Protein AF-0000000083552497 (afdb_homodimer)

InterPro domains:
  IPR004291 Transposase IS66, central domain [PF03050] (221-504)
  IPR024463 Transposase TnpC, homeodomain [PF13007] (84-146)
  IPR039552 Transposase IS66, C-terminal [PF13817] (511-549)
  IPR052344 Transposase-related protein [PTHR33678] (61-533)

Organism: NCBI:txid2306993

Secondary structure (DSSP, 8-state):
----------------------HHHHHHHHHHHHHHH-SB--HHHHHHHHHHHHHHHHHHHHHHHHHHHHHHHHHHHHHHHHHHHHHHHHHHHHHHS---GGGS--S---S-----TT--------------------TTS-EEEEEE--S--B-TTT-PBEEEEEEEEPPPEEEEE--EEEEEEEEEEEEEETTS--TTS-PEEPPP--STTTTSSB-HHHHHHHHIIIIIS---HHHHHHHHHTTT----HHHHHHHHHHHHHHHHHHHHHHHHHHHTSSEEEEEEEEEEEE-TTTS-EEEEEEEEEEE--TTT-TTSPPEEEEEEESS--THHHHHHHTT----EEE-S--GGGGGGTS--SSSPPPEEE--HHHHHHHHHHHHHHH--HHHHHHHHHHHHHHHHHHHHTTS-HHHHHHHIIIIIHHHHHHHHHHHHHHTTT--HHHHHHHHHHHHTHHHHGGGGT-TTS-SSSHHHHHHTHHHHHHHHHS--BSSHHHHHHHHHHHHHHHHHHHTTB-HHHHHHHHHHHHHHHTT-S-GGGG-GGG--S-BPP-/----------------------HHHHHHHHHHHHHHH-SB--HHHHHHHHHHHHHHHHHHHHHHHHHHHHHHHHHHHHHHHHHHHHHHHHHHHHHHS---GGGS--S---S-----TT--------------------TTS-EEEEEE--S--B-TTT-PBEEEEEEEEPPPEEEEE--EEEEEEEEEEEEEETTS--TTS-PEEPPP--STTTTSSB-HHHHHHHHIIIIIS---HHHHHHHHHTTT----HHHHHHHHHHHHHHHHHHHHHHHHHHHTSSEEEEEEEEEEEE-TTTS-EEEEEEEEEEE--TTT-TTSPPEEEEEEESS--THHHHHHHTT----EEE-S--GGGGGGTS--SSSPPPEEE--HHHHHHHHHHHHHHH--HHHHHHHHHHHHHHHHHHHHTTS-HHHHHHHIIIIIHHHHHHHHHHHHHHTTT--HHHHHHHHHHHHTHHHHTGGGT-TTS-SSSHHHHHHTHHHHHHHHHS--BSSHHHHHHHHHHHHHHHHHHHTTB-HHHHHHHHHHHHHHHTT-S-GGGG-GGG--S-BPP-

Foldseek 3Di:
DPPPPDDPDDPPDDDPPDDPQDPLRVLVVLLVCLVPPDPDNPPVSVVSNVVSVVVNVVVVVVVVVVVVVVVVVVVVVVVVVVVVVVVVVVVCCVVPNDPFPPPPDPDDDDDPGPCPVVPPVPPPPVPDPDPPPDPDDPPPDDDDDDDDDPPDQADPPPRDGHDDPDDDDDRDDDDDDDDDDDADDDDKDFDDDPVVPPVVDPTDIDDDLFQQCPPLRDDPLVLLVLLCCCQVVLADLVVVCVVCVVVVHHDDSVSSLVSLLSLLVLLVVLLVLLLQVLLADAEKEKDKDKFWEADPPVPDIAIKMKIKIKDDQCFQPVPDAIFMFIAIDSDPALVVVCVSNQPGNYAEYEYQDDCNVVVQQDPPPRDDHHAYAHFVVNLLVLLSVVCVVPVDPLSVVLNVLVSVVVVLVVVCTNHHFVSQLVSCVPPVVVSLVVNLVSLVVCQVVDDDSSNVSSCVCNVCVVNQSVCNRTSSDDNHSVVVVVLCVSVVSSSVNDVGAHHSSSVRSSRSSSRQQSSLVSRQFHSSQLSVVLSSVCSNCSNPDDSNCSGNNNRPDRHHDD/DPPPPDDPDDPPPDDPPDPPQDPLRVLVVLLVCLVPPDPDNPPVSVVSNVVSVVVNVVVVVVVVVVVVVVVVVVVVVVVVVVVVVVVVVVVCCVVPNDPFPPPPDPDDFDDPGPCPVVPPVPPPPVPPPDDPPQPDDPPPDDDDDDDDDDPDQADPPPRDGHDDDDDDDDRDDDDDDDDDDDADDDDKDFDDDPVVPPVVPPTDIDDDLFQQCPPLRDDPLVLLVLLCCCQVVLADLVVVQVVCVVVVHHDDSVSSLVSLLSLLVLLVVLLVLLLVVLLADAEKEKDKDKFWEADPPVPDIAIWMKIKIKDDQCQQPVPDAIFMFIAIDSDPALVVVCVSNFPGNYAEYEYQDDCNVVVQQDPPPRDDHHAYAHFVVNLLVLLSVVCVVPVDPLSVVLNVLVSVVVVLVVVCTNHHFVSQLVSCVPPVVVSLVVNLVSLVVCQVVDDDSSNVSSCVCNVCVVNQSVCNRTSSDDNHSVVVVVLCVSVVSSSVNDVGAHHSSSVRSSRSSSRQQSSLVSRQFHSSQLSVVLSSVCSNCSNPDDSNCSGSNNRPDRHHDD

pLDDT: mean 79.86, std 19.5, range [24.19, 98.38]

Radius of gyration: 42.82 Å; Cα contacts (8 Å, |Δi|>4): 1591; chains: 2; bounding box: 159×130×70 Å

Sequence (1116 aa):
MTTQNPAEPLSPPSTPPSAELSPIGLLCDGILAMLNAEPGIPERAKLTIGTRIGDILGMFSEAKTEVQAAQKRIRDLRKDVRALKERLAVLNQEHFGASSERSLDSEADLGFGDEDPDEEDEQEEEVKAKGKGARKIPKDIEVVRVDHYPEDMTCCTCGCQMKSIKAEERVGSFRIVPEHVVVVKDVYHTCACNRGICKENGPVTAKATKFIMRGRGVETGLIIEAAAQKFFESTAIYRMERRFANNNIDLPRQTIGRNLAHVSRFLRPVGEALLEHIRSGSVVHMDETPLRIQAPGTGKSDTGYLWAICRDERRWNPDTHPAVYYEYAPTRAGEVAERLLTGSLIEYLQTDGYAGYNRLFKTDGTNHPMTSVRCWAHARRKFHEALKATGSSLAGRVRSKIKKLYKIEKTASGLPAEARLAIRQEQSLPILDDIRADLLRAEDQAHGELKKAINYTLNAFDALRCFVFDGRLEIDNNPIERCMRLIALAKKNSIGAGSHEAAKVWAIFYTLIESARLNRVNPRAYLNWVVEEIERSGGEIDHGLLMPWHCPVGRLDDMTTQNPAEPLSPPSTPPSAELSPIGLLCDGILAMLNAEPGIPERAKLTIGTRIGDILGMFSEAKTEVQAAQKRIRDLRKDVRALKERLAVLNQEHFGASSERSLDSEADLGFGDEDPDEEDEQEEEVKAKGKGARKIPKDIEVVRVDHYPEDMTCCTCGCQMKSIKAEERVGSFRIVPEHVVVVKDVYHTCACNRGICKENGPVTAKATKFIMRGRGVETGLIIEAAAQKFFESTAIYRMERRFANNNIDLPRQTIGRNLAHVSRFLRPVGEALLEHIRSGSVVHMDETPLRIQAPGTGKSDTGYLWAICRDERRWNPDTHPAVYYEYAPTRAGEVAERLLTGSLIEYLQTDGYAGYNRLFKTDGTNHPMTSVRCWAHARRKFHEALKATGSSLAGRVRSKIKKLYKIEKTASGLPAEARLAIRQEQSLPILDDIRADLLRAEDQAHGELKKAINYTLNAFDALRCFVFDGRLEIDNNPIERCMRLIALAKKNSIGAGSHEAAKVWAIFYTLIESARLNRVNPRAYLNWVVEEIERSGGEIDHGLLMPWHCPVGRLDD

Nearest PDB structures (foldseek):
  4ibn-assembly1_A  TM=3.581E-01  e=2.446E-01  uncultured organism
  7m30-assembly1_D  TM=2.671E-01  e=3.034E+00  Human betaherpesvirus 5
  7t4r-assembly1_N  TM=2.662E-01  e=4.469E+00  Human betaherpesvirus 5
  4ibn-assembly1_A  TM=3.586E-01  e=2.999E-01  uncultured organism
  7t4r-assembly1_N  TM=2.663E-01  e=7.459E+00  Human betaherpesvirus 5

Structure (mmCIF, N/CA/C/O backbone):
data_AF-0000000083552497-model_v1
#
loop_
_entity.id
_entity.type
_entity.pdbx_description
1 polymer 'IS66 family transposase'
#
loop_
_atom_site.group_PDB
_atom_site.id
_atom_site.type_symbol
_atom_site.label_atom_id
_atom_site.label_alt_id
_atom_site.label_comp_id
_atom_site.label_asym_id
_atom_site.label_entity_id
_atom_site.label_seq_id
_atom_site.pdbx_PDB_ins_code
_atom_site.Cartn_x
_atom_site.Cartn_y
_atom_site.Cartn_z
_atom_site.occupancy
_atom_site.B_iso_or_equiv
_atom_site.auth_seq_id
_atom_site.auth_comp_id
_atom_site.auth_asym_id
_atom_site.auth_atom_id
_atom_site.pdbx_PDB_model_num
ATOM 1 N N . MET A 1 1 ? 94.875 -45.844 -8.102 1 25.03 1 MET A N 1
ATOM 2 C CA . MET A 1 1 ? 95.625 -44.625 -7.773 1 25.03 1 MET A CA 1
ATOM 3 C C . MET A 1 1 ? 95.125 -43.438 -8.586 1 25.03 1 MET A C 1
ATOM 5 O O . MET A 1 1 ? 95.562 -43.188 -9.695 1 25.03 1 MET A O 1
ATOM 9 N N . THR A 1 2 ? 93.75 -43.312 -8.656 1 29.25 2 THR A N 1
ATOM 10 C CA . THR A 1 2 ? 92.875 -42.469 -9.469 1 29.25 2 THR A CA 1
ATOM 11 C C . THR A 1 2 ? 93.188 -41 -9.227 1 29.25 2 THR A C 1
ATOM 13 O O . THR A 1 2 ? 93.188 -40.531 -8.086 1 29.25 2 THR A O 1
ATOM 16 N N . THR A 1 3 ? 94 -40.469 -10.125 1 27.59 3 THR A N 1
ATOM 17 C CA . THR A 1 3 ? 94.625 -39.156 -10.156 1 27.59 3 THR A CA 1
ATOM 18 C C . THR A 1 3 ? 93.562 -38.062 -10.039 1 27.59 3 THR A C 1
ATOM 20 O O . THR A 1 3 ? 92.625 -38.031 -10.82 1 27.59 3 THR A O 1
ATOM 23 N N . GLN A 1 4 ? 93.312 -37.562 -8.82 1 26.8 4 GLN A N 1
ATOM 24 C CA . GLN A 1 4 ? 92.375 -36.594 -8.281 1 26.8 4 GLN A CA 1
ATOM 25 C C . GLN A 1 4 ? 92.562 -35.219 -8.898 1 26.8 4 GLN A C 1
ATOM 27 O O . GLN A 1 4 ? 93.625 -34.625 -8.797 1 26.8 4 GLN A O 1
ATOM 32 N N . ASN A 1 5 ? 92.062 -35.094 -10.172 1 31.11 5 ASN A N 1
ATOM 33 C CA . ASN A 1 5 ? 92.25 -33.875 -10.93 1 31.11 5 ASN A CA 1
ATOM 34 C C . ASN A 1 5 ? 91.938 -32.625 -10.086 1 31.11 5 ASN A C 1
ATOM 36 O O . ASN A 1 5 ? 90.938 -32.594 -9.367 1 31.11 5 ASN A O 1
ATOM 40 N N . PRO A 1 6 ? 92.875 -31.766 -9.891 1 29.47 6 PRO A N 1
ATOM 41 C CA . PRO A 1 6 ? 92.938 -30.609 -8.992 1 29.47 6 PRO A CA 1
ATOM 42 C C . PRO A 1 6 ? 91.812 -29.609 -9.305 1 29.47 6 PRO A C 1
ATOM 44 O O . PRO A 1 6 ? 91.375 -29.516 -10.445 1 29.47 6 PRO A O 1
ATOM 47 N N . ALA A 1 7 ? 91 -29.234 -8.273 1 29.8 7 ALA A N 1
ATOM 48 C CA . ALA A 1 7 ? 89.812 -28.406 -8.117 1 29.8 7 ALA A CA 1
ATOM 49 C C . ALA A 1 7 ? 90.062 -27 -8.664 1 29.8 7 ALA A C 1
ATOM 51 O O . ALA A 1 7 ? 91.062 -26.391 -8.375 1 29.8 7 ALA A O 1
ATOM 52 N N . GLU A 1 8 ? 89.625 -26.703 -9.891 1 30.64 8 GLU A N 1
ATOM 53 C CA . GLU A 1 8 ? 89.75 -25.438 -10.602 1 30.64 8 GLU A CA 1
ATOM 54 C C . GLU A 1 8 ? 89.438 -24.266 -9.688 1 30.64 8 GLU A C 1
ATOM 56 O O . GLU A 1 8 ? 88.562 -24.312 -8.844 1 30.64 8 GLU A O 1
ATOM 61 N N . PRO A 1 9 ? 90.375 -23.344 -9.453 1 30.81 9 PRO A N 1
ATOM 62 C CA . PRO A 1 9 ? 90.312 -22.219 -8.516 1 30.81 9 PRO A CA 1
ATOM 63 C C . PRO A 1 9 ? 89.062 -21.344 -8.734 1 30.81 9 PRO A C 1
ATOM 65 O O . PRO A 1 9 ? 88.562 -21.312 -9.844 1 30.81 9 PRO A O 1
ATOM 68 N N . LEU A 1 10 ? 88.25 -21.078 -7.699 1 30.22 10 LEU A N 1
ATOM 69 C CA . LEU A 1 10 ? 87.062 -20.312 -7.492 1 30.22 10 LEU A CA 1
ATOM 70 C C . LEU A 1 10 ? 87.188 -18.891 -8.031 1 30.22 10 LEU A C 1
ATOM 72 O O . LEU A 1 10 ? 88.188 -18.203 -7.695 1 30.22 10 LEU A O 1
ATOM 76 N N . SER A 1 11 ? 86.812 -18.594 -9.289 1 30.66 11 SER A N 1
ATOM 77 C CA . SER A 1 11 ? 86.875 -17.266 -9.891 1 30.66 11 SER A CA 1
ATOM 78 C C . SER A 1 11 ? 86.375 -16.188 -8.922 1 30.66 11 SER A C 1
ATOM 80 O O . SER A 1 11 ? 85.438 -16.422 -8.141 1 30.66 11 SER A O 1
ATOM 82 N N . PRO A 1 12 ? 87.188 -15.125 -8.594 1 32.66 12 PRO A N 1
ATOM 83 C CA . PRO A 1 12 ? 86.938 -14.07 -7.613 1 32.66 12 PRO A CA 1
ATOM 84 C C . PRO A 1 12 ? 85.562 -13.414 -7.844 1 32.66 12 PRO A C 1
ATOM 86 O O . PRO A 1 12 ? 85.062 -13.445 -8.961 1 32.66 12 PRO A O 1
ATOM 89 N N . PRO A 1 13 ? 84.75 -13.133 -6.797 1 30.97 13 PRO A N 1
ATOM 90 C CA . PRO A 1 13 ? 83.375 -12.586 -6.812 1 30.97 13 PRO A CA 1
ATOM 91 C C . PRO A 1 13 ? 83.25 -11.273 -7.59 1 30.97 13 PRO A C 1
ATOM 93 O O . PRO A 1 13 ? 84.25 -10.508 -7.629 1 30.97 13 PRO A O 1
ATOM 96 N N . SER A 1 14 ? 82.562 -11.188 -8.75 1 29.88 14 SER A N 1
ATOM 97 C CA . SER A 1 14 ? 82.25 -10.016 -9.57 1 29.88 14 SER A CA 1
ATOM 98 C C . SER A 1 14 ? 81.875 -8.82 -8.703 1 29.88 14 SER A C 1
ATOM 100 O O . SER A 1 14 ? 81.062 -8.961 -7.777 1 29.88 14 SER A O 1
ATOM 102 N N . THR A 1 15 ? 82.688 -7.727 -8.633 1 31.72 15 THR A N 1
ATOM 103 C CA . THR A 1 15 ? 82.5 -6.445 -7.965 1 31.72 15 THR A CA 1
ATOM 104 C C . THR A 1 15 ? 81.062 -5.898 -8.219 1 31.72 15 THR A C 1
ATOM 106 O O . THR A 1 15 ? 80.625 -5.918 -9.352 1 31.72 15 THR A O 1
ATOM 109 N N . PRO A 1 16 ? 80.25 -5.715 -7.215 1 34.38 16 PRO A N 1
ATOM 110 C CA . PRO A 1 16 ? 78.875 -5.215 -7.363 1 34.38 16 PRO A CA 1
ATOM 111 C C . PRO A 1 16 ? 78.812 -3.984 -8.266 1 34.38 16 PRO A C 1
ATOM 113 O O . PRO A 1 16 ? 79.75 -3.229 -8.375 1 34.38 16 PRO A O 1
ATOM 116 N N . PRO A 1 17 ? 77.938 -3.9 -9.289 1 31.56 17 PRO A N 1
ATOM 117 C CA . PRO A 1 17 ? 77.812 -2.766 -10.203 1 31.56 17 PRO A CA 1
ATOM 118 C C . PRO A 1 17 ? 77.812 -1.42 -9.477 1 31.56 17 PRO A C 1
ATOM 120 O O . PRO A 1 17 ? 77.438 -1.337 -8.312 1 31.56 17 PRO A O 1
ATOM 123 N N . SER A 1 18 ? 78.75 -0.504 -9.789 1 31.97 18 SER A N 1
ATOM 124 C CA . SER A 1 18 ? 78.875 0.882 -9.359 1 31.97 18 SER A CA 1
ATOM 125 C C . SER A 1 18 ? 77.5 1.583 -9.297 1 31.97 18 SER A C 1
ATOM 127 O O . SER A 1 18 ? 76.812 1.6 -10.281 1 31.97 18 SER A O 1
ATOM 129 N N . ALA A 1 19 ? 76.875 1.681 -8.172 1 37.19 19 ALA A N 1
ATOM 130 C CA . ALA A 1 19 ? 75.75 2.518 -7.906 1 37.19 19 ALA A CA 1
ATOM 131 C C . ALA A 1 19 ? 75.812 3.828 -8.688 1 37.19 19 ALA A C 1
ATOM 133 O O . ALA A 1 19 ? 76.812 4.539 -8.625 1 37.19 19 ALA A O 1
ATOM 134 N N . GLU A 1 20 ? 75.125 3.967 -9.805 1 41.97 20 GLU A N 1
ATOM 135 C CA . GLU A 1 20 ? 75 5.219 -10.547 1 41.97 20 GLU A CA 1
ATOM 136 C C . GLU A 1 20 ? 74.875 6.41 -9.594 1 41.97 20 GLU A C 1
ATOM 138 O O . GLU A 1 20 ? 73.938 6.496 -8.805 1 41.97 20 GLU A O 1
ATOM 143 N N . LEU A 1 21 ? 75.938 7 -9.141 1 49.12 21 LEU A N 1
ATOM 144 C CA . LEU A 1 21 ? 76 8.195 -8.312 1 49.12 21 LEU A CA 1
ATOM 145 C C . LEU A 1 21 ? 75 9.234 -8.797 1 49.12 21 LEU A C 1
ATOM 147 O O . LEU A 1 21 ? 74.812 9.453 -10 1 49.12 21 LEU A O 1
ATOM 151 N N . SER A 1 22 ? 74.125 9.617 -8.031 1 61.5 22 SER A N 1
ATOM 152 C CA . SER A 1 22 ? 73.188 10.719 -8.273 1 61.5 22 SER A CA 1
ATOM 153 C C . SER A 1 22 ? 73.938 11.93 -8.844 1 61.5 22 SER A C 1
ATOM 155 O O . SER A 1 22 ? 75.125 12.07 -8.68 1 61.5 22 SER A O 1
ATOM 157 N N . PRO A 1 23 ? 73.25 12.578 -9.797 1 64.56 23 PRO A N 1
ATOM 158 C CA . PRO A 1 23 ? 73.938 13.742 -10.383 1 64.56 23 PRO A CA 1
ATOM 159 C C . PRO A 1 23 ? 74.625 14.602 -9.344 1 64.56 23 PRO A C 1
ATOM 161 O O . PRO A 1 23 ? 75.75 15.125 -9.617 1 64.56 23 PRO A O 1
ATOM 164 N N . ILE A 1 24 ? 74.188 14.617 -8.156 1 68.31 24 ILE A N 1
ATOM 165 C CA . ILE A 1 24 ? 74.875 15.383 -7.098 1 68.31 24 ILE A CA 1
ATOM 166 C C . ILE A 1 24 ? 76.125 14.641 -6.617 1 68.31 24 ILE A C 1
ATOM 168 O O . ILE A 1 24 ? 77.125 15.258 -6.328 1 68.31 24 ILE A O 1
ATOM 172 N N . GLY A 1 25 ? 76.062 13.336 -6.594 1 68.06 25 GLY A N 1
ATOM 173 C CA . GLY A 1 25 ? 77.25 12.547 -6.262 1 68.06 25 GLY A CA 1
ATOM 174 C C . GLY A 1 25 ? 78.375 12.773 -7.219 1 68.06 25 GLY A C 1
ATOM 175 O O . GLY A 1 25 ? 79.562 12.867 -6.793 1 68.06 25 GLY A O 1
ATOM 176 N N . LEU A 1 26 ? 78.062 12.906 -8.469 1 69.25 26 LEU A N 1
ATOM 177 C CA . LEU A 1 26 ? 79.062 13.156 -9.477 1 69.25 26 LEU A CA 1
ATOM 178 C C . LEU A 1 26 ? 79.688 14.539 -9.297 1 69.25 26 LEU A C 1
ATOM 180 O O . LEU A 1 26 ? 80.875 14.711 -9.469 1 69.25 26 LEU A O 1
ATOM 184 N N . LEU A 1 27 ? 78.75 15.516 -8.883 1 68.5 27 LEU A N 1
ATOM 185 C CA . LEU A 1 27 ? 79.25 16.875 -8.672 1 68.5 27 LEU A CA 1
ATOM 186 C C . LEU A 1 27 ? 80.188 16.938 -7.441 1 68.5 27 LEU A C 1
ATOM 188 O O . LEU A 1 27 ? 81.25 17.578 -7.469 1 68.5 27 LEU A O 1
ATOM 192 N N . CYS A 1 28 ? 79.812 16.188 -6.453 1 70.44 28 CYS A N 1
ATOM 193 C CA . CYS A 1 28 ? 80.625 16.156 -5.227 1 70.44 28 CYS A CA 1
ATOM 194 C C . CYS A 1 28 ? 81.938 15.422 -5.445 1 70.44 28 CYS A C 1
ATOM 196 O O . CYS A 1 28 ? 83 15.852 -4.969 1 70.44 28 CYS A O 1
ATOM 198 N N . ASP A 1 29 ? 81.875 14.359 -6.25 1 68.19 29 ASP A N 1
ATOM 199 C CA . ASP A 1 29 ? 83.125 13.633 -6.59 1 68.19 29 ASP A CA 1
ATOM 200 C C . ASP A 1 29 ? 84.062 14.492 -7.426 1 68.19 29 ASP A C 1
ATOM 202 O O . ASP A 1 29 ? 85.25 14.438 -7.254 1 68.19 29 ASP A O 1
ATOM 206 N N . GLY A 1 30 ? 83.438 15.305 -8.258 1 67.19 30 GLY A N 1
ATOM 207 C CA . GLY A 1 30 ? 84.25 16.219 -9.039 1 67.19 30 GLY A CA 1
ATOM 208 C C . GLY A 1 30 ? 84.938 17.281 -8.203 1 67.19 30 GLY A C 1
ATOM 209 O O . GLY A 1 30 ? 86.062 17.609 -8.445 1 67.19 30 GLY A O 1
ATOM 210 N N . ILE A 1 31 ? 84.188 17.719 -7.172 1 72.88 31 ILE A N 1
ATOM 211 C CA . ILE A 1 31 ? 84.812 18.703 -6.27 1 72.88 31 ILE A CA 1
ATOM 212 C C . ILE A 1 31 ? 85.938 18.062 -5.473 1 72.88 31 ILE A C 1
ATOM 214 O O . ILE A 1 31 ? 87 18.641 -5.352 1 72.88 31 ILE A O 1
ATOM 218 N N . LEU A 1 32 ? 85.75 16.797 -5.02 1 68.06 32 LEU A N 1
ATOM 219 C CA . LEU A 1 32 ? 86.812 16.094 -4.238 1 68.06 32 LEU A CA 1
ATOM 220 C C . LEU A 1 32 ? 88 15.742 -5.098 1 68.06 32 LEU A C 1
ATOM 222 O O . LEU A 1 32 ? 89.125 15.82 -4.641 1 68.06 32 LEU A O 1
ATOM 226 N N . ALA A 1 33 ? 87.812 15.375 -6.332 1 69.81 33 ALA A N 1
ATOM 227 C CA . ALA A 1 33 ? 88.875 15.062 -7.242 1 69.81 33 ALA A CA 1
ATOM 228 C C . ALA A 1 33 ? 89.688 16.312 -7.555 1 69.81 33 ALA A C 1
ATOM 230 O O . ALA A 1 33 ? 90.938 16.234 -7.637 1 69.81 33 ALA A O 1
ATOM 231 N N . MET A 1 34 ? 89 17.438 -7.621 1 70.44 34 MET A N 1
ATOM 232 C CA . MET A 1 34 ? 89.75 18.672 -7.918 1 70.44 34 MET A CA 1
ATOM 233 C C . MET A 1 34 ? 90.5 19.156 -6.703 1 70.44 34 MET A C 1
ATOM 235 O O . MET A 1 34 ? 91.562 19.734 -6.84 1 70.44 34 MET A O 1
ATOM 239 N N . LEU A 1 35 ? 90 18.766 -5.555 1 68.06 35 LEU A N 1
ATOM 240 C CA . LEU A 1 35 ? 90.688 19.141 -4.32 1 68.06 35 LEU A CA 1
ATOM 241 C C . LEU A 1 35 ? 91.875 18.266 -4.074 1 68.06 35 LEU A C 1
ATOM 243 O O . LEU A 1 35 ? 92.938 18.734 -3.545 1 68.06 35 LEU A O 1
ATOM 247 N N . ASN A 1 36 ? 91.875 16.969 -4.48 1 64.06 36 ASN A N 1
ATOM 248 C CA . ASN A 1 36 ? 92.938 16.031 -4.238 1 64.06 36 ASN A CA 1
ATOM 249 C C . ASN A 1 36 ? 94 16.125 -5.34 1 64.06 36 ASN A C 1
ATOM 251 O O . ASN A 1 36 ? 95.125 15.617 -5.176 1 64.06 36 ASN A O 1
ATOM 255 N N . ALA A 1 37 ? 93.688 16.422 -6.496 1 60.22 37 ALA A N 1
ATOM 256 C CA . ALA A 1 37 ? 94.688 16.359 -7.559 1 60.22 37 ALA A CA 1
ATOM 257 C C . ALA A 1 37 ? 95.875 17.312 -7.281 1 60.22 37 ALA A C 1
ATOM 259 O O . ALA A 1 37 ? 97 16.969 -7.539 1 60.22 37 ALA A O 1
ATOM 260 N N . GLU A 1 38 ? 95.812 18.75 -7.352 1 54.88 38 GLU A N 1
ATOM 261 C CA . GLU A 1 38 ? 97.062 19.547 -7.348 1 54.88 38 GLU A CA 1
ATOM 262 C C . GLU A 1 38 ? 97.188 20.328 -6.047 1 54.88 38 GLU A C 1
ATOM 264 O O . GLU A 1 38 ? 96.188 20.688 -5.422 1 54.88 38 GLU A O 1
ATOM 269 N N . PRO A 1 39 ? 98.375 20.297 -5.223 1 57.16 39 PRO A N 1
ATOM 270 C CA . PRO A 1 39 ? 98.688 21.016 -3.977 1 57.16 39 PRO A CA 1
ATOM 271 C C . PRO A 1 39 ? 98.062 22.406 -3.926 1 57.16 39 PRO A C 1
ATOM 273 O O . PRO A 1 39 ? 97.688 22.891 -2.846 1 57.16 39 PRO A O 1
ATOM 276 N N . GLY A 1 40 ? 98.062 23.219 -5.016 1 56.34 40 GLY A N 1
ATOM 277 C CA . GLY A 1 40 ? 97.562 24.562 -5.16 1 56.34 40 GLY A CA 1
ATOM 278 C C . GLY A 1 40 ? 96.375 24.641 -6.051 1 56.34 40 GLY A C 1
ATOM 279 O O . GLY A 1 40 ? 96.375 24.125 -7.168 1 56.34 40 GLY A O 1
ATOM 280 N N . ILE A 1 41 ? 95.188 24.719 -5.496 1 57.75 41 ILE A N 1
ATOM 281 C CA . ILE A 1 41 ? 94 24.75 -6.293 1 57.75 41 ILE A CA 1
ATOM 282 C C . ILE A 1 41 ? 94 26 -7.168 1 57.75 41 ILE A C 1
ATOM 284 O O . ILE A 1 41 ? 93.938 27.125 -6.66 1 57.75 41 ILE A O 1
ATOM 288 N N . PRO A 1 42 ? 94.5 25.891 -8.477 1 63.97 42 PRO A N 1
ATOM 289 C CA . PRO A 1 42 ? 94.438 27.047 -9.359 1 63.97 42 PRO A CA 1
ATOM 290 C C . PRO A 1 42 ? 93.062 27.781 -9.32 1 63.97 42 PRO A C 1
ATOM 292 O O . PRO A 1 42 ? 92.062 27.188 -8.922 1 63.97 42 PRO A O 1
ATOM 295 N N . GLU A 1 43 ? 93.062 29.125 -9.453 1 63.06 43 GLU A N 1
ATOM 296 C CA . GLU A 1 43 ? 91.875 30.016 -9.438 1 63.06 43 GLU A CA 1
ATOM 297 C C . GLU A 1 43 ? 90.75 29.469 -10.297 1 63.06 43 GLU A C 1
ATOM 299 O O . GLU A 1 43 ? 89.562 29.594 -9.945 1 63.06 43 GLU A O 1
ATOM 304 N N . ARG A 1 44 ? 91.188 28.734 -11.289 1 63.03 44 ARG A N 1
ATOM 305 C CA . ARG A 1 44 ? 90.125 28.203 -12.188 1 63.03 44 ARG A CA 1
ATOM 306 C C . ARG A 1 44 ? 89.375 27.062 -11.531 1 63.03 44 ARG A C 1
ATOM 308 O O . ARG A 1 44 ? 88.188 26.938 -11.727 1 63.03 44 ARG A O 1
ATOM 315 N N . ALA A 1 45 ? 90.062 26.328 -10.727 1 65.94 45 ALA A N 1
ATOM 316 C CA . ALA A 1 45 ? 89.438 25.203 -10.031 1 65.94 45 ALA A CA 1
ATOM 317 C C . ALA A 1 45 ? 88.5 25.703 -8.914 1 65.94 45 ALA A C 1
ATOM 319 O O . ALA A 1 45 ? 87.438 25.109 -8.672 1 65.94 45 ALA A O 1
ATOM 320 N N . LYS A 1 46 ? 88.875 26.844 -8.352 1 67.12 46 LYS A N 1
ATOM 321 C CA . LYS A 1 46 ? 88.062 27.453 -7.328 1 67.12 46 LYS A CA 1
ATOM 322 C C . LYS A 1 46 ? 86.75 27.906 -7.914 1 67.12 46 LYS A C 1
ATOM 324 O O . LYS A 1 46 ? 85.688 27.719 -7.297 1 67.12 46 LYS A O 1
ATOM 329 N N . LEU A 1 47 ? 86.875 28.422 -9.125 1 67.25 47 LEU A N 1
ATOM 330 C CA . LEU A 1 47 ? 85.625 28.906 -9.789 1 67.25 47 LEU A CA 1
ATOM 331 C C . LEU A 1 47 ? 84.75 27.734 -10.172 1 67.25 47 LEU A C 1
ATOM 333 O O . LEU A 1 47 ? 83.5 27.828 -10.055 1 67.25 47 LEU A O 1
ATOM 337 N N . THR A 1 48 ? 85.438 26.625 -10.523 1 70.19 48 THR A N 1
ATOM 338 C CA . THR A 1 48 ? 84.625 25.453 -10.922 1 70.19 48 THR A CA 1
ATOM 339 C C . THR A 1 48 ? 84 24.812 -9.719 1 70.19 48 THR A C 1
ATOM 341 O O . THR A 1 48 ? 82.812 24.375 -9.805 1 70.19 48 THR A O 1
ATOM 344 N N . ILE A 1 49 ? 84.625 24.859 -8.625 1 71.25 49 ILE A N 1
ATOM 345 C CA . ILE A 1 49 ? 84.062 24.312 -7.395 1 71.25 49 ILE A CA 1
ATOM 346 C C . ILE A 1 49 ? 82.938 25.188 -6.918 1 71.25 49 ILE A C 1
ATOM 348 O O . ILE A 1 49 ? 81.875 24.688 -6.488 1 71.25 49 ILE A O 1
ATOM 352 N N . GLY A 1 50 ? 83.188 26.5 -7.098 1 68.31 50 GLY A N 1
ATOM 353 C CA . GLY A 1 50 ? 82.125 27.438 -6.754 1 68.31 50 GLY A CA 1
ATOM 354 C C . GLY A 1 50 ? 80.875 27.234 -7.578 1 68.31 50 GLY A C 1
ATOM 355 O O . GLY A 1 50 ? 79.75 27.266 -7.043 1 68.31 50 GLY A O 1
ATOM 356 N N . THR A 1 51 ? 81.062 26.984 -8.836 1 72.44 51 THR A N 1
ATOM 357 C CA . THR A 1 51 ? 79.938 26.766 -9.727 1 72.44 51 THR A CA 1
ATOM 358 C C . THR A 1 51 ? 79.25 25.453 -9.391 1 72.44 51 THR A C 1
ATOM 360 O O . THR A 1 51 ? 78 25.391 -9.422 1 72.44 51 THR A O 1
ATOM 363 N N . ARG A 1 52 ? 80 24.469 -9 1 69.44 52 ARG A N 1
ATOM 364 C CA . ARG A 1 52 ? 79.438 23.156 -8.695 1 69.44 52 ARG A CA 1
ATOM 365 C C . ARG A 1 52 ? 78.688 23.203 -7.379 1 69.44 52 ARG A C 1
ATOM 367 O O . ARG A 1 52 ? 77.625 22.562 -7.25 1 69.44 52 ARG A O 1
ATOM 374 N N . ILE A 1 53 ? 79.188 24.016 -6.48 1 71.38 53 ILE A N 1
ATOM 375 C CA . ILE A 1 53 ? 78.5 24.188 -5.215 1 71.38 53 ILE A CA 1
ATOM 376 C C . ILE A 1 53 ? 77.188 24.953 -5.453 1 71.38 53 ILE A C 1
ATOM 378 O O . ILE A 1 53 ? 76.125 24.625 -4.859 1 71.38 53 ILE A O 1
ATOM 382 N N . GLY A 1 54 ? 77.312 25.906 -6.355 1 71.38 54 GLY A N 1
ATOM 383 C CA . GLY A 1 54 ? 76.125 26.609 -6.758 1 71.38 54 GLY A CA 1
ATOM 384 C C . GLY A 1 54 ? 75.062 25.688 -7.371 1 71.38 54 GLY A C 1
ATOM 385 O O . GLY A 1 54 ? 73.875 25.828 -7.086 1 71.38 54 GLY A O 1
ATOM 386 N N . ASP A 1 55 ? 75.5 24.75 -8.109 1 72.44 55 ASP A N 1
ATOM 387 C CA . ASP A 1 55 ? 74.625 23.797 -8.758 1 72.44 55 ASP A CA 1
ATOM 388 C C . ASP A 1 55 ? 74 22.859 -7.727 1 72.44 55 ASP A C 1
ATOM 390 O O . ASP A 1 55 ? 72.812 22.531 -7.832 1 72.44 55 ASP A O 1
ATOM 394 N N . ILE A 1 56 ? 74.75 22.516 -6.762 1 71.75 56 ILE A N 1
ATOM 395 C CA . ILE A 1 56 ? 74.312 21.641 -5.707 1 71.75 56 ILE A CA 1
ATOM 396 C C . ILE A 1 56 ? 73.188 22.359 -4.887 1 71.75 56 ILE A C 1
ATOM 398 O O . ILE A 1 56 ? 72.188 21.781 -4.57 1 71.75 56 ILE A O 1
ATOM 402 N N . LEU A 1 57 ? 73.5 23.641 -4.609 1 72.19 57 LEU A N 1
ATOM 403 C CA . LEU A 1 57 ? 72.562 24.438 -3.861 1 72.19 57 LEU A CA 1
ATOM 404 C C . LEU A 1 57 ? 71.25 24.625 -4.645 1 72.19 57 LEU A C 1
ATOM 406 O O . LEU A 1 57 ? 70.188 24.594 -4.07 1 72.19 57 LEU A O 1
ATOM 410 N N . GLY A 1 58 ? 71.438 24.75 -5.922 1 74.75 58 GLY A N 1
ATOM 411 C CA . GLY A 1 58 ? 70.25 24.859 -6.781 1 74.75 58 GLY A CA 1
ATOM 412 C C . GLY A 1 58 ? 69.438 23.594 -6.816 1 74.75 58 GLY A C 1
ATOM 413 O O . GLY A 1 58 ? 68.188 23.656 -6.734 1 74.75 58 GLY A O 1
ATOM 414 N N . MET A 1 59 ? 70.062 22.5 -6.863 1 73.94 59 MET A N 1
ATOM 415 C CA . MET A 1 59 ? 69.375 21.203 -6.914 1 73.94 59 MET A CA 1
ATOM 416 C C . MET A 1 59 ? 68.688 20.906 -5.586 1 73.94 59 MET A C 1
ATOM 418 O O . MET A 1 59 ? 67.625 20.359 -5.566 1 73.94 59 MET A O 1
ATOM 422 N N . PHE A 1 60 ? 69.25 21.359 -4.516 1 71.69 60 PHE A N 1
ATOM 423 C CA . PHE A 1 60 ? 68.688 21.156 -3.195 1 71.69 60 PHE A CA 1
ATOM 424 C C . PHE A 1 60 ? 67.438 22.031 -3.014 1 71.69 60 PHE A C 1
ATOM 426 O O . PHE A 1 60 ? 66.438 21.594 -2.461 1 71.69 60 PHE A O 1
ATOM 433 N N . SER A 1 61 ? 67.688 23.25 -3.455 1 74.56 61 SER A N 1
ATOM 434 C CA . SER A 1 61 ? 66.562 24.156 -3.365 1 74.56 61 SER A CA 1
ATOM 435 C C . SER A 1 61 ? 65.375 23.656 -4.176 1 74.56 61 SER A C 1
ATOM 437 O O . SER A 1 61 ? 64.188 23.766 -3.742 1 74.56 61 SER A O 1
ATOM 439 N N . GLU A 1 62 ? 65.625 23.062 -5.234 1 76.44 62 GLU A N 1
ATOM 440 C CA . GLU A 1 62 ? 64.562 22.5 -6.078 1 76.44 62 GLU A CA 1
ATOM 441 C C . GLU A 1 62 ? 63.938 21.297 -5.426 1 76.44 62 GLU A C 1
ATOM 443 O O . GLU A 1 62 ? 62.719 21.141 -5.465 1 76.44 62 GLU A O 1
ATOM 448 N N . ALA A 1 63 ? 64.688 20.516 -4.797 1 73.88 63 ALA A N 1
ATOM 449 C CA . ALA A 1 63 ? 64.188 19.328 -4.117 1 73.88 63 ALA A CA 1
ATOM 450 C C . ALA A 1 63 ? 63.344 19.719 -2.91 1 73.88 63 ALA A C 1
ATOM 452 O O . ALA A 1 63 ? 62.312 19.094 -2.656 1 73.88 63 ALA A O 1
ATOM 453 N N . LYS A 1 64 ? 63.812 20.703 -2.275 1 73.62 64 LYS A N 1
ATOM 454 C CA . LYS A 1 64 ? 63.062 21.188 -1.114 1 73.62 64 LYS A CA 1
ATOM 455 C C . LYS A 1 64 ? 61.719 21.781 -1.53 1 73.62 64 LYS A C 1
ATOM 457 O O . LYS A 1 64 ? 60.719 21.562 -0.863 1 73.62 64 LYS A O 1
ATOM 462 N N . THR A 1 65 ? 61.75 22.453 -2.57 1 78.94 65 THR A N 1
ATOM 463 C CA . THR A 1 65 ? 60.5 23.016 -3.092 1 78.94 65 THR A CA 1
ATOM 464 C C . THR A 1 65 ? 59.562 21.906 -3.539 1 78.94 65 THR A C 1
ATOM 466 O O . THR A 1 65 ? 58.344 22 -3.332 1 78.94 65 THR A O 1
ATOM 469 N N . GLU A 1 66 ? 60.094 20.953 -4.027 1 78.69 66 GLU A N 1
ATOM 470 C CA . GLU A 1 66 ? 59.281 19.812 -4.469 1 78.69 66 GLU A CA 1
ATOM 471 C C . GLU A 1 66 ? 58.688 19.078 -3.283 1 78.69 66 GLU A C 1
ATOM 473 O O . GLU A 1 66 ? 57.531 18.625 -3.342 1 78.69 66 GLU A O 1
ATOM 478 N N . VAL A 1 67 ? 59.375 18.969 -2.244 1 77.19 67 VAL A N 1
ATOM 479 C CA . VAL A 1 67 ? 58.875 18.328 -1.031 1 77.19 67 VAL A CA 1
ATOM 480 C C . VAL A 1 67 ? 57.75 19.156 -0.437 1 77.19 67 VAL A C 1
ATOM 482 O O . VAL A 1 67 ? 56.719 18.609 -0.037 1 77.19 67 VAL A O 1
ATOM 485 N N . GLN A 1 68 ? 58.031 20.406 -0.424 1 78.81 68 GLN A N 1
ATOM 486 C CA . GLN A 1 68 ? 57 21.281 0.134 1 78.81 68 GLN A CA 1
ATOM 487 C C . GLN A 1 68 ? 55.719 21.234 -0.706 1 78.81 68 GLN A C 1
ATOM 489 O O . GLN A 1 68 ? 54.625 21.203 -0.164 1 78.81 68 GLN A O 1
ATOM 494 N N . ALA A 1 69 ? 55.875 21.25 -1.922 1 79.5 69 ALA A N 1
ATOM 495 C CA . ALA A 1 69 ? 54.719 21.156 -2.822 1 79.5 69 ALA A CA 1
ATOM 496 C C . ALA A 1 69 ? 54 19.812 -2.662 1 79.5 69 ALA A C 1
ATOM 498 O O . ALA A 1 69 ? 52.75 19.766 -2.658 1 79.5 69 ALA A O 1
ATOM 499 N N . ALA A 1 70 ? 54.719 18.828 -2.471 1 79.06 70 ALA A N 1
ATOM 500 C CA . ALA A 1 70 ? 54.156 17.5 -2.299 1 79.06 70 ALA A CA 1
ATOM 501 C C . ALA A 1 70 ? 53.406 17.391 -0.971 1 79.06 70 ALA A C 1
ATOM 503 O O . ALA A 1 70 ? 52.312 16.797 -0.905 1 79.06 70 ALA A O 1
ATOM 504 N N . GLN A 1 71 ? 53.906 17.984 -0.004 1 79.88 71 GLN A N 1
ATOM 505 C CA . GLN A 1 71 ? 53.281 17.984 1.307 1 79.88 71 GLN A CA 1
ATOM 506 C C . GLN A 1 71 ? 51.969 18.75 1.275 1 79.88 71 GLN A C 1
ATOM 508 O O . GLN A 1 71 ? 50.969 18.344 1.879 1 79.88 71 GLN A O 1
ATOM 513 N N . LYS A 1 72 ? 52 19.812 0.628 1 80.06 72 LYS A N 1
ATOM 514 C CA . LYS A 1 72 ? 50.781 20.578 0.45 1 80.06 72 LYS A CA 1
ATOM 515 C C . LYS A 1 72 ? 49.719 19.766 -0.304 1 80.06 72 LYS A C 1
ATOM 517 O O . LYS A 1 72 ? 48.531 19.75 0.077 1 80.06 72 LYS A O 1
ATOM 522 N N . ARG A 1 73 ? 50.125 19.141 -1.266 1 79.25 73 ARG A N 1
ATOM 523 C CA . ARG A 1 73 ? 49.219 18.297 -2.055 1 79.25 73 ARG A CA 1
ATOM 524 C C . ARG A 1 73 ? 48.656 17.156 -1.22 1 79.25 73 ARG A C 1
ATOM 526 O O . ARG A 1 73 ? 47.469 16.812 -1.323 1 79.25 73 ARG A O 1
ATOM 533 N N . ILE A 1 74 ? 49.375 16.594 -0.419 1 78.94 74 ILE A N 1
ATOM 534 C CA . ILE A 1 74 ? 48.969 15.523 0.486 1 78.94 74 ILE A CA 1
ATOM 535 C C . ILE A 1 74 ? 47.906 16.062 1.458 1 78.94 74 ILE A C 1
ATOM 537 O O . ILE A 1 74 ? 46.906 15.398 1.699 1 78.94 74 ILE A O 1
ATOM 541 N N . ARG A 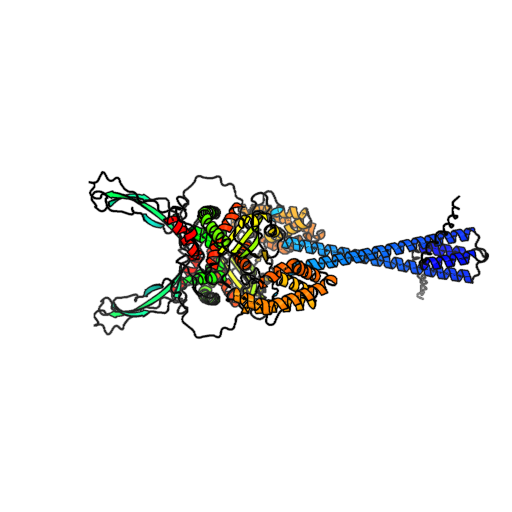1 75 ? 48.219 17.172 1.928 1 77.38 75 ARG A N 1
ATOM 542 C CA . ARG A 1 75 ? 47.25 17.781 2.852 1 77.38 75 ARG A CA 1
ATOM 543 C C . ARG A 1 75 ? 45.906 18.047 2.17 1 77.38 75 ARG A C 1
ATOM 545 O O . ARG A 1 75 ? 44.875 17.781 2.748 1 77.38 75 ARG A O 1
ATOM 552 N N . ASP A 1 76 ? 45.969 18.453 1.056 1 78.19 76 ASP A N 1
ATOM 553 C CA . ASP A 1 76 ? 44.75 18.734 0.299 1 78.19 76 ASP A CA 1
ATOM 554 C C . ASP A 1 76 ? 44 17.438 -0.01 1 78.19 76 ASP A C 1
ATOM 556 O O . ASP A 1 76 ? 42.781 17.375 0.126 1 78.19 76 ASP A O 1
ATOM 560 N N . LEU A 1 77 ? 44.719 16.516 -0.368 1 78.12 77 LEU A N 1
ATOM 561 C CA . LEU A 1 77 ? 44.094 15.234 -0.71 1 78.12 77 LEU A CA 1
ATOM 562 C C . LEU A 1 77 ? 43.531 14.562 0.53 1 78.12 77 LEU A C 1
ATOM 564 O O . LEU A 1 77 ? 42.438 13.945 0.468 1 78.12 77 LEU A O 1
ATOM 568 N N . ARG A 1 78 ? 44.094 14.711 1.56 1 75.88 78 ARG A N 1
ATOM 569 C CA . ARG A 1 78 ? 43.562 14.203 2.822 1 75.88 78 ARG A CA 1
ATOM 570 C C . ARG A 1 78 ? 42.281 14.914 3.195 1 75.88 78 ARG A C 1
ATOM 572 O O . ARG A 1 78 ? 41.344 14.281 3.684 1 75.88 78 ARG A O 1
ATOM 579 N N . LYS A 1 79 ? 42.344 16.078 3.012 1 76.75 79 LYS A N 1
ATOM 580 C CA . LYS A 1 79 ? 41.125 16.859 3.232 1 76.75 79 LYS A CA 1
ATOM 581 C C . LYS A 1 79 ? 40 16.375 2.328 1 76.75 79 LYS A C 1
ATOM 583 O O . LYS A 1 79 ? 38.844 16.234 2.771 1 76.75 79 LYS A O 1
ATOM 588 N N . ASP A 1 80 ? 40.281 16.172 1.192 1 75.62 80 ASP A N 1
ATOM 589 C CA . ASP A 1 80 ? 39.281 15.656 0.245 1 75.62 80 ASP A CA 1
ATOM 590 C C . ASP A 1 80 ? 38.781 14.273 0.664 1 75.62 80 ASP A C 1
ATOM 592 O O . ASP A 1 80 ? 37.594 14 0.605 1 75.62 80 ASP A O 1
ATOM 596 N N . VAL A 1 81 ? 39.656 13.508 1.02 1 75.12 81 VAL A N 1
ATOM 597 C CA . VAL A 1 81 ? 39.312 12.164 1.46 1 75.12 81 VAL A CA 1
ATOM 598 C C . VAL A 1 81 ? 38.375 12.234 2.682 1 75.12 81 VAL A C 1
ATOM 600 O O . VAL A 1 81 ? 37.375 11.523 2.758 1 75.12 81 VAL A O 1
ATOM 603 N N . ARG A 1 82 ? 38.781 13.039 3.486 1 68.5 82 ARG A N 1
ATOM 604 C CA . ARG A 1 82 ? 37.969 13.219 4.68 1 68.5 82 ARG A CA 1
ATOM 605 C C . ARG A 1 82 ? 36.594 13.742 4.32 1 68.5 82 ARG A C 1
ATOM 607 O O . ARG A 1 82 ? 35.562 13.266 4.848 1 68.5 82 ARG A O 1
ATOM 614 N N . ALA A 1 83 ? 36.594 14.617 3.543 1 71.81 83 ALA A N 1
ATOM 615 C CA . ALA A 1 83 ? 35.312 15.18 3.104 1 71.81 83 ALA A CA 1
ATOM 616 C C . ALA A 1 83 ? 34.469 14.133 2.408 1 71.81 83 ALA A C 1
ATOM 618 O O . ALA A 1 83 ? 33.25 14.047 2.643 1 71.81 83 ALA A O 1
ATOM 619 N N . LEU A 1 84 ? 35.031 13.398 1.649 1 72.88 84 LEU A N 1
ATOM 620 C CA . LEU A 1 84 ? 34.312 12.352 0.913 1 72.88 84 LEU A CA 1
ATOM 621 C C . LEU A 1 84 ? 33.875 11.242 1.852 1 72.88 84 LEU A C 1
ATOM 623 O O . LEU A 1 84 ? 32.75 10.719 1.704 1 72.88 84 LEU A O 1
ATOM 627 N N . LYS A 1 85 ? 34.625 10.992 2.75 1 67.31 85 LYS A N 1
ATOM 628 C CA . LYS A 1 85 ? 34.219 10 3.756 1 67.31 85 LYS A CA 1
ATOM 629 C C . LYS A 1 85 ? 33.062 10.5 4.594 1 67.31 85 LYS A C 1
ATOM 631 O O . LYS A 1 85 ? 32.125 9.742 4.902 1 67.31 85 LYS A O 1
ATOM 636 N N . GLU A 1 86 ? 33.219 11.641 4.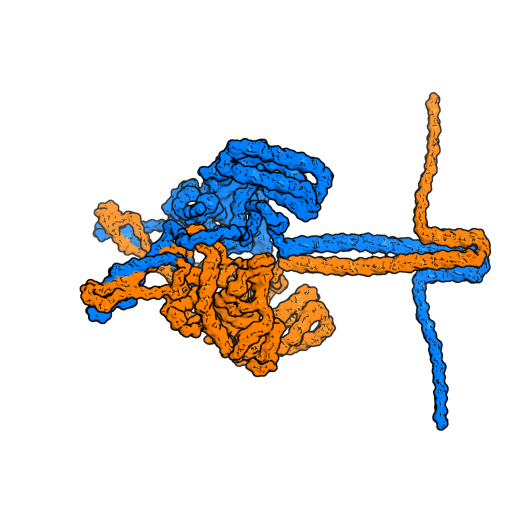895 1 65.44 86 GLU A N 1
ATOM 637 C CA . GLU A 1 86 ? 32.125 12.258 5.641 1 65.44 86 GLU A CA 1
ATOM 638 C C . GLU A 1 86 ? 30.828 12.266 4.824 1 65.44 86 GLU A C 1
ATOM 640 O O . GLU A 1 86 ? 29.75 11.953 5.34 1 65.44 86 GLU A O 1
ATOM 645 N N . ARG A 1 87 ? 30.938 12.656 3.691 1 63.84 87 ARG A N 1
ATOM 646 C CA . ARG A 1 87 ? 29.766 12.648 2.805 1 63.84 87 ARG A CA 1
ATOM 647 C C . ARG A 1 87 ? 29.219 11.242 2.631 1 63.84 87 ARG A C 1
ATOM 649 O O . ARG A 1 87 ? 28 11.039 2.613 1 63.84 87 ARG A O 1
ATOM 656 N N . LEU A 1 88 ? 30.031 10.422 2.518 1 67.94 88 LEU A N 1
ATOM 657 C CA . LEU A 1 88 ? 29.656 9.016 2.406 1 67.94 88 LEU A CA 1
ATOM 658 C C . LEU A 1 88 ? 28.969 8.531 3.678 1 67.94 88 LEU A C 1
ATOM 660 O O . LEU A 1 88 ? 28 7.785 3.615 1 67.94 88 LEU A O 1
ATOM 664 N N . ALA A 1 89 ? 29.516 8.953 4.668 1 63.12 89 ALA A N 1
ATOM 665 C CA . ALA A 1 89 ? 28.922 8.586 5.949 1 63.12 89 ALA A CA 1
ATOM 666 C C . ALA A 1 89 ? 27.516 9.164 6.094 1 63.12 89 ALA A C 1
ATOM 668 O O . ALA A 1 89 ? 26.594 8.469 6.543 1 63.12 89 ALA A O 1
ATOM 669 N N . VAL A 1 90 ? 27.469 10.297 5.77 1 59.38 90 VAL A N 1
ATOM 670 C CA . VAL A 1 90 ? 26.172 10.953 5.816 1 59.38 90 VAL A CA 1
ATOM 671 C C . VAL A 1 90 ? 25.188 10.25 4.879 1 59.38 90 VAL A C 1
ATOM 673 O O . VAL A 1 90 ? 24.047 9.961 5.254 1 59.38 90 VAL A O 1
ATOM 676 N N . LEU A 1 91 ? 25.625 10.016 3.77 1 60.62 91 LEU A N 1
ATOM 677 C CA . LEU A 1 91 ? 24.781 9.344 2.785 1 60.62 91 LEU A CA 1
ATOM 678 C C . LEU A 1 91 ? 24.438 7.93 3.244 1 60.62 91 LEU A C 1
ATOM 680 O O . LEU A 1 91 ? 23.312 7.473 3.055 1 60.62 91 LEU A O 1
ATOM 684 N N . ASN A 1 92 ? 25.406 7.445 3.818 1 59.91 92 ASN A N 1
ATOM 685 C CA . ASN A 1 92 ? 25.172 6.117 4.379 1 59.91 92 ASN A CA 1
ATOM 686 C C . ASN A 1 92 ? 24.172 6.164 5.535 1 59.91 92 ASN A C 1
ATOM 688 O O . ASN A 1 92 ? 23.312 5.289 5.648 1 59.91 92 ASN A O 1
ATOM 692 N N . GLN A 1 93 ? 24.391 7.051 6.32 1 57 93 GLN A N 1
ATOM 693 C CA . GLN A 1 93 ? 23.453 7.238 7.43 1 57 93 GLN A CA 1
ATOM 694 C C . GLN A 1 93 ? 22.062 7.574 6.922 1 57 93 GLN A C 1
ATOM 696 O O . GLN A 1 93 ? 21.062 7.074 7.449 1 57 93 GLN A O 1
ATOM 701 N N . GLU A 1 94 ? 22.078 8.445 6.105 1 56.81 94 GLU A N 1
ATOM 702 C CA . GLU A 1 94 ? 20.797 8.797 5.496 1 56.81 94 GLU A CA 1
ATOM 703 C C . GLU A 1 94 ? 20.156 7.586 4.828 1 56.81 94 GLU A C 1
ATOM 705 O O . GLU A 1 94 ? 18.938 7.434 4.859 1 56.81 94 GLU A O 1
ATOM 710 N N . HIS A 1 95 ? 21.078 6.875 4.285 1 54.56 95 HIS A N 1
ATOM 711 C CA . HIS A 1 95 ? 20.609 5.738 3.504 1 54.56 95 HIS A CA 1
ATOM 712 C C . HIS A 1 95 ? 20.344 4.527 4.395 1 54.56 95 HIS A C 1
ATOM 714 O O . HIS A 1 95 ? 19.391 3.789 4.188 1 54.56 95 HIS A O 1
ATOM 720 N N . PHE A 1 96 ? 21.25 4.34 5.336 1 53.22 96 PHE A N 1
ATOM 721 C CA . PHE A 1 96 ? 21.203 3.119 6.129 1 53.22 96 PHE A CA 1
ATOM 722 C C . PHE A 1 96 ? 20.875 3.438 7.586 1 53.22 96 PHE A C 1
ATOM 724 O O . PHE A 1 96 ? 20.562 2.537 8.367 1 53.22 96 PHE A O 1
ATOM 731 N N . GLY A 1 97 ? 21.078 4.691 8.023 1 50.19 97 GLY A N 1
ATOM 732 C CA . GLY A 1 97 ? 20.922 5.031 9.43 1 50.19 97 GLY A CA 1
ATOM 733 C C . GLY A 1 97 ? 19.469 5.176 9.844 1 50.19 97 GLY A C 1
ATOM 734 O O . GLY A 1 97 ? 18.594 5.383 9.008 1 50.19 97 GLY A O 1
ATOM 735 N N . ALA A 1 98 ? 19.172 4.828 11.203 1 47.16 98 ALA A N 1
ATOM 736 C CA . ALA A 1 98 ? 17.859 4.984 11.805 1 47.16 98 ALA A CA 1
ATOM 737 C C . ALA A 1 98 ? 17.438 6.453 11.844 1 47.16 98 ALA A C 1
ATOM 739 O O . ALA A 1 98 ? 18.188 7.305 12.32 1 47.16 98 ALA A O 1
ATOM 740 N N . SER A 1 99 ? 16.828 6.895 11 1 45.72 99 SER A N 1
ATOM 741 C CA . SER A 1 99 ? 16.344 8.273 10.938 1 45.72 99 SER A CA 1
ATOM 742 C C . SER A 1 99 ? 15.711 8.695 12.258 1 45.72 99 SER A C 1
ATOM 744 O O . SER A 1 99 ? 15.336 9.859 12.43 1 45.72 99 SER A O 1
ATOM 746 N N . SER A 1 100 ? 15.406 7.789 13.156 1 44.78 100 SER A N 1
ATOM 747 C CA . SER A 1 100 ? 14.633 8.195 14.336 1 44.78 100 SER A CA 1
ATOM 748 C C . SER A 1 100 ? 15.523 8.891 15.359 1 44.78 100 SER A C 1
ATOM 750 O O . SER A 1 100 ? 16.625 8.414 15.664 1 44.78 100 SER A O 1
ATOM 752 N N . GLU A 1 101 ? 15.375 10.148 15.617 1 44.56 101 GLU A N 1
ATOM 753 C CA . GLU A 1 101 ? 16 10.867 16.719 1 44.56 101 GLU A CA 1
ATOM 754 C C . GLU A 1 101 ? 15.836 10.109 18.031 1 44.56 101 GLU A C 1
ATOM 756 O O . GLU A 1 101 ? 16.359 10.539 19.062 1 44.56 101 GLU A O 1
ATOM 761 N N . ARG A 1 102 ? 15.086 8.992 18.047 1 41.31 102 ARG A N 1
ATOM 762 C CA . ARG A 1 102 ? 14.75 8.344 19.312 1 41.31 102 ARG A CA 1
ATOM 763 C C . ARG A 1 102 ? 15.992 7.773 19.984 1 41.31 102 ARG A C 1
ATOM 765 O O . ARG A 1 102 ? 15.938 7.328 21.125 1 41.31 102 ARG A O 1
ATOM 772 N N . SER A 1 103 ? 17.031 7.441 19.344 1 37.44 103 SER A N 1
ATOM 773 C CA . SER A 1 103 ? 17.984 6.598 20.047 1 37.44 103 SER A CA 1
ATOM 774 C C . SER A 1 103 ? 18.641 7.344 21.219 1 37.44 103 SER A C 1
ATOM 776 O O . SER A 1 103 ? 19.375 6.758 22 1 37.44 103 SER A O 1
ATOM 778 N N . LEU A 1 104 ? 18.922 8.672 21.062 1 33.25 104 LEU A N 1
ATOM 779 C CA . LEU A 1 104 ? 19.812 9.086 22.141 1 33.25 104 LEU A CA 1
ATOM 780 C C . LEU A 1 104 ? 19.078 9.125 23.469 1 33.25 104 LEU A C 1
ATOM 782 O O . LEU A 1 104 ? 19.719 9.125 24.531 1 33.25 104 LEU A O 1
ATOM 786 N N . ASP A 1 105 ? 17.828 9.828 23.656 1 30.06 105 ASP A N 1
ATOM 787 C CA . ASP A 1 105 ? 17.281 10.062 24.984 1 30.06 105 ASP A CA 1
ATOM 788 C C . ASP A 1 105 ? 16.562 8.828 25.516 1 30.06 105 ASP A C 1
ATOM 790 O O . ASP A 1 105 ? 15.594 8.367 24.922 1 30.06 105 ASP A O 1
ATOM 794 N N . SER A 1 106 ? 17.219 7.867 26.156 1 30.73 106 SER A N 1
ATOM 795 C CA . SER A 1 106 ? 16.703 6.758 26.938 1 30.73 106 SER A CA 1
ATOM 796 C C . SER A 1 106 ? 15.438 7.164 27.703 1 30.73 106 SER A C 1
ATOM 798 O O . SER A 1 106 ? 14.617 6.316 28.047 1 30.73 106 SER A O 1
ATOM 800 N N . GLU A 1 107 ? 15.633 8.188 28.812 1 25.94 107 GLU A N 1
ATOM 801 C CA . GLU A 1 107 ? 14.695 8.312 29.922 1 25.94 107 GLU A CA 1
ATOM 802 C C . GLU A 1 107 ? 13.312 8.734 29.422 1 25.94 107 GLU A C 1
ATOM 804 O O . GLU A 1 107 ? 12.305 8.117 29.781 1 25.94 107 GLU A O 1
ATOM 809 N N . ALA A 1 108 ? 12.883 10.031 29.859 1 25.72 108 ALA A N 1
ATOM 810 C CA . ALA A 1 108 ? 11.586 10.633 30.172 1 25.72 108 ALA A CA 1
ATOM 811 C C . ALA A 1 108 ? 10.781 10.898 28.906 1 25.72 108 ALA A C 1
ATOM 813 O O . ALA A 1 108 ? 9.555 11.031 28.969 1 25.72 108 ALA A O 1
ATOM 814 N N . ASP A 1 109 ? 11.359 11.656 27.984 1 24.52 109 ASP A N 1
ATOM 815 C CA . ASP A 1 109 ? 10.57 12.695 27.312 1 24.52 109 ASP A CA 1
ATOM 816 C C . ASP A 1 109 ? 9.57 12.086 26.344 1 24.52 109 ASP A C 1
ATOM 818 O O . ASP A 1 109 ? 9.875 11.102 25.656 1 24.52 109 ASP A O 1
ATOM 822 N N . LEU A 1 110 ? 8.242 12.609 26.375 1 26.16 110 LEU A N 1
ATOM 823 C CA . LEU A 1 110 ? 6.859 12.406 25.953 1 26.16 110 LEU A CA 1
ATOM 824 C C . LEU A 1 110 ? 6.773 12.188 24.453 1 26.16 110 LEU A C 1
ATOM 826 O O . LEU A 1 110 ? 7.758 12.367 23.734 1 26.16 110 LEU A O 1
ATOM 830 N N . GLY A 1 111 ? 5.766 12.914 23.781 1 27.34 111 GLY A N 1
ATOM 831 C CA . GLY A 1 111 ? 4.699 12.898 22.797 1 27.34 111 GLY A CA 1
ATOM 832 C C . GLY A 1 111 ? 5.191 13.156 21.391 1 27.34 111 GLY A C 1
ATOM 833 O O . GLY A 1 111 ? 4.395 13.195 20.438 1 27.34 111 GLY A O 1
ATOM 834 N N . PHE A 1 112 ? 6.184 14.023 21.281 1 27.81 112 PHE A N 1
ATOM 835 C CA . PHE A 1 112 ? 6.195 14.633 19.953 1 27.81 112 PHE A CA 1
ATOM 836 C C . PHE A 1 112 ? 6.762 13.664 18.922 1 27.81 112 PHE A C 1
ATOM 838 O O . PHE A 1 112 ? 7.949 13.711 18.609 1 27.81 112 PHE A O 1
ATOM 845 N N . GLY A 1 113 ? 6.582 12.398 19.109 1 28.91 113 GLY A N 1
ATOM 846 C CA . GLY A 1 113 ? 7.242 11.406 18.281 1 28.91 113 GLY A CA 1
ATOM 847 C C . GLY A 1 113 ? 7.078 11.656 16.797 1 28.91 113 GLY A C 1
ATOM 848 O O . GLY A 1 113 ? 5.996 12.031 16.344 1 28.91 113 GLY A O 1
ATOM 849 N N . ASP A 1 114 ? 8.023 12.367 16.234 1 29.3 114 ASP A N 1
ATOM 850 C CA . ASP A 1 114 ? 8.07 12.234 14.789 1 29.3 114 ASP A CA 1
ATOM 851 C C . ASP A 1 114 ? 7.648 10.836 14.344 1 29.3 114 ASP A C 1
ATOM 853 O O . ASP A 1 114 ? 8.383 9.867 14.555 1 29.3 114 ASP A O 1
ATOM 857 N N . GLU A 1 115 ? 6.402 10.484 14.68 1 29.47 115 GLU A N 1
ATOM 858 C CA . GLU A 1 115 ? 5.812 9.234 14.219 1 29.47 115 GLU A CA 1
ATOM 859 C C . GLU A 1 115 ? 6.098 9 12.742 1 29.47 115 GLU A C 1
ATOM 861 O O . GLU A 1 115 ? 5.621 9.75 11.883 1 29.47 115 GLU A O 1
ATOM 866 N N . ASP A 1 116 ? 7.332 8.766 12.5 1 29.77 116 ASP A N 1
ATOM 867 C CA . ASP A 1 116 ? 7.387 8.102 11.195 1 29.77 116 ASP A CA 1
ATOM 868 C C . ASP A 1 116 ? 6.16 7.219 10.977 1 29.77 116 ASP A C 1
ATOM 870 O O . ASP A 1 116 ? 5.781 6.445 11.859 1 29.77 116 ASP A O 1
ATOM 874 N N . PRO A 1 117 ? 5.223 7.707 10.234 1 32.47 117 PRO A N 1
ATOM 875 C CA . PRO A 1 117 ? 3.936 7.016 10.133 1 32.47 117 PRO A CA 1
ATOM 876 C C . PRO A 1 117 ? 4.07 5.496 10.227 1 32.47 117 PRO A C 1
ATOM 878 O O . PRO A 1 117 ? 3.148 4.82 10.688 1 32.47 117 PRO A O 1
ATOM 881 N N . ASP A 1 118 ? 5.133 4.922 9.711 1 31.48 118 ASP A N 1
ATOM 882 C CA . ASP A 1 118 ? 5.109 3.465 9.797 1 31.48 118 ASP A CA 1
ATOM 883 C C . ASP A 1 118 ? 5.375 2.996 11.227 1 31.48 118 ASP A C 1
ATOM 885 O O . ASP A 1 118 ? 5.02 1.874 11.594 1 31.48 118 ASP A O 1
ATOM 889 N N . GLU A 1 119 ? 6.324 3.666 11.984 1 29.28 119 GLU A N 1
ATOM 890 C CA . GLU A 1 119 ? 6.672 3.131 13.297 1 29.28 119 GLU A CA 1
ATOM 891 C C . GLU A 1 119 ? 5.734 3.66 14.383 1 29.28 119 GLU A C 1
ATOM 893 O O . GLU A 1 119 ? 6.016 4.68 15.008 1 29.28 119 GLU A O 1
ATOM 898 N N . GLU A 1 120 ? 4.551 3.932 14.336 1 29.33 120 GLU A N 1
ATOM 899 C CA . GLU A 1 120 ? 3.844 4.012 15.609 1 29.33 120 GLU A CA 1
ATOM 900 C C . GLU A 1 120 ? 4.266 2.885 16.547 1 29.33 120 GLU A C 1
ATOM 902 O O . GLU A 1 120 ? 3.818 1.745 16.391 1 29.33 120 GLU A O 1
ATOM 907 N N . ASP A 1 121 ? 5.508 2.92 16.953 1 27.55 121 ASP A N 1
ATOM 908 C CA . ASP A 1 121 ? 5.75 2.096 18.141 1 27.55 121 ASP A CA 1
ATOM 909 C C . ASP A 1 121 ? 4.777 2.451 19.266 1 27.55 121 ASP A C 1
ATOM 911 O O . ASP A 1 121 ? 4.867 3.533 19.844 1 27.55 121 ASP A O 1
ATOM 915 N N . GLU A 1 122 ? 3.521 2.258 19.25 1 28.64 122 GLU A N 1
ATOM 916 C CA . GLU A 1 122 ? 2.826 2.199 20.531 1 28.64 122 GLU A CA 1
ATOM 917 C C . GLU A 1 122 ? 3.666 1.479 21.594 1 28.64 122 GLU A C 1
ATOM 919 O O . GLU A 1 122 ? 4.164 0.378 21.344 1 28.64 122 GLU A O 1
ATOM 924 N N . GLN A 1 123 ? 4.441 2.191 22.344 1 26.89 123 GLN A N 1
ATOM 925 C CA . GLN A 1 123 ? 4.793 1.601 23.641 1 26.89 123 GLN A CA 1
ATOM 926 C C . GLN A 1 123 ? 3.684 0.685 24.141 1 26.89 123 GLN A C 1
ATOM 928 O O . GLN A 1 123 ? 2.523 1.096 24.234 1 26.89 123 GLN A O 1
ATOM 933 N N . GLU A 1 124 ? 3.891 -0.61 24.031 1 27.66 124 GLU A N 1
ATOM 934 C CA . GLU A 1 124 ? 3.166 -1.643 24.766 1 27.66 124 GLU A CA 1
ATOM 935 C C . GLU A 1 124 ? 3.049 -1.29 26.25 1 27.66 124 GLU A C 1
ATOM 937 O O . GLU A 1 124 ? 4.016 -1.423 27 1 27.66 124 GLU A O 1
ATOM 942 N N . GLU A 1 125 ? 2.631 -0.088 26.672 1 27.27 125 GLU A N 1
ATOM 943 C CA . GLU A 1 125 ? 2.217 -0.254 28.062 1 27.27 125 GLU A CA 1
ATOM 944 C C . GLU A 1 125 ? 1.575 -1.62 28.297 1 27.27 125 GLU A C 1
ATOM 946 O O . GLU A 1 125 ? 0.797 -2.092 27.453 1 27.27 125 GLU A O 1
ATOM 951 N N . GLU A 1 126 ? 2.283 -2.438 29.125 1 27.5 126 GLU A N 1
ATOM 952 C CA . GLU A 1 126 ? 1.733 -3.652 29.719 1 27.5 126 GLU A CA 1
ATOM 953 C C . GLU A 1 126 ? 0.287 -3.445 30.156 1 27.5 126 GLU A C 1
ATOM 955 O O . GLU A 1 126 ? 0.031 -2.906 31.234 1 27.5 126 GLU A O 1
ATOM 960 N N . VAL A 1 127 ? -0.556 -2.822 29.531 1 26.53 127 VAL A N 1
ATOM 961 C CA . VAL A 1 127 ? -1.895 -3.008 30.078 1 26.53 127 VAL A CA 1
ATOM 962 C C . VAL A 1 127 ? -2.082 -4.461 30.5 1 26.53 127 VAL A C 1
ATOM 964 O O . VAL A 1 127 ? -1.82 -5.383 29.734 1 26.53 127 VAL A O 1
ATOM 967 N N . LYS A 1 128 ? -1.966 -4.75 31.812 1 29.2 128 LYS A N 1
ATOM 968 C CA . LYS A 1 128 ? -2.475 -5.934 32.5 1 29.2 128 LYS A CA 1
ATOM 969 C C . LYS A 1 128 ? -3.707 -6.492 31.797 1 29.2 128 LYS A C 1
ATOM 971 O O . LYS A 1 128 ? -4.52 -5.734 31.25 1 29.2 128 LYS A O 1
ATOM 976 N N . ALA A 1 129 ? -3.648 -7.797 31.5 1 31.75 129 ALA A N 1
ATOM 977 C CA . ALA A 1 129 ? -4.715 -8.703 31.078 1 31.75 129 ALA A CA 1
ATOM 978 C C . ALA A 1 129 ? -6.047 -8.312 31.719 1 31.75 129 ALA A C 1
ATOM 980 O O . ALA A 1 129 ? -6.316 -8.664 32.875 1 31.75 129 ALA A O 1
ATOM 981 N N . LYS A 1 130 ? -6.391 -7.082 31.781 1 31.69 130 LYS A N 1
ATOM 982 C CA . LYS A 1 130 ? -7.738 -7.008 32.344 1 31.69 130 LYS A CA 1
ATOM 983 C C . LYS A 1 130 ? -8.641 -8.078 31.734 1 31.69 130 LYS A C 1
ATOM 985 O O . LYS A 1 130 ? -8.398 -8.547 30.625 1 31.69 130 LYS A O 1
ATOM 990 N N . GLY A 1 131 ? -9.656 -8.664 32.531 1 32.03 131 GLY A N 1
ATOM 991 C CA . GLY A 1 131 ? -10.562 -9.758 32.219 1 32.03 131 GLY A CA 1
ATOM 992 C C . GLY A 1 131 ? -11.047 -9.719 30.781 1 32.03 131 GLY A C 1
ATOM 993 O O . GLY A 1 131 ? -10.938 -8.695 30.109 1 32.03 131 GLY A O 1
ATOM 994 N N . LYS A 1 132 ? -11.148 -10.859 30.188 1 39.38 132 LYS A N 1
ATOM 995 C CA . LYS A 1 132 ? -11.734 -11.289 28.922 1 39.38 132 LYS A CA 1
ATOM 996 C C . LYS A 1 132 ? -12.992 -10.477 28.594 1 39.38 132 LYS A C 1
ATOM 998 O O . LYS A 1 132 ? -14.109 -10.914 28.891 1 39.38 132 LYS A O 1
ATOM 1003 N N . GLY A 1 133 ? -13 -9.18 28.891 1 39.31 133 GLY A N 1
ATOM 1004 C CA . GLY A 1 133 ? -14.305 -8.609 28.609 1 39.31 133 GLY A CA 1
ATOM 1005 C C . GLY A 1 133 ? -14.727 -8.797 27.156 1 39.31 133 GLY A C 1
ATOM 1006 O O . GLY A 1 133 ? -13.891 -9.039 26.281 1 39.31 133 GLY A O 1
ATOM 1007 N N . ALA A 1 134 ? -16.031 -9.172 26.953 1 48.06 134 ALA A N 1
ATOM 1008 C CA . ALA A 1 134 ? -16.688 -9.312 25.656 1 48.06 134 ALA A CA 1
ATOM 1009 C C . ALA A 1 134 ? -16.359 -8.141 24.734 1 48.06 134 ALA A C 1
ATOM 1011 O O . ALA A 1 134 ? -16.359 -6.988 25.172 1 48.06 134 ALA A O 1
ATOM 1012 N N . ARG A 1 135 ? -15.641 -8.359 23.719 1 55.56 135 ARG A N 1
ATOM 1013 C CA . ARG A 1 135 ? -15.312 -7.363 22.703 1 55.56 135 ARG A CA 1
ATOM 1014 C C . ARG A 1 135 ? -16.484 -6.418 22.469 1 55.56 135 ARG A C 1
ATOM 1016 O O . ARG A 1 135 ? -17.625 -6.859 22.312 1 55.56 135 ARG A O 1
ATOM 1023 N N . LYS A 1 136 ? -16.328 -5.164 22.719 1 61.25 136 LYS A N 1
ATOM 1024 C CA . LYS A 1 136 ? -17.359 -4.152 22.516 1 61.25 136 LYS A CA 1
ATOM 1025 C C . LYS A 1 136 ? -17.766 -4.074 21.047 1 61.25 136 LYS A C 1
ATOM 1027 O O . LYS A 1 136 ? -16.922 -3.93 20.172 1 61.25 136 LYS A O 1
ATOM 1032 N N . ILE A 1 137 ? -18.906 -4.617 20.688 1 66.38 137 ILE A N 1
ATOM 1033 C CA . ILE A 1 137 ? -19.531 -4.48 19.391 1 66.38 137 ILE A CA 1
ATOM 1034 C C . ILE A 1 137 ? -20.062 -3.055 19.203 1 66.38 137 ILE A C 1
ATOM 1036 O O . ILE A 1 137 ? -20.812 -2.555 20.047 1 66.38 137 ILE A O 1
ATOM 1040 N N . PRO A 1 138 ? -19.438 -2.412 18.219 1 68.5 138 PRO A N 1
ATOM 1041 C CA . PRO A 1 138 ? -19.953 -1.066 17.969 1 68.5 138 PRO A CA 1
ATOM 1042 C C . PRO A 1 138 ? -21.484 -1.04 17.844 1 68.5 138 PRO A C 1
ATOM 1044 O O . PRO A 1 138 ? -22.078 -1.996 17.344 1 68.5 138 PRO A O 1
ATOM 1047 N N . LYS A 1 139 ? -22.094 -0.081 18.359 1 67.12 139 LYS A N 1
ATOM 1048 C CA . LYS A 1 139 ? -23.547 0.049 18.375 1 67.12 139 LYS A CA 1
ATOM 1049 C C . LYS A 1 139 ? -24.109 0.106 16.953 1 67.12 139 LYS A C 1
ATOM 1051 O O . LYS A 1 139 ? -25.203 -0.404 16.703 1 67.12 139 LYS A O 1
ATOM 1056 N N . ASP A 1 140 ? -23.25 0.54 16.031 1 71.88 140 ASP A N 1
ATOM 1057 C CA . ASP A 1 140 ? -23.812 0.802 14.703 1 71.88 140 ASP A CA 1
ATOM 1058 C C . ASP A 1 140 ? -23.5 -0.342 13.742 1 71.88 140 ASP A C 1
ATOM 1060 O O . ASP A 1 140 ? -23.828 -0.267 12.555 1 71.88 140 ASP A O 1
ATOM 1064 N N . ILE A 1 141 ? -23.156 -1.481 14.359 1 81.19 141 ILE A N 1
ATOM 1065 C CA . ILE A 1 141 ? -22.781 -2.559 13.453 1 81.19 141 ILE A CA 1
ATOM 1066 C C . ILE A 1 141 ? -24.016 -3.412 13.133 1 81.19 141 ILE A C 1
ATOM 1068 O O . ILE A 1 141 ? -24.875 -3.621 13.992 1 81.19 141 ILE A O 1
ATOM 1072 N N . GLU A 1 142 ? -24.156 -3.738 11.906 1 84.88 142 GLU A N 1
ATOM 1073 C CA . GLU A 1 142 ? -25.25 -4.598 11.469 1 84.88 142 GLU A CA 1
ATOM 1074 C C . GLU A 1 142 ? -25.109 -6.008 12.039 1 84.88 142 GLU A C 1
ATOM 1076 O O . GLU A 1 142 ? -24.047 -6.617 11.945 1 84.88 142 GLU A O 1
ATOM 1081 N N . VAL A 1 143 ? -26.188 -6.469 12.742 1 88.19 143 VAL A N 1
ATOM 1082 C CA . VAL A 1 143 ? -26.203 -7.805 13.328 1 88.19 143 VAL A CA 1
ATOM 1083 C C . VAL A 1 143 ? -27.094 -8.727 12.5 1 88.19 143 VAL A C 1
ATOM 1085 O O . VAL A 1 143 ? -28.25 -8.398 12.219 1 88.19 143 VAL A O 1
ATOM 1088 N N . VAL A 1 144 ? -26.484 -9.797 12.008 1 89.75 144 VAL A N 1
ATOM 1089 C CA . VAL A 1 144 ? -27.219 -10.789 11.227 1 89.75 144 VAL A CA 1
ATOM 1090 C C . VAL A 1 144 ? -27.422 -12.055 12.062 1 89.75 144 VAL A C 1
ATOM 1092 O O . VAL A 1 144 ? -26.453 -12.633 12.57 1 89.75 144 VAL A O 1
ATOM 1095 N N . ARG A 1 145 ? -28.625 -12.422 12.172 1 90.69 145 ARG A N 1
ATOM 1096 C CA . ARG A 1 145 ? -28.953 -13.648 12.898 1 90.69 145 ARG A CA 1
ATOM 1097 C C . ARG A 1 145 ? -29.141 -14.82 11.938 1 90.69 145 ARG A C 1
ATOM 1099 O O . ARG A 1 145 ? -29.859 -14.703 10.938 1 90.69 145 ARG A O 1
ATOM 1106 N N . VAL A 1 146 ? -28.375 -15.883 12.156 1 88.06 146 VAL A N 1
ATOM 1107 C CA . VAL A 1 146 ? -28.5 -17.078 11.32 1 88.06 146 VAL A CA 1
ATOM 1108 C C . VAL A 1 146 ? -29.031 -18.234 12.156 1 88.06 146 VAL A C 1
ATOM 1110 O O . VAL A 1 146 ? -28.375 -18.688 13.102 1 88.06 146 VAL A O 1
ATOM 1113 N N . ASP A 1 147 ? -30.094 -18.781 11.773 1 89.31 147 ASP A N 1
ATOM 1114 C CA . ASP A 1 147 ? -30.734 -19.891 12.477 1 89.31 147 ASP A CA 1
ATOM 1115 C C . ASP A 1 147 ? -30.281 -21.234 11.898 1 89.31 147 ASP A C 1
ATOM 1117 O O . ASP A 1 147 ? -30.281 -21.422 10.68 1 89.31 147 ASP A O 1
ATOM 1121 N N . HIS A 1 148 ? -29.844 -22.047 12.789 1 88.06 148 HIS A N 1
ATOM 1122 C CA . HIS A 1 148 ? -29.438 -23.391 12.406 1 88.06 148 HIS A CA 1
ATOM 1123 C C . HIS A 1 148 ? -30.422 -24.422 12.945 1 88.06 148 HIS A C 1
ATOM 1125 O O . HIS A 1 148 ? -30.672 -24.484 14.156 1 88.06 148 HIS A O 1
ATOM 1131 N N . TYR A 1 149 ? -30.953 -25.188 11.961 1 87.5 149 TYR A N 1
ATOM 1132 C CA . TYR A 1 149 ? -31.875 -26.266 12.305 1 87.5 149 TYR A CA 1
ATOM 1133 C C . TYR A 1 149 ? -31.234 -27.625 12.023 1 87.5 149 TYR A C 1
ATOM 1135 O O . TYR A 1 149 ? -30.312 -27.734 11.227 1 87.5 149 TYR A O 1
ATOM 1143 N N . PRO A 1 150 ? -31.719 -28.641 12.758 1 85.19 150 PRO A N 1
ATOM 1144 C CA . PRO A 1 150 ? -31.219 -29.969 12.43 1 85.19 150 PRO A CA 1
ATOM 1145 C C . PRO A 1 150 ? -31.484 -30.375 10.984 1 85.19 150 PRO A C 1
ATOM 1147 O O . PRO A 1 150 ? -32.438 -29.875 10.367 1 85.19 150 PRO A O 1
ATOM 1150 N N . GLU A 1 151 ? -30.578 -31.078 10.352 1 81.12 151 GLU A N 1
ATOM 1151 C CA . GLU A 1 151 ? -30.672 -31.469 8.953 1 81.12 151 GLU A CA 1
ATOM 1152 C C . GLU A 1 151 ? -32 -32.156 8.656 1 81.12 151 GLU A C 1
ATOM 1154 O O . GLU A 1 151 ? -32.625 -31.906 7.613 1 81.12 151 GLU A O 1
ATOM 1159 N N . ASP A 1 152 ? -32.406 -33.031 9.602 1 81.38 152 ASP A N 1
ATOM 1160 C CA . ASP A 1 152 ? -33.688 -33.75 9.453 1 81.38 152 ASP A CA 1
ATOM 1161 C C . ASP A 1 152 ? -34.688 -33.25 10.484 1 81.38 152 ASP A C 1
ATOM 1163 O O . ASP A 1 152 ? -34.531 -33.469 11.688 1 81.38 152 ASP A O 1
ATOM 1167 N N . MET A 1 153 ? -35.656 -32.625 10.023 1 84.88 153 MET A N 1
ATOM 1168 C CA . MET A 1 153 ? -36.688 -32.031 10.891 1 84.88 153 MET A CA 1
ATOM 1169 C C . MET A 1 153 ? -37.906 -32.938 10.992 1 84.88 153 MET A C 1
ATOM 1171 O O . MET A 1 153 ? -39 -32.469 11.297 1 84.88 153 MET A O 1
ATOM 1175 N N . THR A 1 154 ? -37.625 -34.188 10.641 1 83.56 154 THR A N 1
ATOM 1176 C CA . THR A 1 154 ? -38.688 -35.188 10.742 1 83.56 154 THR A CA 1
ATOM 1177 C C . THR A 1 154 ? -38.469 -36.125 11.922 1 83.56 154 THR A C 1
ATOM 1179 O O . THR A 1 154 ? -37.344 -36.625 12.117 1 83.56 154 THR A O 1
ATOM 1182 N N . CYS A 1 155 ? -39.5 -36.25 12.742 1 81 155 CYS A N 1
ATOM 1183 C CA . CYS A 1 155 ? -39.438 -37.156 13.891 1 81 155 CYS A CA 1
ATOM 1184 C C . CYS A 1 155 ? -39.219 -38.594 13.438 1 81 155 CYS A C 1
ATOM 1186 O O . CYS A 1 155 ? -39.938 -39.094 12.594 1 81 155 CYS A O 1
ATOM 1188 N N . CYS A 1 156 ? -38.094 -39.125 13.867 1 76 156 CYS A N 1
ATOM 1189 C CA . CYS A 1 156 ? -37.719 -40.469 13.461 1 76 156 CYS A CA 1
ATOM 1190 C C . CYS A 1 156 ? -38.781 -41.469 13.867 1 76 156 CYS A C 1
ATOM 1192 O O . CYS A 1 156 ? -38.875 -42.531 13.266 1 76 156 CYS A O 1
ATOM 1194 N N . THR A 1 157 ? -39.688 -41.125 14.797 1 77.25 157 THR A N 1
ATOM 1195 C CA . THR A 1 157 ? -40.625 -42.094 15.344 1 77.25 157 THR A CA 1
ATOM 1196 C C . THR A 1 157 ? -42 -41.938 14.68 1 77.25 157 THR A C 1
ATOM 1198 O O . THR A 1 157 ? -42.594 -42.906 14.211 1 77.25 157 THR A O 1
ATOM 1201 N N . CYS A 1 158 ? -42.531 -40.781 14.648 1 79.5 158 CYS A N 1
ATOM 1202 C CA . CYS A 1 158 ? -43.906 -40.594 14.18 1 79.5 158 CYS A CA 1
ATOM 1203 C C . CYS A 1 158 ? -43.938 -39.875 12.82 1 79.5 158 CYS A C 1
ATOM 1205 O O . CYS A 1 158 ? -44.969 -39.812 12.172 1 79.5 158 CYS A O 1
ATOM 1207 N N . GLY A 1 159 ? -42.719 -39.438 12.352 1 78.44 159 GLY A N 1
ATOM 1208 C CA . GLY A 1 159 ? -42.625 -38.844 11.031 1 78.44 159 GLY A CA 1
ATOM 1209 C C . GLY A 1 159 ? -43.125 -37.406 11.008 1 78.44 159 GLY A C 1
ATOM 1210 O O . GLY A 1 159 ? -43.125 -36.75 9.961 1 78.44 159 GLY A O 1
ATOM 1211 N N . CYS A 1 160 ? -43.688 -36.969 12.117 1 80.12 160 CYS A N 1
ATOM 1212 C CA . CYS A 1 160 ? -44.188 -35.625 12.164 1 80.12 160 CYS A CA 1
ATOM 1213 C C . CYS A 1 160 ? -43.062 -34.594 12.141 1 80.12 160 CYS A C 1
ATOM 1215 O O . CYS A 1 160 ? -41.906 -34.969 12.375 1 80.12 160 CYS A O 1
ATOM 1217 N N . GLN A 1 161 ? -43.375 -33.281 11.789 1 85.81 161 GLN A N 1
ATOM 1218 C CA . GLN A 1 161 ? -42.406 -32.188 11.742 1 85.81 161 GLN A CA 1
ATOM 1219 C C . GLN A 1 161 ? -41.969 -31.781 13.148 1 85.81 161 GLN A C 1
ATOM 1221 O O . GLN A 1 161 ? -42.812 -31.719 14.062 1 85.81 161 GLN A O 1
ATOM 1226 N N . MET A 1 162 ? -40.75 -31.688 13.312 1 85.56 162 MET A N 1
ATOM 1227 C CA . MET A 1 162 ? -40.188 -31.266 14.609 1 85.56 162 MET A CA 1
ATOM 1228 C C . MET A 1 162 ? -40.344 -29.766 14.797 1 85.56 162 MET A C 1
ATOM 1230 O O . MET A 1 162 ? -40.406 -29.016 13.82 1 85.56 162 MET A O 1
ATOM 1234 N N . LYS A 1 163 ? -40.562 -29.344 16 1 85.75 163 LYS A N 1
ATOM 1235 C CA . LYS A 1 163 ? -40.656 -27.938 16.344 1 85.75 163 LYS A CA 1
ATOM 1236 C C . LYS A 1 163 ? -39.5 -27.516 17.25 1 85.75 163 LYS A C 1
ATOM 1238 O O . LYS A 1 163 ? -39 -28.312 18.031 1 85.75 163 LYS A O 1
ATOM 1243 N N . SER A 1 164 ? -39.094 -26.188 17.109 1 88.25 164 SER A N 1
ATOM 1244 C CA . SER A 1 164 ? -38.031 -25.641 17.922 1 88.25 164 SER A CA 1
ATOM 1245 C C . SER A 1 164 ? -38.469 -25.406 19.359 1 88.25 164 SER A C 1
ATOM 1247 O O . SER A 1 164 ? -39.469 -24.734 19.594 1 88.25 164 SER A O 1
ATOM 1249 N N . ILE A 1 165 ? -37.812 -26.062 20.344 1 84.5 165 ILE A N 1
ATOM 1250 C CA . ILE A 1 165 ? -38.188 -25.922 21.75 1 84.5 165 ILE A CA 1
ATOM 1251 C C . ILE A 1 165 ? -37.219 -24.938 22.438 1 84.5 165 ILE A C 1
ATOM 1253 O O . ILE A 1 165 ? -37.625 -24.25 23.391 1 84.5 165 ILE A O 1
ATOM 1257 N N . LYS A 1 166 ? -36.031 -24.938 22.016 1 86.38 166 LYS A N 1
ATOM 1258 C CA . LYS A 1 166 ? -35.031 -24.078 22.609 1 86.38 166 LYS A CA 1
ATOM 1259 C C . LYS A 1 166 ? -34.094 -23.516 21.547 1 86.38 166 LYS A C 1
ATOM 1261 O O . LYS A 1 166 ? -33.688 -24.203 20.609 1 86.38 166 LYS A O 1
ATOM 1266 N N . ALA A 1 167 ? -33.906 -22.172 21.656 1 87.38 167 ALA A N 1
ATOM 1267 C CA . ALA A 1 167 ? -32.969 -21.5 20.781 1 87.38 167 ALA A CA 1
ATOM 1268 C C . ALA A 1 167 ? -31.781 -20.938 21.578 1 87.38 167 ALA A C 1
ATOM 1270 O O . ALA A 1 167 ? -31.984 -20.172 22.531 1 87.38 167 ALA A O 1
ATOM 1271 N N . GLU A 1 168 ? -30.641 -21.438 21.281 1 85.31 168 GLU A N 1
ATOM 1272 C CA . GLU A 1 168 ? -29.438 -20.969 21.953 1 85.31 168 GLU A CA 1
ATOM 1273 C C . GLU A 1 168 ? -28.609 -20.062 21.047 1 85.31 168 GLU A C 1
ATOM 1275 O O . GLU A 1 168 ? -28.156 -20.484 19.969 1 85.31 168 GLU A O 1
ATOM 1280 N N . GLU A 1 169 ? -28.469 -18.844 21.562 1 84.25 169 GLU A N 1
ATOM 1281 C CA . GLU A 1 169 ? -27.688 -17.875 20.812 1 84.25 169 GLU A CA 1
ATOM 1282 C C . GLU A 1 169 ? -26.219 -17.891 21.25 1 84.25 169 GLU A C 1
ATOM 1284 O O . GLU A 1 169 ? -25.922 -17.828 22.438 1 84.25 169 GLU A O 1
ATOM 1289 N N . ARG A 1 170 ? -25.438 -18.156 20.328 1 79.94 170 ARG A N 1
ATOM 1290 C CA . ARG A 1 170 ? -24.016 -18.125 20.625 1 79.94 170 ARG A CA 1
ATOM 1291 C C . ARG A 1 170 ? -23.438 -16.719 20.453 1 79.94 170 ARG A C 1
ATOM 1293 O O . ARG A 1 170 ? -24.109 -15.828 19.938 1 79.94 170 ARG A O 1
ATOM 1300 N N . VAL A 1 171 ? -22.234 -16.578 20.953 1 76.69 171 VAL A N 1
ATOM 1301 C CA . VAL A 1 171 ? -21.547 -15.289 20.906 1 76.69 171 VAL A CA 1
ATOM 1302 C C . VAL A 1 171 ? -21.297 -14.891 19.438 1 76.69 171 VAL A C 1
ATOM 1304 O O . VAL A 1 171 ? -21.031 -15.75 18.594 1 76.69 171 VAL A O 1
ATOM 1307 N N . GLY A 1 172 ? -21.469 -13.688 19.141 1 81.62 172 GLY A N 1
ATOM 1308 C CA . GLY A 1 172 ? -21.375 -13.156 17.797 1 81.62 172 GLY A CA 1
ATOM 1309 C C . GLY A 1 172 ? -19.969 -13.258 17.219 1 81.62 172 GLY A C 1
ATOM 1310 O O . GLY A 1 172 ? -18.984 -13.25 17.969 1 81.62 172 GLY A O 1
ATOM 1311 N N . SER A 1 173 ? -19.922 -13.586 15.883 1 86.38 173 SER A N 1
ATOM 1312 C CA . SER A 1 173 ? -18.656 -13.609 15.156 1 86.38 173 SER A CA 1
ATOM 1313 C C . SER A 1 173 ? -18.625 -12.547 14.055 1 86.38 173 SER A C 1
ATOM 1315 O O . SER A 1 173 ? -19.656 -12.242 13.461 1 86.38 173 SER A O 1
ATOM 1317 N N . PHE A 1 174 ? -17.453 -11.93 13.852 1 87.25 174 PHE A N 1
ATOM 1318 C CA . PHE A 1 174 ? -17.312 -10.914 12.812 1 87.25 174 PHE A CA 1
ATOM 1319 C C . PHE A 1 174 ? -17.219 -11.562 11.438 1 87.25 174 PHE A C 1
ATOM 1321 O O . PHE A 1 174 ? -16.422 -12.484 11.234 1 87.25 174 PHE A O 1
ATOM 1328 N N . ARG A 1 175 ? -18.047 -11.188 10.594 1 89.19 175 ARG A N 1
ATOM 1329 C CA . ARG A 1 175 ? -18.016 -11.602 9.195 1 89.19 175 ARG A CA 1
ATOM 1330 C C . ARG A 1 175 ? -17.75 -10.414 8.281 1 89.19 175 ARG A C 1
ATOM 1332 O O . ARG A 1 175 ? -18.266 -9.32 8.5 1 89.19 175 ARG A O 1
ATOM 1339 N N . ILE A 1 176 ? -16.875 -10.656 7.305 1 90 176 ILE A N 1
ATOM 1340 C CA . ILE A 1 176 ? -16.547 -9.586 6.375 1 90 176 ILE A CA 1
ATOM 1341 C C . ILE A 1 176 ? -17.297 -9.781 5.062 1 90 176 ILE A C 1
ATOM 1343 O O . ILE A 1 176 ? -17.469 -10.914 4.602 1 90 176 ILE A O 1
ATOM 1347 N N . VAL A 1 177 ? -17.844 -8.828 4.645 1 88.19 177 VAL A N 1
ATOM 1348 C CA . VAL A 1 177 ? -18.344 -8.789 3.273 1 88.19 177 VAL A CA 1
ATOM 1349 C C . VAL A 1 177 ? -17.328 -8.102 2.369 1 88.19 177 VAL A C 1
ATOM 1351 O O . VAL A 1 177 ? -17.141 -6.883 2.438 1 88.19 177 VAL A O 1
ATOM 1354 N N . PRO A 1 178 ? -16.656 -8.945 1.576 1 87.5 178 PRO A N 1
ATOM 1355 C CA . PRO A 1 178 ? -15.609 -8.352 0.745 1 87.5 178 PRO A CA 1
ATOM 1356 C C . PRO A 1 178 ? -16.156 -7.352 -0.273 1 87.5 178 PRO A C 1
ATOM 1358 O O . PRO A 1 178 ? -17.328 -7.434 -0.654 1 87.5 178 PRO A O 1
ATOM 1361 N N . GLU A 1 179 ? -15.32 -6.406 -0.582 1 88.12 179 GLU A N 1
ATOM 1362 C CA . GLU A 1 179 ? -15.656 -5.445 -1.63 1 88.12 179 GLU A CA 1
ATOM 1363 C C . GLU A 1 179 ? -15.945 -6.152 -2.951 1 88.12 179 GLU A C 1
ATOM 1365 O O . GLU A 1 179 ? -15.234 -7.086 -3.33 1 88.12 179 GLU A O 1
ATOM 1370 N N . HIS A 1 180 ? -17.047 -5.902 -3.553 1 87.19 180 HIS A N 1
ATOM 1371 C CA . HIS A 1 180 ? -17.344 -6.461 -4.867 1 87.19 180 HIS A CA 1
ATOM 1372 C C . HIS A 1 180 ? -18.172 -5.484 -5.703 1 87.19 180 HIS A C 1
ATOM 1374 O O . HIS A 1 180 ? -18.688 -4.5 -5.18 1 87.19 180 HIS A O 1
ATOM 1380 N N . VAL A 1 181 ? -18.094 -5.676 -6.973 1 89.31 181 VAL A N 1
ATOM 1381 C CA . VAL A 1 181 ? -18.75 -4.77 -7.91 1 89.31 181 VAL A CA 1
ATOM 1382 C C . VAL A 1 181 ? -19.969 -5.461 -8.539 1 89.31 181 VAL A C 1
ATOM 1384 O O . VAL A 1 181 ? -19.906 -6.645 -8.875 1 89.31 181 VAL A O 1
ATOM 1387 N N . VAL A 1 182 ? -21.031 -4.738 -8.594 1 90.19 182 VAL A N 1
ATOM 1388 C CA . VAL A 1 182 ? -22.234 -5.215 -9.25 1 90.19 182 VAL A CA 1
ATOM 1389 C C . VAL A 1 182 ? -22.625 -4.262 -10.375 1 90.19 182 VAL A C 1
ATOM 1391 O O . VAL A 1 182 ? -22.172 -3.115 -10.414 1 90.19 182 VAL A O 1
ATOM 1394 N N . VAL A 1 183 ? -23.375 -4.801 -11.273 1 89.81 183 VAL A N 1
ATOM 1395 C CA . VAL A 1 183 ? -23.891 -3.963 -12.344 1 89.81 183 VAL A CA 1
ATOM 1396 C C . VAL A 1 183 ? -25.359 -3.613 -12.07 1 89.81 183 VAL A C 1
ATOM 1398 O O . VAL A 1 183 ? -26.172 -4.496 -11.797 1 89.81 183 VAL A O 1
ATOM 1401 N N . VAL A 1 184 ? -25.594 -2.293 -12.055 1 89.94 184 VAL A N 1
ATOM 1402 C CA . VAL A 1 184 ? -26.953 -1.817 -11.797 1 89.94 184 VAL A CA 1
ATOM 1403 C C . VAL A 1 184 ? -27.609 -1.375 -13.102 1 89.94 184 VAL A C 1
ATOM 1405 O O . VAL A 1 184 ? -27.062 -0.539 -13.828 1 89.94 184 VAL A O 1
ATOM 1408 N N . LYS A 1 185 ? -28.719 -1.971 -13.398 1 88.56 185 LYS A N 1
ATOM 1409 C CA . LYS A 1 185 ? -29.516 -1.569 -14.547 1 88.56 185 LYS A CA 1
ATOM 1410 C C . LYS A 1 185 ? -30.781 -0.82 -14.102 1 88.56 185 LYS A C 1
ATOM 1412 O O . LYS A 1 185 ? -31.656 -1.397 -13.469 1 88.56 185 LYS A O 1
ATOM 1417 N N . ASP A 1 186 ? -30.766 0.477 -14.391 1 87.06 186 ASP A N 1
ATOM 1418 C CA . ASP A 1 186 ? -31.938 1.301 -14.062 1 87.06 186 ASP A CA 1
ATOM 1419 C C . ASP A 1 186 ? -33.031 1.131 -15.102 1 87.06 186 ASP A C 1
ATOM 1421 O O . ASP A 1 186 ? -32.781 1.209 -16.312 1 87.06 186 ASP A O 1
ATOM 1425 N N . VAL A 1 187 ? -34.219 0.873 -14.602 1 89.5 187 VAL A N 1
ATOM 1426 C CA . VAL A 1 187 ? -35.406 0.732 -15.461 1 89.5 187 VAL A CA 1
ATOM 1427 C C . VAL A 1 187 ? -36.406 1.841 -15.141 1 89.5 187 VAL A C 1
ATOM 1429 O O . VAL A 1 187 ? -36.969 1.884 -14.047 1 89.5 187 VAL A O 1
ATOM 1432 N N . TYR A 1 188 ? -36.562 2.721 -16.109 1 87.31 188 TYR A N 1
ATOM 1433 C CA . TYR A 1 188 ? -37.531 3.812 -15.938 1 87.31 188 TYR A CA 1
ATOM 1434 C C . TYR A 1 188 ? -38.875 3.459 -16.531 1 87.31 188 TYR A C 1
ATOM 1436 O O . TYR A 1 188 ? -38.969 3.156 -17.719 1 87.31 188 TYR A O 1
ATOM 1444 N N . HIS A 1 189 ? -39.844 3.559 -15.617 1 88.25 189 HIS A N 1
ATOM 1445 C CA . HIS A 1 189 ? -41.188 3.193 -16.047 1 88.25 189 HIS A CA 1
ATOM 1446 C C . HIS A 1 189 ? -42 4.426 -16.438 1 88.25 189 HIS A C 1
ATOM 1448 O O . HIS A 1 189 ? -41.938 5.461 -15.766 1 88.25 189 HIS A O 1
ATOM 1454 N N . THR A 1 190 ? -42.562 4.344 -17.547 1 87.69 190 THR A N 1
ATOM 1455 C CA . THR A 1 190 ? -43.594 5.305 -17.953 1 87.69 190 THR A CA 1
ATOM 1456 C C . THR A 1 190 ? -45 4.801 -17.578 1 87.69 190 THR A C 1
ATOM 1458 O O . THR A 1 190 ? -45.406 3.715 -18 1 87.69 190 THR A O 1
ATOM 1461 N N . CYS A 1 191 ? -45.625 5.637 -16.719 1 87.44 191 CYS A N 1
ATOM 1462 C CA . CYS A 1 191 ? -46.906 5.172 -16.172 1 87.44 191 CYS A CA 1
ATOM 1463 C C . CYS A 1 191 ? -48.062 6.012 -16.688 1 87.44 191 CYS A C 1
ATOM 1465 O O . CYS A 1 191 ? -47.875 7.199 -16.984 1 87.44 191 CYS A O 1
ATOM 1467 N N . ALA A 1 192 ? -49.156 5.348 -16.984 1 85.5 192 ALA A N 1
ATOM 1468 C CA . ALA A 1 192 ? -50.375 6 -17.422 1 85.5 192 ALA A CA 1
ATOM 1469 C C . ALA A 1 192 ? -51.594 5.508 -16.609 1 85.5 192 ALA A C 1
ATOM 1471 O O . ALA A 1 192 ? -51.469 4.531 -15.867 1 85.5 192 ALA A O 1
ATOM 1472 N N . CYS A 1 193 ? -52.656 6.414 -16.688 1 83.88 193 CYS A N 1
ATOM 1473 C CA . CYS A 1 193 ? -53.875 6.109 -15.938 1 83.88 193 CYS A CA 1
ATOM 1474 C C . CYS A 1 193 ? -54.406 4.723 -16.281 1 83.88 193 CYS A C 1
ATOM 1476 O O . CYS A 1 193 ? -54.438 4.355 -17.453 1 83.88 193 CYS A O 1
ATOM 1478 N N . ASN A 1 194 ? -54.594 3.885 -15.266 1 76.5 194 ASN A N 1
ATOM 1479 C CA . ASN A 1 194 ? -55.062 2.506 -15.422 1 76.5 194 ASN A CA 1
ATOM 1480 C C . ASN A 1 194 ? -56.406 2.436 -16.125 1 76.5 194 ASN A C 1
ATOM 1482 O O . ASN A 1 194 ? -56.719 1.447 -16.797 1 76.5 194 ASN A O 1
ATOM 1486 N N . ARG A 1 195 ? -57.281 3.379 -15.859 1 70.38 195 ARG A N 1
ATOM 1487 C CA . ARG A 1 195 ? -58.625 3.299 -16.406 1 70.38 195 ARG A CA 1
ATOM 1488 C C . ARG A 1 195 ? -58.656 3.768 -17.859 1 70.38 195 ARG A C 1
ATOM 1490 O O . ARG A 1 195 ? -59.656 3.605 -18.562 1 70.38 195 ARG A O 1
ATOM 1497 N N . GLY A 1 196 ? -57.5 4.02 -18.516 1 65 196 GLY A N 1
ATOM 1498 C CA . GLY A 1 196 ? -57.438 4.383 -19.922 1 65 196 GLY A CA 1
ATOM 1499 C C . GLY A 1 196 ? -58.219 5.637 -20.266 1 65 196 GLY A C 1
ATOM 1500 O O . GLY A 1 196 ? -58.219 6.074 -21.422 1 65 196 GLY A O 1
ATOM 1501 N N . ILE A 1 197 ? -59.031 6.09 -19.359 1 59.03 197 ILE A N 1
ATOM 1502 C CA . ILE A 1 197 ? -60.031 7.121 -19.672 1 59.03 197 ILE A CA 1
ATOM 1503 C C . ILE A 1 197 ? -59.375 8.5 -19.625 1 59.03 197 ILE A C 1
ATOM 1505 O O . ILE A 1 197 ? -59.781 9.414 -20.344 1 59.03 197 ILE A O 1
ATOM 1509 N N . CYS A 1 198 ? -58.531 8.688 -18.734 1 65.38 198 CYS A N 1
ATOM 1510 C CA . CYS A 1 198 ? -57.969 10.031 -18.578 1 65.38 198 CYS A CA 1
ATOM 1511 C C . CYS A 1 198 ? -56.875 10.297 -19.625 1 65.38 198 CYS A C 1
ATOM 1513 O O . CYS A 1 198 ? -55.688 10.289 -19.297 1 65.38 198 CYS A O 1
ATOM 1515 N N . LYS A 1 199 ? -57.188 10.07 -20.875 1 59.47 199 LYS A N 1
ATOM 1516 C CA . LYS A 1 199 ? -56.281 10.328 -22.016 1 59.47 199 LYS A CA 1
ATOM 1517 C C . LYS A 1 199 ? -55.625 11.695 -21.891 1 59.47 199 LYS A C 1
ATOM 1519 O O . LYS A 1 199 ? -54.625 11.961 -22.547 1 59.47 199 LYS A O 1
ATOM 1524 N N . GLU A 1 200 ? -56.25 12.57 -21.234 1 60.84 200 GLU A N 1
ATOM 1525 C CA . GLU A 1 200 ? -55.75 13.93 -21.156 1 60.84 200 GLU A CA 1
ATOM 1526 C C . GLU A 1 200 ? -54.469 14 -20.312 1 60.84 200 GLU A C 1
ATOM 1528 O O . GLU A 1 200 ? -53.625 14.883 -20.516 1 60.84 200 GLU A O 1
ATOM 1533 N N . ASN A 1 201 ? -54.406 13.055 -19.406 1 65.56 201 ASN A N 1
ATOM 1534 C CA . ASN A 1 201 ? -53.156 13.125 -18.625 1 65.56 201 ASN A CA 1
ATOM 1535 C C . ASN A 1 201 ? -52.062 12.297 -19.266 1 65.56 201 ASN A C 1
ATOM 1537 O O . ASN A 1 201 ? -52.219 11.094 -19.469 1 65.56 201 ASN A O 1
ATOM 1541 N N . GLY A 1 202 ? -51.25 12.844 -20.125 1 72.88 202 GLY A N 1
ATOM 1542 C CA . GLY A 1 202 ? -50.094 12.219 -20.766 1 72.88 202 GLY A CA 1
ATOM 1543 C C . GLY A 1 202 ? -49.312 11.312 -19.844 1 72.88 202 GLY A C 1
ATOM 1544 O O . GLY A 1 202 ? -49.438 11.414 -18.625 1 72.88 202 GLY A O 1
ATOM 1545 N N . PRO A 1 203 ? -48.781 10.219 -20.375 1 82.38 203 PRO A N 1
ATOM 1546 C CA . PRO A 1 203 ? -47.906 9.336 -19.594 1 82.38 203 PRO A CA 1
ATOM 1547 C C . PRO A 1 203 ? -46.812 10.086 -18.844 1 82.38 203 PRO A C 1
ATOM 1549 O O . PRO A 1 203 ? -46.312 11.086 -19.344 1 82.38 203 PRO A O 1
ATOM 1552 N N . VAL A 1 204 ? -46.688 9.781 -17.547 1 82.19 204 VAL A N 1
ATOM 1553 C CA . VAL A 1 204 ? -45.656 10.398 -16.719 1 82.19 204 VAL A CA 1
ATOM 1554 C C . VAL A 1 204 ? -44.469 9.445 -16.562 1 82.19 204 VAL A C 1
ATOM 1556 O O . VAL A 1 204 ? -44.656 8.266 -16.266 1 82.19 204 VAL A O 1
ATOM 1559 N N . THR A 1 205 ? -43.312 9.938 -16.938 1 81.56 205 THR A N 1
ATOM 1560 C CA . THR A 1 205 ? -42.094 9.156 -16.812 1 81.56 205 THR A CA 1
ATOM 1561 C C . THR A 1 205 ? -41.375 9.484 -15.523 1 81.56 205 THR A C 1
ATOM 1563 O O . THR A 1 205 ? -41.375 10.641 -15.086 1 81.56 205 THR A O 1
ATOM 1566 N N . ALA A 1 206 ? -40.781 8.438 -14.93 1 81.69 206 ALA A N 1
ATOM 1567 C CA . ALA A 1 206 ? -39.969 8.633 -13.742 1 81.69 206 ALA A CA 1
ATOM 1568 C C . ALA A 1 206 ? -38.75 9.5 -14.055 1 81.69 206 ALA A C 1
ATOM 1570 O O . ALA A 1 206 ? -38.156 9.383 -15.125 1 81.69 206 ALA A O 1
ATOM 1571 N N . LYS A 1 207 ? -38.469 10.461 -13.141 1 75.19 207 LYS A N 1
ATOM 1572 C CA . LYS A 1 207 ? -37.344 11.344 -13.32 1 75.19 207 LYS A CA 1
ATOM 1573 C C . LYS A 1 207 ? -36.031 10.617 -13.008 1 75.19 207 LYS A C 1
ATOM 1575 O O . LYS A 1 207 ? -36 9.742 -12.141 1 75.19 207 LYS A O 1
ATOM 1580 N N . ALA A 1 208 ? -35.062 10.969 -13.805 1 72.62 208 ALA A N 1
ATOM 1581 C CA . ALA A 1 208 ? -33.75 10.375 -13.578 1 72.62 208 ALA A CA 1
ATOM 1582 C C . ALA A 1 208 ? -33.188 10.828 -12.242 1 72.62 208 ALA A C 1
ATOM 1584 O O . ALA A 1 208 ? -33.25 12.008 -11.906 1 72.62 208 ALA A O 1
ATOM 1585 N N . THR A 1 209 ? -32.781 9.844 -11.43 1 69.44 209 THR A N 1
ATOM 1586 C CA . THR A 1 209 ? -32.281 10.102 -10.078 1 69.44 209 THR A CA 1
ATOM 1587 C C . THR A 1 209 ? -30.781 10.391 -10.102 1 69.44 209 THR A C 1
ATOM 1589 O O . THR A 1 209 ? -30.281 11.094 -9.227 1 69.44 209 THR A O 1
ATOM 1592 N N . LYS A 1 210 ? -30.109 10.008 -11.211 1 73.88 210 LYS A N 1
ATOM 1593 C CA . LYS A 1 210 ? -28.656 10.211 -11.227 1 73.88 210 LYS A CA 1
ATOM 1594 C C . LYS A 1 210 ? -28.297 11.578 -11.797 1 73.88 210 LYS A C 1
ATOM 1596 O O . LYS A 1 210 ? -28.656 11.898 -12.93 1 73.88 210 LYS A O 1
ATOM 1601 N N . PHE A 1 211 ? -27.766 12.422 -10.93 1 77.19 211 PHE A N 1
ATOM 1602 C CA . PHE A 1 211 ? -27.422 13.789 -11.305 1 77.19 211 PHE A CA 1
ATOM 1603 C C . PHE A 1 211 ? -25.938 13.93 -11.586 1 77.19 211 PHE A C 1
ATOM 1605 O O . PHE A 1 211 ? -25.531 14.391 -12.656 1 77.19 211 PHE A O 1
ATOM 1612 N N . ILE A 1 212 ? -25.125 13.43 -10.766 1 88.44 212 ILE A N 1
ATOM 1613 C CA . ILE A 1 212 ? -23.688 13.664 -10.859 1 88.44 212 ILE A CA 1
ATOM 1614 C C . ILE A 1 212 ? -23.078 12.742 -11.914 1 88.44 212 ILE A C 1
ATOM 1616 O O . ILE A 1 212 ? -22.359 13.195 -12.805 1 88.44 212 ILE A O 1
ATOM 1620 N N . MET A 1 213 ? -23.422 11.445 -11.844 1 87.88 213 MET A N 1
ATOM 1621 C CA . MET A 1 213 ? -22.75 10.469 -12.695 1 87.88 213 MET A CA 1
ATOM 1622 C C . MET A 1 213 ? -23.656 10.023 -13.836 1 87.88 213 MET A C 1
ATOM 1624 O O . MET A 1 213 ? -23.594 8.867 -14.266 1 87.88 213 MET A O 1
ATOM 1628 N N . ARG A 1 214 ? -24.422 10.875 -14.289 1 83.06 214 ARG A N 1
ATOM 1629 C CA . ARG A 1 214 ? -25.328 10.539 -15.375 1 83.06 214 ARG A CA 1
ATOM 1630 C C . ARG A 1 214 ? -24.562 10.188 -16.641 1 83.06 214 ARG A C 1
ATOM 1632 O O . ARG A 1 214 ? -23.75 10.984 -17.125 1 83.06 214 ARG A O 1
ATOM 1639 N N . GLY A 1 215 ? -24.781 8.891 -17.109 1 79.06 215 GLY A N 1
ATOM 1640 C CA . GLY A 1 215 ? -24.25 8.508 -18.406 1 79.06 215 GLY A CA 1
ATOM 1641 C C . GLY A 1 215 ? -22.781 8.133 -18.359 1 79.06 215 GLY A C 1
ATOM 1642 O O . GLY A 1 215 ? -22.109 8.094 -19.391 1 79.06 215 GLY A O 1
ATOM 1643 N N . ARG A 1 216 ? -22.25 7.875 -17.219 1 86.75 216 ARG A N 1
ATOM 1644 C CA . ARG A 1 216 ? -20.812 7.645 -17.125 1 86.75 216 ARG A CA 1
ATOM 1645 C C . ARG A 1 216 ? -20.516 6.176 -16.844 1 86.75 216 ARG A C 1
ATOM 1647 O O . ARG A 1 216 ? -19.359 5.77 -16.812 1 86.75 216 ARG A O 1
ATOM 1654 N N . GLY A 1 217 ? -21.531 5.355 -16.688 1 86.44 217 GLY A N 1
ATOM 1655 C CA . GLY A 1 217 ? -21.359 3.918 -16.578 1 86.44 217 GLY A CA 1
ATOM 1656 C C . GLY A 1 217 ? -20.906 3.482 -15.188 1 86.44 217 GLY A C 1
ATOM 1657 O O . GLY A 1 217 ? -20.719 2.291 -14.938 1 86.44 217 GLY A O 1
ATOM 1658 N N . VAL A 1 218 ? -20.578 4.379 -14.312 1 90.56 218 VAL A N 1
ATOM 1659 C CA . VAL A 1 218 ? -20.203 4.082 -12.938 1 90.56 218 VAL A CA 1
ATOM 1660 C C . VAL A 1 218 ? -21.062 4.887 -11.977 1 90.56 218 VAL A C 1
ATOM 1662 O O . VAL A 1 218 ? -21.453 6.02 -12.273 1 90.56 218 VAL A O 1
ATOM 1665 N N . GLU A 1 219 ? -21.359 4.285 -10.898 1 90.88 219 GLU A N 1
ATOM 1666 C CA . GLU A 1 219 ? -22.156 4.977 -9.891 1 90.88 219 GLU A CA 1
ATOM 1667 C C . GLU A 1 219 ? -21.266 5.836 -8.984 1 90.88 219 GLU A C 1
ATOM 1669 O O . GLU A 1 219 ? -20.062 5.637 -8.93 1 90.88 219 GLU A O 1
ATOM 1674 N N . THR A 1 220 ? -21.969 6.738 -8.344 1 90.81 220 THR A N 1
ATOM 1675 C CA . THR A 1 220 ? -21.266 7.688 -7.484 1 90.81 220 THR A CA 1
ATOM 1676 C C . THR A 1 220 ? -20.562 6.965 -6.344 1 90.81 220 THR A C 1
ATOM 1678 O O . THR A 1 220 ? -19.422 7.32 -5.988 1 90.81 220 THR A O 1
ATOM 1681 N N . GLY A 1 221 ? -21.172 5.969 -5.863 1 91.38 221 GLY A N 1
ATOM 1682 C CA . GLY A 1 221 ? -20.594 5.234 -4.75 1 91.38 221 GLY A CA 1
ATOM 1683 C C . GLY A 1 221 ? -19.25 4.629 -5.07 1 91.38 221 GLY A C 1
ATOM 1684 O O . GLY A 1 221 ? -18.359 4.566 -4.207 1 91.38 221 GLY A O 1
ATOM 1685 N N . LEU A 1 222 ? -19.094 4.191 -6.281 1 93.44 222 LEU A N 1
ATOM 1686 C CA . LEU A 1 222 ? -17.844 3.576 -6.695 1 93.44 222 LEU A CA 1
ATOM 1687 C C . LEU A 1 222 ? -16.703 4.602 -6.711 1 93.44 222 LEU A C 1
ATOM 1689 O O . LEU A 1 222 ? -15.602 4.324 -6.25 1 93.44 222 LEU A O 1
ATOM 1693 N N . ILE A 1 223 ? -16.984 5.754 -7.195 1 94.38 223 ILE A N 1
ATOM 1694 C CA . ILE A 1 223 ? -15.977 6.793 -7.309 1 94.38 223 ILE A CA 1
ATOM 1695 C C . ILE A 1 223 ? -15.617 7.316 -5.918 1 94.38 223 ILE A C 1
ATOM 1697 O O . ILE A 1 223 ? -14.453 7.609 -5.641 1 94.38 223 ILE A O 1
ATOM 1701 N N . ILE A 1 224 ? -16.578 7.426 -5.039 1 95.44 224 ILE A N 1
ATOM 1702 C CA . ILE A 1 224 ? -16.312 7.867 -3.676 1 95.44 224 ILE A CA 1
ATOM 1703 C C . ILE A 1 224 ? -15.445 6.836 -2.955 1 95.44 224 ILE A C 1
ATOM 1705 O O . ILE A 1 224 ? -14.547 7.191 -2.193 1 95.44 224 ILE A O 1
ATOM 1709 N N . GLU A 1 225 ? -15.742 5.621 -3.221 1 93.75 225 GLU A N 1
ATOM 1710 C CA . GLU A 1 225 ? -14.914 4.57 -2.641 1 93.75 225 GLU A CA 1
ATOM 1711 C C . GLU A 1 225 ? -13.484 4.652 -3.156 1 93.75 225 GLU A C 1
ATOM 1713 O O . GLU A 1 225 ? -12.531 4.484 -2.391 1 93.75 225 GLU A O 1
ATOM 1718 N N . ALA A 1 226 ? -13.367 4.867 -4.414 1 94.31 226 ALA A N 1
ATOM 1719 C CA . ALA A 1 226 ? -12.039 5.043 -5 1 94.31 226 ALA A CA 1
ATOM 1720 C C . ALA A 1 226 ? -11.305 6.215 -4.352 1 94.31 226 ALA A C 1
ATOM 1722 O O . ALA A 1 226 ? -10.109 6.125 -4.059 1 94.31 226 ALA A O 1
ATOM 1723 N N . ALA A 1 227 ? -12.039 7.277 -4.094 1 95.56 227 ALA A N 1
ATOM 1724 C CA . ALA A 1 227 ? -11.461 8.453 -3.453 1 95.56 227 ALA A CA 1
ATOM 1725 C C . ALA A 1 227 ? -11.008 8.133 -2.031 1 95.56 227 ALA A C 1
ATOM 1727 O O . ALA A 1 227 ? -9.906 8.516 -1.622 1 95.56 227 ALA A O 1
ATOM 1728 N N . ALA A 1 228 ? -11.836 7.473 -1.331 1 93.19 228 ALA A N 1
ATOM 1729 C CA . ALA A 1 228 ? -11.508 7.102 0.043 1 93.19 228 ALA A CA 1
ATOM 1730 C C . ALA A 1 228 ? -10.273 6.211 0.092 1 93.19 228 ALA A C 1
ATOM 1732 O O . ALA A 1 228 ? -9.391 6.406 0.93 1 93.19 228 ALA A O 1
ATOM 1733 N N . GLN A 1 229 ? -10.227 5.273 -0.798 1 90.5 229 GLN A N 1
ATOM 1734 C CA . GLN A 1 229 ? -9.086 4.371 -0.825 1 90.5 229 GLN A CA 1
ATOM 1735 C C . GLN A 1 229 ? -7.809 5.109 -1.214 1 90.5 229 GLN A C 1
ATOM 1737 O O . GLN A 1 229 ? -6.754 4.902 -0.611 1 90.5 229 GLN A O 1
ATOM 1742 N N . LYS A 1 230 ? -7.887 5.945 -2.156 1 91.25 230 LYS A N 1
ATOM 1743 C CA . LYS A 1 230 ? -6.711 6.652 -2.658 1 91.25 230 LYS A CA 1
ATOM 1744 C C . LYS A 1 230 ? -6.23 7.699 -1.656 1 91.25 230 LYS A C 1
ATOM 1746 O O . LYS A 1 230 ? -5.043 7.746 -1.323 1 91.25 230 LYS A O 1
ATOM 1751 N N . PHE A 1 231 ? -7.184 8.484 -1.131 1 93.19 231 PHE A N 1
ATOM 1752 C CA . PHE A 1 231 ? -6.77 9.68 -0.406 1 93.19 231 PHE A CA 1
ATOM 1753 C C . PHE A 1 231 ? -6.812 9.438 1.099 1 93.19 231 PHE A C 1
ATOM 1755 O O . PHE A 1 231 ? -6.066 10.07 1.852 1 93.19 231 PHE A O 1
ATOM 1762 N N . PHE A 1 232 ? -7.699 8.711 1.569 1 91.31 232 PHE A N 1
ATOM 1763 C CA . PHE A 1 232 ? -7.805 8.445 3 1 91.31 232 PHE A CA 1
ATOM 1764 C C . PHE A 1 232 ? -6.914 7.277 3.402 1 91.31 232 PHE A C 1
ATOM 1766 O O . PHE A 1 232 ? -6.16 7.371 4.371 1 91.31 232 PHE A O 1
ATOM 1773 N N . GLU A 1 233 ? -6.953 6.223 2.604 1 87.56 233 GLU A N 1
ATOM 1774 C CA . GLU A 1 233 ? -6.184 5.027 2.939 1 87.56 233 GLU A CA 1
ATOM 1775 C C . GLU A 1 233 ? -4.848 5.008 2.205 1 87.56 233 GLU A C 1
ATOM 1777 O O . GLU A 1 233 ? -4.027 4.113 2.424 1 87.56 233 GLU A O 1
ATOM 1782 N N . SER A 1 234 ? -4.617 5.922 1.336 1 86 234 SER A N 1
ATOM 1783 C CA . SER A 1 234 ? -3.357 6.098 0.617 1 86 234 SER A CA 1
ATOM 1784 C C . SER A 1 234 ? -3.027 4.871 -0.228 1 86 234 SER A C 1
ATOM 1786 O O . SER A 1 234 ? -1.891 4.395 -0.221 1 86 234 SER A O 1
ATOM 1788 N N . THR A 1 235 ? -4.016 4.312 -0.853 1 83.75 235 THR A N 1
ATOM 1789 C CA . THR A 1 235 ? -3.824 3.207 -1.783 1 83.75 235 THR A CA 1
ATOM 1790 C C . THR A 1 235 ? -3.877 3.697 -3.227 1 83.75 235 THR A C 1
ATOM 1792 O O . THR A 1 235 ? -4.805 4.414 -3.609 1 83.75 235 THR A O 1
ATOM 1795 N N . ALA A 1 236 ? -2.959 3.283 -3.99 1 82.25 236 ALA A N 1
ATOM 1796 C CA . ALA A 1 236 ? -2.895 3.719 -5.383 1 82.25 236 ALA A CA 1
ATOM 1797 C C . ALA A 1 236 ? -4.062 3.156 -6.188 1 82.25 236 ALA A C 1
ATOM 1799 O O . ALA A 1 236 ? -4.555 2.062 -5.902 1 82.25 236 ALA A O 1
ATOM 1800 N N . ILE A 1 237 ? -4.469 3.855 -7.211 1 86.44 237 ILE A N 1
ATOM 1801 C CA . ILE A 1 237 ? -5.617 3.488 -8.031 1 86.44 237 ILE A CA 1
ATOM 1802 C C . ILE A 1 237 ? -5.301 2.229 -8.836 1 86.44 237 ILE A C 1
ATOM 1804 O O . ILE A 1 237 ? -6.195 1.444 -9.156 1 86.44 237 ILE A O 1
ATOM 1808 N N . TYR A 1 238 ? -4.062 2.002 -9.148 1 83.12 238 TYR A N 1
ATOM 1809 C CA . TYR A 1 238 ? -3.719 0.827 -9.938 1 83.12 238 TYR A CA 1
ATOM 1810 C C . TYR A 1 238 ? -4.023 -0.456 -9.18 1 83.12 238 TYR A C 1
ATOM 1812 O O . TYR A 1 238 ? -4.316 -1.491 -9.781 1 83.12 238 TYR A O 1
ATOM 1820 N N . ARG A 1 239 ? -3.898 -0.423 -7.898 1 82.38 239 ARG A N 1
ATOM 1821 C CA . ARG A 1 239 ? -4.242 -1.591 -7.094 1 82.38 239 ARG A CA 1
ATOM 1822 C C . ARG A 1 239 ? -5.73 -1.909 -7.199 1 82.38 239 ARG A C 1
ATOM 1824 O O . ARG A 1 239 ? -6.121 -3.078 -7.23 1 82.38 239 ARG A O 1
ATOM 1831 N N . MET A 1 240 ? -6.477 -0.868 -7.211 1 86.5 240 MET A N 1
ATOM 1832 C CA . MET A 1 240 ? -7.91 -1.054 -7.41 1 86.5 240 MET A CA 1
ATOM 1833 C C . MET A 1 240 ? -8.195 -1.644 -8.789 1 86.5 240 MET A C 1
ATOM 1835 O O . MET A 1 240 ? -9.031 -2.539 -8.922 1 86.5 240 MET A O 1
ATOM 1839 N N . GLU A 1 241 ? -7.531 -1.114 -9.734 1 88.44 241 GLU A N 1
ATOM 1840 C CA . GLU A 1 241 ? -7.672 -1.631 -11.086 1 88.44 241 GLU A CA 1
ATOM 1841 C C . GLU A 1 241 ? -7.336 -3.119 -11.148 1 88.44 241 GLU A C 1
ATOM 1843 O O . GLU A 1 241 ? -8.055 -3.896 -11.781 1 88.44 241 GLU A O 1
ATOM 1848 N N . ARG A 1 242 ? -6.273 -3.508 -10.469 1 83.5 242 ARG A N 1
ATOM 1849 C CA . ARG A 1 242 ? -5.859 -4.906 -10.438 1 83.5 242 ARG A CA 1
ATOM 1850 C C . ARG A 1 242 ? -6.914 -5.773 -9.758 1 83.5 242 ARG A C 1
ATOM 1852 O O . ARG A 1 242 ? -7.191 -6.887 -10.203 1 83.5 242 ARG A O 1
ATOM 1859 N N . ARG A 1 243 ? -7.43 -5.277 -8.711 1 84.69 243 ARG A N 1
ATOM 1860 C CA . ARG A 1 243 ? -8.477 -6 -7.996 1 84.69 243 ARG A CA 1
ATOM 1861 C C . ARG A 1 243 ? -9.688 -6.238 -8.898 1 84.69 243 ARG A C 1
ATOM 1863 O O . ARG A 1 243 ? -10.258 -7.332 -8.891 1 84.69 243 ARG A O 1
ATOM 1870 N N . PHE A 1 244 ? -10.078 -5.223 -9.656 1 86.69 244 PHE A N 1
ATOM 1871 C CA . PHE A 1 244 ? -11.195 -5.348 -10.578 1 86.69 244 PHE A CA 1
ATOM 1872 C C . PHE A 1 244 ? -10.875 -6.328 -11.695 1 86.69 244 PHE A C 1
ATOM 1874 O O . PHE A 1 244 ? -11.703 -7.172 -12.047 1 86.69 244 PHE A O 1
ATOM 1881 N N . ALA A 1 245 ? -9.672 -6.242 -12.148 1 84.5 245 ALA A N 1
ATOM 1882 C CA . ALA A 1 245 ? -9.25 -7.145 -13.219 1 84.5 245 ALA A CA 1
ATOM 1883 C C . ALA A 1 245 ? -9.273 -8.602 -12.75 1 84.5 245 ALA A C 1
ATOM 1885 O O . ALA A 1 245 ? -9.641 -9.492 -13.516 1 84.5 245 ALA A O 1
ATOM 1886 N N . ASN A 1 246 ? -8.914 -8.781 -11.508 1 82.5 246 ASN A N 1
ATOM 1887 C CA . ASN A 1 246 ? -8.914 -10.125 -10.945 1 82.5 246 ASN A CA 1
ATOM 1888 C C . ASN A 1 246 ? -10.336 -10.656 -10.773 1 82.5 246 ASN A C 1
ATOM 1890 O O . ASN A 1 246 ? -10.531 -11.852 -10.523 1 82.5 246 ASN A O 1
ATOM 1894 N N . ASN A 1 247 ? -11.305 -9.844 -10.883 1 80.62 247 ASN A N 1
ATOM 1895 C CA . ASN A 1 247 ? -12.703 -10.242 -10.859 1 80.62 247 ASN A CA 1
ATOM 1896 C C . ASN A 1 247 ? -13.344 -10.094 -12.242 1 80.62 247 ASN A C 1
ATOM 1898 O O . ASN A 1 247 ? -14.57 -10 -12.352 1 80.62 247 ASN A O 1
ATOM 1902 N N . ASN A 1 248 ? -12.516 -9.953 -13.258 1 81.25 248 ASN A N 1
ATOM 1903 C CA . ASN A 1 248 ? -12.914 -9.875 -14.656 1 81.25 248 ASN A CA 1
ATOM 1904 C C . ASN A 1 248 ? -13.688 -8.594 -14.953 1 81.25 248 ASN A C 1
ATOM 1906 O O . ASN A 1 248 ? -14.617 -8.602 -15.758 1 81.25 248 ASN A O 1
ATOM 1910 N N . ILE A 1 249 ? -13.43 -7.609 -14.188 1 84.81 249 ILE A N 1
ATOM 1911 C CA . ILE A 1 249 ? -14.023 -6.297 -14.43 1 84.81 249 ILE A CA 1
ATOM 1912 C C . ILE A 1 249 ? -12.984 -5.367 -15.047 1 84.81 249 ILE A C 1
ATOM 1914 O O . ILE A 1 249 ? -11.914 -5.152 -14.469 1 84.81 249 ILE A O 1
ATOM 1918 N N . ASP A 1 250 ? -13.336 -4.93 -16.156 1 83.44 250 ASP A N 1
ATOM 1919 C CA . ASP A 1 250 ? -12.406 -4.055 -16.875 1 83.44 250 ASP A CA 1
ATOM 1920 C C . ASP A 1 250 ? -12.719 -2.586 -16.594 1 83.44 250 ASP A C 1
ATOM 1922 O O . ASP A 1 250 ? -13.602 -2.004 -17.234 1 83.44 250 ASP A O 1
ATOM 1926 N N . LEU A 1 251 ? -12.164 -1.973 -15.719 1 88 251 LEU A N 1
ATOM 1927 C CA . LEU A 1 251 ? -12.25 -0.557 -15.375 1 88 251 LEU A CA 1
ATOM 1928 C C . LEU A 1 251 ? -10.859 0.055 -15.242 1 88 251 LEU A C 1
ATOM 1930 O O . LEU A 1 251 ? -10.266 0.009 -14.164 1 88 251 LEU A O 1
ATOM 1934 N N . PRO A 1 252 ? -10.414 0.644 -16.312 1 89.19 252 PRO A N 1
ATOM 1935 C CA . PRO A 1 252 ? -9.055 1.191 -16.312 1 89.19 252 PRO A CA 1
ATOM 1936 C C . PRO A 1 252 ? -8.883 2.336 -15.312 1 89.19 252 PRO A C 1
ATOM 1938 O O . PRO A 1 252 ? -9.844 3.057 -15.023 1 89.19 252 PRO A O 1
ATOM 1941 N N . ARG A 1 253 ? -7.703 2.523 -14.836 1 88.88 253 ARG A N 1
ATOM 1942 C CA . ARG A 1 253 ? -7.387 3.557 -13.852 1 88.88 253 ARG A CA 1
ATOM 1943 C C . ARG A 1 253 ? -7.633 4.949 -14.43 1 88.88 253 ARG A C 1
ATOM 1945 O O . ARG A 1 253 ? -8.008 5.867 -13.695 1 88.88 253 ARG A O 1
ATOM 1952 N N . GLN A 1 254 ? -7.508 5.125 -15.719 1 86.81 254 GLN A N 1
ATOM 1953 C CA . GLN A 1 254 ? -7.77 6.41 -16.359 1 86.81 254 GLN A CA 1
ATOM 1954 C C . GLN A 1 254 ? -9.242 6.797 -16.234 1 86.81 254 GLN A C 1
ATOM 1956 O O . GLN A 1 254 ? -9.562 7.965 -16 1 86.81 254 GLN A O 1
ATOM 1961 N N . THR A 1 255 ? -10.086 5.77 -16.422 1 90.06 255 THR A N 1
ATOM 1962 C CA . THR A 1 255 ? -11.523 6.008 -16.281 1 90.06 255 THR A CA 1
ATOM 1963 C C . THR A 1 255 ? -11.859 6.406 -14.852 1 90.06 255 THR A C 1
ATOM 1965 O O . THR A 1 255 ? -12.625 7.348 -14.633 1 90.06 255 THR A O 1
ATOM 1968 N N . ILE A 1 256 ? -11.266 5.762 -13.922 1 92.44 256 ILE A N 1
ATOM 1969 C CA . ILE A 1 256 ? -11.484 6.082 -12.516 1 92.44 256 ILE A CA 1
ATOM 1970 C C . ILE A 1 256 ? -10.992 7.5 -12.227 1 92.44 256 ILE A C 1
ATOM 1972 O O . ILE A 1 256 ? -11.688 8.289 -11.578 1 92.44 256 ILE A O 1
ATOM 1976 N N . GLY A 1 257 ? -9.82 7.855 -12.727 1 91.31 257 GLY A N 1
ATOM 1977 C CA . GLY A 1 257 ? -9.258 9.18 -12.531 1 91.31 257 GLY A CA 1
ATOM 1978 C C . GLY A 1 257 ? -10.125 10.289 -13.109 1 91.31 257 GLY A C 1
ATOM 1979 O O . GLY A 1 257 ? -10.336 11.312 -12.461 1 91.31 257 GLY A O 1
ATOM 1980 N N . ARG A 1 258 ? -10.625 10.062 -14.258 1 92.5 258 ARG A N 1
ATOM 1981 C CA . ARG A 1 258 ? -11.484 11.047 -14.914 1 92.5 258 ARG A CA 1
ATOM 1982 C C . ARG A 1 258 ? -12.758 11.281 -14.117 1 92.5 258 ARG A C 1
ATOM 1984 O O . ARG A 1 258 ? -13.234 12.414 -14.008 1 92.5 258 ARG A O 1
ATOM 1991 N N . ASN A 1 259 ? -13.281 10.211 -13.672 1 94.56 259 ASN A N 1
ATOM 1992 C CA . ASN A 1 259 ? -14.508 10.336 -12.891 1 94.56 259 ASN A CA 1
ATOM 1993 C C . ASN A 1 259 ? -14.25 10.977 -11.531 1 94.56 259 ASN A C 1
ATOM 1995 O O . ASN A 1 259 ? -15.109 11.688 -11 1 94.56 259 ASN A O 1
ATOM 1999 N N . LEU A 1 260 ? -13.094 10.75 -10.953 1 95.5 260 LEU A N 1
ATOM 2000 C CA . LEU A 1 260 ? -12.703 11.445 -9.734 1 95.5 260 LEU A CA 1
ATOM 2001 C C . LEU A 1 260 ? -12.648 12.953 -9.969 1 95.5 260 LEU A C 1
ATOM 2003 O O . LEU A 1 260 ? -13.148 13.727 -9.148 1 95.5 260 LEU A O 1
ATOM 2007 N N . ALA A 1 261 ? -12.062 13.344 -11.062 1 95.38 261 ALA A N 1
ATOM 2008 C CA . ALA A 1 261 ? -12 14.758 -11.422 1 95.38 261 ALA A CA 1
ATOM 2009 C C . ALA A 1 261 ? -13.391 15.344 -11.609 1 95.38 261 ALA A C 1
ATOM 2011 O O . ALA A 1 261 ? -13.672 16.453 -11.156 1 95.38 261 ALA A O 1
ATOM 2012 N N . HIS A 1 262 ? -14.195 14.57 -12.227 1 95.56 262 HIS A N 1
ATOM 2013 C CA . HIS A 1 262 ? -15.562 15.008 -12.469 1 95.56 262 HIS A CA 1
ATOM 2014 C C . HIS A 1 262 ? -16.312 15.258 -11.164 1 95.56 262 HIS A C 1
ATOM 2016 O O . HIS A 1 262 ? -16.938 16.312 -10.984 1 95.56 262 HIS A O 1
ATOM 2022 N N . VAL A 1 263 ? -16.234 14.328 -10.258 1 95.94 263 VAL A N 1
ATOM 2023 C CA . VAL A 1 263 ? -16.922 14.445 -8.977 1 95.94 263 VAL A CA 1
ATOM 2024 C C . VAL A 1 263 ? -16.328 15.602 -8.172 1 95.94 263 VAL A C 1
ATOM 2026 O O . VAL A 1 263 ? -17.062 16.312 -7.48 1 95.94 263 VAL A O 1
ATOM 2029 N N . SER A 1 264 ? -15.031 15.781 -8.266 1 96.44 264 SER A N 1
ATOM 2030 C CA . SER A 1 264 ? -14.344 16.828 -7.504 1 96.44 264 SER A CA 1
ATOM 2031 C C . SER A 1 264 ? -14.898 18.203 -7.844 1 96.44 264 SER A C 1
ATOM 2033 O O . SER A 1 264 ? -14.906 19.109 -7 1 96.44 264 SER A O 1
ATOM 2035 N N . ARG A 1 265 ? -15.406 18.438 -9.016 1 95 265 ARG A N 1
ATOM 2036 C CA . ARG A 1 265 ? -15.977 19.719 -9.438 1 95 265 ARG A CA 1
ATOM 2037 C C . ARG A 1 265 ? -17.219 20.062 -8.609 1 95 265 ARG A C 1
ATOM 2039 O O . ARG A 1 265 ? -17.469 21.234 -8.32 1 95 265 ARG A O 1
ATOM 2046 N N . PHE A 1 266 ? -17.922 19.047 -8.266 1 94.69 266 PHE A N 1
ATOM 2047 C CA . PHE A 1 266 ? -19.125 19.25 -7.473 1 94.69 266 PHE A CA 1
ATOM 2048 C C . PHE A 1 266 ? -18.766 19.422 -6 1 94.69 266 PHE A C 1
ATOM 2050 O O . PHE A 1 266 ? -19.578 19.938 -5.219 1 94.69 266 PHE A O 1
ATOM 2057 N N . LEU A 1 267 ? -17.562 18.984 -5.598 1 96.94 267 LEU A N 1
ATOM 2058 C CA . LEU A 1 267 ? -17.156 19.062 -4.203 1 96.94 267 LEU A CA 1
ATOM 2059 C C . LEU A 1 267 ? -16.391 20.375 -3.932 1 96.94 267 LEU A C 1
ATOM 2061 O O . LEU A 1 267 ? -16.234 20.766 -2.777 1 96.94 267 LEU A O 1
ATOM 2065 N N . ARG A 1 268 ? -15.961 21.062 -4.957 1 96.38 268 ARG A N 1
ATOM 2066 C CA . ARG A 1 268 ? -15.156 22.266 -4.848 1 96.38 268 ARG A CA 1
ATOM 2067 C C . ARG A 1 268 ? -15.875 23.344 -4.039 1 96.38 268 ARG A C 1
ATOM 2069 O O . ARG A 1 268 ? -15.297 23.938 -3.131 1 96.38 268 ARG A O 1
ATOM 2076 N N . PRO A 1 269 ? -17.188 23.531 -4.305 1 96.88 269 PRO A N 1
ATOM 2077 C CA . PRO A 1 269 ? -17.891 24.547 -3.523 1 96.88 269 PRO A CA 1
ATOM 2078 C C . PRO A 1 269 ? -17.938 24.219 -2.035 1 96.88 269 PRO A C 1
ATOM 2080 O O . PRO A 1 269 ? -17.953 25.125 -1.197 1 96.88 269 PRO A O 1
ATOM 2083 N N . VAL A 1 270 ? -18.031 23 -1.731 1 97.5 270 VAL A N 1
ATOM 2084 C CA . VAL A 1 270 ? -18.016 22.594 -0.329 1 97.5 270 VAL A CA 1
ATOM 2085 C C . VAL A 1 270 ? -16.656 22.953 0.295 1 97.5 270 VAL A C 1
ATOM 2087 O O . VAL A 1 270 ? -16.609 23.438 1.426 1 97.5 270 VAL A O 1
ATOM 2090 N N . GLY A 1 271 ? -15.625 22.719 -0.43 1 97.5 271 GLY A N 1
ATOM 2091 C CA . GLY A 1 271 ? -14.297 23.125 0.008 1 97.5 271 GLY A CA 1
ATOM 2092 C C . GLY A 1 271 ? -14.172 24.625 0.224 1 97.5 271 GLY A C 1
ATOM 2093 O O . GLY A 1 271 ? -13.547 25.062 1.192 1 97.5 271 GLY A O 1
ATOM 2094 N N . GLU A 1 272 ? -14.758 25.344 -0.626 1 96 272 GLU A N 1
ATOM 2095 C CA . GLU A 1 272 ? -14.734 26.797 -0.516 1 96 272 GLU A CA 1
ATOM 2096 C C . GLU A 1 272 ? -15.492 27.281 0.717 1 96 272 GLU A C 1
ATOM 2098 O O . GLU A 1 272 ? -15.102 28.266 1.354 1 96 272 GLU A O 1
ATOM 2103 N N . ALA A 1 273 ? -16.531 26.578 0.97 1 97.19 273 ALA A N 1
ATOM 2104 C CA . ALA A 1 273 ? -17.266 26.906 2.189 1 97.19 273 ALA A CA 1
ATOM 2105 C C . ALA A 1 273 ? -16.422 26.656 3.43 1 97.19 273 ALA A C 1
ATOM 2107 O O . ALA A 1 273 ? -16.484 27.422 4.398 1 97.19 273 ALA A O 1
ATOM 2108 N N . LEU A 1 274 ? -15.656 25.641 3.396 1 97.56 274 LEU A N 1
ATOM 2109 C CA . LEU A 1 274 ? -14.742 25.344 4.492 1 97.56 274 LEU A CA 1
ATOM 2110 C C . LEU A 1 274 ? -13.68 26.438 4.617 1 97.56 274 LEU A C 1
ATOM 2112 O O . LEU A 1 274 ? -13.328 26.844 5.73 1 97.56 274 LEU A O 1
ATOM 2116 N N . LEU A 1 275 ? -13.211 26.922 3.496 1 96.56 275 LEU A N 1
ATOM 2117 C CA . LEU A 1 275 ? -12.234 28 3.494 1 96.56 275 LEU A CA 1
ATOM 2118 C C . LEU A 1 275 ? -12.82 29.266 4.117 1 96.56 275 LEU A C 1
ATOM 2120 O O . LEU A 1 275 ? -12.148 29.953 4.883 1 96.56 275 LEU A O 1
ATOM 2124 N N . GLU A 1 276 ? -14.023 29.5 3.811 1 95.25 276 GLU A N 1
ATOM 2125 C CA . GLU A 1 276 ? -14.688 30.672 4.387 1 95.25 276 GLU A CA 1
ATOM 2126 C C . GLU A 1 276 ? -14.82 30.531 5.902 1 95.25 276 GLU A C 1
ATOM 2128 O O . GLU A 1 276 ? -14.648 31.516 6.633 1 95.25 276 GLU A O 1
ATOM 2133 N N . HIS A 1 277 ? -15.109 29.391 6.277 1 95.56 277 HIS A N 1
ATOM 2134 C CA . HIS A 1 277 ? -15.156 29.125 7.711 1 95.56 277 HIS A CA 1
ATOM 2135 C C . HIS A 1 277 ? -13.805 29.391 8.367 1 95.56 277 HIS A C 1
ATOM 2137 O O . HIS A 1 277 ? -13.734 30.016 9.43 1 95.56 277 HIS A O 1
ATOM 2143 N N . ILE A 1 278 ? -12.766 28.969 7.754 1 96.19 278 ILE A N 1
ATOM 2144 C CA . ILE A 1 278 ? -11.414 29.156 8.273 1 96.19 278 ILE A CA 1
ATOM 2145 C C . ILE A 1 278 ? -11.07 30.641 8.312 1 96.19 278 ILE A C 1
ATOM 2147 O O . ILE A 1 278 ? -10.523 31.125 9.305 1 96.19 278 ILE A O 1
ATOM 2151 N N . ARG A 1 279 ? -11.484 31.375 7.32 1 93.69 279 ARG A N 1
ATOM 2152 C CA . ARG A 1 279 ? -11.172 32.781 7.172 1 93.69 279 ARG A CA 1
ATOM 2153 C C . ARG A 1 279 ? -11.906 33.625 8.219 1 93.69 279 ARG A C 1
ATOM 2155 O O . ARG A 1 279 ? -11.531 34.781 8.492 1 93.69 279 ARG A O 1
ATOM 2162 N N . SER A 1 280 ? -12.867 33.094 8.75 1 92.06 280 SER A N 1
ATOM 2163 C CA . SER A 1 280 ? -13.656 33.812 9.734 1 92.06 280 SER A CA 1
ATOM 2164 C C . SER A 1 280 ? -13.055 33.688 11.133 1 92.06 280 SER A C 1
ATOM 2166 O O . SER A 1 280 ? -13.484 34.375 12.055 1 92.06 280 SER A O 1
ATOM 2168 N N . GLY A 1 281 ? -12.023 32.938 11.242 1 90.81 281 GLY A N 1
ATOM 2169 C CA . GLY A 1 281 ? -11.359 32.781 12.531 1 90.81 281 GLY A CA 1
ATOM 2170 C C . GLY A 1 281 ? -10.289 33.812 12.773 1 90.81 281 GLY A C 1
ATOM 2171 O O . GLY A 1 281 ? -10.109 34.75 11.969 1 90.81 281 GLY A O 1
ATOM 2172 N N . SER A 1 282 ? -9.578 33.719 13.938 1 91.31 282 SER A N 1
ATOM 2173 C CA . SER A 1 282 ? -8.57 34.688 14.312 1 91.31 282 SER A CA 1
ATOM 2174 C C . SER A 1 282 ? -7.164 34.125 14.156 1 91.31 282 SER A C 1
ATOM 2176 O O . SER A 1 282 ? -6.215 34.875 13.922 1 91.31 282 SER A O 1
ATOM 2178 N N . VAL A 1 283 ? -7.051 32.844 14.32 1 94.31 283 VAL A N 1
ATOM 2179 C CA . VAL A 1 283 ? -5.738 32.219 14.281 1 94.31 283 VAL A CA 1
ATOM 2180 C C . VAL A 1 283 ? -5.746 31.078 13.273 1 94.31 283 VAL A C 1
ATOM 2182 O O . VAL A 1 283 ? -6.648 30.234 13.289 1 94.31 283 VAL A O 1
ATOM 2185 N N . VAL A 1 284 ? -4.746 31.047 12.406 1 95.5 284 VAL A N 1
ATOM 2186 C CA . VAL A 1 284 ? -4.668 29.969 11.422 1 95.5 284 VAL A CA 1
ATOM 2187 C C . VAL A 1 284 ? -3.234 29.453 11.328 1 95.5 284 VAL A C 1
ATOM 2189 O O . VAL A 1 284 ? -2.287 30.172 11.641 1 95.5 284 VAL A O 1
ATOM 2192 N N . HIS A 1 285 ? -3.137 28.219 11.016 1 96.81 285 HIS A N 1
ATOM 2193 C CA . HIS A 1 285 ? -1.861 27.562 10.75 1 96.81 285 HIS A CA 1
ATOM 2194 C C . HIS A 1 285 ? -1.671 27.312 9.258 1 96.81 285 HIS A C 1
ATOM 2196 O O . HIS A 1 285 ? -2.619 26.953 8.555 1 96.81 285 HIS A O 1
ATOM 2202 N N . MET A 1 286 ? -0.511 27.547 8.75 1 95.69 286 MET A N 1
ATOM 2203 C CA . MET A 1 286 ? -0.255 27.297 7.34 1 95.69 286 MET A CA 1
ATOM 2204 C C . MET A 1 286 ? 1.049 26.531 7.152 1 95.69 286 MET A C 1
ATOM 2206 O O . MET A 1 286 ? 1.98 26.672 7.945 1 95.69 286 MET A O 1
ATOM 2210 N N . ASP A 1 287 ? 1.054 25.703 6.227 1 94.88 287 ASP A N 1
ATOM 2211 C CA . ASP A 1 287 ? 2.225 24.938 5.801 1 94.88 287 ASP A CA 1
ATOM 2212 C C . ASP A 1 287 ? 2.111 24.531 4.336 1 94.88 287 ASP A C 1
ATOM 2214 O O . ASP A 1 287 ? 1.048 24.672 3.727 1 94.88 287 ASP A O 1
ATOM 2218 N N . GLU A 1 288 ? 3.24 24.297 3.689 1 93.62 288 GLU A N 1
ATOM 2219 C CA . GLU A 1 288 ? 3.254 23.828 2.303 1 93.62 288 GLU A CA 1
ATOM 2220 C C . GLU A 1 288 ? 4.164 22.625 2.131 1 93.62 288 GLU A C 1
ATOM 2222 O O . GLU A 1 288 ? 5.125 22.453 2.879 1 93.62 288 GLU A O 1
ATOM 2227 N N . THR A 1 289 ? 3.809 21.75 1.245 1 92.75 289 THR A N 1
ATOM 2228 C CA . THR A 1 289 ? 4.602 20.562 0.955 1 92.75 289 THR A CA 1
ATOM 2229 C C . THR A 1 289 ? 4.73 20.359 -0.551 1 92.75 289 THR A C 1
ATOM 2231 O O . THR A 1 289 ? 3.783 20.594 -1.302 1 92.75 289 THR A O 1
ATOM 2234 N N . PRO A 1 290 ? 5.883 20.031 -1.007 1 91.94 290 PRO A N 1
ATOM 2235 C CA . PRO A 1 290 ? 6.078 19.797 -2.438 1 91.94 290 PRO A CA 1
ATOM 2236 C C . PRO A 1 290 ? 5.391 18.516 -2.918 1 91.94 290 PRO A C 1
ATOM 2238 O O . PRO A 1 290 ? 5.262 17.562 -2.152 1 91.94 290 PRO A O 1
ATOM 2241 N N . LEU A 1 291 ? 4.926 18.547 -4.086 1 90 291 LEU A N 1
ATOM 2242 C CA . LEU A 1 291 ? 4.285 17.406 -4.746 1 90 291 LEU A CA 1
ATOM 2243 C C . LEU A 1 291 ? 4.883 17.172 -6.129 1 90 291 LEU A C 1
ATOM 2245 O O . LEU A 1 291 ? 5.016 18.125 -6.918 1 90 291 LEU A O 1
ATOM 2249 N N . ARG A 1 292 ? 5.246 15.953 -6.41 1 88.25 292 ARG A N 1
ATOM 2250 C CA . ARG A 1 292 ? 5.781 15.594 -7.723 1 88.25 292 ARG A CA 1
ATOM 2251 C C . ARG A 1 292 ? 4.664 15.477 -8.758 1 88.25 292 ARG A C 1
ATOM 2253 O O . ARG A 1 292 ? 3.645 14.828 -8.508 1 88.25 292 ARG A O 1
ATOM 2260 N N . ILE A 1 293 ? 4.832 16.156 -9.867 1 87 293 ILE A N 1
ATOM 2261 C CA . ILE A 1 293 ? 3.865 16.125 -10.961 1 87 293 ILE A CA 1
ATOM 2262 C C . ILE A 1 293 ? 4.469 15.398 -12.156 1 87 293 ILE A C 1
ATOM 2264 O O . ILE A 1 293 ? 5.566 15.734 -12.609 1 87 293 ILE A O 1
ATOM 2268 N N . GLN A 1 294 ? 3.676 14.383 -12.562 1 78.69 294 GLN A N 1
ATOM 2269 C CA . GLN A 1 294 ? 4.156 13.656 -13.734 1 78.69 294 GLN A CA 1
ATOM 2270 C C . GLN A 1 294 ? 3.99 14.492 -15 1 78.69 294 GLN A C 1
ATOM 2272 O O . GLN A 1 294 ? 3.01 15.219 -15.148 1 78.69 294 GLN A O 1
ATOM 2277 N N . ALA A 1 295 ? 5.082 14.781 -15.672 1 63.41 295 ALA A N 1
ATOM 2278 C CA . ALA A 1 295 ? 5.008 15.461 -16.953 1 63.41 295 ALA A CA 1
ATOM 2279 C C . ALA A 1 295 ? 5.121 14.469 -18.109 1 63.41 295 ALA A C 1
ATOM 2281 O O . ALA A 1 295 ? 6.223 14.156 -18.562 1 63.41 295 ALA A O 1
ATOM 2282 N N . PRO A 1 296 ? 3.861 13.938 -18.453 1 58.62 296 PRO A N 1
ATOM 2283 C CA . PRO A 1 296 ? 3.939 12.938 -19.516 1 58.62 296 PRO A CA 1
ATOM 2284 C C . PRO A 1 296 ? 4.637 13.461 -20.766 1 58.62 296 PRO A C 1
ATOM 2286 O O . PRO A 1 296 ? 4.367 14.586 -21.203 1 58.62 296 PRO A O 1
ATOM 2289 N N . GLY A 1 297 ? 5.629 12.812 -21.359 1 53.28 297 GLY A N 1
ATOM 2290 C CA . GLY A 1 297 ? 6.297 13.102 -22.609 1 53.28 297 GLY A CA 1
ATOM 2291 C C . GLY A 1 297 ? 7.707 13.625 -22.438 1 53.28 297 GLY A C 1
ATOM 2292 O O . GLY A 1 297 ? 8.547 13.492 -23.328 1 53.28 297 GLY A O 1
ATOM 2293 N N . THR A 1 298 ? 7.875 14.414 -21.422 1 53.81 298 THR A N 1
ATOM 2294 C CA . THR A 1 298 ? 9.18 15.07 -21.344 1 53.81 298 THR A CA 1
ATOM 2295 C C . THR A 1 298 ? 10.156 14.242 -20.516 1 53.81 298 THR A C 1
ATOM 2297 O O . THR A 1 298 ? 11.359 14.492 -20.547 1 53.81 298 THR A O 1
ATOM 2300 N N . GLY A 1 299 ? 9.727 13.086 -20.109 1 60.91 299 GLY A N 1
ATOM 2301 C CA . GLY A 1 299 ? 10.562 12.219 -19.297 1 60.91 299 GLY A CA 1
ATOM 2302 C C . GLY A 1 299 ? 10.945 12.836 -17.969 1 60.91 299 GLY A C 1
ATOM 2303 O O . GLY A 1 299 ? 11.664 12.227 -17.172 1 60.91 299 GLY A O 1
ATOM 2304 N N . LYS A 1 300 ? 10.633 14.188 -17.781 1 65.19 300 LYS A N 1
ATOM 2305 C CA . LYS A 1 300 ? 11.023 14.867 -16.547 1 65.19 300 LYS A CA 1
ATOM 2306 C C . LYS A 1 300 ? 9.812 15.109 -15.648 1 65.19 300 LYS A C 1
ATOM 2308 O O . LYS A 1 300 ? 8.672 15.023 -16.109 1 65.19 300 LYS A O 1
ATOM 2313 N N . SER A 1 301 ? 9.977 15.07 -14.336 1 76.81 301 SER A N 1
ATOM 2314 C CA . SER A 1 301 ? 8.93 15.367 -13.367 1 76.81 301 SER A CA 1
ATOM 2315 C C . SER A 1 301 ? 8.992 16.828 -12.914 1 76.81 301 SER A C 1
ATOM 2317 O O . SER A 1 301 ? 10.078 17.391 -12.812 1 76.81 301 SER A O 1
ATOM 2319 N N . ASP A 1 302 ? 7.828 17.5 -12.992 1 82.56 302 ASP A N 1
ATOM 2320 C CA . ASP A 1 302 ? 7.695 18.844 -12.422 1 82.56 302 ASP A CA 1
ATOM 2321 C C . ASP A 1 302 ? 7.379 18.781 -10.93 1 82.56 302 ASP A C 1
ATOM 2323 O O . ASP A 1 302 ? 7.062 17.703 -10.406 1 82.56 302 ASP A O 1
ATOM 2327 N N . THR A 1 303 ? 7.715 19.922 -10.297 1 87.81 303 THR A N 1
ATOM 2328 C CA . THR A 1 303 ? 7.41 19.984 -8.867 1 87.81 303 THR A CA 1
ATOM 2329 C C . THR A 1 303 ? 6.355 21.047 -8.586 1 87.81 303 THR A C 1
ATOM 2331 O O . THR A 1 303 ? 6.457 22.172 -9.078 1 87.81 303 THR A O 1
ATOM 2334 N N . GLY A 1 304 ? 5.258 20.656 -8 1 91.56 304 GLY A N 1
ATOM 2335 C CA . GLY A 1 304 ? 4.246 21.562 -7.48 1 91.56 304 GLY A CA 1
ATOM 2336 C C . GLY A 1 304 ? 4.16 21.562 -5.965 1 91.56 304 GLY A C 1
ATOM 2337 O O . GLY A 1 304 ? 4.953 20.891 -5.297 1 91.56 304 GLY A O 1
ATOM 2338 N N . TYR A 1 305 ? 3.225 22.516 -5.457 1 93.94 305 TYR A N 1
ATOM 2339 C CA . TYR A 1 305 ? 3.127 22.609 -4.004 1 93.94 305 TYR A CA 1
ATOM 2340 C C . TYR A 1 305 ? 1.674 22.562 -3.551 1 93.94 305 TYR A C 1
ATOM 2342 O O . TYR A 1 305 ? 0.796 23.156 -4.188 1 93.94 305 TYR A O 1
ATOM 2350 N N . LEU A 1 306 ? 1.466 21.781 -2.516 1 95.19 306 LEU A N 1
ATOM 2351 C CA . LEU A 1 306 ? 0.182 21.797 -1.823 1 95.19 306 LEU A CA 1
ATOM 2352 C C . LEU A 1 306 ? 0.24 22.672 -0.581 1 95.19 306 LEU A C 1
ATOM 2354 O O . LEU A 1 306 ? 1.031 22.422 0.33 1 95.19 306 LEU A O 1
ATOM 2358 N N . TRP A 1 307 ? -0.573 23.719 -0.595 1 95.88 307 TRP A N 1
ATOM 2359 C CA . TRP A 1 307 ? -0.68 24.625 0.541 1 95.88 307 TRP A CA 1
ATOM 2360 C C . TRP A 1 307 ? -1.825 24.219 1.461 1 95.88 307 TRP A C 1
ATOM 2362 O O . TRP A 1 307 ? -2.912 23.859 0.993 1 95.88 307 TRP A O 1
ATOM 2372 N N . ALA A 1 308 ? -1.534 24.188 2.707 1 96.75 308 ALA A N 1
ATOM 2373 C CA . ALA A 1 308 ? -2.562 23.828 3.678 1 96.75 308 ALA A CA 1
ATOM 2374 C C . ALA A 1 308 ? -2.795 24.953 4.68 1 96.75 308 ALA A C 1
ATOM 2376 O O . ALA A 1 308 ? -1.847 25.609 5.117 1 96.75 308 ALA A O 1
ATOM 2377 N N . ILE A 1 309 ? -4.008 25.281 4.938 1 96.88 309 ILE A N 1
ATOM 2378 C CA . ILE A 1 309 ? -4.426 26.234 5.961 1 96.88 309 ILE A CA 1
ATOM 2379 C C . ILE A 1 309 ? -5.383 25.562 6.938 1 96.88 309 ILE A C 1
ATOM 2381 O O . ILE A 1 309 ? -6.359 24.938 6.527 1 96.88 309 ILE A O 1
ATOM 2385 N N . CYS A 1 310 ? -5.078 25.641 8.18 1 97.38 310 CYS A N 1
ATOM 2386 C CA . CYS A 1 310 ? -5.848 24.922 9.18 1 97.38 310 CYS A CA 1
ATOM 2387 C C . CYS A 1 310 ? -6.293 25.844 10.312 1 97.38 310 CYS A C 1
ATOM 2389 O O . CYS A 1 310 ? -5.523 26.688 10.758 1 97.38 310 CYS A O 1
ATOM 2391 N N . ARG A 1 311 ? -7.496 25.766 10.68 1 96.94 311 ARG A N 1
ATOM 2392 C CA . ARG A 1 311 ? -8.047 26.391 11.875 1 96.94 311 ARG A CA 1
ATOM 2393 C C . ARG A 1 311 ? -8.422 25.344 12.922 1 96.94 311 ARG A C 1
ATOM 2395 O O . ARG A 1 311 ? -9.312 24.531 12.695 1 96.94 311 ARG A O 1
ATOM 2402 N N . ASP A 1 312 ? -7.707 25.297 13.93 1 95.25 312 ASP A N 1
ATOM 2403 C CA . ASP A 1 312 ? -7.965 24.375 15.031 1 95.25 312 ASP A CA 1
ATOM 2404 C C . ASP A 1 312 ? -7.895 25.094 16.375 1 95.25 312 ASP A C 1
ATOM 2406 O O . ASP A 1 312 ? -6.809 25.359 16.891 1 95.25 312 ASP A O 1
ATOM 2410 N N . GLU A 1 313 ? -8.984 25.359 16.922 1 92.94 313 GLU A N 1
ATOM 2411 C CA . GLU A 1 313 ? -9.086 26.125 18.172 1 92.94 313 GLU A CA 1
ATOM 2412 C C . GLU A 1 313 ? -9.547 25.234 19.328 1 92.94 313 GLU A C 1
ATOM 2414 O O . GLU A 1 313 ? -9.898 25.734 20.391 1 92.94 313 GLU A O 1
ATOM 2419 N N . ARG A 1 314 ? -9.562 24.016 19.203 1 90.75 314 ARG A N 1
ATOM 2420 C CA . ARG A 1 314 ? -10.188 23.078 20.125 1 90.75 314 ARG A CA 1
ATOM 2421 C C . ARG A 1 314 ? -9.461 23.062 21.469 1 90.75 314 ARG A C 1
ATOM 2423 O O . ARG A 1 314 ? -10.047 22.75 22.5 1 90.75 314 ARG A O 1
ATOM 2430 N N . ARG A 1 315 ? -8.203 23.406 21.422 1 90.5 315 ARG A N 1
ATOM 2431 C CA . ARG A 1 315 ? -7.406 23.312 22.641 1 90.5 315 ARG A CA 1
ATOM 2432 C C . ARG A 1 315 ? -7.828 24.359 23.656 1 90.5 315 ARG A C 1
ATOM 2434 O O . ARG A 1 315 ? -7.625 24.188 24.859 1 90.5 315 ARG A O 1
ATOM 2441 N N . TRP A 1 316 ? -8.367 25.516 23.234 1 92.25 316 TRP A N 1
ATOM 2442 C CA . TRP A 1 316 ? -8.789 26.531 24.172 1 92.25 316 TRP A CA 1
ATOM 2443 C C . TRP A 1 316 ? -10.289 26.812 24.047 1 92.25 316 TRP A C 1
ATOM 2445 O O . TRP A 1 316 ? -10.883 27.469 24.891 1 92.25 316 TRP A O 1
ATOM 2455 N N . ASN A 1 317 ? -10.852 26.344 22.938 1 91.69 317 ASN A N 1
ATOM 2456 C CA . ASN A 1 317 ? -12.289 26.438 22.688 1 91.69 317 ASN A CA 1
ATOM 2457 C C . ASN A 1 317 ? -12.844 25.125 22.141 1 91.69 317 ASN A C 1
ATOM 2459 O O . ASN A 1 317 ? -13.016 24.969 20.938 1 91.69 317 ASN A O 1
ATOM 2463 N N . PRO A 1 318 ? -13.242 24.25 23 1 87.12 318 PRO A N 1
ATOM 2464 C CA . PRO A 1 318 ? -13.625 22.891 22.594 1 87.12 318 PRO A CA 1
ATOM 2465 C C . PRO A 1 318 ? -14.883 22.875 21.719 1 87.12 318 PRO A C 1
ATOM 2467 O O . PRO A 1 318 ? -15.141 21.891 21.016 1 87.12 318 PRO A O 1
ATOM 2470 N N . ASP A 1 319 ? -15.625 23.875 21.672 1 88.56 319 ASP A N 1
ATOM 2471 C CA . ASP A 1 319 ? -16.906 23.875 20.953 1 88.56 319 ASP A CA 1
ATOM 2472 C C . ASP A 1 319 ? -16.719 24.328 19.5 1 88.56 319 ASP A C 1
ATOM 2474 O O . ASP A 1 319 ? -17.672 24.312 18.719 1 88.56 319 ASP A O 1
ATOM 2478 N N . THR A 1 320 ? -15.57 24.672 19.172 1 91.44 320 THR A N 1
ATOM 2479 C CA . THR A 1 320 ? -15.32 25.109 17.812 1 91.44 320 THR A CA 1
ATOM 2480 C C . THR A 1 320 ? -15.023 23.922 16.906 1 91.44 320 THR A C 1
ATOM 2482 O O . THR A 1 320 ? -14.625 22.859 17.375 1 91.44 320 THR A O 1
ATOM 2485 N N . HIS A 1 321 ? -15.312 24.094 15.641 1 94.94 321 HIS A N 1
ATOM 2486 C CA . HIS A 1 321 ? -15.086 23.047 14.656 1 94.94 321 HIS A CA 1
ATOM 2487 C C . HIS A 1 321 ? -13.805 23.297 13.867 1 94.94 321 HIS A C 1
ATOM 2489 O O . HIS A 1 321 ? -13.688 24.297 13.164 1 94.94 321 HIS A O 1
ATOM 2495 N N . PRO A 1 322 ? -12.914 22.359 14.008 1 96.94 322 PRO A N 1
ATOM 2496 C CA . PRO A 1 322 ? -11.68 22.5 13.227 1 96.94 322 PRO A CA 1
ATOM 2497 C C . PRO A 1 322 ? -11.898 22.25 11.734 1 96.94 322 PRO A C 1
ATOM 2499 O O . PRO A 1 322 ? -12.852 21.562 11.359 1 96.94 322 PRO A O 1
ATOM 2502 N N . ALA A 1 323 ? -11.078 22.828 10.93 1 97.75 323 ALA A N 1
ATOM 2503 C CA . ALA A 1 323 ? -11.156 22.656 9.484 1 97.75 323 ALA A CA 1
ATOM 2504 C C . ALA A 1 323 ? -9.797 22.891 8.828 1 97.75 323 ALA A C 1
ATOM 2506 O O . ALA A 1 323 ? -8.945 23.594 9.383 1 97.75 323 ALA A O 1
ATOM 2507 N N . VAL A 1 324 ? -9.609 22.281 7.754 1 98.19 324 VAL A N 1
ATOM 2508 C CA . VAL A 1 324 ? -8.383 22.453 6.98 1 98.19 324 VAL A CA 1
ATOM 2509 C C . VAL A 1 324 ? -8.719 22.578 5.5 1 98.19 324 VAL A C 1
ATOM 2511 O O . VAL A 1 324 ? -9.711 22.031 5.027 1 98.19 324 VAL A O 1
ATOM 2514 N N . TYR A 1 325 ? -8.039 23.375 4.801 1 98.12 325 TYR A N 1
ATOM 2515 C CA . TYR A 1 325 ? -8.188 23.609 3.367 1 98.12 325 TYR A CA 1
ATOM 2516 C C . TYR A 1 325 ? -6.859 23.453 2.645 1 98.12 325 TYR A C 1
ATOM 2518 O O . TYR A 1 325 ? -5.828 23.938 3.119 1 98.12 325 TYR A O 1
ATOM 2526 N N . TYR A 1 326 ? -6.922 22.719 1.599 1 97.81 326 TYR A N 1
ATOM 2527 C CA . TYR A 1 326 ? -5.73 22.516 0.781 1 97.81 326 TYR A CA 1
ATOM 2528 C C . TYR A 1 326 ? -5.879 23.203 -0.574 1 97.81 326 TYR A C 1
ATOM 2530 O O . TYR A 1 326 ? -6.957 23.188 -1.172 1 97.81 326 TYR A O 1
ATOM 2538 N N . GLU A 1 327 ? -4.812 23.797 -1.029 1 96.44 327 GLU A N 1
ATOM 2539 C CA . GLU A 1 327 ? -4.746 24.406 -2.354 1 96.44 327 GLU A CA 1
ATOM 2540 C C . GLU A 1 327 ? -3.469 24 -3.084 1 96.44 327 GLU A C 1
ATOM 2542 O O . GLU A 1 327 ? -2.393 23.953 -2.484 1 96.44 327 GLU A O 1
ATOM 2547 N N . TYR A 1 328 ? -3.727 23.656 -4.371 1 95.62 328 TYR A N 1
ATOM 2548 C CA . TYR A 1 328 ? -2.562 23.344 -5.191 1 95.62 328 TYR A CA 1
ATOM 2549 C C . TYR A 1 328 ? -2.092 24.578 -5.957 1 95.62 328 TYR A C 1
ATOM 2551 O O . TYR A 1 328 ? -2.906 25.344 -6.469 1 95.62 328 TYR A O 1
ATOM 2559 N N . ALA A 1 329 ? -0.733 24.703 -5.934 1 94.88 329 ALA A N 1
ATOM 2560 C CA . ALA A 1 329 ? -0.097 25.75 -6.742 1 94.88 329 ALA A CA 1
ATOM 2561 C C . ALA A 1 329 ? 1.195 25.234 -7.375 1 94.88 329 ALA A C 1
ATOM 2563 O O . ALA A 1 329 ? 1.942 24.484 -6.746 1 94.88 329 ALA A O 1
ATOM 2564 N N . PRO A 1 330 ? 1.435 25.625 -8.609 1 90.88 330 PRO A N 1
ATOM 2565 C CA . PRO A 1 330 ? 2.652 25.172 -9.289 1 90.88 330 PRO A CA 1
ATOM 2566 C C . PRO A 1 330 ? 3.916 25.812 -8.719 1 90.88 330 PRO A C 1
ATOM 2568 O O . PRO A 1 330 ? 5.023 25.328 -8.961 1 90.88 330 PRO A O 1
ATOM 2571 N N . THR A 1 331 ? 3.727 26.906 -7.98 1 88.69 331 THR A N 1
ATOM 2572 C CA . THR A 1 331 ? 4.891 27.594 -7.438 1 88.69 331 THR A CA 1
ATOM 2573 C C . THR A 1 331 ? 4.793 27.703 -5.922 1 88.69 331 THR A C 1
ATOM 2575 O O . THR A 1 331 ? 3.703 27.609 -5.352 1 88.69 331 THR A O 1
ATOM 2578 N N . ARG A 1 332 ? 5.988 27.922 -5.395 1 88.88 332 ARG A N 1
ATOM 2579 C CA . ARG A 1 332 ? 6.066 28.125 -3.949 1 88.88 332 ARG A CA 1
ATOM 2580 C C . ARG A 1 332 ? 6.039 29.609 -3.602 1 88.88 332 ARG A C 1
ATOM 2582 O O . ARG A 1 332 ? 6.48 30 -2.521 1 88.88 332 ARG A O 1
ATOM 2589 N N . ALA A 1 333 ? 5.535 30.375 -4.438 1 88.75 333 ALA A N 1
ATOM 2590 C CA . ALA A 1 333 ? 5.543 31.828 -4.27 1 88.75 333 ALA A CA 1
ATOM 2591 C C . ALA A 1 333 ? 4.566 32.25 -3.18 1 88.75 333 ALA A C 1
ATOM 2593 O O . ALA A 1 333 ? 3.48 31.688 -3.049 1 88.75 333 ALA A O 1
ATOM 2594 N N . GLY A 1 334 ? 4.887 33.312 -2.463 1 87.12 334 GLY A N 1
ATOM 2595 C CA . GLY A 1 334 ? 4.074 33.812 -1.379 1 87.12 334 GLY A CA 1
ATOM 2596 C C . GLY A 1 334 ? 2.736 34.375 -1.846 1 87.12 334 GLY A C 1
ATOM 2597 O O . GLY A 1 334 ? 1.812 34.531 -1.047 1 87.12 334 GLY A O 1
ATOM 2598 N N . GLU A 1 335 ? 2.639 34.562 -3.068 1 88.19 335 GLU A N 1
ATOM 2599 C CA . GLU A 1 335 ? 1.398 35.094 -3.635 1 88.19 335 GLU A CA 1
ATOM 2600 C C . GLU A 1 335 ? 0.233 34.125 -3.383 1 88.19 335 GLU A C 1
ATOM 2602 O O . GLU A 1 335 ? -0.915 34.562 -3.264 1 88.19 335 GLU A O 1
ATOM 2607 N N . VAL A 1 336 ? 0.541 32.938 -3.338 1 91.25 336 VAL A N 1
ATOM 2608 C CA . VAL A 1 336 ? -0.495 31.938 -3.123 1 91.25 336 VAL A CA 1
ATOM 2609 C C . VAL A 1 336 ? -1.103 32.094 -1.732 1 91.25 336 VAL A C 1
ATOM 2611 O O . VAL A 1 336 ? -2.326 32.156 -1.583 1 91.25 336 VAL A O 1
ATOM 2614 N N . ALA A 1 337 ? -0.286 32.25 -0.741 1 90.44 337 ALA A N 1
ATOM 2615 C CA . ALA A 1 337 ? -0.755 32.438 0.626 1 90.44 337 ALA A CA 1
ATOM 2616 C C . ALA A 1 337 ? -1.547 33.75 0.74 1 90.44 337 ALA A C 1
ATOM 2618 O O . ALA A 1 337 ? -2.562 33.812 1.437 1 90.44 337 ALA A O 1
ATOM 2619 N N . GLU A 1 338 ? -1.05 34.75 0.047 1 88.62 338 GLU A N 1
ATOM 2620 C CA . GLU A 1 338 ? -1.729 36.031 0.068 1 88.62 338 GLU A CA 1
ATOM 2621 C C . GLU A 1 338 ? -3.137 35.938 -0.515 1 88.62 338 GLU A C 1
ATOM 2623 O O . GLU A 1 338 ? -4.09 36.469 0.054 1 88.62 338 GLU A O 1
ATOM 2628 N N . ARG A 1 339 ? -3.227 35.281 -1.532 1 88.62 339 ARG A N 1
ATOM 2629 C CA . ARG A 1 339 ? -4.52 35.094 -2.186 1 88.62 339 ARG A CA 1
ATOM 2630 C C . ARG A 1 339 ? -5.484 34.344 -1.298 1 88.62 339 ARG A C 1
ATOM 2632 O O . ARG A 1 339 ? -6.668 34.656 -1.219 1 88.62 339 ARG A O 1
ATOM 2639 N N . LEU A 1 340 ? -5.008 33.344 -0.667 1 90.62 340 LEU A N 1
ATOM 2640 C CA . LEU A 1 340 ? -5.836 32.469 0.172 1 90.62 340 LEU A CA 1
ATOM 2641 C C . LEU A 1 340 ? -6.34 33.25 1.397 1 90.62 340 LEU A C 1
ATOM 2643 O O . LEU A 1 340 ? -7.434 32.969 1.897 1 90.62 340 LEU A O 1
ATOM 2647 N N . LEU A 1 341 ? -5.586 34.219 1.856 1 89.94 341 LEU A N 1
ATOM 2648 C CA . LEU A 1 341 ? -5.914 34.875 3.115 1 89.94 341 LEU A CA 1
ATOM 2649 C C . LEU A 1 341 ? -6.473 36.25 2.867 1 89.94 341 LEU A C 1
ATOM 2651 O O . LEU A 1 341 ? -6.84 36.969 3.812 1 89.94 341 LEU A O 1
ATOM 2655 N N . THR A 1 342 ? -6.477 36.625 1.648 1 83.12 342 THR A N 1
ATOM 2656 C CA . THR A 1 342 ? -7.023 37.938 1.32 1 83.12 342 THR A CA 1
ATOM 2657 C C . THR A 1 342 ? -8.477 38.031 1.779 1 83.12 342 THR A C 1
ATOM 2659 O O . THR A 1 342 ? -9.281 37.156 1.54 1 83.12 342 THR A O 1
ATOM 2662 N N . GLY A 1 343 ? -8.766 39.125 2.426 1 78.38 343 GLY A N 1
ATOM 2663 C CA . GLY A 1 343 ? -10.125 39.375 2.871 1 78.38 343 GLY A CA 1
ATOM 2664 C C . GLY A 1 343 ? -10.484 38.656 4.152 1 78.38 343 GLY A C 1
ATOM 2665 O O . GLY A 1 343 ? -11.641 38.656 4.57 1 78.38 343 GLY A O 1
ATOM 2666 N N . SER A 1 344 ? -9.492 38.094 4.82 1 86.25 344 SER A N 1
ATOM 2667 C CA . SER A 1 344 ? -9.75 37.312 6.031 1 86.25 344 SER A CA 1
ATOM 2668 C C . SER A 1 344 ? -9.664 38.188 7.277 1 86.25 344 SER A C 1
ATOM 2670 O O . SER A 1 344 ? -9.211 39.344 7.211 1 86.25 344 SER A O 1
ATOM 2672 N N . LEU A 1 345 ? -10.227 37.719 8.32 1 84.81 345 LEU A N 1
ATOM 2673 C CA . LEU A 1 345 ? -10.195 38.375 9.617 1 84.81 345 LEU A CA 1
ATOM 2674 C C . LEU A 1 345 ? -9.094 37.812 10.5 1 84.81 345 LEU A C 1
ATOM 2676 O O . LEU A 1 345 ? -9.125 37.969 11.719 1 84.81 345 LEU A O 1
ATOM 2680 N N . ILE A 1 346 ? -8.164 37.25 9.859 1 90.25 346 ILE A N 1
ATOM 2681 C CA . ILE A 1 346 ? -7.129 36.531 10.594 1 90.25 346 ILE A CA 1
ATOM 2682 C C . ILE A 1 346 ? -6.137 37.5 11.195 1 90.25 346 ILE A C 1
ATOM 2684 O O . ILE A 1 346 ? -5.676 38.438 10.516 1 90.25 346 ILE A O 1
ATOM 2688 N N . GLU A 1 347 ? -5.863 37.312 12.406 1 91.62 347 GLU A N 1
ATOM 2689 C CA . GLU A 1 347 ? -4.949 38.188 13.133 1 91.62 347 GLU A CA 1
ATOM 2690 C C . GLU A 1 347 ? -3.557 37.562 13.227 1 91.62 347 GLU A C 1
ATOM 2692 O O . GLU A 1 347 ? -2.553 38.281 13.117 1 91.62 347 GLU A O 1
ATOM 2697 N N . TYR A 1 348 ? -3.586 36.281 13.484 1 94.69 348 TYR A N 1
ATOM 2698 C CA . TYR A 1 348 ? -2.316 35.594 13.719 1 94.69 348 TYR A CA 1
ATOM 2699 C C . TYR A 1 348 ? -2.115 34.469 12.727 1 94.69 348 TYR A C 1
ATOM 2701 O O . TYR A 1 348 ? -3.041 33.688 12.461 1 94.69 348 TYR A O 1
ATOM 2709 N N . LEU A 1 349 ? -0.965 34.375 12.148 1 94.31 349 LEU A N 1
ATOM 2710 C CA . LEU A 1 349 ? -0.58 33.281 11.242 1 94.31 349 LEU A CA 1
ATOM 2711 C C . LEU A 1 349 ? 0.597 32.5 11.805 1 94.31 349 LEU A C 1
ATOM 2713 O O . LEU A 1 349 ? 1.686 33.062 11.992 1 94.31 349 LEU A O 1
ATOM 2717 N N . GLN A 1 350 ? 0.332 31.328 12.078 1 95.44 350 GLN A N 1
ATOM 2718 C CA . GLN A 1 350 ? 1.384 30.469 12.609 1 95.44 350 GLN A CA 1
ATOM 2719 C C . GLN A 1 350 ? 2.025 29.641 11.5 1 95.44 350 GLN A C 1
ATOM 2721 O O . GLN A 1 350 ? 1.334 28.938 10.773 1 95.44 350 GLN A O 1
ATOM 2726 N N . THR A 1 351 ? 3.322 29.703 11.352 1 94.5 351 THR A N 1
ATOM 2727 C CA . THR A 1 351 ? 4.055 29.016 10.289 1 94.5 351 THR A CA 1
ATOM 2728 C C . THR A 1 351 ? 5.391 28.484 10.805 1 94.5 351 THR A C 1
ATOM 2730 O O . THR A 1 351 ? 5.762 28.75 11.953 1 94.5 351 THR A O 1
ATOM 2733 N N . ASP A 1 352 ? 6.117 27.75 9.969 1 89.5 352 ASP A N 1
ATOM 2734 C CA . ASP A 1 352 ? 7.426 27.203 10.328 1 89.5 352 ASP A CA 1
ATOM 2735 C C . ASP A 1 352 ? 8.531 28.219 10.016 1 89.5 352 ASP A C 1
ATOM 2737 O O . ASP A 1 352 ? 9.688 28 10.391 1 89.5 352 ASP A O 1
ATOM 2741 N N . GLY A 1 353 ? 8.281 29.328 9.375 1 85.44 353 GLY A N 1
ATOM 2742 C CA . GLY A 1 353 ? 9.281 30.359 9.164 1 85.44 353 GLY A CA 1
ATOM 2743 C C . GLY A 1 353 ? 9.68 30.516 7.711 1 85.44 353 GLY A C 1
ATOM 2744 O O . GLY A 1 353 ? 10.719 31.109 7.402 1 85.44 353 GLY A O 1
ATOM 2745 N N . TYR A 1 354 ? 8.938 29.969 6.848 1 85.44 354 TYR A N 1
ATOM 2746 C CA . TYR A 1 354 ? 9.211 30.141 5.426 1 85.44 354 TYR A CA 1
ATOM 2747 C C . TYR A 1 354 ? 9.062 31.609 5.02 1 85.44 354 TYR A C 1
ATOM 2749 O O . TYR A 1 354 ? 8.078 32.25 5.367 1 85.44 354 TYR A O 1
ATOM 2757 N N . ALA A 1 355 ? 10 32.094 4.316 1 82 355 ALA A N 1
ATOM 2758 C CA . ALA A 1 355 ? 10.102 33.5 3.979 1 82 355 ALA A CA 1
ATOM 2759 C C . ALA A 1 355 ? 8.969 33.938 3.051 1 82 355 ALA A C 1
ATOM 2761 O O . ALA A 1 355 ? 8.648 35.125 2.949 1 82 355 ALA A O 1
ATOM 2762 N N . GLY A 1 356 ? 8.383 33 2.363 1 83.06 356 GLY A N 1
ATOM 2763 C CA . GLY A 1 356 ? 7.285 33.312 1.457 1 83.06 356 GLY A CA 1
ATOM 2764 C C . GLY A 1 356 ? 6.082 33.906 2.154 1 83.06 356 GLY A C 1
ATOM 2765 O O . GLY A 1 356 ? 5.289 34.625 1.529 1 83.06 356 GLY A O 1
ATOM 2766 N N . TYR A 1 357 ? 6.008 33.75 3.436 1 87.75 357 TYR A N 1
ATOM 2767 C CA . TYR A 1 357 ? 4.867 34.25 4.191 1 87.75 357 TYR A CA 1
ATOM 2768 C C . TYR A 1 357 ? 5.098 35.688 4.613 1 87.75 357 TYR A C 1
ATOM 2770 O O . TYR A 1 357 ? 4.18 36.344 5.113 1 87.75 357 TYR A O 1
ATOM 2778 N N . ASN A 1 358 ? 6.281 36.25 4.434 1 83.62 358 ASN A N 1
ATOM 2779 C CA . ASN A 1 358 ? 6.645 37.562 4.938 1 83.62 358 ASN A CA 1
ATOM 2780 C C . ASN A 1 358 ? 5.789 38.656 4.309 1 83.62 358 ASN A C 1
ATOM 2782 O O . ASN A 1 358 ? 5.551 39.719 4.922 1 83.62 358 ASN A O 1
ATOM 2786 N N . ARG A 1 359 ? 5.344 38.375 3.199 1 81.56 359 ARG A N 1
ATOM 2787 C CA . ARG A 1 359 ? 4.508 39.344 2.502 1 81.56 359 ARG A CA 1
ATOM 2788 C C . ARG A 1 359 ? 3.205 39.594 3.252 1 81.56 359 ARG A C 1
ATOM 2790 O O . ARG A 1 359 ? 2.588 40.656 3.109 1 81.56 359 ARG A O 1
ATOM 2797 N N . LEU A 1 360 ? 2.842 38.688 4 1 83.12 360 LEU A N 1
ATOM 2798 C CA . LEU A 1 360 ? 1.562 38.75 4.699 1 83.12 360 LEU A CA 1
ATOM 2799 C C . LEU A 1 360 ? 1.676 39.594 5.961 1 83.12 360 LEU A C 1
ATOM 2801 O O . LEU A 1 360 ? 0.662 40 6.535 1 83.12 360 LEU A O 1
ATOM 2805 N N . PHE A 1 361 ? 2.869 39.844 6.332 1 79.94 361 PHE A N 1
ATOM 2806 C CA . PHE A 1 361 ? 3.09 40.562 7.594 1 79.94 361 PHE A CA 1
ATOM 2807 C C . PHE A 1 361 ? 3.334 42.031 7.355 1 79.94 361 PHE A C 1
ATOM 2809 O O . PHE A 1 361 ? 3.375 42.812 8.305 1 79.94 361 PHE A O 1
ATOM 2816 N N . LYS A 1 362 ? 3.592 42.375 6.172 1 75 362 LYS A N 1
ATOM 2817 C CA . LYS A 1 362 ? 3.865 43.781 5.852 1 75 362 LYS A CA 1
ATOM 2818 C C . LYS A 1 362 ? 2.578 44.531 5.527 1 75 362 LYS A C 1
ATOM 2820 O O . LYS A 1 362 ? 1.629 43.938 4.996 1 75 362 LYS A O 1
ATOM 2825 N N . THR A 1 363 ? 2.365 45.719 6.168 1 64.31 363 THR A N 1
ATOM 2826 C CA . THR A 1 363 ? 1.174 46.531 6.023 1 64.31 363 THR A CA 1
ATOM 2827 C C . THR A 1 363 ? 1.082 47.125 4.617 1 64.31 363 THR A C 1
ATOM 2829 O O . THR A 1 363 ? 1.979 47.844 4.176 1 64.31 363 THR A O 1
ATOM 2832 N N . ASP A 1 364 ? 0.995 46.375 3.598 1 52.66 364 ASP A N 1
ATOM 2833 C CA . ASP A 1 364 ? 0.89 47.156 2.363 1 52.66 364 ASP A CA 1
ATOM 2834 C C . ASP A 1 364 ? -0.555 47.562 2.096 1 52.66 364 ASP A C 1
ATOM 2836 O O . ASP A 1 364 ? -0.915 47.875 0.961 1 52.66 364 ASP A O 1
ATOM 2840 N N . GLY A 1 365 ? -1.321 48.031 3.037 1 49.53 365 GLY A N 1
ATOM 2841 C CA . GLY A 1 365 ? -2.555 48.781 2.816 1 49.53 365 GLY A CA 1
ATOM 2842 C C . GLY A 1 365 ? -3.785 47.906 2.791 1 49.53 365 GLY A C 1
ATOM 2843 O O . GLY A 1 365 ? -4.836 48.281 3.32 1 49.53 365 GLY A O 1
ATOM 2844 N N . THR A 1 366 ? -3.916 46.875 1.93 1 51.84 366 THR A N 1
ATOM 2845 C CA . THR A 1 366 ? -5.199 46.219 1.648 1 51.84 366 THR A CA 1
ATOM 2846 C C . THR A 1 366 ? -5.551 45.219 2.734 1 51.84 366 THR A C 1
ATOM 2848 O O . THR A 1 366 ? -6.727 44.969 3.014 1 51.84 366 THR A O 1
ATOM 2851 N N . ASN A 1 367 ? -4.574 44.469 3.246 1 57.78 367 ASN A N 1
ATOM 2852 C CA . ASN A 1 367 ? -4.855 43.469 4.266 1 57.78 367 ASN A CA 1
ATOM 2853 C C . ASN A 1 367 ? -4.324 43.875 5.633 1 57.78 367 ASN A C 1
ATOM 2855 O O . ASN A 1 367 ? -3.322 44.594 5.719 1 57.78 367 ASN A O 1
ATOM 2859 N N . HIS A 1 368 ? -5.176 43.875 6.574 1 67.31 368 HIS A N 1
ATOM 2860 C CA . HIS A 1 368 ? -4.664 44.094 7.93 1 67.31 368 HIS A CA 1
ATOM 2861 C C . HIS A 1 368 ? -3.473 43.156 8.203 1 67.31 368 HIS A C 1
ATOM 2863 O O . HIS A 1 368 ? -3.525 41.969 7.914 1 67.31 368 HIS A O 1
ATOM 2869 N N . PRO A 1 369 ? -2.475 43.719 8.445 1 80.88 369 PRO A N 1
ATOM 2870 C CA . PRO A 1 369 ? -1.257 42.906 8.648 1 80.88 369 PRO A CA 1
ATOM 2871 C C . PRO A 1 369 ? -1.42 41.844 9.711 1 80.88 369 PRO A C 1
ATOM 2873 O O . PRO A 1 369 ? -1.992 42.094 10.773 1 80.88 369 PRO A O 1
ATOM 2876 N N . MET A 1 370 ? -1.107 40.719 9.32 1 88.81 370 MET A N 1
ATOM 2877 C CA . MET A 1 370 ? -1.146 39.594 10.242 1 88.81 370 MET A CA 1
ATOM 2878 C C . MET A 1 370 ? 0.127 39.531 11.078 1 88.81 370 MET A C 1
ATOM 2880 O O . MET A 1 370 ? 1.171 40.031 10.664 1 88.81 370 MET A O 1
ATOM 2884 N N . THR A 1 371 ? 0.01 39.062 12.25 1 92.25 371 THR A N 1
ATOM 2885 C CA . THR A 1 371 ? 1.167 38.875 13.125 1 92.25 371 THR A CA 1
ATOM 2886 C C . THR A 1 371 ? 1.742 37.469 12.961 1 92.25 371 THR A C 1
ATOM 2888 O O . THR A 1 371 ? 1 36.469 12.953 1 92.25 371 THR A O 1
ATOM 2891 N N . SER A 1 372 ? 2.969 37.406 12.797 1 93 372 SER A N 1
ATOM 2892 C CA . SER A 1 372 ? 3.645 36.125 12.578 1 93 372 SER A CA 1
ATOM 2893 C C . SER A 1 372 ? 3.893 35.406 13.891 1 93 372 SER A C 1
ATOM 2895 O O . SER A 1 372 ? 4.34 36 14.867 1 93 372 SER A O 1
ATOM 2897 N N . VAL A 1 373 ? 3.535 34.219 13.945 1 95.5 373 VAL A N 1
ATOM 2898 C CA . VAL A 1 373 ? 3.826 33.312 15.062 1 95.5 373 VAL A CA 1
ATOM 2899 C C . VAL A 1 373 ? 4.676 32.156 14.586 1 95.5 373 VAL A C 1
ATOM 2901 O O . VAL A 1 373 ? 4.309 31.453 13.625 1 95.5 373 VAL A O 1
ATOM 2904 N N . ARG A 1 374 ? 5.75 31.906 15.242 1 95.25 374 ARG A N 1
ATOM 2905 C CA . ARG A 1 374 ? 6.688 30.891 14.789 1 95.25 374 ARG A CA 1
ATOM 2906 C C . ARG A 1 374 ? 6.617 29.641 15.664 1 95.25 374 ARG A C 1
ATOM 2908 O O . ARG A 1 374 ? 6.004 29.672 16.734 1 95.25 374 ARG A O 1
ATOM 2915 N N . CYS A 1 375 ? 7.227 28.562 15.234 1 95.5 375 CYS A N 1
ATOM 2916 C CA . CYS A 1 375 ? 7.074 27.234 15.82 1 95.5 375 CYS A CA 1
ATOM 2917 C C . CYS A 1 375 ? 8.305 26.859 16.641 1 95.5 375 CYS A C 1
ATOM 2919 O O . CYS A 1 375 ? 9.406 26.75 16.109 1 95.5 375 CYS A O 1
ATOM 2921 N N . TRP A 1 376 ? 8.117 26.562 17.922 1 95.88 376 TRP A N 1
ATOM 2922 C CA . TRP A 1 376 ? 9.211 26.188 18.812 1 95.88 376 TRP A CA 1
ATOM 2923 C C . TRP A 1 376 ? 9.703 24.766 18.5 1 95.88 376 TRP A C 1
ATOM 2925 O O . TRP A 1 376 ? 10.836 24.406 18.844 1 95.88 376 TRP A O 1
ATOM 2935 N N . ALA A 1 377 ? 8.867 23.984 17.922 1 93.88 377 ALA A N 1
ATOM 2936 C CA . ALA A 1 377 ? 9.32 22.656 17.531 1 93.88 377 ALA A CA 1
ATOM 2937 C C . ALA A 1 377 ? 10.477 22.734 16.547 1 93.88 377 ALA A C 1
ATOM 2939 O O . ALA A 1 377 ? 11.414 21.922 16.609 1 93.88 377 ALA A O 1
ATOM 2940 N N . HIS A 1 378 ? 10.414 23.672 15.672 1 92.62 378 HIS A N 1
ATOM 2941 C CA . HIS A 1 378 ? 11.477 23.828 14.68 1 92.62 378 HIS A CA 1
ATOM 2942 C C . HIS A 1 378 ? 12.75 24.375 15.328 1 92.62 378 HIS A C 1
ATOM 2944 O O . HIS A 1 378 ? 13.852 23.969 14.961 1 92.62 378 HIS A O 1
ATOM 2950 N N . ALA A 1 379 ? 12.555 25.219 16.219 1 93.88 379 ALA A N 1
ATOM 2951 C CA . ALA A 1 379 ? 13.703 25.719 16.969 1 93.88 379 ALA A CA 1
ATOM 2952 C C . ALA A 1 379 ? 14.359 24.594 17.766 1 93.88 379 ALA A C 1
ATOM 2954 O O . ALA A 1 379 ? 15.586 24.469 17.781 1 93.88 379 ALA A O 1
ATOM 2955 N N . ARG A 1 380 ? 13.57 23.859 18.391 1 94.19 380 ARG A N 1
ATOM 2956 C CA . ARG A 1 380 ? 14.055 22.734 19.156 1 94.19 380 ARG A CA 1
ATOM 2957 C C . ARG A 1 380 ? 14.875 21.781 18.281 1 94.19 380 ARG A C 1
ATOM 2959 O O . ARG A 1 380 ? 15.922 21.297 18.703 1 94.19 380 ARG A O 1
ATOM 2966 N N . ARG A 1 381 ? 14.383 21.531 17.141 1 90.69 381 ARG A N 1
ATOM 2967 C CA . ARG A 1 381 ? 15.062 20.625 16.219 1 90.69 381 ARG A CA 1
ATOM 2968 C C . ARG A 1 381 ? 16.453 21.141 15.859 1 90.69 381 ARG A C 1
ATOM 2970 O O . ARG A 1 381 ? 17.406 20.359 15.781 1 90.69 381 ARG A O 1
ATOM 2977 N N . LYS A 1 382 ? 16.578 22.375 15.656 1 91.38 382 LYS A N 1
ATOM 2978 C CA . LYS A 1 382 ? 17.875 22.969 15.328 1 91.38 382 LYS A CA 1
ATOM 2979 C C . LYS A 1 382 ? 18.875 22.797 16.469 1 91.38 382 LYS A C 1
ATOM 2981 O O . LYS A 1 382 ? 20.047 22.484 16.234 1 91.38 382 LYS A O 1
ATOM 2986 N N . PHE A 1 383 ? 18.422 22.953 17.656 1 93.31 383 PHE A N 1
ATOM 2987 C CA . PHE A 1 383 ? 19.297 22.766 18.797 1 93.31 383 PHE A CA 1
ATOM 2988 C C . PHE A 1 383 ? 19.625 21.297 19.016 1 93.31 383 PHE A C 1
ATOM 2990 O O . PHE A 1 383 ? 20.703 20.953 19.484 1 93.31 383 PHE A O 1
ATOM 2997 N N . HIS A 1 384 ? 18.688 20.5 18.656 1 90.25 384 HIS A N 1
ATOM 2998 C CA . HIS A 1 384 ? 18.938 19.062 18.719 1 90.25 384 HIS A CA 1
ATOM 2999 C C . HIS A 1 384 ? 20.047 18.656 17.766 1 90.25 384 HIS A C 1
ATOM 3001 O O . HIS A 1 384 ? 20.922 17.859 18.125 1 90.25 384 HIS A O 1
ATOM 3007 N N . GLU A 1 385 ? 19.938 19.172 16.625 1 87.06 385 GLU A N 1
ATOM 3008 C CA . GLU A 1 385 ? 20.969 18.906 15.617 1 87.06 385 GLU A CA 1
ATOM 3009 C C . GLU A 1 385 ? 22.328 19.453 16.047 1 87.06 385 GLU A C 1
ATOM 3011 O O . GLU A 1 385 ? 23.359 18.812 15.844 1 87.06 385 GLU A O 1
ATOM 3016 N N . ALA A 1 386 ? 22.281 20.562 16.641 1 87.38 386 ALA A N 1
ATOM 3017 C CA . ALA A 1 386 ? 23.516 21.172 17.125 1 87.38 386 ALA A CA 1
ATOM 3018 C C . ALA A 1 386 ? 24.125 20.344 18.266 1 87.38 386 ALA A C 1
ATOM 3020 O O . ALA A 1 386 ? 25.344 20.172 18.344 1 87.38 386 ALA A O 1
ATOM 3021 N N . LEU A 1 387 ? 23.328 19.875 19.078 1 87.94 387 LEU A N 1
ATOM 3022 C CA . LEU A 1 387 ? 23.781 19.031 20.188 1 87.94 387 LEU A CA 1
ATOM 3023 C C . LEU A 1 387 ? 24.422 17.75 19.656 1 87.94 387 LEU A C 1
ATOM 3025 O O . LEU A 1 387 ? 25.469 17.328 20.172 1 87.94 387 LEU A O 1
ATOM 3029 N N . LYS A 1 388 ? 23.797 17.203 18.703 1 82.19 388 LYS A N 1
ATOM 3030 C CA . LYS A 1 388 ? 24.312 15.977 18.109 1 82.19 388 LYS A CA 1
ATOM 3031 C C . LYS A 1 388 ? 25.641 16.234 17.406 1 82.19 388 LYS A C 1
ATOM 3033 O O . LYS A 1 388 ? 26.547 15.391 17.469 1 82.19 388 LYS A O 1
ATOM 3038 N N . ALA A 1 389 ? 25.766 17.375 16.844 1 78.69 389 ALA A N 1
ATOM 3039 C CA . ALA A 1 389 ? 26.938 17.688 16.047 1 78.69 389 ALA A CA 1
ATOM 3040 C C . ALA A 1 389 ? 28.094 18.172 16.922 1 78.69 389 ALA A C 1
ATOM 3042 O O . ALA A 1 389 ? 29.25 17.812 16.703 1 78.69 389 ALA A O 1
ATOM 3043 N N . THR A 1 390 ? 27.875 18.938 17.953 1 78.75 390 THR A N 1
ATOM 3044 C CA . THR A 1 390 ? 28.938 19.625 18.672 1 78.75 390 THR A CA 1
ATOM 3045 C C . THR A 1 390 ? 29.016 19.156 20.125 1 78.75 390 THR A C 1
ATOM 3047 O O . THR A 1 390 ? 30.031 19.359 20.781 1 78.75 390 THR A O 1
ATOM 3050 N N . GLY A 1 391 ? 27.953 18.578 20.609 1 80.81 391 GLY A N 1
ATOM 3051 C CA . GLY A 1 391 ? 27.906 18.234 22.031 1 80.81 391 GLY A CA 1
ATOM 3052 C C . GLY A 1 391 ? 27.906 19.438 22.938 1 80.81 391 GLY A C 1
ATOM 3053 O O . GLY A 1 391 ? 28.297 19.344 24.109 1 80.81 391 GLY A O 1
ATOM 3054 N N . SER A 1 392 ? 27.609 20.516 22.516 1 85.75 392 SER A N 1
ATOM 3055 C CA . SER A 1 392 ? 27.641 21.797 23.234 1 85.75 392 SER A CA 1
ATOM 3056 C C . SER A 1 392 ? 26.734 21.766 24.453 1 85.75 392 SER A C 1
ATOM 3058 O O . SER A 1 392 ? 25.594 21.312 24.375 1 85.75 392 SER A O 1
ATOM 3060 N N . SER A 1 393 ? 27.188 22.281 25.547 1 88.25 393 SER A N 1
ATOM 3061 C CA . SER A 1 393 ? 26.422 22.359 26.797 1 88.25 393 SER A CA 1
ATOM 3062 C C . SER A 1 393 ? 25.297 23.375 26.688 1 88.25 393 SER A C 1
ATOM 3064 O O . SER A 1 393 ? 24.234 23.203 27.281 1 88.25 393 SER A O 1
ATOM 3066 N N . LEU A 1 394 ? 25.547 24.406 25.953 1 90.75 394 LEU A N 1
ATOM 3067 C CA . LEU A 1 394 ? 24.516 25.406 25.75 1 90.75 394 LEU A CA 1
ATOM 3068 C C . LEU A 1 394 ? 23.312 24.812 25.016 1 90.75 394 LEU A C 1
ATOM 3070 O O . LEU A 1 394 ? 22.172 25.062 25.375 1 90.75 394 LEU A O 1
ATOM 3074 N N . ALA A 1 395 ? 23.578 24.062 23.984 1 92.44 395 ALA A N 1
ATOM 3075 C CA . ALA A 1 395 ? 22.516 23.406 23.234 1 92.44 395 ALA A CA 1
ATOM 3076 C C . ALA A 1 395 ? 21.672 22.5 24.125 1 92.44 395 ALA A C 1
ATOM 3078 O O . ALA A 1 395 ? 20.453 22.469 24.016 1 92.44 395 ALA A O 1
ATOM 3079 N N . GLY A 1 396 ? 22.281 21.828 24.969 1 92.5 396 GLY A N 1
ATOM 3080 C CA . GLY A 1 396 ? 21.578 20.969 25.906 1 92.5 396 GLY A CA 1
ATOM 3081 C C . GLY A 1 396 ? 20.719 21.75 26.906 1 92.5 396 GLY A C 1
ATOM 3082 O O . GLY A 1 396 ? 19.594 21.344 27.203 1 92.5 396 GLY A O 1
ATOM 3083 N N . ARG A 1 397 ? 21.297 22.812 27.375 1 92.94 397 ARG A N 1
ATOM 3084 C CA . ARG A 1 397 ? 20.562 23.641 28.312 1 92.94 397 ARG A CA 1
ATOM 3085 C C . ARG A 1 397 ? 19.312 24.25 27.672 1 92.94 397 ARG A C 1
ATOM 3087 O O . ARG A 1 397 ? 18.25 24.266 28.281 1 92.94 397 ARG A O 1
ATOM 3094 N N . VAL A 1 398 ? 19.484 24.719 26.516 1 94.62 398 VAL A N 1
ATOM 3095 C CA . VAL A 1 398 ? 18.359 25.328 25.797 1 94.62 398 VAL A CA 1
ATOM 3096 C C . VAL A 1 398 ? 17.297 24.266 25.531 1 94.62 398 VAL A C 1
ATOM 3098 O O . VAL A 1 398 ? 16.094 24.516 25.688 1 94.62 398 VAL A O 1
ATOM 3101 N N . ARG A 1 399 ? 17.672 23.141 25.125 1 94.38 399 ARG A N 1
ATOM 3102 C CA . ARG A 1 399 ? 16.75 22.031 24.891 1 94.38 399 ARG A CA 1
ATOM 3103 C C . ARG A 1 399 ? 15.969 21.688 26.156 1 94.38 399 ARG A C 1
ATOM 3105 O O . ARG A 1 399 ? 14.766 21.422 26.094 1 94.38 399 ARG A O 1
ATOM 3112 N N . SER A 1 400 ? 16.688 21.672 27.219 1 94.12 400 SER A N 1
ATOM 3113 C CA . SER A 1 400 ? 16.047 21.375 28.5 1 94.12 400 SER A CA 1
ATOM 3114 C C . SER A 1 400 ? 15.023 22.453 28.859 1 94.12 400 SER A C 1
ATOM 3116 O O . SER A 1 400 ? 13.953 22.141 29.391 1 94.12 400 SER A O 1
ATOM 3118 N N . LYS A 1 401 ? 15.344 23.641 28.594 1 96.25 401 LYS A N 1
ATOM 3119 C CA . LYS A 1 401 ? 14.414 24.734 28.859 1 96.25 401 LYS A CA 1
ATOM 3120 C C . LYS A 1 401 ? 13.195 24.656 27.953 1 96.25 401 LYS A C 1
ATOM 3122 O O . LYS A 1 401 ? 12.07 24.938 28.375 1 96.25 401 LYS A O 1
ATOM 3127 N N . ILE A 1 402 ? 13.422 24.312 26.719 1 96 402 ILE A N 1
ATOM 3128 C CA . ILE A 1 402 ? 12.305 24.125 25.797 1 96 402 ILE A CA 1
ATOM 3129 C C . ILE A 1 402 ? 11.406 23 26.297 1 96 402 ILE A C 1
ATOM 3131 O O . ILE A 1 402 ? 10.18 23.109 26.234 1 96 402 ILE A O 1
ATOM 3135 N N . LYS A 1 403 ? 11.984 21.984 26.797 1 94.94 403 LYS A N 1
ATOM 3136 C CA . LYS A 1 403 ? 11.219 20.891 27.375 1 94.94 403 LYS A CA 1
ATOM 3137 C C . LYS A 1 403 ? 10.32 21.375 28.516 1 94.94 403 LYS A C 1
ATOM 3139 O O . LYS A 1 403 ? 9.18 20.922 28.641 1 94.94 403 LYS A O 1
ATOM 3144 N N . LYS A 1 404 ? 10.859 22.219 29.25 1 95.56 404 LYS A N 1
ATOM 3145 C CA . LYS A 1 404 ? 10.078 22.797 30.344 1 95.56 404 LYS A CA 1
ATOM 3146 C C . LYS A 1 404 ? 8.891 23.594 29.812 1 95.56 404 LYS A C 1
ATOM 3148 O O . LYS A 1 404 ? 7.801 23.547 30.375 1 95.56 404 LYS A O 1
ATOM 3153 N N . LEU A 1 405 ? 9.102 24.312 28.766 1 96.75 405 LEU A N 1
ATOM 3154 C CA . LEU A 1 405 ? 8.016 25.062 28.125 1 96.75 405 LEU A CA 1
ATOM 3155 C C . LEU A 1 405 ? 6.891 24.125 27.703 1 96.75 405 LEU A C 1
ATOM 3157 O O . LEU A 1 405 ? 5.715 24.422 27.922 1 96.75 405 LEU A O 1
ATOM 3161 N N . TYR A 1 406 ? 7.219 23.062 27.109 1 95.69 406 TYR A N 1
ATOM 3162 C CA . TYR A 1 406 ? 6.219 22.125 26.625 1 95.69 406 TYR A CA 1
ATOM 3163 C C . TYR A 1 406 ? 5.496 21.453 27.781 1 95.69 406 TYR A C 1
ATOM 3165 O O . TYR A 1 406 ? 4.324 21.094 27.672 1 95.69 406 TYR A O 1
ATOM 3173 N N . LYS A 1 407 ? 6.184 21.234 28.891 1 94.88 407 LYS A N 1
ATOM 3174 C CA . LYS A 1 407 ? 5.523 20.719 30.094 1 94.88 407 LYS A CA 1
ATOM 3175 C C . LYS A 1 407 ? 4.445 21.688 30.578 1 94.88 407 LYS A C 1
ATOM 3177 O O . LYS A 1 407 ? 3.352 21.266 30.953 1 94.88 407 LYS A O 1
ATOM 3182 N N . ILE A 1 408 ? 4.809 22.875 30.562 1 96.25 408 ILE A N 1
ATOM 3183 C CA . ILE A 1 408 ? 3.85 23.906 30.953 1 96.25 408 ILE A CA 1
ATOM 3184 C C . ILE A 1 408 ? 2.658 23.891 30 1 96.25 408 ILE A C 1
ATOM 3186 O O . ILE A 1 408 ? 1.508 24.016 30.438 1 96.25 408 ILE A O 1
ATOM 3190 N N . GLU A 1 409 ? 2.928 23.734 28.766 1 95.56 409 GLU A N 1
ATOM 3191 C CA . GLU A 1 409 ? 1.865 23.703 27.75 1 95.56 409 GLU A CA 1
ATOM 3192 C C . GLU A 1 409 ? 0.924 22.531 27.984 1 95.56 409 GLU A C 1
ATOM 3194 O O . GLU A 1 409 ? -0.276 22.625 27.719 1 95.56 409 GLU A O 1
ATOM 3199 N N . LYS A 1 410 ? 1.441 21.438 28.422 1 93.62 410 LYS A N 1
ATOM 3200 C CA . LYS A 1 410 ? 0.611 20.281 28.719 1 93.62 410 LYS A CA 1
ATOM 3201 C C . LYS A 1 410 ? -0.379 20.578 29.844 1 93.62 410 LYS A C 1
ATOM 3203 O O . LYS A 1 410 ? -1.525 20.125 29.797 1 93.62 410 LYS A O 1
ATOM 3208 N N . THR A 1 411 ? 0.076 21.391 30.734 1 92.81 411 THR A N 1
ATOM 3209 C CA . THR A 1 411 ? -0.793 21.75 31.844 1 92.81 411 THR A CA 1
ATOM 3210 C C . THR A 1 411 ? -1.83 22.781 31.406 1 92.81 411 THR A C 1
ATOM 3212 O O . THR A 1 411 ? -2.924 22.859 31.969 1 92.81 411 THR A O 1
ATOM 3215 N N . ALA A 1 412 ? -1.502 23.5 30.469 1 92.88 412 ALA A N 1
ATOM 3216 C CA . ALA A 1 412 ? -2.379 24.578 30.016 1 92.88 412 ALA A CA 1
ATOM 3217 C C . ALA A 1 412 ? -3.363 24.078 28.953 1 92.88 412 ALA A C 1
ATOM 3219 O O . ALA A 1 412 ? -4.281 24.797 28.562 1 92.88 412 ALA A O 1
ATOM 3220 N N . SER A 1 413 ? -3.207 22.844 28.609 1 89.94 413 SER A N 1
ATOM 3221 C CA . SER A 1 413 ? -4.059 22.297 27.562 1 89.94 413 SER A CA 1
ATOM 3222 C C . SER A 1 413 ? -5.496 22.125 28.047 1 89.94 413 SER A C 1
ATOM 3224 O O . SER A 1 413 ? -5.73 21.641 29.156 1 89.94 413 SER A O 1
ATOM 3226 N N . GLY A 1 414 ? -6.473 22.609 27.25 1 90 414 GLY A N 1
ATOM 3227 C CA . GLY A 1 414 ? -7.879 22.438 27.578 1 90 414 GLY A CA 1
ATOM 3228 C C . GLY A 1 414 ? -8.445 23.609 28.391 1 90 414 GLY A C 1
ATOM 3229 O O . GLY A 1 414 ? -9.641 23.641 28.672 1 90 414 GLY A O 1
ATOM 3230 N N . LEU A 1 415 ? -7.555 24.531 28.703 1 94.31 415 LEU A N 1
ATOM 3231 C CA . LEU A 1 415 ? -7.992 25.703 29.453 1 94.31 415 LEU A CA 1
ATOM 3232 C C . LEU A 1 415 ? -8.398 26.828 28.516 1 94.31 415 LEU A C 1
ATOM 3234 O O . LEU A 1 415 ? -7.934 26.891 27.375 1 94.31 415 LEU A O 1
ATOM 3238 N N . PRO A 1 416 ? -9.289 27.688 29.031 1 95.56 416 PRO A N 1
ATOM 3239 C CA . PRO A 1 416 ? -9.664 28.844 28.203 1 95.56 416 PRO A CA 1
ATOM 3240 C C . PRO A 1 416 ? -8.492 29.766 27.906 1 95.56 416 PRO A C 1
ATOM 3242 O O . PRO A 1 416 ? -7.48 29.734 28.609 1 95.56 416 PRO A O 1
ATOM 3245 N N . ALA A 1 417 ? -8.633 30.562 26.922 1 95.75 417 ALA A N 1
ATOM 3246 C CA . ALA A 1 417 ? -7.559 31.406 26.406 1 95.75 417 ALA A CA 1
ATOM 3247 C C . ALA A 1 417 ? -7.016 32.312 27.516 1 95.75 417 ALA A C 1
ATOM 3249 O O . ALA A 1 417 ? -5.805 32.531 27.625 1 95.75 417 ALA A O 1
ATOM 3250 N N . GLU A 1 418 ? -7.867 32.781 28.328 1 95.88 418 GLU A N 1
ATOM 3251 C CA . GLU A 1 418 ? -7.453 33.719 29.375 1 95.88 418 GLU A CA 1
ATOM 3252 C C . GLU A 1 418 ? -6.621 33 30.438 1 95.88 418 GLU A C 1
ATOM 3254 O O . GLU A 1 418 ? -5.625 33.531 30.922 1 95.88 418 GLU A O 1
ATOM 3259 N N . ALA A 1 419 ? -7.016 31.859 30.734 1 96.69 419 ALA A N 1
ATOM 3260 C CA . ALA A 1 419 ? -6.277 31.062 31.703 1 96.69 419 ALA A CA 1
ATOM 3261 C C . ALA A 1 419 ? -4.91 30.656 31.156 1 96.69 419 ALA A C 1
ATOM 3263 O O . ALA A 1 419 ? -3.918 30.656 31.891 1 96.69 419 ALA A O 1
ATOM 3264 N N . ARG A 1 420 ? -4.891 30.312 29.969 1 96.62 420 ARG A N 1
ATOM 3265 C CA . ARG A 1 420 ? -3.631 29.969 29.312 1 96.62 420 ARG A CA 1
ATOM 3266 C C . ARG A 1 420 ? -2.662 31.156 29.328 1 96.62 420 ARG A C 1
ATOM 3268 O O . ARG A 1 420 ? -1.473 30.984 29.609 1 96.62 420 ARG A O 1
ATOM 3275 N N . LEU A 1 421 ? -3.215 32.281 29.047 1 96.62 421 LEU A N 1
ATOM 3276 C CA . LEU A 1 421 ? -2.414 33.5 29.031 1 96.62 421 LEU A CA 1
ATOM 3277 C C . LEU A 1 421 ? -1.785 33.781 30.391 1 96.62 421 LEU A C 1
ATOM 3279 O O . LEU A 1 421 ? -0.601 34.094 30.484 1 96.62 421 LEU A O 1
ATOM 3283 N N . ALA A 1 422 ? -2.541 33.594 31.391 1 97 422 ALA A N 1
ATOM 3284 C CA . ALA A 1 422 ? -2.064 33.844 32.75 1 97 422 ALA A CA 1
ATOM 3285 C C . ALA A 1 422 ? -0.948 32.875 33.125 1 97 422 ALA A C 1
ATOM 3287 O O . ALA A 1 422 ? 0.08 33.281 33.656 1 97 422 ALA A O 1
ATOM 3288 N N . ILE A 1 423 ? -1.105 31.688 32.812 1 96.75 423 ILE A N 1
ATOM 3289 C CA . ILE A 1 423 ? -0.121 30.656 33.125 1 96.75 423 ILE A CA 1
ATOM 3290 C C . ILE A 1 423 ? 1.174 30.938 32.375 1 96.75 423 ILE A C 1
ATOM 3292 O O . ILE A 1 423 ? 2.266 30.844 32.938 1 96.75 423 ILE A O 1
ATOM 3296 N N . ARG A 1 424 ? 1.01 31.328 31.156 1 97.25 424 ARG A N 1
ATOM 3297 C CA . ARG A 1 424 ? 2.166 31.562 30.297 1 97.25 424 ARG A CA 1
ATOM 3298 C C . ARG A 1 424 ? 2.939 32.781 30.75 1 97.25 424 ARG A C 1
ATOM 3300 O O . ARG A 1 424 ? 4.172 32.812 30.719 1 97.25 424 ARG A O 1
ATOM 3307 N N . GLN A 1 425 ? 2.254 33.75 31.141 1 96.25 425 GLN A N 1
ATOM 3308 C CA . GLN A 1 425 ? 2.898 34.969 31.609 1 96.25 425 GLN A CA 1
ATOM 3309 C C . GLN A 1 425 ? 3.666 34.719 32.906 1 96.25 425 GLN A C 1
ATOM 3311 O O . GLN A 1 425 ? 4.734 35.281 33.125 1 96.25 425 GLN A O 1
ATOM 3316 N N . GLU A 1 426 ? 3.199 33.875 33.656 1 96.19 426 GLU A N 1
ATOM 3317 C CA . GLU A 1 426 ? 3.805 33.594 34.938 1 96.19 426 GLU A CA 1
ATOM 3318 C C . GLU A 1 426 ? 4.953 32.594 34.812 1 96.19 426 GLU A C 1
ATOM 3320 O O . GLU A 1 426 ? 5.996 32.75 35.438 1 96.19 426 GLU A O 1
ATOM 3325 N N . GLN A 1 427 ? 4.73 31.672 34.031 1 97.06 427 GLN A N 1
ATOM 3326 C CA . GLN A 1 427 ? 5.664 30.547 34.062 1 97.06 427 GLN A CA 1
ATOM 3327 C C . GLN A 1 427 ? 6.531 30.5 32.812 1 97.06 427 GLN A C 1
ATOM 3329 O O . GLN A 1 427 ? 7.738 30.266 32.875 1 97.06 427 GLN A O 1
ATOM 3334 N N . SER A 1 428 ? 5.961 30.703 31.641 1 97.44 428 SER A N 1
ATOM 3335 C CA . SER A 1 428 ? 6.684 30.531 30.391 1 97.44 428 SER A CA 1
ATOM 3336 C C . SER A 1 428 ? 7.543 31.75 30.078 1 97.44 428 SER A C 1
ATOM 3338 O O . SER A 1 428 ? 8.656 31.625 29.562 1 97.44 428 SER A O 1
ATOM 3340 N N . LEU A 1 429 ? 7.07 32.906 30.344 1 97 429 LEU A N 1
ATOM 3341 C CA . LEU A 1 429 ? 7.758 34.156 29.984 1 97 429 LEU A CA 1
ATOM 3342 C C . LEU A 1 429 ? 9.141 34.188 30.625 1 97 429 LEU A C 1
ATOM 3344 O O . LEU A 1 429 ? 10.125 34.531 29.953 1 97 429 LEU A O 1
ATOM 3348 N N . PRO A 1 430 ? 9.258 33.875 31.891 1 97.12 430 PRO A N 1
ATOM 3349 C CA . PRO A 1 430 ? 10.594 33.906 32.5 1 97.12 430 PRO A CA 1
ATOM 3350 C C . PRO A 1 430 ? 11.555 32.938 31.828 1 97.12 430 PRO A C 1
ATOM 3352 O O . PRO A 1 430 ? 12.75 33.219 31.719 1 97.12 430 PRO A O 1
ATOM 3355 N N . ILE A 1 431 ? 11.062 31.844 31.5 1 97.38 431 ILE A N 1
ATOM 3356 C CA . ILE A 1 431 ? 11.906 30.844 30.844 1 97.38 431 ILE A CA 1
ATOM 3357 C C . ILE A 1 431 ? 12.383 31.375 29.484 1 97.38 431 ILE A C 1
ATOM 3359 O O . ILE A 1 431 ? 13.547 31.203 29.125 1 97.38 431 ILE A O 1
ATOM 3363 N N . LEU A 1 432 ? 11.523 32.062 28.766 1 97.69 432 LEU A N 1
ATOM 3364 C CA . LEU A 1 432 ? 11.859 32.625 27.469 1 97.69 432 LEU A CA 1
ATOM 3365 C C . LEU A 1 432 ? 12.914 33.719 27.609 1 97.69 432 LEU A C 1
ATOM 3367 O O . LEU A 1 432 ? 13.836 33.812 26.797 1 97.69 432 LEU A O 1
ATOM 3371 N N . ASP A 1 433 ? 12.781 34.469 28.609 1 96.44 433 ASP A N 1
ATOM 3372 C CA . ASP A 1 433 ? 13.766 35.5 28.875 1 96.44 433 ASP A CA 1
ATOM 3373 C C . ASP A 1 433 ? 15.141 34.906 29.172 1 96.44 433 ASP A C 1
ATOM 3375 O O . ASP A 1 433 ? 16.156 35.438 28.719 1 96.44 433 ASP A O 1
ATOM 3379 N N . ASP A 1 434 ? 15.086 33.875 29.891 1 96.44 434 ASP A N 1
ATOM 3380 C CA . ASP A 1 434 ? 16.344 33.188 30.203 1 96.44 434 ASP A CA 1
ATOM 3381 C C . ASP A 1 434 ? 16.984 32.625 28.938 1 96.44 434 ASP A C 1
ATOM 3383 O O . ASP A 1 434 ? 18.203 32.719 28.781 1 96.44 434 ASP A O 1
ATOM 3387 N N . ILE A 1 435 ? 16.203 32.062 28.094 1 97.12 435 ILE A N 1
ATOM 3388 C CA . ILE A 1 435 ? 16.703 31.516 26.859 1 97.12 435 ILE A CA 1
ATOM 3389 C C . ILE A 1 435 ? 17.328 32.625 26 1 97.12 435 ILE A C 1
ATOM 3391 O O . ILE A 1 435 ? 18.438 32.469 25.484 1 97.12 435 ILE A O 1
ATOM 3395 N N . ARG A 1 436 ? 16.609 33.688 25.875 1 96.31 436 ARG A N 1
ATOM 3396 C CA . ARG A 1 436 ? 17.094 34.812 25.078 1 96.31 436 ARG A CA 1
ATOM 3397 C C . ARG A 1 436 ? 18.422 35.312 25.609 1 96.31 436 ARG A C 1
ATOM 3399 O O . ARG A 1 436 ? 19.344 35.594 24.828 1 96.31 436 ARG A O 1
ATOM 3406 N N . ALA A 1 437 ? 18.547 35.438 26.906 1 95.81 437 ALA A N 1
ATOM 3407 C CA . ALA A 1 437 ? 19.781 35.906 27.531 1 95.81 437 ALA A CA 1
ATOM 3408 C C . ALA A 1 437 ? 20.938 34.969 27.25 1 95.81 437 ALA A C 1
ATOM 3410 O O . ALA A 1 437 ? 22.047 35.406 26.922 1 95.81 437 ALA A O 1
ATOM 3411 N N . ASP A 1 438 ? 20.672 33.75 27.391 1 95.12 438 ASP A N 1
ATOM 3412 C CA . ASP A 1 438 ? 21.703 32.719 27.141 1 95.12 438 ASP A CA 1
ATOM 3413 C C . ASP A 1 438 ? 22.188 32.781 25.703 1 95.12 438 ASP A C 1
ATOM 3415 O O . ASP A 1 438 ? 23.391 32.688 25.438 1 95.12 438 ASP A O 1
ATOM 3419 N N . LEU A 1 439 ? 21.25 33 24.828 1 96.12 439 LEU A N 1
ATOM 3420 C CA . LEU A 1 439 ? 21.594 32.969 23.406 1 96.12 439 LEU A CA 1
ATOM 3421 C C . LEU A 1 439 ? 22.359 34.25 23 1 96.12 439 LEU A C 1
ATOM 3423 O O . LEU A 1 439 ? 23.297 34.188 22.219 1 96.12 439 LEU A O 1
ATOM 3427 N N . LEU A 1 440 ? 21.969 35.344 23.547 1 94.69 440 LEU A N 1
ATOM 3428 C CA . LEU A 1 440 ? 22.641 36.594 23.25 1 94.69 440 LEU A CA 1
ATOM 3429 C C . LEU A 1 440 ? 24.094 36.562 23.734 1 94.69 440 LEU A C 1
ATOM 3431 O O . LEU A 1 440 ? 24.984 37.094 23.047 1 94.69 440 LEU A O 1
ATOM 3435 N N . ARG A 1 441 ? 24.312 35.906 24.812 1 92.75 441 ARG A N 1
ATOM 3436 C CA . ARG A 1 441 ? 25.656 35.812 25.375 1 92.75 441 ARG A CA 1
ATOM 3437 C C . ARG A 1 441 ? 26.531 34.906 24.516 1 92.75 441 ARG A C 1
ATOM 3439 O O . ARG A 1 441 ? 27.734 35.125 24.391 1 92.75 441 ARG A O 1
ATOM 3446 N N . ALA A 1 442 ? 25.938 33.969 23.984 1 92 442 ALA A N 1
ATOM 3447 C CA . ALA A 1 442 ? 26.703 32.938 23.266 1 92 442 ALA A CA 1
ATOM 3448 C C . ALA A 1 442 ? 26.797 33.281 21.781 1 92 442 ALA A C 1
ATOM 3450 O O . ALA A 1 442 ? 27.562 32.656 21.047 1 92 442 ALA A O 1
ATOM 3451 N N . GLU A 1 443 ? 26.078 34.25 21.266 1 89.69 443 GLU A N 1
ATOM 3452 C CA . GLU A 1 443 ? 25.922 34.531 19.844 1 89.69 443 GLU A CA 1
ATOM 3453 C C . GLU A 1 443 ? 27.266 34.781 19.188 1 89.69 443 GLU A C 1
ATOM 3455 O O . GLU A 1 443 ? 27.547 34.25 18.094 1 89.69 443 GLU A O 1
ATOM 3460 N N . ASP A 1 444 ? 28.172 35.438 19.875 1 87.25 444 ASP A N 1
ATOM 3461 C CA . ASP A 1 444 ? 29.438 35.844 19.281 1 87.25 444 ASP A CA 1
ATOM 3462 C C . ASP A 1 444 ? 30.453 34.719 19.297 1 87.25 444 ASP A C 1
ATOM 3464 O O . ASP A 1 444 ? 31.375 34.656 18.484 1 87.25 444 ASP A O 1
ATOM 3468 N N . GLN A 1 445 ? 30.312 33.812 20.188 1 86.31 445 GLN A N 1
ATOM 3469 C CA . GLN A 1 445 ? 31.312 32.781 20.375 1 86.31 445 GLN A CA 1
ATOM 3470 C C . GLN A 1 445 ? 30.906 31.5 19.641 1 86.31 445 GLN A C 1
ATOM 3472 O O . GLN A 1 445 ? 31.734 30.609 19.438 1 86.31 445 GLN A O 1
ATOM 3477 N N . ALA A 1 446 ? 29.672 31.484 19.266 1 86.81 446 ALA A N 1
ATOM 3478 C CA . ALA A 1 446 ? 29.172 30.234 18.703 1 86.81 446 ALA A CA 1
ATOM 3479 C C . ALA A 1 446 ? 29.625 30.078 17.25 1 86.81 446 ALA A C 1
ATOM 3481 O O . ALA A 1 446 ? 29.828 31.078 16.547 1 86.81 446 ALA A O 1
ATOM 3482 N N . HIS A 1 447 ? 29.906 28.859 16.891 1 83.62 447 HIS A N 1
ATOM 3483 C CA . HIS A 1 447 ? 30.297 28.547 15.516 1 83.62 447 HIS A CA 1
ATOM 3484 C C . HIS A 1 447 ? 29.562 27.312 15 1 83.62 447 HIS A C 1
ATOM 3486 O O . HIS A 1 447 ? 28.938 26.578 15.781 1 83.62 447 HIS A O 1
ATOM 3492 N N . GLY A 1 448 ? 29.516 27.203 13.68 1 85.06 448 GLY A N 1
ATOM 3493 C CA . GLY A 1 448 ? 28.984 26.016 13.047 1 85.06 448 GLY A CA 1
ATOM 3494 C C . GLY A 1 448 ? 27.484 25.859 13.234 1 85.06 448 GLY A C 1
ATOM 3495 O O . GLY A 1 448 ? 26.734 26.812 13 1 85.06 448 GLY A O 1
ATOM 3496 N N . GLU A 1 449 ? 27.125 24.641 13.602 1 87.38 449 GLU A N 1
ATOM 3497 C CA . GLU A 1 449 ? 25.703 24.297 13.734 1 87.38 449 GLU A CA 1
ATOM 3498 C C . GLU A 1 449 ? 25.078 25.047 14.914 1 87.38 449 GLU A C 1
ATOM 3500 O O . GLU A 1 449 ? 23.906 25.406 14.859 1 87.38 449 GLU A O 1
ATOM 3505 N N . LEU A 1 450 ? 25.891 25.234 15.891 1 90.12 450 LEU A N 1
ATOM 3506 C CA . LEU A 1 450 ? 25.375 25.953 17.047 1 90.12 450 LEU A CA 1
ATOM 3507 C C . LEU A 1 450 ? 25.062 27.406 16.688 1 90.12 450 LEU A C 1
ATOM 3509 O O . LEU A 1 450 ? 24.047 27.953 17.109 1 90.12 450 LEU A O 1
ATOM 3513 N N . LYS A 1 451 ? 25.859 28 15.922 1 90.94 451 LYS A N 1
ATOM 3514 C CA . LYS A 1 451 ? 25.641 29.359 15.477 1 90.94 451 LYS A CA 1
ATOM 3515 C C . LYS A 1 451 ? 24.359 29.453 14.641 1 90.94 451 LYS A C 1
ATOM 3517 O O . LYS A 1 451 ? 23.594 30.406 14.773 1 90.94 451 LYS A O 1
ATOM 3522 N N . LYS A 1 452 ? 24.219 28.516 13.812 1 91.44 452 LYS A N 1
ATOM 3523 C CA . LYS A 1 452 ? 23.016 28.484 12.984 1 91.44 452 LYS A CA 1
ATOM 3524 C C . LYS A 1 452 ? 21.75 28.406 13.836 1 91.44 452 LYS A C 1
ATOM 3526 O O . LYS A 1 452 ? 20.766 29.094 13.57 1 91.44 452 LYS A O 1
ATOM 3531 N N . ALA A 1 453 ? 21.75 27.547 14.828 1 93.75 453 ALA A N 1
ATOM 3532 C CA . ALA A 1 453 ? 20.609 27.391 15.719 1 93.75 453 ALA A CA 1
ATOM 3533 C C . ALA A 1 453 ? 20.328 28.672 16.5 1 93.75 453 ALA A C 1
ATOM 3535 O O . ALA A 1 453 ? 19.188 29.094 16.625 1 93.75 453 ALA A O 1
ATOM 3536 N N . ILE A 1 454 ? 21.391 29.25 16.922 1 94.75 454 ILE A N 1
ATOM 3537 C CA . ILE A 1 454 ? 21.266 30.484 17.688 1 94.75 454 ILE A CA 1
ATOM 3538 C C . ILE A 1 454 ? 20.719 31.609 16.797 1 94.75 454 ILE A C 1
ATOM 3540 O O . ILE A 1 454 ? 19.781 32.312 17.172 1 94.75 454 ILE A O 1
ATOM 3544 N N . ASN A 1 455 ? 21.25 31.75 15.664 1 93.44 455 ASN A N 1
ATOM 3545 C CA . ASN A 1 455 ? 20.812 32.781 14.734 1 93.44 455 ASN A CA 1
ATOM 3546 C C . ASN A 1 455 ? 19.359 32.594 14.336 1 93.44 455 ASN A C 1
ATOM 3548 O O . ASN A 1 455 ? 18.594 33.562 14.266 1 93.44 455 ASN A O 1
ATOM 3552 N N . TYR A 1 456 ? 18.984 31.391 14.078 1 93.44 456 TYR A N 1
ATOM 3553 C CA . TYR A 1 456 ? 17.594 31.078 13.727 1 93.44 456 TYR A CA 1
ATOM 3554 C C . TYR A 1 456 ? 16.641 31.547 14.82 1 93.44 456 TYR A C 1
ATOM 3556 O O . TYR A 1 456 ? 15.633 32.188 14.539 1 93.44 456 TYR A O 1
ATOM 3564 N N . THR A 1 457 ? 16.984 31.172 16 1 95.31 457 THR A N 1
ATOM 3565 C CA . THR A 1 457 ? 16.109 31.422 17.141 1 95.31 457 THR A CA 1
ATOM 3566 C C . THR A 1 457 ? 16.062 32.906 17.469 1 95.31 457 THR A C 1
ATOM 3568 O O . THR A 1 457 ? 15 33.469 17.719 1 95.31 457 THR A O 1
ATOM 3571 N N . LEU A 1 458 ? 17.188 33.531 17.422 1 95.38 458 LEU A N 1
ATOM 3572 C CA . LEU A 1 458 ? 17.234 34.969 17.781 1 95.38 458 LEU A CA 1
ATOM 3573 C C . LEU A 1 458 ? 16.547 35.812 16.719 1 95.38 458 LEU A C 1
ATOM 3575 O O . LEU A 1 458 ? 15.844 36.781 17.047 1 95.38 458 LEU A O 1
ATOM 3579 N N . ASN A 1 459 ? 16.719 35.469 15.477 1 92.31 459 ASN A N 1
ATOM 3580 C CA . ASN A 1 459 ? 16.094 36.219 14.398 1 92.31 459 ASN A CA 1
ATOM 3581 C C . ASN A 1 459 ? 14.57 36.125 14.445 1 92.31 459 ASN A C 1
ATOM 3583 O O . ASN A 1 459 ? 13.859 37.031 14.023 1 92.31 459 ASN A O 1
ATOM 3587 N N . ALA A 1 460 ? 14.062 35.031 14.961 1 93.06 460 ALA A N 1
ATOM 3588 C CA . ALA A 1 460 ? 12.625 34.781 15 1 93.06 460 ALA A CA 1
ATOM 3589 C C . ALA A 1 460 ? 12.078 34.938 16.422 1 93.06 460 ALA A C 1
ATOM 3591 O O . ALA A 1 460 ? 10.953 34.531 16.703 1 93.06 460 ALA A O 1
ATOM 3592 N N . PHE A 1 461 ? 12.828 35.438 17.297 1 95.38 461 PHE A N 1
ATOM 3593 C CA . PHE A 1 461 ? 12.5 35.344 18.719 1 95.38 461 PHE A CA 1
ATOM 3594 C C . PHE A 1 461 ? 11.203 36.062 19.016 1 95.38 461 PHE A C 1
ATOM 3596 O O . PHE A 1 461 ? 10.391 35.594 19.828 1 95.38 461 PHE A O 1
ATOM 3603 N N . ASP A 1 462 ? 10.992 37.219 18.422 1 93.5 462 ASP A N 1
ATOM 3604 C CA . ASP A 1 462 ? 9.773 37.969 18.656 1 93.5 462 ASP A CA 1
ATOM 3605 C C . ASP A 1 462 ? 8.539 37.188 18.234 1 93.5 462 ASP A C 1
ATOM 3607 O O . ASP A 1 462 ? 7.52 37.188 18.938 1 93.5 462 ASP A O 1
ATOM 3611 N N . ALA A 1 463 ? 8.664 36.562 17.172 1 94.56 463 ALA A N 1
ATOM 3612 C CA . ALA A 1 463 ? 7.562 35.719 16.688 1 94.56 463 ALA A CA 1
ATOM 3613 C C . ALA A 1 463 ? 7.43 34.469 17.531 1 94.56 463 ALA A C 1
ATOM 3615 O O . ALA A 1 463 ? 6.324 33.938 17.719 1 94.56 463 ALA A O 1
ATOM 3616 N N . LEU A 1 464 ? 8.508 33.906 18.062 1 96.25 464 LEU A N 1
ATOM 3617 C CA . LEU A 1 464 ? 8.5 32.719 18.891 1 96.25 464 LEU A CA 1
ATOM 3618 C C . LEU A 1 464 ? 7.875 33 20.25 1 96.25 464 LEU A C 1
ATOM 3620 O O . LEU A 1 464 ? 7.25 32.125 20.844 1 96.25 464 LEU A O 1
ATOM 3624 N N . ARG A 1 465 ? 8.008 34.156 20.766 1 95.75 465 ARG A N 1
ATOM 3625 C CA . ARG A 1 465 ? 7.512 34.469 22.094 1 95.75 465 ARG A CA 1
ATOM 3626 C C . ARG A 1 465 ? 6.059 34.938 22.031 1 95.75 465 ARG A C 1
ATOM 3628 O O . ARG A 1 465 ? 5.418 35.125 23.062 1 95.75 465 ARG A O 1
ATOM 3635 N N . CYS A 1 466 ? 5.492 35.094 20.906 1 94.94 466 CYS A N 1
ATOM 3636 C CA . CYS A 1 466 ? 4.16 35.656 20.688 1 94.94 466 CYS A CA 1
ATOM 3637 C C . CYS A 1 466 ? 3.111 34.844 21.453 1 94.94 466 CYS A C 1
ATOM 3639 O O . CYS A 1 466 ? 2.137 35.406 21.953 1 94.94 466 CYS A O 1
ATOM 3641 N N . PHE A 1 467 ? 3.287 33.531 21.562 1 95.88 467 PHE A N 1
ATOM 3642 C CA . PHE A 1 467 ? 2.268 32.656 22.109 1 95.88 467 PHE A CA 1
ATOM 3643 C C . PHE A 1 467 ? 2.031 32.969 23.594 1 95.88 467 PHE A C 1
ATOM 3645 O O . PHE A 1 467 ? 1.002 32.594 24.156 1 95.88 467 PHE A O 1
ATOM 3652 N N . VAL A 1 468 ? 2.938 33.688 24.25 1 96.38 468 VAL A N 1
ATOM 3653 C CA . VAL A 1 468 ? 2.803 34 25.672 1 96.38 468 VAL A CA 1
ATOM 3654 C C . VAL A 1 468 ? 1.934 35.219 25.859 1 96.38 468 VAL A C 1
ATOM 3656 O O . VAL A 1 468 ? 1.462 35.5 26.969 1 96.38 468 VAL A O 1
ATOM 3659 N N . PHE A 1 469 ? 1.66 35.906 24.766 1 95.75 469 PHE A N 1
ATOM 3660 C CA . PHE A 1 469 ? 0.929 37.188 24.875 1 95.75 469 PHE A CA 1
ATOM 3661 C C . PHE A 1 469 ? -0.51 37 24.406 1 95.75 469 PHE A C 1
ATOM 3663 O O . PHE A 1 469 ? -1.31 37.938 24.5 1 95.75 469 PHE A O 1
ATOM 3670 N N . ASP A 1 470 ? -0.82 35.938 23.875 1 96 470 ASP A N 1
ATOM 3671 C CA . ASP A 1 470 ? -2.18 35.625 23.453 1 96 470 ASP A CA 1
ATOM 3672 C C . ASP A 1 470 ? -2.494 34.156 23.672 1 96 470 ASP A C 1
ATOM 3674 O O . ASP A 1 470 ? -1.909 33.281 23.016 1 96 470 ASP A O 1
ATOM 3678 N N . GLY A 1 471 ? -3.453 33.875 24.484 1 95.88 471 GLY A N 1
ATOM 3679 C CA . GLY A 1 471 ? -3.791 32.531 24.891 1 95.88 471 GLY A CA 1
ATOM 3680 C C . GLY A 1 471 ? -4.402 31.719 23.766 1 95.88 471 GLY A C 1
ATOM 3681 O O . GLY A 1 471 ? -4.531 30.484 23.891 1 95.88 471 GLY A O 1
ATOM 3682 N N . ARG A 1 472 ? -4.715 32.344 22.672 1 94.94 472 ARG A N 1
ATOM 3683 C CA . ARG A 1 472 ? -5.32 31.656 21.547 1 94.94 472 ARG A CA 1
ATOM 3684 C C . ARG A 1 472 ? -4.262 30.984 20.672 1 94.94 472 ARG A C 1
ATOM 3686 O O . ARG A 1 472 ? -4.574 30.141 19.844 1 94.94 472 ARG A O 1
ATOM 3693 N N . LEU A 1 473 ? -3.027 31.297 20.891 1 96.5 473 LEU A N 1
ATOM 3694 C CA . LEU A 1 473 ? -1.935 30.828 20.047 1 96.5 473 LEU A CA 1
ATOM 3695 C C . LEU A 1 473 ? -1.354 29.516 20.578 1 96.5 473 LEU A C 1
ATOM 3697 O O . LEU A 1 473 ? -1.604 29.141 21.734 1 96.5 473 LEU A O 1
ATOM 3701 N N . GLU A 1 474 ? -0.727 28.781 19.688 1 95.75 474 GLU A N 1
ATOM 3702 C CA . GLU A 1 474 ? -0.049 27.531 20.062 1 95.75 474 GLU A CA 1
ATOM 3703 C C . GLU A 1 474 ? 1.467 27.719 20.062 1 95.75 474 GLU A C 1
ATOM 3705 O O . GLU A 1 474 ? 1.995 28.594 19.375 1 95.75 474 GLU A O 1
ATOM 3710 N N . ILE A 1 475 ? 2.107 26.875 20.812 1 95.88 475 ILE A N 1
ATOM 3711 C CA . ILE A 1 475 ? 3.557 26.969 20.953 1 95.88 475 ILE A CA 1
ATOM 3712 C C . ILE A 1 475 ? 4.227 26.453 19.688 1 95.88 475 ILE A C 1
ATOM 3714 O O . ILE A 1 475 ? 5.359 26.828 19.375 1 95.88 475 ILE A O 1
ATOM 3718 N N . ASP A 1 476 ? 3.457 25.656 19.031 1 95.19 476 ASP A N 1
ATOM 3719 C CA . ASP A 1 476 ? 4.039 25.062 17.828 1 95.19 476 ASP A CA 1
ATOM 3720 C C . ASP A 1 476 ? 3.016 25 16.703 1 95.19 476 ASP A C 1
ATOM 3722 O O . ASP A 1 476 ? 1.869 25.422 16.875 1 95.19 476 ASP A O 1
ATOM 3726 N N . ASN A 1 477 ? 3.531 24.609 15.492 1 95 477 ASN A N 1
ATOM 3727 C CA . ASN A 1 477 ? 2.697 24.5 14.297 1 95 477 ASN A CA 1
ATOM 3728 C C . ASN A 1 477 ? 2.248 23.062 14.055 1 95 477 ASN A C 1
ATOM 3730 O O . ASN A 1 477 ? 2.035 22.656 12.906 1 95 477 ASN A O 1
ATOM 3734 N N . ASN A 1 478 ? 2.102 22.25 15.086 1 90.5 478 ASN A N 1
ATOM 3735 C CA . ASN A 1 478 ? 1.824 20.812 15 1 90.5 478 ASN A CA 1
ATOM 3736 C C . ASN A 1 478 ? 0.434 20.547 14.43 1 90.5 478 ASN A C 1
ATOM 3738 O O . ASN A 1 478 ? 0.225 19.562 13.734 1 90.5 478 ASN A O 1
ATOM 3742 N N . PRO A 1 479 ? -0.568 21.406 14.711 1 92.94 479 PRO A N 1
ATOM 3743 C CA . PRO A 1 479 ? -1.896 21.156 14.148 1 92.94 479 PRO A CA 1
ATOM 3744 C C . PRO A 1 479 ? -1.87 21 12.625 1 92.94 479 PRO A C 1
ATOM 3746 O O . PRO A 1 479 ? -2.533 20.125 12.078 1 92.94 479 PRO A O 1
ATOM 3749 N N . ILE A 1 480 ? -1.087 21.844 11.961 1 95 480 ILE A N 1
ATOM 3750 C CA . ILE A 1 480 ? -1.051 21.75 10.5 1 95 480 ILE A CA 1
ATOM 3751 C C . ILE A 1 480 ? -0.188 20.562 10.078 1 95 480 ILE A C 1
ATOM 3753 O O . ILE A 1 480 ? -0.435 19.953 9.039 1 95 480 ILE A O 1
ATOM 3757 N N . GLU A 1 481 ? 0.828 20.281 10.867 1 90.56 481 GLU A N 1
ATOM 3758 C CA . GLU A 1 481 ? 1.677 19.125 10.562 1 90.56 481 GLU A CA 1
ATOM 3759 C C . GLU A 1 481 ? 0.875 17.828 10.578 1 90.56 481 GLU A C 1
ATOM 3761 O O . GLU A 1 481 ? 1.104 16.938 9.758 1 90.56 481 GLU A O 1
ATOM 3766 N N . ARG A 1 482 ? -0.028 17.734 11.453 1 90.62 482 ARG A N 1
ATOM 3767 C CA . ARG A 1 482 ? -0.906 16.578 11.531 1 90.62 482 ARG A CA 1
ATOM 3768 C C . ARG A 1 482 ? -1.771 16.469 10.281 1 90.62 482 ARG A C 1
ATOM 3770 O O . ARG A 1 482 ? -2.041 15.359 9.805 1 90.62 482 ARG A O 1
ATOM 3777 N N . CYS A 1 483 ? -2.146 17.547 9.805 1 93.94 483 CYS A N 1
ATOM 3778 C CA . CYS A 1 483 ? -2.986 17.578 8.609 1 93.94 483 CYS A CA 1
ATOM 3779 C C . CYS A 1 483 ? -2.197 17.172 7.379 1 93.94 483 CYS A C 1
ATOM 3781 O O . CYS A 1 483 ? -2.781 16.812 6.352 1 93.94 483 CYS A O 1
ATOM 3783 N N . MET A 1 484 ? -0.908 17.203 7.473 1 93.62 484 MET A N 1
ATOM 3784 C CA . MET A 1 484 ? -0.069 16.906 6.316 1 93.62 484 MET A CA 1
ATOM 3785 C C . MET A 1 484 ? 0.305 15.422 6.297 1 93.62 484 MET A C 1
ATOM 3787 O O . MET A 1 484 ? 0.874 14.938 5.32 1 93.62 484 MET A O 1
ATOM 3791 N N . ARG A 1 485 ? -0.08 14.766 7.242 1 87.94 485 ARG A N 1
ATOM 3792 C CA . ARG A 1 485 ? 0.357 13.383 7.406 1 87.94 485 ARG A CA 1
ATOM 3793 C C . ARG A 1 485 ? -0.198 12.492 6.297 1 87.94 485 ARG A C 1
ATOM 3795 O O . ARG A 1 485 ? 0.519 11.656 5.75 1 87.94 485 ARG A O 1
ATOM 3802 N N . LEU A 1 486 ? -1.432 12.602 5.98 1 87.69 486 LEU A N 1
ATOM 3803 C CA . LEU A 1 486 ? -2.043 11.789 4.938 1 87.69 486 LEU A CA 1
ATOM 3804 C C . LEU A 1 486 ? -1.379 12.047 3.588 1 87.69 486 LEU A C 1
ATOM 3806 O O . LEU A 1 486 ? -1.189 11.117 2.799 1 87.69 486 LEU A O 1
ATOM 3810 N N . ILE A 1 487 ? -1.083 13.25 3.385 1 90 487 ILE A N 1
ATOM 3811 C CA . ILE A 1 487 ? -0.44 13.602 2.123 1 90 487 ILE A CA 1
ATOM 3812 C C . ILE A 1 487 ? 0.949 12.969 2.059 1 90 487 ILE A C 1
ATOM 3814 O O . ILE A 1 487 ? 1.356 12.453 1.014 1 90 487 ILE A O 1
ATOM 3818 N N . ALA A 1 488 ? 1.668 13.039 3.16 1 86.94 488 ALA A N 1
ATOM 3819 C CA . ALA A 1 488 ? 2.992 12.422 3.227 1 86.94 488 ALA A CA 1
ATOM 3820 C C . ALA A 1 488 ? 2.918 10.93 2.934 1 86.94 488 ALA A C 1
ATOM 3822 O O . ALA A 1 488 ? 3.766 10.383 2.223 1 86.94 488 ALA A O 1
ATOM 3823 N N . LEU A 1 489 ? 1.917 10.32 3.387 1 82.38 489 LEU A N 1
ATOM 3824 C CA . LEU A 1 489 ? 1.72 8.898 3.164 1 82.38 489 LEU A CA 1
ATOM 3825 C C . LEU A 1 489 ? 1.396 8.617 1.7 1 82.38 489 LEU A C 1
ATOM 3827 O O . LEU A 1 489 ? 1.894 7.645 1.124 1 82.38 489 LEU A O 1
ATOM 3831 N N . ALA A 1 490 ? 0.566 9.406 1.186 1 82.94 490 ALA A N 1
ATOM 3832 C CA . ALA A 1 490 ? 0.2 9.242 -0.218 1 82.94 490 ALA A CA 1
ATOM 3833 C C . ALA A 1 490 ? 1.415 9.406 -1.126 1 82.94 490 ALA A C 1
ATOM 3835 O O . ALA A 1 490 ? 1.551 8.695 -2.125 1 82.94 490 ALA A O 1
ATOM 3836 N N . LYS A 1 491 ? 2.26 10.344 -0.786 1 80.88 491 LYS A N 1
ATOM 3837 C CA . LYS A 1 491 ? 3.463 10.586 -1.575 1 80.88 491 LYS A CA 1
ATOM 3838 C C . LYS A 1 491 ? 4.387 9.367 -1.558 1 80.88 491 LYS A C 1
ATOM 3840 O O . LYS A 1 491 ? 5.051 9.078 -2.553 1 80.88 491 LYS A O 1
ATOM 3845 N N . LYS A 1 492 ? 4.406 8.688 -0.49 1 74.94 492 LYS A N 1
ATOM 3846 C CA . LYS A 1 492 ? 5.246 7.504 -0.342 1 74.94 492 LYS A CA 1
ATOM 3847 C C . LYS A 1 492 ? 4.715 6.344 -1.181 1 74.94 492 LYS A C 1
ATOM 3849 O O . LYS A 1 492 ? 5.496 5.559 -1.723 1 74.94 492 LYS A O 1
ATOM 3854 N N . ASN A 1 493 ? 3.426 6.289 -1.31 1 71.5 493 ASN A N 1
ATOM 3855 C CA . ASN A 1 493 ? 2.797 5.129 -1.932 1 71.5 493 ASN A CA 1
ATOM 3856 C C . ASN A 1 493 ? 2.402 5.41 -3.377 1 71.5 493 ASN A C 1
ATOM 3858 O O . ASN A 1 493 ? 1.759 4.582 -4.023 1 71.5 493 ASN A O 1
ATOM 3862 N N . SER A 1 494 ? 2.678 6.578 -3.805 1 71.88 494 SER A N 1
ATOM 3863 C CA . SER A 1 494 ? 2.309 6.949 -5.168 1 71.88 494 SER A CA 1
ATOM 3864 C C . SER A 1 494 ? 3.482 7.578 -5.906 1 71.88 494 SER A C 1
ATOM 3866 O O . SER A 1 494 ? 4.441 8.039 -5.281 1 71.88 494 SER A O 1
ATOM 3868 N N . ILE A 1 495 ? 3.396 7.594 -7.184 1 64.69 495 ILE A N 1
ATOM 3869 C CA . ILE A 1 495 ? 4.438 8.188 -8.016 1 64.69 495 ILE A CA 1
ATOM 3870 C C . ILE A 1 495 ? 4.191 9.688 -8.156 1 64.69 495 ILE A C 1
ATOM 3872 O O . ILE A 1 495 ? 5.031 10.414 -8.695 1 64.69 495 ILE A O 1
ATOM 3876 N N . GLY A 1 496 ? 3.229 10.203 -7.527 1 76.88 496 GLY A N 1
ATOM 3877 C CA . GLY A 1 496 ? 2.881 11.609 -7.672 1 76.88 496 GLY A CA 1
ATOM 3878 C C . GLY A 1 496 ? 1.583 11.828 -8.43 1 76.88 496 GLY A C 1
ATOM 3879 O O . GLY A 1 496 ? 0.838 10.875 -8.68 1 76.88 496 GLY A O 1
ATOM 3880 N N . ALA A 1 497 ? 1.297 13.125 -8.648 1 82.44 497 ALA A N 1
ATOM 3881 C CA . ALA A 1 497 ? 0.102 13.461 -9.414 1 82.44 497 ALA A CA 1
ATOM 3882 C C . ALA A 1 497 ? 0.372 13.383 -10.914 1 82.44 497 ALA A C 1
ATOM 3884 O O . ALA A 1 497 ? 1.452 13.758 -11.375 1 82.44 497 ALA A O 1
ATOM 3885 N N . GLY A 1 498 ? -0.567 12.883 -11.625 1 79.25 498 GLY A N 1
ATOM 3886 C CA . GLY A 1 498 ? -0.41 12.672 -13.055 1 79.25 498 GLY A CA 1
ATOM 3887 C C . GLY A 1 498 ? -0.339 13.961 -13.844 1 79.25 498 GLY A C 1
ATOM 3888 O O . GLY A 1 498 ? 0.187 13.992 -14.961 1 79.25 498 GLY A O 1
ATOM 3889 N N . SER A 1 499 ? -0.916 15.023 -13.344 1 84.38 499 SER A N 1
ATOM 3890 C CA . SER A 1 499 ? -0.956 16.344 -13.977 1 84.38 499 SER A CA 1
ATOM 3891 C C . SER A 1 499 ? -1.241 17.438 -12.953 1 84.38 499 SER A C 1
ATOM 3893 O O . SER A 1 499 ? -1.534 17.156 -11.789 1 84.38 499 SER A O 1
ATOM 3895 N N . HIS A 1 500 ? -1.113 18.703 -13.438 1 87.81 500 HIS A N 1
ATOM 3896 C CA . HIS A 1 500 ? -1.459 19.828 -12.578 1 87.81 500 HIS A CA 1
ATOM 3897 C C . HIS A 1 500 ? -2.938 19.797 -12.203 1 87.81 500 HIS A C 1
ATOM 3899 O O . HIS A 1 500 ? -3.303 20.125 -11.07 1 87.81 500 HIS A O 1
ATOM 3905 N N . GLU A 1 501 ? -3.695 19.391 -13.109 1 89.12 501 GLU A N 1
ATOM 3906 C CA . GLU A 1 501 ? -5.129 19.281 -12.852 1 89.12 501 GLU A CA 1
ATOM 3907 C C . GLU A 1 501 ? -5.422 18.188 -11.836 1 89.12 501 GLU A C 1
ATOM 3909 O O . GLU A 1 501 ? -6.305 18.344 -10.984 1 89.12 501 GLU A O 1
ATOM 3914 N N . ALA A 1 502 ? -4.703 17.125 -11.977 1 90.06 502 ALA A N 1
ATOM 3915 C CA . ALA A 1 502 ? -4.863 16.031 -11.031 1 90.06 502 ALA A CA 1
ATOM 3916 C C . ALA A 1 502 ? -4.492 16.469 -9.617 1 90.06 502 ALA A C 1
ATOM 3918 O O . ALA A 1 502 ? -5.109 16.031 -8.641 1 90.06 502 ALA A O 1
ATOM 3919 N N . ALA A 1 503 ? -3.512 17.312 -9.562 1 92.81 503 ALA A N 1
ATOM 3920 C CA . ALA A 1 503 ? -3.076 17.812 -8.258 1 92.81 503 ALA A CA 1
ATOM 3921 C C . ALA A 1 503 ? -4.164 18.656 -7.605 1 92.81 503 ALA A C 1
ATOM 3923 O O . ALA A 1 503 ? -4.309 18.656 -6.379 1 92.81 503 ALA A O 1
ATOM 3924 N N . LYS A 1 504 ? -4.863 19.406 -8.398 1 95.31 504 LYS A N 1
ATOM 3925 C CA . LYS A 1 504 ? -5.996 20.172 -7.887 1 95.31 504 LYS A CA 1
ATOM 3926 C C . LYS A 1 504 ? -7.07 19.25 -7.316 1 95.31 504 LYS A C 1
ATOM 3928 O O . LYS A 1 504 ? -7.691 19.578 -6.301 1 95.31 504 LYS A O 1
ATOM 3933 N N . VAL A 1 505 ? -7.281 18.141 -7.977 1 95.56 505 VAL A N 1
ATOM 3934 C CA . VAL A 1 505 ? -8.234 17.141 -7.504 1 95.56 505 VAL A CA 1
ATOM 3935 C C . VAL A 1 505 ? -7.797 16.609 -6.145 1 95.56 505 VAL A C 1
ATOM 3937 O O . VAL A 1 505 ? -8.617 16.469 -5.234 1 95.56 505 VAL A O 1
ATOM 3940 N N . TRP A 1 506 ? -6.512 16.391 -5.957 1 94.88 506 TRP A N 1
ATOM 3941 C CA . TRP A 1 506 ? -5.961 15.953 -4.676 1 94.88 506 TRP A CA 1
ATOM 3942 C C . TRP A 1 506 ? -6.348 16.922 -3.562 1 94.88 506 TRP A C 1
ATOM 3944 O O . TRP A 1 506 ? -6.82 16.5 -2.504 1 94.88 506 TRP A O 1
ATOM 3954 N N . ALA A 1 507 ? -6.137 18.156 -3.873 1 97 507 ALA A N 1
ATOM 3955 C CA . ALA A 1 507 ? -6.371 19.203 -2.875 1 97 507 ALA A CA 1
ATOM 3956 C C . ALA A 1 507 ? -7.824 19.203 -2.408 1 97 507 ALA A C 1
ATOM 3958 O O . ALA A 1 507 ? -8.102 19.312 -1.212 1 97 507 ALA A O 1
ATOM 3959 N N . ILE A 1 508 ? -8.719 19.062 -3.297 1 97.5 508 ILE A N 1
ATOM 3960 C CA . ILE A 1 508 ? -10.141 19.094 -2.984 1 97.5 508 ILE A CA 1
ATOM 3961 C C . ILE A 1 508 ? -10.508 17.922 -2.092 1 97.5 508 ILE A C 1
ATOM 3963 O O . ILE A 1 508 ? -11.141 18.094 -1.049 1 97.5 508 ILE A O 1
ATOM 3967 N N . PHE A 1 509 ? -10.117 16.766 -2.471 1 97.5 509 PHE A N 1
ATOM 3968 C CA . PHE A 1 509 ? -10.453 15.57 -1.703 1 97.5 509 PHE A CA 1
ATOM 3969 C C . PHE A 1 509 ? -9.789 15.594 -0.333 1 97.5 509 PHE A C 1
ATOM 3971 O O . PHE A 1 509 ? -10.414 15.258 0.673 1 97.5 509 PHE A O 1
ATOM 3978 N N . TYR A 1 510 ? -8.547 15.969 -0.263 1 97.31 510 TYR A N 1
ATOM 3979 C CA . TYR A 1 510 ? -7.867 16.031 1.028 1 97.31 510 TYR A CA 1
ATOM 3980 C C . TYR A 1 510 ? -8.531 17.047 1.944 1 97.31 510 TYR A C 1
ATOM 3982 O O . TYR A 1 510 ? -8.594 16.859 3.16 1 97.31 510 TYR A O 1
ATOM 3990 N N . THR A 1 511 ? -8.969 18.172 1.368 1 98.38 511 THR A N 1
ATOM 3991 C CA . THR A 1 511 ? -9.672 19.172 2.148 1 98.38 511 THR A CA 1
ATOM 3992 C C . THR A 1 511 ? -10.867 18.562 2.871 1 98.38 511 THR A C 1
ATOM 3994 O O . THR A 1 511 ? -11.031 18.734 4.078 1 98.38 511 THR A O 1
ATOM 3997 N N . LEU A 1 512 ? -11.656 17.828 2.156 1 98.19 512 LEU A N 1
ATOM 3998 C CA . LEU A 1 512 ? -12.859 17.25 2.725 1 98.19 512 LEU A CA 1
ATOM 3999 C C . LEU A 1 512 ? -12.516 16.094 3.672 1 98.19 512 LEU A C 1
ATOM 4001 O O . LEU A 1 512 ? -13.055 16.016 4.781 1 98.19 512 LEU A O 1
ATOM 4005 N N . ILE A 1 513 ? -11.656 15.242 3.299 1 96.88 513 ILE A N 1
ATOM 4006 C CA . ILE A 1 513 ? -11.305 14.047 4.059 1 96.88 513 ILE A CA 1
ATOM 4007 C C . ILE A 1 513 ? -10.648 14.445 5.379 1 96.88 513 ILE A C 1
ATOM 4009 O O . ILE A 1 513 ? -11.047 13.977 6.445 1 96.88 513 ILE A O 1
ATOM 4013 N N . GLU A 1 514 ? -9.68 15.305 5.336 1 96.94 514 GLU A N 1
ATOM 4014 C CA . GLU A 1 514 ? -8.953 15.695 6.543 1 96.94 514 GLU A CA 1
ATOM 4015 C C . GLU A 1 514 ? -9.844 16.5 7.477 1 96.94 514 GLU A C 1
ATOM 4017 O O . GLU A 1 514 ? -9.734 16.406 8.703 1 96.94 514 GLU A O 1
ATOM 4022 N N . SER A 1 515 ? -10.68 17.391 6.922 1 97.88 515 SER A N 1
ATOM 4023 C CA . SER A 1 515 ? -11.617 18.141 7.758 1 97.88 515 SER A CA 1
ATOM 4024 C C . SER A 1 515 ? -12.586 17.188 8.469 1 97.88 515 SER A C 1
ATOM 4026 O O . SER A 1 515 ? -12.945 17.422 9.625 1 97.88 515 SER A O 1
ATOM 4028 N N . ALA A 1 516 ? -13.039 16.172 7.73 1 96.75 516 ALA A N 1
ATOM 4029 C CA . ALA A 1 516 ? -13.891 15.172 8.359 1 96.75 516 ALA A CA 1
ATOM 4030 C C . ALA A 1 516 ? -13.164 14.469 9.508 1 96.75 516 ALA A C 1
ATOM 4032 O O . ALA A 1 516 ? -13.719 14.312 10.594 1 96.75 516 ALA A O 1
ATOM 4033 N N . ARG A 1 517 ? -11.984 14.102 9.305 1 93.44 517 ARG A N 1
ATOM 4034 C CA . ARG A 1 517 ? -11.18 13.422 10.312 1 93.44 517 ARG A CA 1
ATOM 4035 C C . ARG A 1 517 ? -11 14.297 11.547 1 93.44 517 ARG A C 1
ATOM 4037 O O . ARG A 1 517 ? -11.109 13.812 12.68 1 93.44 517 ARG A O 1
ATOM 4044 N N . LEU A 1 518 ? -10.695 15.539 11.305 1 94.56 518 LEU A N 1
ATOM 4045 C CA . LEU A 1 518 ? -10.5 16.484 12.398 1 94.56 518 LEU A CA 1
ATOM 4046 C C . LEU A 1 518 ? -11.742 16.578 13.273 1 94.56 518 LEU A C 1
ATOM 4048 O O . LEU A 1 518 ? -11.641 16.828 14.477 1 94.56 518 LEU A O 1
ATOM 4052 N N . ASN A 1 519 ? -12.859 16.375 12.648 1 95 519 ASN A N 1
ATOM 4053 C CA . ASN A 1 519 ? -14.125 16.469 13.367 1 95 519 ASN A CA 1
ATOM 4054 C C . ASN A 1 519 ? -14.617 15.086 13.812 1 95 519 ASN A C 1
ATOM 4056 O O . ASN A 1 519 ? -15.797 14.922 14.125 1 95 519 ASN A O 1
ATOM 4060 N N . ARG A 1 520 ? -13.836 14.047 13.703 1 91.56 520 ARG A N 1
ATOM 4061 C CA . ARG A 1 520 ? -14.109 12.688 14.156 1 91.56 520 ARG A CA 1
ATOM 4062 C C . ARG A 1 520 ? -15.273 12.078 13.383 1 91.56 520 ARG A C 1
ATOM 4064 O O . ARG A 1 520 ? -16.156 11.453 13.977 1 91.56 520 ARG A O 1
ATOM 4071 N N . VAL A 1 521 ? -15.328 12.398 12.195 1 93.38 521 VAL A N 1
ATOM 4072 C CA . VAL A 1 521 ? -16.297 11.805 11.273 1 93.38 521 VAL A CA 1
ATOM 4073 C C . VAL A 1 521 ? -15.57 10.914 10.266 1 93.38 521 VAL A C 1
ATOM 4075 O O . VAL A 1 521 ? -14.523 11.289 9.742 1 93.38 521 VAL A O 1
ATOM 4078 N N . ASN A 1 522 ? -16.094 9.727 10.055 1 91.94 522 ASN A N 1
ATOM 4079 C CA . ASN A 1 522 ? -15.539 8.836 9.039 1 91.94 522 ASN A CA 1
ATOM 4080 C C . ASN A 1 522 ? -15.555 9.477 7.656 1 91.94 522 ASN A C 1
ATOM 4082 O O . ASN A 1 522 ? -16.625 9.812 7.137 1 91.94 522 ASN A O 1
ATOM 4086 N N . PRO A 1 523 ? -14.383 9.672 7.121 1 94.25 523 PRO A N 1
ATOM 4087 C CA . PRO A 1 523 ? -14.312 10.383 5.84 1 94.25 523 PRO A CA 1
ATOM 4088 C C . PRO A 1 523 ? -15.125 9.695 4.742 1 94.25 523 PRO A C 1
ATOM 4090 O O . PRO A 1 523 ? -15.711 10.367 3.891 1 94.25 523 PRO A O 1
ATOM 4093 N N . ARG A 1 524 ? -15.164 8.391 4.742 1 91.69 524 ARG A N 1
ATOM 4094 C CA . ARG A 1 524 ? -15.945 7.656 3.75 1 91.69 524 ARG A CA 1
ATOM 4095 C C . ARG A 1 524 ? -17.422 7.992 3.865 1 91.69 524 ARG A C 1
ATOM 4097 O O . ARG A 1 524 ? -18.078 8.297 2.863 1 91.69 524 ARG A O 1
ATOM 4104 N N . ALA A 1 525 ? -17.891 7.902 5.039 1 91.5 525 ALA A N 1
ATOM 4105 C CA . ALA A 1 525 ? -19.297 8.219 5.289 1 91.5 525 ALA A CA 1
ATOM 4106 C C . ALA A 1 525 ? -19.609 9.672 4.949 1 91.5 525 ALA A C 1
ATOM 4108 O O . ALA A 1 525 ? -20.656 9.977 4.367 1 91.5 525 ALA A O 1
ATOM 4109 N N . TYR A 1 526 ? -18.734 10.523 5.316 1 96.06 526 TYR A N 1
ATOM 4110 C CA . TYR A 1 526 ? -18.922 11.953 5.062 1 96.06 526 TYR A CA 1
ATOM 4111 C C . TYR A 1 526 ? -19 12.234 3.568 1 96.06 526 TYR A C 1
ATOM 4113 O O . TYR A 1 526 ? -19.906 12.93 3.109 1 96.06 526 TYR A O 1
ATOM 4121 N N . LEU A 1 527 ? -18.016 11.711 2.764 1 96.56 527 LEU A N 1
ATOM 4122 C CA . LEU A 1 527 ? -18 11.922 1.32 1 96.56 527 LEU A CA 1
ATOM 4123 C C . LEU A 1 527 ? -19.266 11.391 0.678 1 96.56 527 LEU A C 1
ATOM 4125 O O . LEU A 1 527 ? -19.859 12.047 -0.19 1 96.56 527 LEU A O 1
ATOM 4129 N N . ASN A 1 528 ? -19.688 10.234 1.117 1 93.69 528 ASN A N 1
ATOM 4130 C CA . ASN A 1 528 ? -20.922 9.664 0.597 1 93.69 528 ASN A CA 1
ATOM 4131 C C . ASN A 1 528 ? -22.125 10.562 0.911 1 93.69 528 ASN A C 1
ATOM 4133 O O . ASN A 1 528 ? -22.969 10.805 0.043 1 93.69 528 ASN A O 1
ATOM 4137 N N . TRP A 1 529 ? -22.172 11.016 2.104 1 95.2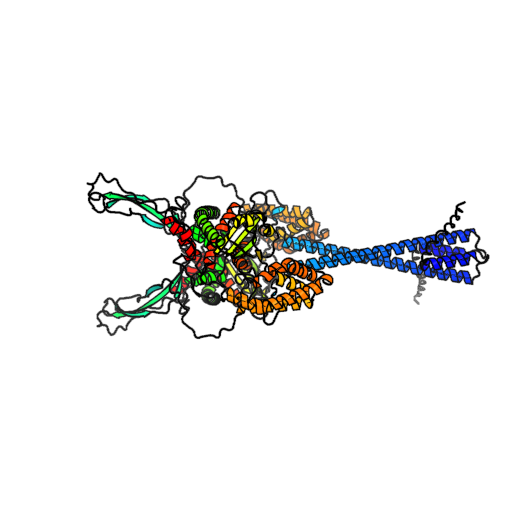5 529 TRP A N 1
ATOM 4138 C CA . TRP A 1 529 ? -23.281 11.875 2.531 1 95.25 529 TRP A CA 1
ATOM 4139 C C . TRP A 1 529 ? -23.328 13.156 1.705 1 95.25 529 TRP A C 1
ATOM 4141 O O . TRP A 1 529 ? -24.391 13.562 1.234 1 95.25 529 TRP A O 1
ATOM 4151 N N . VAL A 1 530 ? -22.188 13.805 1.524 1 96.56 530 VAL A N 1
ATOM 4152 C CA . VAL A 1 530 ? -22.094 15.062 0.788 1 96.56 530 VAL A CA 1
ATOM 4153 C C . VAL A 1 530 ? -22.578 14.852 -0.647 1 96.56 530 VAL A C 1
ATOM 4155 O O . VAL A 1 530 ? -23.406 15.617 -1.149 1 96.56 530 VAL A O 1
ATOM 4158 N N . VAL A 1 531 ? -22.078 13.812 -1.291 1 94.38 531 VAL A N 1
ATOM 4159 C CA . VAL A 1 531 ? -22.391 13.562 -2.691 1 94.38 531 VAL A CA 1
ATOM 4160 C C . VAL A 1 531 ? -23.875 13.188 -2.824 1 94.38 531 VAL A C 1
ATOM 4162 O O . VAL A 1 531 ? -24.547 13.609 -3.77 1 94.38 531 VAL A O 1
ATOM 4165 N N . GLU A 1 532 ? -24.375 12.414 -1.896 1 91.06 532 GLU A N 1
ATOM 4166 C CA . GLU A 1 532 ? -25.781 12.031 -1.908 1 91.06 532 GLU A CA 1
ATOM 4167 C C . GLU A 1 532 ? -26.672 13.258 -1.759 1 91.06 532 GLU A C 1
ATOM 4169 O O . GLU A 1 532 ? -27.703 13.367 -2.436 1 91.06 532 GLU A O 1
ATOM 4174 N N . GLU A 1 533 ? -26.312 14.141 -0.858 1 93.25 533 GLU A N 1
ATOM 4175 C CA . GLU A 1 533 ? -27.078 15.359 -0.644 1 93.25 533 GLU A CA 1
ATOM 4176 C C . GLU A 1 533 ? -27.062 16.25 -1.88 1 93.25 533 GLU A C 1
ATOM 4178 O O . GLU A 1 533 ? -28.078 16.859 -2.238 1 93.25 533 GLU A O 1
ATOM 4183 N N . ILE A 1 534 ? -25.922 16.359 -2.504 1 93.5 534 ILE A N 1
ATOM 4184 C CA . ILE A 1 534 ? -25.812 17.141 -3.727 1 93.5 534 ILE A CA 1
ATOM 4185 C C . ILE A 1 534 ? -26.656 16.516 -4.824 1 93.5 534 ILE A C 1
ATOM 4187 O O . ILE A 1 534 ? -27.359 17.203 -5.566 1 93.5 534 ILE A O 1
ATOM 4191 N N . GLU A 1 535 ? -26.594 15.172 -4.887 1 88.44 535 GLU A N 1
ATOM 4192 C CA . GLU A 1 535 ? -27.375 14.445 -5.887 1 88.44 535 GLU A CA 1
ATOM 4193 C C . GLU A 1 535 ? -28.859 14.625 -5.652 1 88.44 535 GLU A C 1
ATOM 4195 O O . GLU A 1 535 ? -29.625 14.875 -6.598 1 88.44 535 GLU A O 1
ATOM 4200 N N . ARG A 1 536 ? -29.266 14.508 -4.473 1 84.75 536 ARG A N 1
ATOM 4201 C CA . ARG A 1 536 ? -30.688 14.625 -4.109 1 84.75 536 ARG A CA 1
ATOM 4202 C C . ARG A 1 536 ? -31.203 16.016 -4.414 1 84.75 536 ARG A C 1
ATOM 4204 O O . ARG A 1 536 ? -32.375 16.172 -4.832 1 84.75 536 ARG A O 1
ATOM 4211 N N . SER A 1 537 ? -30.359 17.016 -4.277 1 88.31 537 SER A N 1
ATOM 4212 C CA . SER A 1 537 ? -30.781 18.406 -4.473 1 88.31 537 SER A CA 1
ATOM 4213 C C . SER A 1 537 ? -30.609 18.828 -5.926 1 88.31 537 SER A C 1
ATOM 4215 O O . SER A 1 537 ? -31 19.938 -6.305 1 88.31 537 SER A O 1
ATOM 4217 N N . GLY A 1 538 ? -30.062 17.984 -6.707 1 85.25 538 GLY A N 1
ATOM 4218 C CA . GLY A 1 538 ? -29.797 18.344 -8.086 1 85.25 538 GLY A CA 1
ATOM 4219 C C . GLY A 1 538 ? -28.766 19.438 -8.219 1 85.25 538 GLY A C 1
ATOM 4220 O O . GLY A 1 538 ? -28.812 20.234 -9.164 1 85.25 538 GLY A O 1
ATOM 4221 N N . GLY A 1 539 ? -28.031 19.578 -7.184 1 83.62 539 GLY A N 1
ATOM 4222 C CA . GLY A 1 539 ? -26.969 20.578 -7.223 1 83.62 539 GLY A CA 1
ATOM 4223 C C . GLY A 1 539 ? -27.359 21.891 -6.562 1 83.62 539 GLY A C 1
ATOM 4224 O O . GLY A 1 539 ? -26.531 22.781 -6.395 1 83.62 539 GLY A O 1
ATOM 4225 N N . GLU A 1 540 ? -28.641 21.984 -6.223 1 88 540 GLU A N 1
ATOM 4226 C CA . GLU A 1 540 ? -29.125 23.219 -5.625 1 88 540 GLU A CA 1
ATOM 4227 C C . GLU A 1 540 ? -29.125 23.141 -4.102 1 88 540 GLU A C 1
ATOM 4229 O O . GLU A 1 540 ? -30.172 22.859 -3.49 1 88 540 GLU A O 1
ATOM 4234 N N . ILE A 1 541 ? -28.016 23.203 -3.471 1 89.94 541 ILE A N 1
ATOM 4235 C CA . ILE A 1 541 ? -27.906 23.094 -2.021 1 89.94 541 ILE A CA 1
ATOM 4236 C C . ILE A 1 541 ? -26.922 24.141 -1.509 1 89.94 541 ILE A C 1
ATOM 4238 O O . ILE A 1 541 ? -25.984 24.531 -2.217 1 89.94 541 ILE A O 1
ATOM 4242 N N . ASP A 1 542 ? -27.297 24.641 -0.369 1 93.19 542 ASP A N 1
ATOM 4243 C CA . ASP A 1 542 ? -26.312 25.469 0.328 1 93.19 542 ASP A CA 1
ATOM 4244 C C . ASP A 1 542 ? -25.141 24.641 0.832 1 93.19 542 ASP A C 1
ATOM 4246 O O . ASP A 1 542 ? -25.297 23.859 1.77 1 93.19 542 ASP A O 1
ATOM 4250 N N . HIS A 1 543 ? -24.062 24.891 0.248 1 93.5 543 HIS A N 1
ATOM 4251 C CA . HIS A 1 543 ? -22.891 24.094 0.529 1 93.5 543 HIS A CA 1
ATOM 4252 C C . HIS A 1 543 ? -22.422 24.266 1.974 1 93.5 543 HIS A C 1
ATOM 4254 O O . HIS A 1 543 ? -21.719 23.406 2.512 1 93.5 543 HIS A O 1
ATOM 4260 N N . GLY A 1 544 ? -22.781 25.359 2.623 1 93.88 544 GLY A N 1
ATOM 4261 C CA . GLY A 1 544 ? -22.469 25.578 4.027 1 93.88 544 GLY A CA 1
ATOM 4262 C C . GLY A 1 544 ? -23.125 24.578 4.949 1 93.88 544 GLY A C 1
ATOM 4263 O O . GLY A 1 544 ? -22.688 24.391 6.086 1 93.88 544 GLY A O 1
ATOM 4264 N N . LEU A 1 545 ? -24.109 23.891 4.434 1 95 545 LEU A N 1
ATOM 4265 C CA . LEU A 1 545 ? -24.828 22.891 5.23 1 95 545 LEU A CA 1
ATOM 4266 C C . LEU A 1 545 ? -24.172 21.531 5.129 1 95 545 LEU A C 1
ATOM 4268 O O . LEU A 1 545 ? -24.531 20.609 5.863 1 95 545 LEU A O 1
ATOM 4272 N N . LEU A 1 546 ? -23.172 21.453 4.301 1 96.88 546 LEU A N 1
ATOM 4273 C CA . LEU A 1 546 ? -22.531 20.172 4.062 1 96.88 546 LEU A CA 1
ATOM 4274 C C . LEU A 1 546 ? -21.172 20.109 4.758 1 96.88 546 LEU A C 1
ATOM 4276 O O . LEU A 1 546 ? -20.25 19.453 4.27 1 96.88 546 LEU A O 1
ATOM 4280 N N . MET A 1 547 ? -21.094 20.797 5.879 1 97.38 547 MET A N 1
ATOM 4281 C CA . MET A 1 547 ? -19.859 20.766 6.668 1 97.38 547 MET A CA 1
ATOM 4282 C C . MET A 1 547 ? -19.734 19.453 7.441 1 97.38 547 MET A C 1
ATOM 4284 O O . MET A 1 547 ? -20.734 18.812 7.746 1 97.38 547 MET A O 1
ATOM 4288 N N . PRO A 1 548 ? -18.516 19.016 7.723 1 96.44 548 PRO A N 1
ATOM 4289 C CA . PRO A 1 548 ? -18.312 17.734 8.406 1 96.44 548 PRO A CA 1
ATOM 4290 C C . PRO A 1 548 ? -19.094 17.641 9.719 1 96.44 548 PRO A C 1
ATOM 4292 O O . PRO A 1 548 ? -19.578 16.562 10.078 1 96.44 548 PRO A O 1
ATOM 4295 N N . TRP A 1 549 ? -19.219 18.734 10.461 1 95.44 549 TRP A N 1
ATOM 4296 C CA . TRP A 1 549 ? -19.875 18.688 11.766 1 95.44 549 TRP A CA 1
ATOM 4297 C C . TRP A 1 549 ? -21.391 18.609 11.625 1 95.44 549 TRP A C 1
ATOM 4299 O O . TRP A 1 549 ? -22.094 18.438 12.617 1 95.44 549 TRP A O 1
ATOM 4309 N N . HIS A 1 550 ? -21.938 18.672 10.43 1 94.81 550 HIS A N 1
ATOM 4310 C CA . HIS A 1 550 ? -23.359 18.484 10.18 1 94.81 550 HIS A CA 1
ATOM 4311 C C . HIS A 1 550 ? -23.656 17.062 9.711 1 94.81 550 HIS A C 1
ATOM 4313 O O . HIS A 1 550 ? -24.828 16.688 9.531 1 94.81 550 HIS A O 1
ATOM 4319 N N . CYS A 1 551 ? -22.672 16.25 9.43 1 93.75 551 CYS A N 1
ATOM 4320 C CA . CYS A 1 551 ? -22.859 14.898 8.914 1 93.75 551 CYS A CA 1
ATOM 4321 C C . CYS A 1 551 ? -23.516 14.008 9.961 1 93.75 551 CYS A C 1
ATOM 4323 O O . CYS A 1 551 ? -23 13.852 11.062 1 93.75 551 CYS A O 1
ATOM 4325 N N . PRO A 1 552 ? -24.594 13.398 9.656 1 89.44 552 PRO A N 1
ATOM 4326 C CA . PRO A 1 552 ? -25.344 12.602 10.625 1 89.44 552 PRO A CA 1
ATOM 4327 C C . PRO A 1 552 ? -24.766 11.195 10.812 1 89.44 552 PRO A C 1
ATOM 4329 O O . PRO A 1 552 ? -25.078 10.523 11.797 1 89.44 552 PRO A O 1
ATOM 4332 N N . VAL A 1 553 ? -23.969 10.703 9.93 1 82.25 553 VAL A N 1
ATOM 4333 C CA . VAL A 1 553 ? -23.516 9.32 9.953 1 82.25 553 VAL A CA 1
ATOM 4334 C C . VAL A 1 553 ? -22 9.281 10.125 1 82.25 553 VAL A C 1
ATOM 4336 O O . VAL A 1 553 ? -21.312 10.266 9.859 1 82.25 553 VAL A O 1
ATOM 4339 N N . GLY A 1 554 ? -21.5 8.156 10.602 1 78.12 554 GLY A N 1
ATOM 4340 C CA . GLY A 1 554 ? -20.078 7.887 10.594 1 78.12 554 GLY A CA 1
ATOM 4341 C C . GLY A 1 554 ? -19.344 8.523 11.75 1 78.12 554 GLY A C 1
ATOM 4342 O O . GLY A 1 554 ? -18.156 8.859 11.633 1 78.12 554 GLY A O 1
ATOM 4343 N N . ARG A 1 555 ? -20 8.805 12.773 1 80.81 555 ARG A N 1
ATOM 4344 C CA . ARG A 1 555 ? -19.328 9.406 13.922 1 80.81 555 ARG A CA 1
ATOM 4345 C C . ARG A 1 555 ? -18.391 8.406 14.594 1 80.81 555 ARG A C 1
ATOM 4347 O O . ARG A 1 555 ? -18.734 7.227 14.727 1 80.81 555 ARG A O 1
ATOM 4354 N N . LEU A 1 556 ? -17.172 8.844 14.758 1 80.5 556 LEU A N 1
ATOM 4355 C CA . LEU A 1 556 ? -16.156 7.984 15.375 1 80.5 556 LEU A CA 1
ATOM 4356 C C . LEU A 1 556 ? -16.188 8.125 16.891 1 80.5 556 LEU A C 1
ATOM 4358 O O . LEU A 1 556 ? -16.375 9.227 17.422 1 80.5 556 LEU A O 1
ATOM 4362 N N . ASP A 1 557 ? -16.094 6.922 17.516 1 69.62 557 ASP A N 1
ATOM 4363 C CA . ASP A 1 557 ? -16.109 6.895 18.984 1 69.62 557 ASP A CA 1
ATOM 4364 C C . ASP A 1 557 ? -14.805 7.434 19.562 1 69.62 557 ASP A C 1
ATOM 4366 O O . ASP A 1 557 ? -13.766 7.375 18.906 1 69.62 557 ASP A O 1
ATOM 4370 N N . ASP A 1 558 ? -14.906 8.148 20.781 1 62.34 558 ASP A N 1
ATOM 4371 C CA . ASP A 1 558 ? -13.758 8.688 21.484 1 62.34 558 ASP A CA 1
ATOM 4372 C C . ASP A 1 558 ? -12.836 7.57 21.969 1 62.34 558 ASP A C 1
ATOM 4374 O O . ASP A 1 558 ? -13.297 6.488 22.328 1 62.34 558 ASP A O 1
ATOM 4378 N N . MET B 1 1 ? 63.031 86.312 5.234 1 24.19 1 MET B N 1
ATOM 4379 C CA . MET B 1 1 ? 64.188 85.5 4.871 1 24.19 1 MET B CA 1
ATOM 4380 C C . MET B 1 1 ? 64.125 84.125 5.434 1 24.19 1 MET B C 1
ATOM 4382 O O . MET B 1 1 ? 64.438 83.875 6.594 1 24.19 1 MET B O 1
ATOM 4386 N N . THR B 1 2 ? 62.938 83.5 5.234 1 28.64 2 THR B N 1
ATOM 4387 C CA . THR B 1 2 ? 62.344 82.25 5.723 1 28.64 2 THR B CA 1
ATOM 4388 C C . THR B 1 2 ? 63.25 81.062 5.375 1 28.64 2 THR B C 1
ATOM 4390 O O . THR B 1 2 ? 63.5 80.75 4.195 1 28.64 2 THR B O 1
ATOM 4393 N N . THR B 1 3 ? 64.25 80.875 6.27 1 27.59 3 THR B N 1
ATOM 4394 C CA . THR B 1 3 ? 65.375 79.938 6.074 1 27.59 3 THR B CA 1
ATOM 4395 C C . THR B 1 3 ? 64.875 78.562 5.754 1 27.59 3 THR B C 1
ATOM 4397 O O . THR B 1 3 ? 63.969 78.062 6.414 1 27.59 3 THR B O 1
ATOM 4400 N N . GLN B 1 4 ? 65.062 78.125 4.504 1 27.62 4 GLN B N 1
ATOM 4401 C CA . GLN B 1 4 ? 64.688 76.875 3.766 1 27.62 4 GLN B CA 1
ATOM 4402 C C . GLN B 1 4 ? 65.375 75.688 4.391 1 27.62 4 GLN B C 1
ATOM 4404 O O . GLN B 1 4 ? 66.562 75.562 4.445 1 27.62 4 GLN B O 1
ATOM 4409 N N . ASN B 1 5 ? 64.875 75.312 5.602 1 31.56 5 ASN B N 1
ATOM 4410 C CA . ASN B 1 5 ? 65.562 74.25 6.336 1 31.56 5 ASN B CA 1
ATOM 4411 C C . ASN B 1 5 ? 65.875 73.062 5.438 1 31.56 5 ASN B C 1
ATOM 4413 O O . ASN B 1 5 ? 65 72.625 4.688 1 31.56 5 ASN B O 1
ATOM 4417 N N . PRO B 1 6 ? 67.125 72.75 5.234 1 30.23 6 PRO B N 1
ATOM 4418 C CA . PRO B 1 6 ? 67.625 71.812 4.281 1 30.23 6 PRO B CA 1
ATOM 4419 C C . PRO B 1 6 ? 67.062 70.375 4.492 1 30.23 6 PRO B C 1
ATOM 4421 O O . PRO B 1 6 ? 66.625 70.062 5.594 1 30.23 6 PRO B O 1
ATOM 4424 N N . ALA B 1 7 ? 66.688 69.688 3.377 1 30.83 7 ALA B N 1
ATOM 4425 C CA . ALA B 1 7 ? 66 68.438 3.076 1 30.83 7 ALA B CA 1
ATOM 4426 C C . ALA B 1 7 ? 66.812 67.25 3.65 1 30.83 7 ALA B C 1
ATOM 4428 O O . ALA B 1 7 ? 68 67.125 3.457 1 30.83 7 ALA B O 1
ATOM 4429 N N . GLU B 1 8 ? 66.438 66.812 4.867 1 31.78 8 GLU B N 1
ATOM 4430 C CA . GLU B 1 8 ? 67.125 65.688 5.582 1 31.78 8 GLU B CA 1
ATOM 4431 C C . GLU B 1 8 ? 67.438 64.562 4.648 1 31.78 8 GLU B C 1
ATOM 4433 O O . GLU B 1 8 ? 66.625 64.25 3.766 1 31.78 8 GLU B O 1
ATOM 4438 N N . PRO B 1 9 ? 68.688 64.125 4.496 1 31.67 9 PRO B N 1
ATOM 4439 C CA . PRO B 1 9 ? 69.125 63.125 3.545 1 31.67 9 PRO B CA 1
ATOM 4440 C C . PRO B 1 9 ? 68.375 61.781 3.668 1 31.67 9 PRO B C 1
ATOM 4442 O O . PRO B 1 9 ? 67.875 61.469 4.738 1 31.67 9 PRO B O 1
ATOM 4445 N N . LEU B 1 10 ? 67.875 61.188 2.549 1 30.83 10 LEU B N 1
ATOM 4446 C CA . LEU B 1 10 ? 67.125 59.969 2.305 1 30.83 10 LEU B CA 1
ATOM 4447 C C . LEU B 1 10 ? 67.875 58.781 2.896 1 30.83 10 LEU B C 1
ATOM 4449 O O . LEU B 1 10 ? 69.062 58.562 2.627 1 30.83 10 LEU B O 1
ATOM 4453 N N . SER B 1 11 ? 67.562 58.344 4.148 1 31.42 11 SER B N 1
ATOM 4454 C CA . SER B 1 11 ? 68.188 57.188 4.781 1 31.42 11 SER B CA 1
ATOM 4455 C C . SER B 1 11 ? 68.312 56 3.812 1 31.42 11 SER B C 1
ATOM 4457 O O . SER B 1 11 ? 67.375 55.781 3.014 1 31.42 11 SER B O 1
ATOM 4459 N N . PRO B 1 12 ? 69.5 55.438 3.518 1 34.25 12 PRO B N 1
ATOM 4460 C CA . PRO B 1 12 ? 69.75 54.375 2.537 1 34.25 12 PRO B CA 1
ATOM 4461 C C . PRO B 1 12 ? 68.812 53.156 2.762 1 34.25 12 PRO B C 1
ATOM 4463 O O . PRO B 1 12 ? 68.312 52.938 3.877 1 34.25 12 PRO B O 1
ATOM 4466 N N . PRO B 1 13 ? 68.188 52.562 1.724 1 31.45 13 PRO B N 1
ATOM 4467 C CA . PRO B 1 13 ? 67.25 51.438 1.798 1 31.45 13 PRO B CA 1
ATOM 4468 C C . PRO B 1 13 ? 67.812 50.25 2.605 1 31.45 13 PRO B C 1
ATOM 4470 O O . PRO B 1 13 ? 69 50.031 2.633 1 31.45 13 PRO B O 1
ATOM 4473 N N . SER B 1 14 ? 67.25 49.938 3.797 1 30.95 14 SER B N 1
ATOM 4474 C CA . SER B 1 14 ? 67.5 48.781 4.645 1 30.95 14 SER B CA 1
ATOM 4475 C C . SER B 1 14 ? 67.688 47.5 3.809 1 30.95 14 SER B C 1
ATOM 4477 O O . SER B 1 14 ? 66.938 47.219 2.914 1 30.95 14 SER B O 1
ATOM 4479 N N . THR B 1 15 ? 68.938 47 3.734 1 32.47 15 THR B N 1
ATOM 4480 C CA . THR B 1 15 ? 69.312 45.75 3.096 1 32.47 15 THR B CA 1
ATOM 4481 C C . THR B 1 15 ? 68.375 44.625 3.439 1 32.47 15 THR B C 1
ATOM 4483 O O . THR B 1 15 ? 68 44.469 4.598 1 32.47 15 THR B O 1
ATOM 4486 N N . PRO B 1 16 ? 67.688 44.062 2.477 1 35.12 16 PRO B N 1
ATOM 4487 C CA . PRO B 1 16 ? 66.688 42.969 2.729 1 35.12 16 PRO B CA 1
ATOM 4488 C C . PRO B 1 16 ? 67.25 41.906 3.684 1 35.12 16 PRO B C 1
ATOM 4490 O O . PRO B 1 16 ? 68.438 41.719 3.77 1 35.12 16 PRO B O 1
ATOM 4493 N N . PRO B 1 17 ? 66.562 41.594 4.777 1 32.41 17 PRO B N 1
ATOM 4494 C CA . PRO B 1 17 ? 67 40.562 5.742 1 32.41 17 PRO B CA 1
ATOM 4495 C C . PRO B 1 17 ? 67.625 39.375 5.078 1 32.41 17 PRO B C 1
ATOM 4497 O O . PRO B 1 17 ? 67.312 39.031 3.936 1 32.41 17 PRO B O 1
ATOM 4500 N N . SER B 1 18 ? 68.938 39.125 5.379 1 32.31 18 SER B N 1
ATOM 4501 C CA . SER B 1 18 ? 69.688 37.969 4.996 1 32.31 18 SER B CA 1
ATOM 4502 C C . SER B 1 18 ? 68.875 36.688 5.016 1 32.31 18 SER B C 1
ATOM 4504 O O . SER B 1 18 ? 68.25 36.344 6.035 1 32.31 18 SER B O 1
ATOM 4506 N N . ALA B 1 19 ? 68.312 36.281 3.918 1 37.41 19 ALA B N 1
ATOM 4507 C CA . ALA B 1 19 ? 67.75 34.969 3.738 1 37.41 19 ALA B CA 1
ATOM 4508 C C . ALA B 1 19 ? 68.438 33.906 4.543 1 37.41 19 ALA B C 1
ATOM 4510 O O . ALA B 1 19 ? 69.688 33.781 4.434 1 37.41 19 ALA B O 1
ATOM 4511 N N . GLU B 1 20 ? 68.062 33.594 5.746 1 42.28 20 GLU B N 1
ATOM 4512 C CA . GLU B 1 20 ? 68.562 32.438 6.496 1 42.28 20 GLU B CA 1
ATOM 4513 C C . GLU B 1 20 ? 69 31.312 5.562 1 42.28 20 GLU B C 1
ATOM 4515 O O . GLU B 1 20 ? 68.188 30.766 4.824 1 42.28 20 GLU B O 1
ATOM 4520 N N . LEU B 1 21 ? 70.125 31.328 5.031 1 49.19 21 LEU B N 1
ATOM 4521 C CA . LEU B 1 21 ? 70.75 30.281 4.199 1 49.19 21 LEU B CA 1
ATOM 4522 C C . LEU B 1 21 ? 70.375 28.906 4.734 1 49.19 21 LEU B C 1
ATOM 4524 O O . LEU B 1 21 ? 70.438 28.672 5.945 1 49.19 21 LEU B O 1
ATOM 4528 N N . SER B 1 22 ? 69.75 28.141 4.008 1 61.69 22 SER B N 1
ATOM 4529 C CA . SER B 1 22 ? 69.5 26.75 4.309 1 61.69 22 SER B CA 1
ATOM 4530 C C . SER B 1 22 ? 70.75 26.047 4.828 1 61.69 22 SER B C 1
ATOM 4532 O O . SER B 1 22 ? 71.875 26.5 4.598 1 61.69 22 SER B O 1
ATOM 4534 N N . PRO B 1 23 ? 70.562 25.234 5.812 1 64.5 23 PRO B N 1
ATOM 4535 C CA . PRO B 1 23 ? 71.688 24.531 6.355 1 64.5 23 PRO B CA 1
ATOM 4536 C C . PRO B 1 23 ? 72.688 24.094 5.27 1 64.5 23 PRO B C 1
ATOM 4538 O O . PRO B 1 23 ? 73.938 24.156 5.473 1 64.5 23 PRO B O 1
ATOM 4541 N N . ILE B 1 24 ? 72.25 23.875 4.094 1 68.5 24 ILE B N 1
ATOM 4542 C CA . ILE B 1 24 ? 73.125 23.484 2.996 1 68.5 24 ILE B CA 1
ATOM 4543 C C . ILE B 1 24 ? 73.875 24.719 2.455 1 68.5 24 ILE B C 1
ATOM 4545 O O . ILE B 1 24 ? 75 24.641 2.104 1 68.5 24 ILE B O 1
ATOM 4549 N N . GLY B 1 25 ? 73.188 25.828 2.453 1 68.12 25 GLY B N 1
ATOM 4550 C CA . GLY B 1 25 ? 73.875 27.062 2.062 1 68.12 25 GLY B CA 1
ATOM 4551 C C . GLY B 1 25 ? 75 27.438 2.943 1 68.12 25 GLY B C 1
ATOM 4552 O O . GLY B 1 25 ? 76.062 27.875 2.449 1 68.12 25 GLY B O 1
ATOM 4553 N N . LEU B 1 26 ? 74.812 27.172 4.191 1 69.5 26 LEU B N 1
ATOM 4554 C CA . LEU B 1 26 ? 75.938 27.453 5.137 1 69.5 26 LEU B CA 1
ATOM 4555 C C . LEU B 1 26 ? 77.125 26.531 4.906 1 69.5 26 LEU B C 1
ATOM 4557 O O . LEU B 1 26 ? 78.25 26.953 5.008 1 69.5 26 LEU B O 1
ATOM 4561 N N . LEU B 1 27 ? 76.75 25.234 4.555 1 68.44 27 LEU B N 1
ATOM 4562 C CA . LEU B 1 27 ? 77.812 24.266 4.305 1 68.44 27 LEU B CA 1
ATOM 4563 C C . LEU B 1 27 ? 78.562 24.594 3.021 1 68.44 27 LEU B C 1
ATOM 4565 O O . LEU B 1 27 ? 79.812 24.531 2.979 1 68.44 27 LEU B O 1
ATOM 4569 N N . CYS B 1 28 ? 77.875 25.078 2.064 1 70.69 28 CYS B N 1
ATOM 4570 C CA . CYS B 1 28 ? 78.5 25.438 0.794 1 70.69 28 CYS B CA 1
ATOM 4571 C C . CYS B 1 28 ? 79.312 26.719 0.938 1 70.69 28 CYS B C 1
ATOM 4573 O O . CYS B 1 28 ? 80.375 26.828 0.395 1 70.69 28 CYS B O 1
ATOM 4575 N N . ASP B 1 29 ? 78.812 27.656 1.767 1 68.56 29 ASP B N 1
ATOM 4576 C CA . ASP B 1 29 ? 79.562 28.875 2.039 1 68.56 29 ASP B CA 1
ATOM 4577 C C . ASP B 1 29 ? 80.812 28.578 2.807 1 68.56 29 ASP B C 1
ATOM 4579 O O . ASP B 1 29 ? 81.875 29.203 2.562 1 68.56 29 ASP B O 1
ATOM 4583 N N . GLY B 1 30 ? 80.75 27.578 3.66 1 67.56 30 GLY B N 1
ATOM 4584 C CA . GLY B 1 30 ? 81.938 27.172 4.391 1 67.56 30 GLY B CA 1
ATOM 4585 C C . GLY B 1 30 ? 83 26.547 3.506 1 67.56 30 GLY B C 1
ATOM 4586 O O . GLY B 1 30 ? 84.188 26.797 3.678 1 67.56 30 GLY B O 1
ATOM 4587 N N . ILE B 1 31 ? 82.5 25.781 2.506 1 72.81 31 ILE B N 1
ATOM 4588 C CA . ILE B 1 31 ? 83.438 25.172 1.562 1 72.81 31 ILE B CA 1
ATOM 4589 C C . ILE B 1 31 ? 84.062 26.25 0.706 1 72.81 31 ILE B C 1
ATOM 4591 O O . ILE B 1 31 ? 85.312 26.25 0.515 1 72.81 31 ILE B O 1
ATOM 4595 N N . LEU B 1 32 ? 83.312 27.281 0.279 1 68.5 32 LEU B N 1
ATOM 4596 C CA . LEU B 1 32 ? 83.812 28.359 -0.556 1 68.5 32 LEU B CA 1
ATOM 4597 C C . LEU B 1 32 ? 84.812 29.25 0.237 1 68.5 32 LEU B C 1
ATOM 4599 O O . LEU B 1 32 ? 85.812 29.703 -0.289 1 68.5 32 LEU B O 1
ATOM 4603 N N . ALA B 1 33 ? 84.5 29.484 1.491 1 70.25 33 ALA B N 1
ATOM 4604 C CA . ALA B 1 33 ? 85.375 30.297 2.342 1 70.25 33 ALA B CA 1
ATOM 4605 C C . ALA B 1 33 ? 86.688 29.594 2.59 1 70.25 33 ALA B C 1
ATOM 4607 O O . ALA B 1 33 ? 87.75 30.234 2.6 1 70.25 33 ALA B O 1
ATOM 4608 N N . MET B 1 34 ? 86.625 28.25 2.674 1 70.38 34 MET B N 1
ATOM 4609 C CA . MET B 1 34 ? 87.875 27.5 2.92 1 70.38 34 MET B CA 1
ATOM 4610 C C . MET B 1 34 ? 88.688 27.406 1.652 1 70.38 34 MET B C 1
ATOM 4612 O O . MET B 1 34 ? 89.938 27.406 1.72 1 70.38 34 MET B O 1
ATOM 4616 N N . LEU B 1 35 ? 88 27.5 0.533 1 68.38 35 LEU B N 1
ATOM 4617 C CA . LEU B 1 35 ? 88.75 27.438 -0.745 1 68.38 35 LEU B CA 1
ATOM 4618 C C . LEU B 1 35 ? 89.375 28.781 -1.056 1 68.38 35 LEU B C 1
ATOM 4620 O O . LEU B 1 35 ? 90.438 28.828 -1.66 1 68.38 35 LEU B O 1
ATOM 4624 N N . ASN B 1 36 ? 88.75 29.891 -0.623 1 64.88 36 ASN B N 1
ATOM 4625 C CA . ASN B 1 36 ? 89.312 31.219 -0.925 1 64.88 36 ASN B CA 1
ATOM 4626 C C . ASN B 1 36 ? 90.312 31.641 0.1 1 64.88 36 ASN B C 1
ATOM 4628 O O . ASN B 1 36 ? 91.062 32.594 -0.129 1 64.88 36 ASN B O 1
ATOM 4632 N N . ALA B 1 37 ? 90.25 31.219 1.297 1 60.25 37 ALA B N 1
ATOM 4633 C CA . ALA B 1 37 ? 91.188 31.75 2.293 1 60.25 37 ALA B CA 1
ATOM 4634 C C . ALA B 1 37 ? 92.625 31.453 1.906 1 60.25 37 ALA B C 1
ATOM 4636 O O . ALA B 1 37 ? 93.5 32.281 2.084 1 60.25 37 ALA B O 1
ATOM 4637 N N . GLU B 1 38 ? 93.375 30.188 2.029 1 54.47 38 GLU B N 1
ATOM 4638 C CA . GLU B 1 38 ? 94.812 30.062 1.924 1 54.47 38 GLU B CA 1
ATOM 4639 C C . GLU B 1 38 ? 95.188 29.406 0.6 1 54.47 38 GLU B C 1
ATOM 4641 O O . GLU B 1 38 ? 94.438 28.625 0.029 1 54.47 38 GLU B O 1
ATOM 4646 N N . PRO B 1 39 ? 96.25 29.969 -0.306 1 57.5 39 PRO B N 1
ATOM 4647 C CA . PRO B 1 39 ? 96.75 29.484 -1.59 1 57.5 39 PRO B CA 1
ATOM 4648 C C . PRO B 1 39 ? 96.875 27.969 -1.653 1 57.5 39 PRO B C 1
ATOM 4650 O O . PRO B 1 39 ? 96.75 27.375 -2.732 1 57.5 39 PRO B O 1
ATOM 4653 N N . GLY B 1 40 ? 97.25 27.266 -0.553 1 55.94 40 GLY B N 1
ATOM 4654 C CA . GLY B 1 40 ? 97.438 25.844 -0.391 1 55.94 40 GLY B CA 1
ATOM 4655 C C . GLY B 1 40 ? 96.438 25.219 0.578 1 55.94 40 GLY B C 1
ATOM 4656 O O . GLY B 1 40 ? 96.312 25.703 1.698 1 55.94 40 GLY B O 1
ATOM 4657 N N . ILE B 1 41 ? 95.375 24.625 0.116 1 57.81 41 ILE B N 1
ATOM 4658 C CA . ILE B 1 41 ? 94.375 24.062 0.989 1 57.81 41 ILE B CA 1
ATOM 4659 C C . ILE B 1 41 ? 95 22.969 1.858 1 57.81 41 ILE B C 1
ATOM 4661 O O . ILE B 1 41 ? 95.438 21.938 1.346 1 57.81 41 ILE B O 1
ATOM 4665 N N . PRO B 1 42 ? 95.5 23.344 3.104 1 63.91 42 PRO B N 1
ATOM 4666 C CA . PRO B 1 42 ? 96.062 22.312 3.982 1 63.91 42 PRO B CA 1
ATOM 4667 C C . PRO B 1 42 ? 95.188 21.047 4.027 1 63.91 42 PRO B C 1
ATOM 4669 O O . PRO B 1 42 ? 94 21.094 3.703 1 63.91 42 PRO B O 1
ATOM 4672 N N . GLU B 1 43 ? 95.812 19.844 4.152 1 63.06 43 GLU B N 1
ATOM 4673 C CA . GLU B 1 43 ? 95.188 18.516 4.203 1 63.06 43 GLU B CA 1
ATOM 4674 C C . GLU B 1 43 ? 94 18.5 5.145 1 63.06 43 GLU B C 1
ATOM 4676 O O . GLU B 1 43 ? 93 17.828 4.867 1 63.06 43 GLU B O 1
ATOM 4681 N N . ARG B 1 44 ? 94.062 19.344 6.098 1 63.06 44 ARG B N 1
ATOM 4682 C CA . ARG B 1 44 ? 93 19.375 7.062 1 63.06 44 ARG B CA 1
ATOM 4683 C C . ARG B 1 44 ? 91.75 20.016 6.469 1 63.06 44 ARG B C 1
ATOM 4685 O O . ARG B 1 44 ? 90.625 19.578 6.742 1 63.06 44 ARG B O 1
ATOM 4692 N N . ALA B 1 45 ? 91.938 20.969 5.621 1 66.12 45 ALA B N 1
ATOM 4693 C CA . ALA B 1 45 ? 90.812 21.656 4.988 1 66.12 45 ALA B CA 1
ATOM 4694 C C . ALA B 1 45 ? 90.188 20.781 3.92 1 66.12 45 ALA B C 1
ATOM 4696 O O . ALA B 1 45 ? 88.938 20.812 3.754 1 66.12 45 ALA B O 1
ATOM 4697 N N . LYS B 1 46 ? 91 19.938 3.291 1 67.12 46 LYS B N 1
ATOM 4698 C CA . LYS B 1 46 ? 90.5 18.984 2.314 1 67.12 46 LYS B CA 1
ATOM 4699 C C . LYS B 1 46 ? 89.562 17.969 2.975 1 67.12 46 LYS B C 1
ATOM 4701 O O . LYS B 1 46 ? 88.5 17.641 2.422 1 67.12 46 LYS B O 1
ATOM 4706 N N . LEU B 1 47 ? 90 17.609 4.18 1 67.06 47 LEU B N 1
ATOM 4707 C CA . LEU B 1 47 ? 89.188 16.641 4.918 1 67.06 47 LEU B CA 1
ATOM 4708 C C . LEU B 1 47 ? 87.875 17.25 5.367 1 67.06 47 LEU B C 1
ATOM 4710 O O . LEU B 1 47 ? 86.812 16.594 5.324 1 67.06 47 LEU B O 1
ATOM 4714 N N . THR B 1 48 ? 87.938 18.562 5.664 1 70.38 48 THR B N 1
ATOM 4715 C CA . THR B 1 48 ? 86.75 19.234 6.133 1 70.38 48 THR B CA 1
ATOM 4716 C C . THR B 1 48 ? 85.812 19.469 4.98 1 70.38 48 THR B C 1
ATOM 4718 O O . THR B 1 48 ? 84.562 19.328 5.141 1 70.38 48 THR B O 1
ATOM 4721 N N . ILE B 1 49 ? 86.312 19.75 3.852 1 71.44 49 ILE B N 1
ATOM 4722 C CA . ILE B 1 49 ? 85.5 19.953 2.664 1 71.44 49 ILE B CA 1
ATOM 4723 C C . ILE B 1 49 ? 84.875 18.625 2.24 1 71.44 49 ILE B C 1
ATOM 4725 O O . ILE B 1 49 ? 83.688 18.578 1.875 1 71.44 49 ILE B O 1
ATOM 4729 N N . GLY B 1 50 ? 85.75 17.594 2.377 1 68.06 50 GLY B N 1
ATOM 4730 C CA . GLY B 1 50 ? 85.188 16.25 2.086 1 68.06 50 GLY B CA 1
ATOM 4731 C C . GLY B 1 50 ? 84.062 15.852 2.984 1 68.06 50 GLY B C 1
ATOM 4732 O O . GLY B 1 50 ? 83.062 15.297 2.516 1 68.06 50 GLY B O 1
ATOM 4733 N N . THR B 1 51 ? 84.188 16.219 4.215 1 72.38 51 THR B N 1
ATOM 4734 C CA . THR B 1 51 ? 83.125 15.891 5.172 1 72.38 51 THR B CA 1
ATOM 4735 C C . THR B 1 51 ? 81.875 16.719 4.898 1 72.38 51 THR B C 1
ATOM 4737 O O . THR B 1 51 ? 80.75 16.203 4.996 1 72.38 51 THR B O 1
ATOM 4740 N N . ARG B 1 52 ? 82.062 17.922 4.488 1 70.12 52 ARG B N 1
ATOM 4741 C CA . ARG B 1 52 ? 80.938 18.812 4.234 1 70.12 52 ARG B CA 1
ATOM 4742 C C . ARG B 1 52 ? 80.188 18.406 2.963 1 70.12 52 ARG B C 1
ATOM 4744 O O . ARG B 1 52 ? 79 18.469 2.902 1 70.12 52 ARG B O 1
ATOM 4751 N N . ILE B 1 53 ? 81 17.906 2.006 1 71.44 53 ILE B N 1
ATOM 4752 C CA . ILE B 1 53 ? 80.375 17.406 0.78 1 71.44 53 ILE B CA 1
ATOM 4753 C C . ILE B 1 53 ? 79.625 16.125 1.083 1 71.44 53 ILE B C 1
ATOM 4755 O O . ILE B 1 53 ? 78.5 15.914 0.554 1 71.44 53 ILE B O 1
ATOM 4759 N N . GLY B 1 54 ? 80.25 15.383 1.969 1 71.19 54 GLY B N 1
ATOM 4760 C CA . GLY B 1 54 ? 79.5 14.203 2.432 1 71.19 54 GLY B CA 1
ATOM 4761 C C . GLY B 1 54 ? 78.188 14.523 3.115 1 71.19 54 GLY B C 1
ATOM 4762 O O . GLY B 1 54 ? 77.188 13.844 2.891 1 71.19 54 GLY B O 1
ATOM 4763 N N . ASP B 1 55 ? 78.188 15.586 3.836 1 72.44 55 ASP B N 1
ATOM 4764 C CA . ASP B 1 55 ? 77 16.016 4.543 1 72.44 55 ASP B CA 1
ATOM 4765 C C . ASP B 1 55 ? 75.938 16.531 3.568 1 72.44 55 ASP B C 1
ATOM 4767 O O . ASP B 1 55 ? 74.75 16.266 3.742 1 72.44 55 ASP B O 1
ATOM 4771 N N . ILE B 1 56 ? 76.375 17.188 2.551 1 71.88 56 ILE B N 1
ATOM 4772 C CA . ILE B 1 56 ? 75.5 17.719 1.537 1 71.88 56 ILE B CA 1
ATOM 4773 C C . ILE B 1 56 ? 74.875 16.578 0.767 1 71.88 56 ILE B C 1
ATOM 4775 O O . ILE B 1 56 ? 73.625 16.594 0.512 1 71.88 56 ILE B O 1
ATOM 4779 N N . LEU B 1 57 ? 75.75 15.586 0.455 1 72 57 LEU B N 1
ATOM 4780 C CA . LEU B 1 57 ? 75.25 14.414 -0.247 1 72 57 LEU B CA 1
ATOM 4781 C C . LEU B 1 57 ? 74.188 13.656 0.607 1 72 57 LEU B C 1
ATOM 4783 O O . LEU B 1 57 ? 73.188 13.156 0.092 1 72 57 LEU B O 1
ATOM 4787 N N . GLY B 1 58 ? 74.5 13.641 1.859 1 74.75 58 GLY B N 1
ATOM 4788 C CA . GLY B 1 58 ? 73.562 13 2.779 1 74.75 58 GLY B CA 1
ATOM 4789 C C . GLY B 1 58 ? 72.188 13.727 2.879 1 74.75 58 GLY B C 1
ATOM 4790 O O . GLY B 1 58 ? 71.188 13.094 2.867 1 74.75 58 GLY B O 1
ATOM 4791 N N . MET B 1 59 ? 72.25 15.016 2.902 1 74 59 MET B N 1
ATOM 4792 C CA . MET B 1 59 ? 71.062 15.828 3.008 1 74 59 MET B CA 1
ATOM 4793 C C . MET B 1 59 ? 70.25 15.742 1.726 1 74 59 MET B C 1
ATOM 4795 O O . MET B 1 59 ? 69 15.711 1.772 1 74 59 MET B O 1
ATOM 4799 N N . PHE B 1 60 ? 70.875 15.625 0.614 1 71.75 60 PHE B N 1
ATOM 4800 C CA . PHE B 1 60 ? 70.188 15.5 -0.669 1 71.75 60 PHE B CA 1
ATOM 4801 C C . PHE B 1 60 ? 69.562 14.133 -0.794 1 71.75 60 PHE B C 1
ATOM 4803 O O . PHE B 1 60 ? 68.438 14.031 -1.286 1 71.75 60 PHE B O 1
ATOM 4810 N N . SER B 1 61 ? 70.312 13.188 -0.389 1 74.56 61 SER B N 1
ATOM 4811 C CA . SER B 1 61 ? 69.75 11.844 -0.43 1 74.56 61 SER B CA 1
ATOM 4812 C C . SER B 1 61 ? 68.5 11.734 0.451 1 74.56 61 SER B C 1
ATOM 4814 O O . SER B 1 61 ? 67.562 11.086 0.077 1 74.56 61 SER B O 1
ATOM 4816 N N . GLU B 1 62 ? 68.562 12.406 1.493 1 76.5 62 GLU B N 1
ATOM 4817 C CA . GLU B 1 62 ? 67.375 12.406 2.402 1 76.5 62 GLU B CA 1
ATOM 4818 C C . GLU B 1 62 ? 66.25 13.156 1.801 1 76.5 62 GLU B C 1
ATOM 4820 O O . GLU B 1 62 ? 65.062 12.719 1.909 1 76.5 62 GLU B O 1
ATOM 4825 N N . ALA B 1 63 ? 66.5 14.203 1.137 1 73.94 63 ALA B N 1
ATOM 4826 C CA . ALA B 1 63 ? 65.438 15 0.501 1 73.94 63 ALA B CA 1
ATOM 4827 C C . ALA B 1 63 ? 64.812 14.242 -0.666 1 73.94 63 ALA B C 1
ATOM 4829 O O . ALA B 1 63 ? 63.594 14.281 -0.858 1 73.94 63 ALA B O 1
ATOM 4830 N N . LYS B 1 64 ? 65.688 13.594 -1.341 1 73.5 64 LYS B N 1
ATOM 4831 C CA . LYS B 1 64 ? 65.188 12.797 -2.465 1 73.5 64 LYS B CA 1
ATOM 4832 C C . LYS B 1 64 ? 64.312 11.641 -1.984 1 73.5 64 LYS B C 1
ATOM 4834 O O . LYS B 1 64 ? 63.281 11.344 -2.594 1 73.5 64 LYS B O 1
ATOM 4839 N N . THR B 1 65 ? 64.688 11.094 -0.949 1 78.94 65 THR B N 1
ATOM 4840 C CA . THR B 1 65 ? 63.906 10.016 -0.368 1 78.94 65 THR B CA 1
ATOM 4841 C C . THR B 1 65 ? 62.594 10.547 0.143 1 78.94 65 THR B C 1
ATOM 4843 O O . THR B 1 65 ? 61.562 9.883 0.002 1 78.94 65 THR B O 1
ATOM 4846 N N . GLU B 1 66 ? 62.625 11.656 0.61 1 78.69 66 GLU B N 1
ATOM 4847 C CA . GLU B 1 66 ? 61.406 12.281 1.109 1 78.69 66 GLU B CA 1
ATOM 4848 C C . GLU B 1 66 ? 60.438 12.625 -0.035 1 78.69 66 GLU B C 1
ATOM 4850 O O . GLU B 1 66 ? 59.219 12.461 0.091 1 78.69 66 GLU B O 1
ATOM 4855 N N . VAL B 1 67 ? 60.938 13.031 -1.111 1 77.25 67 VAL B N 1
ATOM 4856 C CA . VAL B 1 67 ? 60.125 13.344 -2.289 1 77.25 67 VAL B CA 1
ATOM 4857 C C . VAL B 1 67 ? 59.5 12.062 -2.832 1 77.25 67 VAL B C 1
ATOM 4859 O O . VAL B 1 67 ? 58.312 12.047 -3.172 1 77.25 67 VAL B O 1
ATOM 4862 N N . GLN B 1 68 ? 60.375 11.117 -2.877 1 78.69 68 GLN B N 1
ATOM 4863 C CA . GLN B 1 68 ? 59.844 9.844 -3.389 1 78.69 68 GLN B CA 1
ATOM 4864 C C . GLN B 1 68 ? 58.75 9.281 -2.482 1 78.69 68 GLN B C 1
ATOM 4866 O O . GLN B 1 68 ? 57.75 8.773 -2.965 1 78.69 68 GLN B O 1
ATOM 4871 N N . ALA B 1 69 ? 58.938 9.383 -1.278 1 79.62 69 ALA B N 1
ATOM 4872 C CA . ALA B 1 69 ? 57.938 8.922 -0.317 1 79.62 69 ALA B CA 1
ATOM 4873 C C . ALA B 1 69 ? 56.656 9.742 -0.423 1 79.62 69 ALA B C 1
ATOM 4875 O O . ALA B 1 69 ? 55.562 9.195 -0.362 1 79.62 69 ALA B O 1
ATOM 4876 N N . ALA B 1 70 ? 56.812 10.945 -0.645 1 79.06 70 ALA B N 1
ATOM 4877 C CA . ALA B 1 70 ? 55.656 11.844 -0.768 1 79.06 70 ALA B CA 1
ATOM 4878 C C . ALA B 1 70 ? 54.875 11.57 -2.055 1 79.06 70 ALA B C 1
ATOM 4880 O O . ALA B 1 70 ? 53.656 11.57 -2.057 1 79.06 70 ALA B O 1
ATOM 4881 N N . GLN B 1 71 ? 55.562 11.297 -3.057 1 79.44 71 GLN B N 1
ATOM 4882 C CA . GLN B 1 71 ? 54.938 10.969 -4.332 1 79.44 71 GLN B CA 1
ATOM 4883 C C . GLN B 1 71 ? 54.156 9.656 -4.242 1 79.44 71 GLN B C 1
ATOM 4885 O O . GLN B 1 71 ? 53.062 9.531 -4.789 1 79.44 71 GLN B O 1
ATOM 4890 N N . LYS B 1 72 ? 54.75 8.766 -3.613 1 80 72 LYS B N 1
ATOM 4891 C CA . LYS B 1 72 ? 54.031 7.508 -3.381 1 80 72 LYS B CA 1
ATOM 4892 C C . LYS B 1 72 ? 52.781 7.723 -2.562 1 80 72 LYS B C 1
ATOM 4894 O O . LYS B 1 72 ? 51.719 7.164 -2.881 1 80 72 LYS B O 1
ATOM 4899 N N . ARG B 1 73 ? 52.875 8.492 -1.622 1 79.38 73 ARG B N 1
ATOM 4900 C CA . ARG B 1 73 ? 51.719 8.797 -0.775 1 79.38 73 ARG B CA 1
ATOM 4901 C C . ARG B 1 73 ? 50.625 9.531 -1.563 1 79.38 73 ARG B C 1
ATOM 4903 O O . ARG B 1 73 ? 49.438 9.258 -1.393 1 79.38 73 ARG B O 1
ATOM 4910 N N . ILE B 1 74 ? 50.969 10.352 -2.387 1 79 74 ILE B N 1
ATOM 4911 C CA . ILE B 1 74 ? 50.031 11.078 -3.254 1 79 74 ILE B CA 1
ATOM 4912 C C . ILE B 1 74 ? 49.312 10.094 -4.18 1 79 74 ILE B C 1
ATOM 4914 O O . ILE B 1 74 ? 48.094 10.172 -4.355 1 79 74 ILE B O 1
ATOM 4918 N N . ARG B 1 75 ? 50.094 9.266 -4.684 1 77.12 75 ARG B N 1
ATOM 4919 C CA . ARG B 1 75 ? 49.5 8.258 -5.566 1 77.12 75 ARG B CA 1
ATOM 4920 C C . ARG B 1 75 ? 48.5 7.391 -4.816 1 77.12 75 ARG B C 1
ATOM 4922 O O . ARG B 1 75 ? 47.438 7.094 -5.336 1 77.12 75 ARG B O 1
ATOM 4929 N N . ASP B 1 76 ? 48.812 7.07 -3.703 1 77.88 76 ASP B N 1
ATOM 4930 C CA . ASP B 1 76 ? 47.906 6.254 -2.887 1 77.88 76 ASP B CA 1
ATOM 4931 C C . ASP B 1 76 ? 46.656 7.02 -2.521 1 77.88 76 ASP B C 1
ATOM 4933 O O . ASP B 1 76 ? 45.531 6.477 -2.594 1 77.88 76 ASP B O 1
ATOM 4937 N N . LEU B 1 77 ? 46.844 8.188 -2.199 1 78.06 77 LEU B N 1
ATOM 4938 C CA . LEU B 1 77 ? 45.688 9.008 -1.808 1 78.06 77 LEU B CA 1
ATOM 4939 C C . LEU B 1 77 ? 44.812 9.305 -3.006 1 78.06 77 LEU B C 1
ATOM 4941 O O . LEU B 1 77 ? 43.562 9.312 -2.879 1 78.06 77 LEU B O 1
ATOM 4945 N N . ARG B 1 78 ? 45.312 9.453 -4.066 1 75.62 78 ARG B N 1
ATOM 4946 C CA . ARG B 1 78 ? 44.562 9.617 -5.293 1 75.62 78 ARG B CA 1
ATOM 4947 C C . ARG B 1 78 ? 43.75 8.367 -5.609 1 75.62 78 ARG B C 1
ATOM 4949 O O . ARG B 1 78 ? 42.594 8.453 -6.039 1 75.62 78 ARG B O 1
ATOM 4956 N N . LYS B 1 79 ? 44.375 7.379 -5.449 1 76.69 79 LYS B N 1
ATOM 4957 C CA . LYS B 1 79 ? 43.688 6.109 -5.613 1 76.69 79 LYS B CA 1
ATOM 4958 C C . LYS B 1 79 ? 42.5 6 -4.645 1 76.69 79 LYS B C 1
ATOM 4960 O O . LYS B 1 79 ? 41.438 5.562 -5.023 1 76.69 79 LYS B O 1
ATOM 4965 N N . ASP B 1 80 ? 42.719 6.344 -3.518 1 75.5 80 ASP B N 1
ATOM 4966 C CA . ASP B 1 80 ? 41.656 6.324 -2.512 1 75.5 80 ASP B CA 1
ATOM 4967 C C . ASP B 1 80 ? 40.531 7.281 -2.889 1 75.5 80 ASP B C 1
ATOM 4969 O O . ASP B 1 80 ? 39.344 6.941 -2.764 1 75.5 80 ASP B O 1
ATOM 4973 N N . VAL B 1 81 ? 40.875 8.367 -3.275 1 75.06 81 VAL B N 1
ATOM 4974 C CA . VAL B 1 81 ? 39.906 9.367 -3.676 1 75.06 81 VAL B CA 1
ATOM 4975 C C . VAL B 1 81 ? 39.094 8.844 -4.852 1 75.06 81 VAL B C 1
ATOM 4977 O O . VAL B 1 81 ? 37.844 8.977 -4.863 1 75.06 81 VAL B O 1
ATOM 4980 N N . ARG B 1 82 ? 39.781 8.344 -5.695 1 68.38 82 ARG B N 1
ATOM 4981 C CA . ARG B 1 82 ? 39.094 7.77 -6.848 1 68.38 82 ARG B CA 1
ATOM 4982 C C . ARG B 1 82 ? 38.156 6.641 -6.422 1 68.38 82 ARG B C 1
ATOM 4984 O O . ARG B 1 82 ? 37.031 6.562 -6.891 1 68.38 82 ARG B O 1
ATOM 4991 N N . ALA B 1 83 ? 38.625 5.895 -5.652 1 72.19 83 ALA B N 1
ATOM 4992 C CA . ALA B 1 83 ? 37.812 4.785 -5.156 1 72.19 83 ALA B CA 1
ATOM 4993 C C . ALA B 1 83 ? 36.594 5.297 -4.402 1 72.19 83 ALA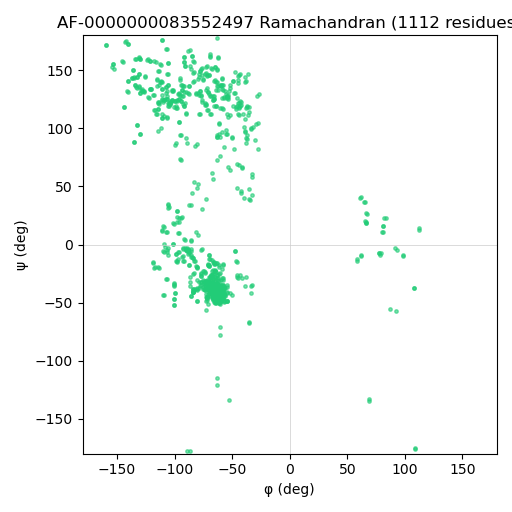 B C 1
ATOM 4995 O O . ALA B 1 83 ? 35.469 4.773 -4.574 1 72.19 83 ALA B O 1
ATOM 4996 N N . LEU B 1 84 ? 36.781 6.223 -3.666 1 72.81 84 LEU B N 1
ATOM 4997 C CA . LEU B 1 84 ? 35.688 6.797 -2.879 1 72.81 84 LEU B CA 1
ATOM 4998 C C . LEU B 1 84 ? 34.688 7.531 -3.773 1 72.81 84 LEU B C 1
ATOM 5000 O O . LEU B 1 84 ? 33.469 7.445 -3.561 1 72.81 84 LEU B O 1
ATOM 5004 N N . LYS B 1 85 ? 35.156 8.117 -4.711 1 67.12 85 LYS B N 1
ATOM 5005 C CA . LYS B 1 85 ? 34.312 8.773 -5.68 1 67.12 85 LYS B CA 1
ATOM 5006 C C . LYS B 1 85 ? 33.469 7.746 -6.461 1 67.12 85 LYS B C 1
ATOM 5008 O O . LYS B 1 85 ? 32.281 7.957 -6.715 1 67.12 85 LYS B O 1
ATOM 5013 N N . GLU B 1 86 ? 34.156 6.832 -6.793 1 65.62 86 GLU B N 1
ATOM 5014 C CA . GLU B 1 86 ? 33.469 5.75 -7.488 1 65.62 86 GLU B CA 1
ATOM 5015 C C . GLU B 1 86 ? 32.406 5.117 -6.598 1 65.62 86 GLU B C 1
ATOM 5017 O O . GLU B 1 86 ? 31.281 4.855 -7.047 1 65.62 86 GLU B O 1
ATOM 5022 N N . ARG B 1 87 ? 32.75 4.863 -5.477 1 64.06 87 ARG B N 1
ATOM 5023 C CA . ARG B 1 87 ? 31.781 4.309 -4.527 1 64.06 87 ARG B CA 1
ATOM 5024 C C . ARG B 1 87 ? 30.625 5.27 -4.305 1 64.06 87 ARG B C 1
ATOM 5026 O O . ARG B 1 87 ? 29.469 4.844 -4.219 1 64.06 87 ARG B O 1
ATOM 5033 N N . LEU B 1 88 ? 30.922 6.383 -4.223 1 67.88 88 LEU B N 1
ATOM 5034 C CA . LEU B 1 88 ? 29.906 7.418 -4.066 1 67.88 88 LEU B CA 1
ATOM 5035 C C . LEU B 1 88 ? 29 7.48 -5.293 1 67.88 88 LEU B C 1
ATOM 5037 O O . LEU B 1 88 ? 27.781 7.652 -5.164 1 67.88 88 LEU B O 1
ATOM 5041 N N . ALA B 1 89 ? 29.625 7.387 -6.324 1 62.88 89 ALA B N 1
ATOM 5042 C CA . ALA B 1 89 ? 28.844 7.398 -7.562 1 62.88 89 ALA B CA 1
ATOM 5043 C C . ALA B 1 89 ? 27.906 6.199 -7.637 1 62.88 89 ALA B C 1
ATOM 5045 O O . ALA B 1 89 ? 26.75 6.336 -8.023 1 62.88 89 ALA B O 1
ATOM 5046 N N . VAL B 1 90 ? 28.438 5.188 -7.328 1 59.5 90 VAL B N 1
ATOM 5047 C CA . VAL B 1 90 ? 27.641 3.969 -7.312 1 59.5 90 VAL B CA 1
ATOM 5048 C C . VAL B 1 90 ? 26.5 4.113 -6.309 1 59.5 90 VAL B C 1
ATOM 5050 O O . VAL B 1 90 ? 25.344 3.795 -6.621 1 59.5 90 VAL B O 1
ATOM 5053 N N . LEU B 1 91 ? 26.828 4.555 -5.227 1 60.56 91 LEU B N 1
ATOM 5054 C CA . LEU B 1 91 ? 25.828 4.73 -4.184 1 60.56 91 LEU B CA 1
ATOM 5055 C C . LEU B 1 91 ? 24.797 5.773 -4.602 1 60.56 91 LEU B C 1
ATOM 5057 O O . LEU B 1 91 ? 23.594 5.609 -4.344 1 60.56 91 LEU B O 1
ATOM 5061 N N . ASN B 1 92 ? 25.344 6.695 -5.207 1 59.81 92 ASN B N 1
ATOM 5062 C CA . ASN B 1 92 ? 24.453 7.723 -5.73 1 59.81 92 ASN B CA 1
ATOM 5063 C C . ASN B 1 92 ? 23.547 7.176 -6.828 1 59.81 92 ASN B C 1
ATOM 5065 O O . ASN B 1 92 ? 22.359 7.5 -6.883 1 59.81 92 ASN B O 1
ATOM 5069 N N . GLN B 1 93 ? 24.125 6.512 -7.648 1 57 93 GLN B N 1
ATOM 5070 C CA . GLN B 1 93 ? 23.359 5.863 -8.703 1 57 93 GLN B CA 1
ATOM 5071 C C . GLN B 1 93 ? 22.344 4.879 -8.117 1 57 93 GLN B C 1
ATOM 5073 O O . GLN B 1 93 ? 21.203 4.805 -8.578 1 57 93 GLN B O 1
ATOM 5078 N N . GLU B 1 94 ? 22.859 4.156 -7.32 1 56.94 94 GLU B N 1
ATOM 5079 C CA . GLU B 1 94 ? 21.953 3.221 -6.645 1 56.94 94 GLU B CA 1
ATOM 5080 C C . GLU B 1 94 ? 20.828 3.953 -5.922 1 56.94 94 GLU B C 1
ATOM 5082 O O . GLU B 1 94 ? 19.703 3.473 -5.879 1 56.94 94 GLU B O 1
ATOM 5087 N N . HIS B 1 95 ? 21.312 5.035 -5.414 1 54.47 95 HIS B N 1
ATOM 5088 C CA . HIS B 1 95 ? 20.375 5.785 -4.582 1 54.47 95 HIS B CA 1
ATOM 5089 C C . HIS B 1 95 ? 19.5 6.695 -5.434 1 54.47 95 HIS B C 1
ATOM 5091 O O . HIS B 1 95 ? 18.312 6.844 -5.156 1 54.47 95 HIS B O 1
ATOM 5097 N N . PHE B 1 96 ? 20.125 7.316 -6.414 1 52.97 96 PHE B N 1
ATOM 5098 C CA . PHE B 1 96 ? 19.406 8.328 -7.18 1 52.97 96 PHE B CA 1
ATOM 5099 C C . PHE B 1 96 ? 19.219 7.883 -8.625 1 52.97 96 PHE B C 1
ATOM 5101 O O . PHE B 1 96 ? 18.438 8.492 -9.367 1 52.97 96 PHE B O 1
ATOM 5108 N N . GLY B 1 97 ? 20.016 6.914 -9.102 1 50.06 97 GLY B N 1
ATOM 5109 C CA . GLY B 1 97 ? 19.984 6.535 -10.508 1 50.06 97 GLY B CA 1
ATOM 5110 C C . GLY B 1 97 ? 18.797 5.652 -10.852 1 50.06 97 GLY B C 1
ATOM 5111 O O . GLY B 1 97 ? 18.203 5.027 -9.977 1 50.06 97 GLY B O 1
ATOM 5112 N N . ALA B 1 98 ? 18.297 5.797 -12.188 1 47.12 98 ALA B N 1
ATOM 5113 C CA . ALA B 1 98 ? 17.219 4.961 -12.734 1 47.12 98 ALA B CA 1
ATOM 5114 C C . ALA B 1 98 ? 17.641 3.496 -12.781 1 47.12 98 ALA B C 1
ATOM 5116 O O . ALA B 1 98 ? 18.703 3.164 -13.305 1 47.12 98 ALA B O 1
ATOM 5117 N N . SER B 1 99 ? 17.406 2.812 -11.914 1 45.62 99 SER B N 1
ATOM 5118 C CA . SER B 1 99 ? 17.734 1.392 -11.852 1 45.62 99 SER B CA 1
ATOM 5119 C C . SER B 1 99 ? 17.375 0.687 -13.156 1 45.62 99 SER B C 1
ATOM 5121 O O . SER B 1 99 ? 17.672 -0.497 -13.328 1 45.62 99 SER B O 1
ATOM 5123 N N . SER B 1 100 ? 16.578 1.293 -14.008 1 44.75 100 SER B N 1
ATOM 5124 C CA . SER B 1 100 ? 16.109 0.537 -15.156 1 44.75 100 SER B CA 1
ATOM 5125 C C . SER B 1 100 ? 17.188 0.424 -16.234 1 44.75 100 SER B C 1
ATOM 5127 O O . SER B 1 100 ? 17.844 1.41 -16.562 1 44.75 100 SER B O 1
ATOM 5129 N N . GLU B 1 101 ? 17.719 -0.727 -16.5 1 45.09 101 GLU B N 1
ATOM 5130 C CA . GLU B 1 101 ? 18.594 -1.008 -17.641 1 45.09 101 GLU B CA 1
ATOM 5131 C C . GLU B 1 101 ? 18.016 -0.456 -18.938 1 45.09 101 GLU B C 1
ATOM 5133 O O . GLU B 1 101 ? 18.641 -0.531 -19.984 1 45.09 101 GLU B O 1
ATOM 5138 N N . ARG B 1 102 ? 16.781 0.094 -18.891 1 41.62 102 ARG B N 1
ATOM 5139 C CA . ARG B 1 102 ? 16.109 0.457 -20.141 1 41.62 102 ARG B CA 1
ATOM 5140 C C . ARG B 1 102 ? 16.828 1.598 -20.844 1 41.62 102 ARG B C 1
ATOM 5142 O O . ARG B 1 102 ? 16.531 1.91 -22 1 41.62 102 ARG B O 1
ATOM 5149 N N . SER B 1 103 ? 17.531 2.432 -20.25 1 38.06 103 SER B N 1
ATOM 5150 C CA . SER B 1 103 ? 17.891 3.654 -20.953 1 38.06 103 SER B CA 1
ATOM 5151 C C . SER B 1 103 ? 18.797 3.354 -22.141 1 38.06 103 SER B C 1
ATOM 5153 O O . SER B 1 103 ? 19.078 4.238 -22.953 1 38.06 103 SER B O 1
ATOM 5155 N N . LEU B 1 104 ? 19.734 2.375 -22.031 1 33.66 104 LEU B N 1
ATOM 5156 C CA . LEU B 1 104 ? 20.688 2.473 -23.125 1 33.66 104 LEU B CA 1
ATOM 5157 C C . LEU B 1 104 ? 20.047 2.02 -24.438 1 33.66 104 LEU B C 1
ATOM 5159 O O . LEU B 1 104 ? 20.562 2.316 -25.516 1 33.66 104 LEU B O 1
ATOM 5163 N N . ASP B 1 105 ? 19.312 0.785 -24.562 1 30.69 105 ASP B N 1
ATOM 5164 C CA . ASP B 1 105 ? 18.906 0.262 -25.875 1 30.69 105 ASP B CA 1
ATOM 5165 C C . ASP B 1 105 ? 17.625 0.937 -26.359 1 30.69 105 ASP B C 1
ATOM 5167 O O . ASP B 1 105 ? 16.578 0.826 -25.734 1 30.69 105 ASP B O 1
ATOM 5171 N N . SER B 1 106 ? 17.641 2.09 -27 1 31 106 SER B N 1
ATOM 5172 C CA . SER B 1 106 ? 16.578 2.727 -27.766 1 31 106 SER B CA 1
ATOM 5173 C C . SER B 1 106 ? 15.727 1.691 -28.5 1 31 106 SER B C 1
ATOM 5175 O O . SER B 1 106 ? 14.578 1.958 -28.844 1 31 106 SER B O 1
ATOM 5177 N N . GLU B 1 107 ? 16.422 0.921 -29.609 1 26.16 107 GLU B N 1
ATOM 5178 C CA . GLU B 1 107 ? 15.68 0.295 -30.703 1 26.16 107 GLU B CA 1
ATOM 5179 C C . GLU B 1 107 ? 14.75 -0.798 -30.188 1 26.16 107 GLU B C 1
ATOM 5181 O O . GLU B 1 107 ? 13.562 -0.815 -30.5 1 26.16 107 GLU B O 1
ATOM 5186 N N . ALA B 1 108 ? 14.984 -2.107 -30.719 1 26.44 108 ALA B N 1
ATOM 5187 C CA . ALA B 1 108 ? 14.164 -3.291 -30.969 1 26.44 108 ALA B CA 1
ATOM 5188 C C . ALA B 1 108 ? 13.781 -3.982 -29.672 1 26.44 108 ALA B C 1
ATOM 5190 O O . ALA B 1 108 ? 12.898 -4.844 -29.656 1 26.44 108 ALA B O 1
ATOM 5191 N N . ASP B 1 109 ? 14.766 -4.195 -28.781 1 24.77 109 ASP B N 1
ATOM 5192 C CA . ASP B 1 109 ? 14.789 -5.504 -28.125 1 24.77 109 ASP B CA 1
ATOM 5193 C C . ASP B 1 109 ? 13.609 -5.672 -27.172 1 24.77 109 ASP B C 1
ATOM 5195 O O . ASP B 1 109 ? 13.047 -4.684 -26.688 1 24.77 109 ASP B O 1
ATOM 5199 N N . LEU B 1 110 ? 13.336 -7.027 -26.766 1 26.12 110 LEU B N 1
ATOM 5200 C CA . LEU B 1 110 ? 12.328 -7.953 -26.234 1 26.12 110 LEU B CA 1
ATOM 5201 C C . LEU B 1 110 ? 11.891 -7.535 -24.844 1 26.12 110 LEU B C 1
ATOM 5203 O O . LEU B 1 110 ? 12.586 -6.773 -24.172 1 26.12 110 LEU B O 1
ATOM 5207 N N . GLY B 1 111 ? 10.914 -8.289 -24.266 1 27.78 111 GLY B N 1
ATOM 5208 C CA . GLY B 1 111 ? 9.93 -8.555 -23.234 1 27.78 111 GLY B CA 1
ATOM 5209 C C . GLY B 1 111 ? 10.531 -8.625 -21.844 1 27.78 111 GLY B C 1
ATOM 5210 O O . GLY B 1 111 ? 9.867 -9.055 -20.891 1 27.78 111 GLY B O 1
ATOM 5211 N N . PHE B 1 112 ? 11.836 -8.875 -21.812 1 28.22 112 PHE B N 1
ATOM 5212 C CA . PHE B 1 112 ? 12.195 -9.328 -20.484 1 28.22 112 PHE B CA 1
ATOM 5213 C C . PHE B 1 112 ? 12.164 -8.18 -19.484 1 28.22 112 PHE B C 1
ATOM 5215 O O . PHE B 1 112 ? 13.156 -7.477 -19.297 1 28.22 112 PHE B O 1
ATOM 5222 N N . GLY B 1 113 ? 11.219 -7.305 -19.578 1 29.17 113 GLY B N 1
ATOM 5223 C CA . GLY B 1 113 ? 11.133 -6.102 -18.766 1 29.17 113 GLY B CA 1
ATOM 5224 C C . GLY B 1 113 ? 11.328 -6.367 -17.297 1 29.17 113 GLY B C 1
ATOM 5225 O O . GLY B 1 113 ? 10.719 -7.285 -16.734 1 29.17 113 GLY B O 1
ATOM 5226 N N . ASP B 1 114 ? 12.562 -6.457 -16.875 1 29.61 114 ASP B N 1
ATOM 5227 C CA . ASP B 1 114 ? 12.656 -6.262 -15.43 1 29.61 114 ASP B CA 1
ATOM 5228 C C . ASP B 1 114 ? 11.594 -5.277 -14.938 1 29.61 114 ASP B C 1
ATOM 5230 O O . ASP B 1 114 ? 11.727 -4.066 -15.133 1 29.61 114 ASP B O 1
ATOM 5234 N N . GLU B 1 115 ? 10.328 -5.613 -15.203 1 29.58 115 GLU B N 1
ATOM 5235 C CA . GLU B 1 115 ? 9.203 -4.84 -14.688 1 29.58 115 GLU B CA 1
ATOM 5236 C C . GLU B 1 115 ? 9.398 -4.508 -13.211 1 29.58 115 GLU B C 1
ATOM 5238 O O . GLU B 1 115 ? 9.43 -5.402 -12.367 1 29.58 115 GLU B O 1
ATOM 5243 N N . ASP B 1 116 ? 10.352 -3.668 -13.008 1 29.94 116 ASP B N 1
ATOM 5244 C CA . ASP B 1 116 ? 10.086 -3.086 -11.688 1 29.94 116 ASP B CA 1
ATOM 5245 C C . ASP B 1 116 ? 8.594 -3.014 -11.406 1 29.94 116 ASP B C 1
ATOM 5247 O O . ASP B 1 116 ? 7.812 -2.57 -12.258 1 29.94 116 ASP B O 1
ATOM 5251 N N . PRO B 1 117 ? 8.109 -3.924 -10.633 1 32.38 117 PRO B N 1
ATOM 5252 C CA . PRO B 1 117 ? 6.656 -4.031 -10.469 1 32.38 117 PRO B CA 1
ATOM 5253 C C . PRO B 1 117 ? 5.953 -2.678 -10.531 1 32.38 117 PRO B C 1
ATOM 5255 O O . PRO B 1 117 ? 4.793 -2.6 -10.938 1 32.38 117 PRO B O 1
ATOM 5258 N N . ASP B 1 118 ? 6.562 -1.631 -10.023 1 31.58 118 ASP B N 1
ATOM 5259 C CA . ASP B 1 118 ? 5.766 -0.409 -10.078 1 31.58 118 ASP B CA 1
ATOM 5260 C C . ASP B 1 118 ? 5.699 0.14 -11.5 1 31.58 118 ASP B C 1
ATOM 5262 O O . ASP B 1 118 ? 4.801 0.916 -11.828 1 31.58 118 ASP B O 1
ATOM 5266 N N . GLU B 1 119 ? 6.844 0.081 -12.281 1 29.25 119 GLU B N 1
ATOM 5267 C CA . GLU B 1 119 ? 6.812 0.719 -13.594 1 29.25 119 GLU B CA 1
ATOM 5268 C C . GLU B 1 119 ? 6.254 -0.225 -14.648 1 29.25 119 GLU B C 1
ATOM 5270 O O . GLU B 1 119 ? 7.008 -0.942 -15.312 1 29.25 119 GLU B O 1
ATOM 5275 N N . GLU B 1 120 ? 5.41 -1.074 -14.562 1 29.25 120 GLU B N 1
ATOM 5276 C CA . GLU B 1 120 ? 4.809 -1.502 -15.82 1 29.25 120 GLU B CA 1
ATOM 5277 C C . GLU B 1 120 ? 4.539 -0.312 -16.734 1 29.25 120 GLU B C 1
ATOM 5279 O O . GLU B 1 120 ? 3.574 0.429 -16.531 1 29.25 120 GLU B O 1
ATOM 5284 N N . ASP B 1 121 ? 5.613 0.304 -17.188 1 27.39 121 ASP B N 1
ATOM 5285 C CA . ASP B 1 121 ? 5.348 1.127 -18.359 1 27.39 121 ASP B CA 1
ATOM 5286 C C . ASP B 1 121 ? 4.621 0.326 -19.438 1 27.39 121 ASP B C 1
ATOM 5288 O O . ASP B 1 121 ? 5.203 -0.566 -20.047 1 27.39 121 ASP B O 1
ATOM 5292 N N . GLU B 1 122 ? 3.473 -0.174 -19.344 1 28.64 122 GLU B N 1
ATOM 5293 C CA . GLU B 1 122 ? 2.771 -0.46 -20.594 1 28.64 122 GLU B CA 1
ATOM 5294 C C . GLU B 1 122 ? 3.045 0.618 -21.641 1 28.64 122 GLU B C 1
ATOM 5296 O O . GLU B 1 122 ? 2.889 1.81 -21.359 1 28.64 122 GLU B O 1
ATOM 5301 N N . GLN B 1 123 ? 4.055 0.446 -22.438 1 26.8 123 GLN B N 1
ATOM 5302 C CA . GLN B 1 123 ? 3.977 1.166 -23.703 1 26.8 123 GLN B CA 1
ATOM 5303 C C . GLN B 1 123 ? 2.527 1.407 -24.125 1 26.8 123 GLN B C 1
ATOM 5305 O O . GLN B 1 123 ? 1.719 0.476 -24.141 1 26.8 123 GLN B O 1
ATOM 5310 N N . GLU B 1 124 ? 2.068 2.621 -23.969 1 27.92 124 GLU B N 1
ATOM 5311 C CA . GLU B 1 124 ? 0.884 3.145 -24.641 1 27.92 124 GLU B CA 1
ATOM 5312 C C . GLU B 1 124 ? 0.847 2.719 -26.109 1 27.92 124 GLU B C 1
ATOM 5314 O O . GLU B 1 124 ? 1.54 3.299 -26.953 1 27.92 124 GLU B O 1
ATOM 5319 N N . GLU B 1 125 ? 1.085 1.503 -26.531 1 26.23 125 GLU B N 1
ATOM 5320 C CA . GLU B 1 125 ? 0.558 1.386 -27.891 1 26.23 125 GLU B CA 1
ATOM 5321 C C . GLU B 1 125 ? -0.729 2.191 -28.047 1 26.23 125 GLU B C 1
ATOM 5323 O O . GLU B 1 125 ? -1.59 2.18 -27.172 1 26.23 125 GLU B O 1
ATOM 5328 N N . GLU B 1 126 ? -0.577 3.281 -28.859 1 27.23 126 GLU B N 1
ATOM 5329 C CA . GLU B 1 126 ? -1.744 3.971 -29.406 1 27.23 126 GLU B CA 1
ATOM 5330 C C . GLU B 1 126 ? -2.863 2.984 -29.734 1 27.23 126 GLU B C 1
ATOM 5332 O O . GLU B 1 126 ? -2.826 2.32 -30.766 1 27.23 126 GLU B O 1
ATOM 5337 N N . VAL B 1 127 ? -3.225 2.143 -28.984 1 29.77 127 VAL B N 1
ATOM 5338 C CA . VAL B 1 127 ? -4.457 1.481 -29.406 1 29.77 127 VAL B CA 1
ATOM 5339 C C . VAL B 1 127 ? -5.41 2.504 -30.016 1 29.77 127 VAL B C 1
ATOM 5341 O O . VAL B 1 127 ? -5.688 3.545 -29.422 1 29.77 127 VAL B O 1
ATOM 5344 N N . LYS B 1 128 ? -5.398 2.592 -31.344 1 29.89 128 LYS B N 1
ATOM 5345 C CA . LYS B 1 128 ? -6.477 3.219 -32.094 1 29.89 128 LYS B CA 1
ATOM 5346 C C . LYS B 1 128 ? -7.801 3.143 -31.344 1 29.89 128 LYS B C 1
ATOM 5348 O O . LYS B 1 128 ? -8.094 2.137 -30.703 1 29.89 128 LYS B O 1
ATOM 5353 N N . ALA B 1 129 ? -8.43 4.281 -31.234 1 30.2 129 ALA B N 1
ATOM 5354 C CA . ALA B 1 129 ? -9.797 4.512 -30.781 1 30.2 129 ALA B CA 1
ATOM 5355 C C . ALA B 1 129 ? -10.75 3.479 -31.359 1 30.2 129 ALA B C 1
ATOM 5357 O O . ALA B 1 129 ? -11.258 3.656 -32.469 1 30.2 129 ALA B O 1
ATOM 5358 N N . LYS B 1 130 ? -10.422 2.254 -31.375 1 31.5 130 LYS B N 1
ATOM 5359 C CA . LYS B 1 130 ? -11.523 1.46 -31.906 1 31.5 130 LYS B CA 1
ATOM 5360 C C . LYS B 1 130 ? -12.844 1.855 -31.25 1 31.5 130 LYS B C 1
ATOM 5362 O O . LYS B 1 130 ? -12.859 2.381 -30.125 1 31.5 130 LYS B O 1
ATOM 5367 N N . GLY B 1 131 ? -14.031 1.758 -31.984 1 32.47 131 GLY B N 1
ATOM 5368 C CA . GLY B 1 131 ? -15.383 2.17 -31.641 1 32.47 131 GLY B CA 1
ATOM 5369 C C . GLY B 1 131 ? -15.742 1.913 -30.188 1 32.47 131 GLY B C 1
ATOM 5370 O O . GLY B 1 131 ? -15.078 1.121 -29.516 1 32.47 131 GLY B O 1
ATOM 5371 N N . LYS B 1 132 ? -16.422 2.832 -29.641 1 40.72 132 LYS B N 1
ATOM 5372 C CA . LYS B 1 132 ? -17.141 2.891 -28.375 1 40.72 132 LYS B CA 1
ATOM 5373 C C . LYS B 1 132 ? -17.766 1.538 -28.031 1 40.72 132 LYS B C 1
ATOM 5375 O O . LYS B 1 132 ? -18.938 1.302 -28.297 1 40.72 132 LYS B O 1
ATOM 5380 N N . GLY B 1 133 ? -17.125 0.451 -28.266 1 37.97 133 GLY B N 1
ATOM 5381 C CA . GLY B 1 133 ? -17.891 -0.744 -27.938 1 37.97 133 GLY B CA 1
ATOM 5382 C C . GLY B 1 133 ? -18.281 -0.838 -26.484 1 37.97 133 GLY B C 1
ATOM 5383 O O . GLY B 1 133 ? -17.656 -0.197 -25.625 1 37.97 133 GLY B O 1
ATOM 5384 N N . ALA B 1 134 ? -19.594 -1.266 -26.203 1 48.47 134 ALA B N 1
ATOM 5385 C CA . ALA B 1 134 ? -20.188 -1.516 -24.891 1 48.47 134 ALA B CA 1
ATOM 5386 C C . ALA B 1 134 ? -19.234 -2.32 -24.016 1 48.47 134 ALA B C 1
ATOM 5388 O O . ALA B 1 134 ? -18.609 -3.287 -24.469 1 48.47 134 ALA B O 1
ATOM 5389 N N . ARG B 1 135 ? -18.719 -1.723 -22.984 1 55.97 135 ARG B N 1
ATOM 5390 C CA . ARG B 1 135 ? -17.844 -2.365 -22 1 55.97 135 ARG B CA 1
ATOM 5391 C C . ARG B 1 135 ? -18.297 -3.797 -21.734 1 55.97 135 ARG B C 1
ATOM 5393 O O . ARG B 1 135 ? -19.484 -4.055 -21.516 1 55.97 135 ARG B O 1
ATOM 5400 N N . LYS B 1 136 ? -17.5 -4.742 -22.016 1 61.28 136 LYS B N 1
ATOM 5401 C CA . LYS B 1 136 ? -17.812 -6.152 -21.797 1 61.28 136 LYS B CA 1
ATOM 5402 C C . LYS B 1 136 ? -18.047 -6.426 -20.312 1 61.28 136 LYS B C 1
ATOM 5404 O O . LYS B 1 136 ? -17.234 -6.07 -19.469 1 61.28 136 LYS B O 1
ATOM 5409 N N . ILE B 1 137 ? -19.297 -6.605 -19.891 1 66.31 137 ILE B N 1
ATOM 5410 C CA . ILE B 1 137 ? -19.688 -7.043 -18.562 1 66.31 137 ILE B CA 1
ATOM 5411 C C . ILE B 1 137 ? -19.359 -8.523 -18.375 1 66.31 137 ILE B C 1
ATOM 5413 O O . ILE B 1 137 ? -19.75 -9.359 -19.188 1 66.31 137 ILE B O 1
ATOM 5417 N N . PRO B 1 138 ? -18.438 -8.703 -17.422 1 68.69 138 PRO B N 1
ATOM 5418 C CA . PRO B 1 138 ? -18.141 -10.117 -17.172 1 68.69 138 PRO B CA 1
ATOM 5419 C C . PRO B 1 138 ? -19.406 -10.961 -16.984 1 68.69 138 PRO B C 1
ATOM 5421 O O . PRO B 1 138 ? -20.391 -10.469 -16.453 1 68.69 138 PRO B O 1
ATOM 5424 N N . LYS B 1 139 ? -19.422 -12.102 -17.484 1 67.25 139 LYS B N 1
ATOM 5425 C CA . LYS B 1 139 ? -20.578 -12.992 -17.453 1 67.25 139 LYS B CA 1
ATOM 5426 C C . LYS B 1 139 ? -20.969 -13.328 -16.016 1 67.25 139 LYS B C 1
ATOM 5428 O O . LYS B 1 139 ? -22.141 -13.477 -15.703 1 67.25 139 LYS B O 1
ATOM 5433 N N . ASP B 1 140 ? -19.984 -13.242 -15.117 1 71.94 140 ASP B N 1
ATOM 5434 C CA . ASP B 1 140 ? -20.25 -13.742 -13.773 1 71.94 140 ASP B CA 1
ATOM 5435 C C . ASP B 1 140 ? -20.562 -12.602 -12.812 1 71.94 140 ASP B C 1
ATOM 5437 O O . ASP B 1 140 ? -20.75 -12.82 -11.617 1 71.94 140 ASP B O 1
ATOM 5441 N N . ILE B 1 141 ? -20.906 -11.461 -13.438 1 81.44 141 ILE B N 1
ATOM 5442 C CA . ILE B 1 141 ? -21.125 -10.336 -12.531 1 81.44 141 ILE B CA 1
ATOM 5443 C C . ILE B 1 141 ? -22.609 -10.266 -12.148 1 81.44 141 ILE B C 1
ATOM 5445 O O . ILE B 1 141 ? -23.484 -10.562 -12.961 1 81.44 141 ILE B O 1
ATOM 5449 N N . GLU B 1 142 ? -22.859 -10.047 -10.906 1 85.19 142 GLU B N 1
ATOM 5450 C CA . GLU B 1 142 ? -24.219 -9.898 -10.414 1 85.19 142 GLU B CA 1
ATOM 5451 C C . GLU B 1 142 ? -24.875 -8.641 -10.977 1 85.19 142 GLU B C 1
ATOM 5453 O O . GLU B 1 142 ? -24.297 -7.555 -10.93 1 85.19 142 GLU B O 1
ATOM 5458 N N . VAL B 1 143 ? -26.062 -8.844 -11.625 1 88.38 143 VAL B N 1
ATOM 5459 C CA . VAL B 1 143 ? -26.812 -7.727 -12.188 1 88.38 143 VAL B CA 1
ATOM 5460 C C . VAL B 1 143 ? -28.031 -7.418 -11.312 1 88.38 143 VAL B C 1
ATOM 5462 O O . VAL B 1 143 ? -28.812 -8.312 -10.984 1 88.38 143 VAL B O 1
ATOM 5465 N N . VAL B 1 144 ? -28.078 -6.176 -10.836 1 89.94 144 VAL B N 1
ATOM 5466 C CA . VAL B 1 144 ? -29.188 -5.727 -10.016 1 89.94 144 VAL B CA 1
ATOM 5467 C C . VAL B 1 144 ? -30.078 -4.777 -10.82 1 89.94 144 VAL B C 1
ATOM 5469 O O . VAL B 1 144 ? -29.594 -3.775 -11.352 1 89.94 144 VAL B O 1
ATOM 5472 N N . ARG B 1 145 ? -31.297 -5.109 -10.867 1 90.88 145 ARG B N 1
ATOM 5473 C CA . ARG B 1 145 ? -32.25 -4.262 -11.555 1 90.88 145 ARG B CA 1
ATOM 5474 C C . ARG B 1 145 ? -33 -3.357 -10.57 1 90.88 145 ARG B C 1
ATOM 5476 O O . ARG B 1 145 ? -33.5 -3.824 -9.547 1 90.88 145 ARG B O 1
ATOM 5483 N N . VAL B 1 146 ? -32.938 -2.055 -10.82 1 88.31 146 VAL B N 1
ATOM 5484 C CA . VAL B 1 146 ? -33.625 -1.095 -9.969 1 88.31 146 VAL B CA 1
ATOM 5485 C C . VAL B 1 146 ? -34.75 -0.404 -10.758 1 88.31 146 VAL B C 1
ATOM 5487 O O . VAL B 1 146 ? -34.469 0.314 -11.727 1 88.31 146 VAL B O 1
ATOM 5490 N N . ASP B 1 147 ? -35.938 -0.507 -10.336 1 89.56 147 ASP B N 1
ATOM 5491 C CA . ASP B 1 147 ? -37.094 0.087 -10.992 1 89.56 147 ASP B CA 1
ATOM 5492 C C . ASP B 1 147 ? -37.406 1.468 -10.422 1 89.56 147 ASP B C 1
ATOM 5494 O O . ASP B 1 147 ? -37.438 1.646 -9.203 1 89.56 147 ASP B O 1
ATOM 5498 N N . HIS B 1 148 ? -37.5 2.373 -11.305 1 88.25 148 HIS B N 1
ATOM 5499 C CA . HIS B 1 148 ? -37.875 3.73 -10.922 1 88.25 148 HIS B CA 1
ATOM 5500 C C . HIS B 1 148 ? -39.281 4.07 -11.406 1 88.25 148 HIS B C 1
ATOM 5502 O O . HIS B 1 148 ? -39.562 3.971 -12.594 1 88.25 148 HIS B O 1
ATOM 5508 N N . TYR B 1 149 ? -40.094 4.465 -10.391 1 87.62 149 TYR B N 1
ATOM 5509 C CA . TYR B 1 149 ? -41.438 4.879 -10.68 1 87.62 149 TYR B CA 1
ATOM 5510 C C . TYR B 1 149 ? -41.625 6.367 -10.406 1 87.62 149 TYR B C 1
ATOM 5512 O O . TYR B 1 149 ? -40.875 6.969 -9.656 1 87.62 149 TYR B O 1
ATOM 5520 N N . PRO B 1 150 ? -42.625 6.953 -11.109 1 85.44 150 PRO B N 1
ATOM 5521 C CA . PRO B 1 150 ? -42.906 8.359 -10.797 1 85.44 150 PRO B CA 1
ATOM 5522 C C . PRO B 1 150 ? -43.281 8.57 -9.336 1 85.44 150 PRO B C 1
ATOM 5524 O O . PRO B 1 150 ? -43.781 7.652 -8.68 1 85.44 150 PRO B O 1
ATOM 5527 N N . GLU B 1 151 ? -42.844 9.656 -8.734 1 81.31 151 GLU B N 1
ATOM 5528 C CA . GLU B 1 151 ? -43.094 9.969 -7.324 1 81.31 151 GLU B CA 1
ATOM 5529 C C . GLU B 1 151 ? -44.562 9.836 -6.965 1 81.31 151 GLU B C 1
ATOM 5531 O O . GLU B 1 151 ? -44.906 9.32 -5.895 1 81.31 151 GLU B O 1
ATOM 5536 N N . ASP B 1 152 ? -45.406 10.359 -7.875 1 81.44 152 ASP B N 1
ATOM 5537 C CA . ASP B 1 152 ? -46.875 10.273 -7.672 1 81.44 152 ASP B CA 1
ATOM 5538 C C . ASP B 1 152 ? -47.5 9.289 -8.656 1 81.44 152 ASP B C 1
ATOM 5540 O O . ASP B 1 152 ? -47.531 9.547 -9.867 1 81.44 152 ASP B O 1
ATOM 5544 N N . MET B 1 153 ? -47.938 8.242 -8.148 1 85 153 MET B N 1
ATOM 5545 C CA . MET B 1 153 ? -48.531 7.191 -8.977 1 85 153 MET B CA 1
ATOM 5546 C C . MET B 1 153 ? -50.062 7.305 -9.016 1 85 153 MET B C 1
ATOM 5548 O O . MET B 1 153 ? -50.75 6.316 -9.266 1 85 153 MET B O 1
ATOM 5552 N N . THR B 1 154 ? -50.469 8.531 -8.664 1 83.62 154 THR B N 1
ATOM 5553 C CA . THR B 1 154 ? -51.906 8.773 -8.703 1 83.62 154 THR B CA 1
ATOM 5554 C C . THR B 1 154 ? -52.281 9.68 -9.883 1 83.62 154 THR B C 1
ATOM 5556 O O . THR B 1 154 ? -51.625 10.688 -10.117 1 83.62 154 THR B O 1
ATOM 5559 N N . CYS B 1 155 ? -53.281 9.227 -10.648 1 81.19 155 CYS B N 1
ATOM 5560 C CA . CYS B 1 155 ? -53.719 10.016 -11.781 1 81.19 155 CYS B CA 1
ATOM 5561 C C . CYS B 1 155 ? -54.312 11.352 -11.32 1 81.19 155 CYS B C 1
ATOM 5563 O O . CYS B 1 155 ? -55.156 11.398 -10.43 1 81.19 155 CYS B O 1
ATOM 5565 N N . CYS B 1 156 ? -53.656 12.391 -11.797 1 76.12 156 CYS B N 1
ATOM 5566 C CA . CYS B 1 156 ? -54.031 13.734 -11.391 1 76.12 156 CYS B CA 1
ATOM 5567 C C . CYS B 1 156 ? -55.5 14.008 -11.742 1 76.12 156 CYS B C 1
ATOM 5569 O O . CYS B 1 156 ? -56.156 14.859 -11.133 1 76.12 156 CYS B O 1
ATOM 5571 N N . THR B 1 157 ? -56.125 13.219 -12.625 1 77.12 157 THR B N 1
ATOM 5572 C CA . THR B 1 157 ? -57.469 13.5 -13.117 1 77.12 157 THR B CA 1
ATOM 5573 C C . THR B 1 157 ? -58.5 12.641 -12.398 1 77.12 157 THR B C 1
ATOM 5575 O O . THR B 1 157 ? -59.5 13.156 -11.898 1 77.12 157 THR B O 1
ATOM 5578 N N . CYS B 1 158 ? -58.344 11.391 -12.344 1 79.56 158 CYS B N 1
ATOM 5579 C CA . CYS B 1 158 ? -59.375 10.5 -11.812 1 79.56 158 CYS B CA 1
ATOM 5580 C C . CYS B 1 158 ? -58.938 9.922 -10.469 1 79.56 158 CYS B C 1
ATOM 5582 O O . CYS B 1 158 ? -59.75 9.312 -9.773 1 79.56 158 CYS B O 1
ATOM 5584 N N . GLY B 1 159 ? -57.656 10.203 -10.062 1 78.19 159 GLY B N 1
ATOM 5585 C CA . GLY B 1 159 ? -57.219 9.742 -8.766 1 78.19 159 GLY B CA 1
ATOM 5586 C C . GLY B 1 159 ? -56.875 8.266 -8.734 1 78.19 159 GLY B C 1
ATOM 5587 O O . GLY B 1 159 ? -56.469 7.742 -7.699 1 78.19 159 GLY B O 1
ATOM 5588 N N . CYS B 1 160 ? -57.156 7.598 -9.812 1 80.25 160 CYS B N 1
ATOM 5589 C CA . CYS B 1 160 ? -56.844 6.172 -9.852 1 80.25 160 CYS B CA 1
ATOM 5590 C C . CYS B 1 160 ? -55.344 5.934 -9.891 1 80.25 160 CYS B C 1
ATOM 5592 O O . CYS B 1 160 ? -54.594 6.852 -10.172 1 80.25 160 CYS B O 1
ATOM 5594 N N . GLN B 1 161 ? -54.906 4.637 -9.547 1 85.88 161 GLN B N 1
ATOM 5595 C CA . GLN B 1 161 ? -53.5 4.246 -9.562 1 85.88 161 GLN B CA 1
ATOM 5596 C C . GLN B 1 161 ? -53 4.113 -10.992 1 85.88 161 GLN B C 1
ATOM 5598 O O . GLN B 1 161 ? -53.688 3.594 -11.867 1 85.88 161 GLN B O 1
ATOM 5603 N N . MET B 1 162 ? -51.906 4.672 -11.203 1 85.62 162 MET B N 1
ATOM 5604 C CA . MET B 1 162 ? -51.281 4.598 -12.523 1 85.62 162 MET B CA 1
ATOM 5605 C C . MET B 1 162 ? -50.594 3.25 -12.727 1 85.62 162 MET B C 1
ATOM 5607 O O . MET B 1 162 ? -50.188 2.598 -11.758 1 85.62 162 MET B O 1
ATOM 5611 N N . LYS B 1 163 ? -50.594 2.766 -13.922 1 85.88 163 LYS B N 1
ATOM 5612 C CA . LYS B 1 163 ? -49.938 1.515 -14.281 1 85.88 163 LYS B CA 1
ATOM 5613 C C . LYS B 1 163 ? -48.781 1.759 -15.242 1 85.88 163 LYS B C 1
ATOM 5615 O O . LYS B 1 163 ? -48.844 2.695 -16.047 1 85.88 163 LYS B O 1
ATOM 5620 N N . SER B 1 164 ? -47.75 0.862 -15.141 1 88.5 164 SER B N 1
ATOM 5621 C CA . SER B 1 164 ? -46.562 0.97 -16.016 1 88.5 164 SER B CA 1
ATOM 5622 C C . SER B 1 164 ? -46.906 0.518 -17.438 1 88.5 164 SER B C 1
ATOM 5624 O O . SER B 1 164 ? -47.375 -0.595 -17.641 1 88.5 164 SER B O 1
ATOM 5626 N N . ILE B 1 165 ? -46.719 1.408 -18.438 1 84.56 165 ILE B N 1
ATOM 5627 C CA . ILE B 1 165 ? -47 1.078 -19.828 1 84.56 165 ILE B CA 1
ATOM 5628 C C . ILE B 1 165 ? -45.719 0.745 -20.562 1 84.56 165 ILE B C 1
ATOM 5630 O O . ILE B 1 165 ? -45.719 -0.017 -21.547 1 84.56 165 ILE B O 1
ATOM 5634 N N . LYS B 1 166 ? -44.688 1.393 -20.203 1 86.44 166 LYS B N 1
ATOM 5635 C CA . LYS B 1 166 ? -43.406 1.205 -20.859 1 86.44 166 LYS B CA 1
ATOM 5636 C C . LYS B 1 166 ? -42.281 1.231 -19.844 1 86.44 166 LYS B C 1
ATOM 5638 O O . LYS B 1 166 ? -42.281 2.043 -18.906 1 86.44 166 LYS B O 1
ATOM 5643 N N . ALA B 1 167 ? -41.406 0.191 -19.969 1 87.62 167 ALA B N 1
ATOM 5644 C CA . ALA B 1 167 ? -40.219 0.131 -19.141 1 87.62 167 ALA B CA 1
ATOM 5645 C C . ALA B 1 167 ? -38.938 0.278 -20 1 87.62 167 ALA B C 1
ATOM 5647 O O . ALA B 1 167 ? -38.75 -0.493 -20.938 1 87.62 167 ALA B O 1
ATOM 5648 N N . GLU B 1 168 ? -38.219 1.333 -19.734 1 85.62 168 GLU B N 1
ATOM 5649 C CA . GLU B 1 168 ? -37 1.577 -20.484 1 85.62 168 GLU B CA 1
ATOM 5650 C C . GLU B 1 168 ? -35.781 1.259 -19.625 1 85.62 168 GLU B C 1
ATOM 5652 O O . GLU B 1 168 ? -35.562 1.867 -18.562 1 85.62 168 GLU B O 1
ATOM 5657 N N . GLU B 1 169 ? -35.031 0.287 -20.156 1 84.56 169 GLU B N 1
ATOM 5658 C CA . GLU B 1 169 ? -33.812 -0.11 -19.469 1 84.56 169 GLU B CA 1
ATOM 5659 C C . GLU B 1 169 ? -32.625 0.685 -19.953 1 84.56 169 GLU B C 1
ATOM 5661 O O . GLU B 1 169 ? -32.375 0.782 -21.156 1 84.56 169 GLU B O 1
ATOM 5666 N N . ARG B 1 170 ? -32.031 1.333 -19.062 1 80.19 170 ARG B N 1
ATOM 5667 C CA . ARG B 1 170 ? -30.828 2.076 -19.422 1 80.19 170 ARG B CA 1
ATOM 5668 C C . ARG B 1 170 ? -29.594 1.199 -19.297 1 80.19 170 ARG B C 1
ATOM 5670 O O . ARG B 1 170 ? -29.656 0.091 -18.766 1 80.19 170 ARG B O 1
ATOM 5677 N N . VAL B 1 171 ? -28.531 1.714 -19.859 1 76.56 171 VAL B N 1
ATOM 5678 C CA . VAL B 1 171 ? -27.266 0.998 -19.859 1 76.56 171 VAL B CA 1
ATOM 5679 C C . VAL B 1 171 ? -26.781 0.811 -18.422 1 76.56 171 VAL B C 1
ATOM 5681 O O . VAL B 1 171 ? -26.969 1.688 -17.578 1 76.56 171 VAL B O 1
ATOM 5684 N N . GLY B 1 172 ? -26.25 -0.295 -18.125 1 82.12 172 GLY B N 1
ATOM 5685 C CA . GLY B 1 172 ? -25.812 -0.676 -16.797 1 82.12 172 GLY B CA 1
ATOM 5686 C C . GLY B 1 172 ? -24.656 0.17 -16.281 1 82.12 172 GLY B C 1
ATOM 5687 O O . GLY B 1 172 ? -23.859 0.684 -17.062 1 82.12 172 GLY B O 1
ATOM 5688 N N . SER B 1 173 ? -24.734 0.497 -14.938 1 86.75 173 SER B N 1
ATOM 5689 C CA . SER B 1 173 ? -23.656 1.204 -14.258 1 86.75 173 SER B CA 1
ATOM 5690 C C . SER B 1 173 ? -23.016 0.336 -13.18 1 86.75 173 SER B C 1
ATOM 5692 O O . SER B 1 173 ? -23.688 -0.469 -12.539 1 86.75 173 SER B O 1
ATOM 5694 N N . PHE B 1 174 ? -21.688 0.44 -13.047 1 87.75 174 PHE B N 1
ATOM 5695 C CA . PHE B 1 174 ? -20.969 -0.323 -12.023 1 87.75 174 PHE B CA 1
ATOM 5696 C C . PHE B 1 174 ? -21.172 0.289 -10.648 1 87.75 174 PHE B C 1
ATOM 5698 O O . PHE B 1 174 ? -20.984 1.493 -10.461 1 87.75 174 PHE B O 1
ATOM 5705 N N . ARG B 1 175 ? -21.656 -0.463 -9.773 1 89.44 175 ARG B N 1
ATOM 5706 C CA . ARG B 1 175 ? -21.781 -0.084 -8.367 1 89.44 175 ARG B CA 1
ATOM 5707 C C . ARG B 1 175 ? -20.875 -0.934 -7.48 1 89.44 175 ARG B C 1
ATOM 5709 O O . ARG B 1 175 ? -20.75 -2.139 -7.699 1 89.44 175 ARG B O 1
ATOM 5716 N N . ILE B 1 176 ? -20.234 -0.252 -6.539 1 90.19 176 ILE B N 1
ATOM 5717 C CA . ILE B 1 176 ? -19.344 -0.969 -5.645 1 90.19 176 ILE B CA 1
ATOM 5718 C C . ILE B 1 176 ? -20.016 -1.19 -4.297 1 90.19 176 ILE B C 1
ATOM 5720 O O . ILE B 1 176 ? -20.75 -0.318 -3.811 1 90.19 176 ILE B O 1
ATOM 5724 N N . VAL B 1 177 ? -19.953 -2.293 -3.867 1 88.44 177 VAL B N 1
ATOM 5725 C CA . VAL B 1 177 ? -20.297 -2.582 -2.479 1 88.44 177 VAL B CA 1
ATOM 5726 C C . VAL B 1 177 ? -19.016 -2.602 -1.63 1 88.44 177 VAL B C 1
ATOM 5728 O O . VAL B 1 177 ? -18.219 -3.531 -1.728 1 88.44 177 VAL B O 1
ATOM 5731 N N . PRO B 1 178 ? -18.859 -1.519 -0.863 1 87.62 178 PRO B N 1
ATOM 5732 C CA . PRO B 1 178 ? -17.625 -1.451 -0.09 1 87.62 178 PRO B CA 1
ATOM 5733 C C . PRO B 1 178 ? -17.5 -2.574 0.937 1 87.62 178 PRO B C 1
ATOM 5735 O O . PRO B 1 178 ? -18.516 -3.129 1.37 1 87.62 178 PRO B O 1
ATOM 5738 N N . GLU B 1 179 ? -16.281 -2.918 1.196 1 88.12 179 GLU B N 1
ATOM 5739 C CA . GLU B 1 179 ? -16 -3.893 2.248 1 88.12 179 GLU B CA 1
ATOM 5740 C C . GLU B 1 179 ? -16.562 -3.434 3.588 1 88.12 179 GLU B C 1
ATOM 5742 O O . GLU B 1 179 ? -16.453 -2.26 3.945 1 88.12 179 GLU B O 1
ATOM 5747 N N . HIS B 1 180 ? -17.344 -4.23 4.234 1 87.19 180 HIS B N 1
ATOM 5748 C CA . HIS B 1 180 ? -17.844 -3.904 5.562 1 87.19 180 HIS B CA 1
ATOM 5749 C C . HIS B 1 180 ? -17.969 -5.156 6.426 1 87.19 180 HIS B C 1
ATOM 5751 O O . HIS B 1 180 ? -17.906 -6.273 5.914 1 87.19 180 HIS B O 1
ATOM 5757 N N . VAL B 1 181 ? -17.953 -4.93 7.695 1 89.25 181 VAL B N 1
ATOM 5758 C CA . VAL B 1 181 ? -17.984 -6.035 8.648 1 89.25 181 VAL B CA 1
ATOM 5759 C C . VAL B 1 181 ? -19.359 -6.09 9.328 1 89.25 181 VAL B C 1
ATOM 5761 O O . VAL B 1 181 ? -19.922 -5.051 9.68 1 89.25 181 VAL B O 1
ATOM 5764 N N . VAL B 1 182 ? -19.859 -7.27 9.43 1 90 182 VAL B N 1
ATOM 5765 C CA . VAL B 1 182 ? -21.109 -7.504 10.141 1 90 182 VAL B CA 1
ATOM 5766 C C . VAL B 1 182 ? -20.875 -8.5 11.273 1 90 182 VAL B C 1
ATOM 5768 O O . VAL B 1 182 ? -19.875 -9.227 11.273 1 90 182 VAL B O 1
ATOM 5771 N N . VAL B 1 183 ? -21.766 -8.43 12.211 1 89.75 183 VAL B N 1
ATOM 5772 C CA . VAL B 1 183 ? -21.703 -9.398 13.297 1 89.75 183 VAL B CA 1
ATOM 5773 C C . VAL B 1 183 ? -22.766 -10.484 13.086 1 89.75 183 VAL B C 1
ATOM 5775 O O . VAL B 1 183 ? -23.938 -10.18 12.852 1 89.75 183 VAL B O 1
ATOM 5778 N N . VAL B 1 184 ? -22.266 -11.727 13.062 1 89.81 184 VAL B N 1
ATOM 5779 C CA . VAL B 1 184 ? -23.172 -12.852 12.859 1 89.81 184 VAL B CA 1
ATOM 5780 C C . VAL B 1 184 ? -23.422 -13.562 14.188 1 89.81 184 VAL B C 1
ATOM 5782 O O . VAL B 1 184 ? -22.484 -13.969 14.875 1 89.81 184 VAL B O 1
ATOM 5785 N N . LYS B 1 185 ? -24.656 -13.648 14.539 1 88.38 185 LYS B N 1
ATOM 5786 C CA . LYS B 1 185 ? -25.062 -14.398 15.719 1 88.38 185 LYS B CA 1
ATOM 5787 C C . LYS B 1 185 ? -25.75 -15.711 15.328 1 88.38 185 LYS B C 1
ATOM 5789 O O . LYS B 1 185 ? -26.828 -15.703 14.742 1 88.38 185 LYS B O 1
ATOM 5794 N N . ASP B 1 186 ? -25.031 -16.797 15.586 1 86.88 186 ASP B N 1
ATOM 5795 C CA . ASP B 1 186 ? -25.594 -18.125 15.305 1 86.88 186 ASP B CA 1
ATOM 5796 C C . ASP B 1 186 ? -26.562 -18.562 16.391 1 86.88 186 ASP B C 1
ATOM 5798 O O . ASP B 1 186 ? -26.266 -18.469 17.578 1 86.88 186 ASP B O 1
ATOM 5802 N N . VAL B 1 187 ? -27.734 -18.969 15.953 1 89.25 187 VAL B N 1
ATOM 5803 C CA . VAL B 1 187 ? -28.75 -19.469 16.859 1 89.25 187 VAL B CA 1
ATOM 5804 C C . VAL B 1 187 ? -29.031 -20.938 16.578 1 89.25 187 VAL B C 1
ATOM 5806 O O . VAL B 1 187 ? -29.531 -21.297 15.508 1 89.25 187 VAL B O 1
ATOM 5809 N N . TYR B 1 188 ? -28.656 -21.766 17.547 1 87.12 188 TYR B N 1
ATOM 5810 C CA . TYR B 1 188 ? -28.891 -23.203 17.391 1 87.12 188 TYR B CA 1
ATOM 5811 C C . TYR B 1 188 ? -30.203 -23.625 18.047 1 87.12 188 TYR B C 1
ATOM 5813 O O . TYR B 1 188 ? -30.391 -23.391 19.25 1 87.12 188 TYR B O 1
ATOM 5821 N N . HIS B 1 189 ? -30.984 -24.219 17.188 1 88.06 189 HIS B N 1
ATOM 5822 C CA . HIS B 1 189 ? -32.312 -24.625 17.672 1 88.06 189 HIS B CA 1
ATOM 5823 C C . HIS B 1 189 ? -32.312 -26.094 18.094 1 88.06 189 HIS B C 1
ATOM 5825 O O . HIS B 1 189 ? -31.734 -26.938 17.391 1 88.06 189 HIS B O 1
ATOM 5831 N N . THR B 1 190 ? -32.781 -26.328 19.234 1 87.44 190 THR B N 1
ATOM 5832 C CA . THR B 1 190 ? -33.125 -27.688 19.672 1 87.44 190 THR B CA 1
ATOM 5833 C C . THR B 1 190 ? -34.594 -28.016 19.359 1 87.44 190 THR B C 1
ATOM 5835 O O . THR B 1 190 ? -35.469 -27.297 19.812 1 87.44 190 THR B O 1
ATOM 5838 N N . CYS B 1 191 ? -34.719 -29.062 18.516 1 87.12 191 CYS B N 1
ATOM 5839 C CA . CYS B 1 191 ? -36.062 -29.359 18.031 1 87.12 191 CYS B CA 1
ATOM 5840 C C . CYS B 1 191 ? -36.562 -30.688 18.594 1 87.12 191 CYS B C 1
ATOM 5842 O O . CYS B 1 191 ? -35.781 -31.594 18.859 1 87.12 191 CYS B O 1
ATOM 5844 N N . ALA B 1 192 ? -37.844 -30.703 18.953 1 85.25 192 ALA B N 1
ATOM 5845 C CA . ALA B 1 192 ? -38.5 -31.906 19.438 1 85.25 192 ALA B CA 1
ATOM 5846 C C . ALA B 1 192 ? -39.812 -32.156 18.703 1 85.25 192 ALA B C 1
ATOM 5848 O O . ALA B 1 192 ? -40.281 -31.266 17.969 1 85.25 192 ALA B O 1
ATOM 5849 N N . CYS B 1 193 ? -40.219 -33.469 18.797 1 83.81 193 CYS B N 1
ATOM 5850 C CA . CYS B 1 193 ? -41.438 -33.875 18.094 1 83.81 193 CYS B CA 1
ATOM 5851 C C . CYS B 1 193 ? -42.625 -32.969 18.5 1 83.81 193 CYS B C 1
ATOM 5853 O O . CYS B 1 193 ? -42.812 -32.688 19.672 1 83.81 193 CYS B O 1
ATOM 5855 N N . ASN B 1 194 ? -43.281 -32.375 17.516 1 76.38 194 ASN B N 1
ATOM 5856 C CA . ASN B 1 194 ? -44.375 -31.469 17.719 1 76.38 194 ASN B CA 1
ATOM 5857 C C . ASN B 1 194 ? -45.531 -32.125 18.469 1 76.38 194 ASN B C 1
ATOM 5859 O O . ASN B 1 194 ? -46.281 -31.453 19.172 1 76.38 194 ASN B O 1
ATOM 5863 N N . ARG B 1 195 ? -45.781 -33.406 18.234 1 70.19 195 ARG B N 1
ATOM 5864 C CA . ARG B 1 195 ? -46.938 -34.031 18.844 1 70.19 195 ARG B CA 1
ATOM 5865 C C . ARG B 1 195 ? -46.625 -34.438 20.281 1 70.19 195 ARG B C 1
ATOM 5867 O O . ARG B 1 195 ? -47.531 -34.844 21.016 1 70.19 195 ARG B O 1
ATOM 5874 N N . GLY B 1 196 ? -45.5 -34.031 20.891 1 64.88 196 GLY B N 1
ATOM 5875 C CA . GLY B 1 196 ? -45.188 -34.281 22.281 1 64.88 196 GLY B CA 1
ATOM 5876 C C . GLY B 1 196 ? -45.156 -35.75 22.625 1 64.88 196 GLY B C 1
ATOM 5877 O O . GLY B 1 196 ? -44.906 -36.125 23.781 1 64.88 196 GLY B O 1
ATOM 5878 N N . ILE B 1 197 ? -45.688 -36.594 21.75 1 58.41 197 ILE B N 1
ATOM 5879 C CA . ILE B 1 197 ? -45.938 -37.969 22.078 1 58.41 197 ILE B CA 1
ATOM 5880 C C . ILE B 1 197 ? -44.656 -38.781 22 1 58.41 197 ILE B C 1
ATOM 5882 O O . ILE B 1 197 ? -44.469 -39.75 22.734 1 58.41 197 ILE B O 1
ATOM 5886 N N . CYS B 1 198 ? -43.844 -38.469 21.062 1 65.56 198 CYS B N 1
ATOM 5887 C CA . CYS B 1 198 ? -42.656 -39.312 20.875 1 65.56 198 CYS B CA 1
ATOM 5888 C C . CYS B 1 198 ? -41.562 -38.969 21.859 1 65.56 198 CYS B C 1
ATOM 5890 O O . CYS B 1 198 ? -40.594 -38.312 21.484 1 65.56 198 CYS B O 1
ATOM 5892 N N . LYS B 1 199 ? -41.875 -38.875 23.109 1 60.22 199 LYS B N 1
ATOM 5893 C CA . LYS B 1 199 ? -40.938 -38.625 24.188 1 60.22 199 LYS B CA 1
ATOM 5894 C C . LYS B 1 199 ? -39.656 -39.406 24.031 1 60.22 199 LYS B C 1
ATOM 5896 O O . LYS B 1 199 ? -38.625 -39.062 24.625 1 60.22 199 LYS B O 1
ATOM 5901 N N . GLU B 1 200 ? -39.781 -40.5 23.406 1 61.34 200 GLU B N 1
ATOM 5902 C CA . GLU B 1 200 ? -38.625 -41.375 23.297 1 61.34 200 GLU B CA 1
ATOM 5903 C C . GLU B 1 200 ? -37.531 -40.781 22.406 1 61.34 200 GLU B C 1
ATOM 5905 O O . GLU B 1 200 ? -36.344 -41.062 22.562 1 61.34 200 GLU B O 1
ATOM 5910 N N . ASN B 1 201 ? -38.031 -39.969 21.484 1 65.62 201 ASN B N 1
ATOM 5911 C CA . ASN B 1 201 ? -37 -39.375 20.641 1 65.62 201 ASN B CA 1
ATOM 5912 C C . ASN B 1 201 ? -36.469 -38.062 21.234 1 65.62 201 ASN B C 1
ATOM 5914 O O . ASN B 1 201 ? -37.25 -37.156 21.484 1 65.62 201 ASN B O 1
ATOM 5918 N N . GLY B 1 202 ? -35.469 -38.125 22.109 1 72.88 202 GLY B N 1
ATOM 5919 C CA . GLY B 1 202 ? -34.812 -36.969 22.703 1 72.88 202 GLY B CA 1
ATOM 5920 C C . GLY B 1 202 ? -34.656 -35.781 21.75 1 72.88 202 GLY B C 1
ATOM 5921 O O . GLY B 1 202 ? -34.75 -35.969 20.531 1 72.88 202 GLY B O 1
ATOM 5922 N N . PRO B 1 203 ? -34.719 -34.562 22.25 1 82.06 203 PRO B N 1
ATOM 5923 C CA . PRO B 1 203 ? -34.531 -33.375 21.438 1 82.06 203 PRO B CA 1
ATOM 5924 C C . PRO B 1 203 ? -33.219 -33.438 20.641 1 82.06 203 PRO B C 1
ATOM 5926 O O . PRO B 1 203 ? -32.219 -34 21.094 1 82.06 203 PRO B O 1
ATOM 5929 N N . VAL B 1 204 ? -33.344 -33.125 19.328 1 82.06 204 VAL B N 1
ATOM 5930 C CA . VAL B 1 204 ? -32.188 -33.125 18.438 1 82.06 204 VAL B CA 1
ATOM 5931 C C . VAL B 1 204 ? -31.703 -31.688 18.25 1 82.06 204 VAL B C 1
ATOM 5933 O O . VAL B 1 204 ? -32.5 -30.781 17.969 1 82.06 204 VAL B O 1
ATOM 5936 N N . THR B 1 205 ? -30.453 -31.484 18.562 1 81.44 205 THR B N 1
ATOM 5937 C CA . THR B 1 205 ? -29.844 -30.172 18.406 1 81.44 205 THR B CA 1
ATOM 5938 C C . THR B 1 205 ? -29.109 -30.062 17.078 1 81.44 205 THR B C 1
ATOM 5940 O O . THR B 1 205 ? -28.516 -31.047 16.609 1 81.44 205 THR B O 1
ATOM 5943 N N . ALA B 1 206 ? -29.219 -28.875 16.469 1 81.44 206 ALA B N 1
ATOM 5944 C CA . ALA B 1 206 ? -28.469 -28.625 15.242 1 81.44 206 ALA B CA 1
ATOM 5945 C C . ALA B 1 206 ? -26.969 -28.703 15.484 1 81.44 206 ALA B C 1
ATOM 5947 O O . ALA B 1 206 ? -26.469 -28.281 16.531 1 81.44 206 ALA B O 1
ATOM 5948 N N . LYS B 1 207 ? -26.266 -29.375 14.562 1 74.69 207 LYS B N 1
ATOM 5949 C CA . LYS B 1 207 ? -24.812 -29.516 14.68 1 74.69 207 LYS B CA 1
ATOM 5950 C C . LYS B 1 207 ? -24.109 -28.203 14.312 1 74.69 207 LYS B C 1
ATOM 5952 O O . LYS B 1 207 ? -24.578 -27.469 13.453 1 74.69 207 LYS B O 1
ATOM 5957 N N . ALA B 1 208 ? -23.094 -27.984 15.078 1 72 208 ALA B N 1
ATOM 5958 C CA . ALA B 1 208 ? -22.312 -26.781 14.797 1 72 208 ALA B CA 1
ATOM 5959 C C . ALA B 1 208 ? -21.609 -26.891 13.445 1 72 208 ALA B C 1
ATOM 5961 O O . ALA B 1 208 ? -21.047 -27.922 13.102 1 72 208 ALA B O 1
ATOM 5962 N N . THR B 1 209 ? -21.828 -25.844 12.602 1 68.88 209 THR B N 1
ATOM 5963 C CA . THR B 1 209 ? -21.328 -25.828 11.234 1 68.88 209 THR B CA 1
ATOM 5964 C C . THR B 1 209 ? -19.906 -25.266 11.188 1 68.88 209 THR B C 1
ATOM 5966 O O . THR B 1 209 ? -19.125 -25.594 10.297 1 68.88 209 THR B O 1
ATOM 5969 N N . LYS B 1 210 ? -19.5 -24.562 12.273 1 73.44 210 LYS B N 1
ATOM 5970 C CA . LYS B 1 210 ? -18.172 -23.953 12.219 1 73.44 210 LYS B CA 1
ATOM 5971 C C . LYS B 1 210 ? -17.109 -24.906 12.758 1 73.44 210 LYS B C 1
ATOM 5973 O O . LYS B 1 210 ? -17.188 -25.344 13.906 1 73.44 210 LYS B O 1
ATOM 5978 N N . PHE B 1 211 ? -16.234 -25.344 11.859 1 77.12 211 PHE B N 1
ATOM 5979 C CA . PHE B 1 211 ? -15.203 -26.312 12.203 1 77.12 211 PHE B CA 1
ATOM 5980 C C . PHE B 1 211 ? -13.867 -25.609 12.414 1 77.12 211 PHE B C 1
ATOM 5982 O O . PHE B 1 211 ? -13.234 -25.781 13.461 1 77.12 211 PHE B O 1
ATOM 5989 N N . ILE B 1 212 ? -13.477 -24.766 11.578 1 88.31 212 ILE B N 1
ATOM 5990 C CA . ILE B 1 212 ? -12.133 -24.188 11.602 1 88.31 212 ILE B CA 1
ATOM 5991 C C . ILE B 1 212 ? -12.078 -23.078 12.641 1 88.31 212 ILE B C 1
ATOM 5993 O O . ILE B 1 212 ? -11.188 -23.062 13.5 1 88.31 212 ILE B O 1
ATOM 5997 N N . MET B 1 213 ? -13.07 -22.172 12.594 1 87.62 213 MET B N 1
ATOM 5998 C CA . MET B 1 213 ? -12.992 -20.969 13.422 1 87.62 213 MET B CA 1
ATOM 5999 C C . MET B 1 213 ? -13.945 -21.062 14.602 1 87.62 213 MET B C 1
ATOM 6001 O O . MET B 1 213 ? -14.5 -20.047 15.039 1 87.62 213 MET B O 1
ATOM 6005 N N . ARG B 1 214 ? -14.109 -22.188 15.094 1 82.75 214 ARG B N 1
ATOM 6006 C CA . ARG B 1 214 ? -15.016 -22.375 16.219 1 82.75 214 ARG B CA 1
ATOM 6007 C C . ARG B 1 214 ? -14.5 -21.656 17.453 1 82.75 214 ARG B C 1
ATOM 6009 O O . ARG B 1 214 ? -13.367 -21.875 17.891 1 82.75 214 ARG B O 1
ATOM 6016 N N . GLY B 1 215 ? -15.352 -20.672 17.953 1 78.94 215 GLY B N 1
ATOM 6017 C CA . GLY B 1 215 ? -15.055 -20.031 19.219 1 78.94 215 GLY B CA 1
ATOM 6018 C C . GLY B 1 215 ? -14.023 -18.922 19.109 1 78.94 215 GLY B C 1
ATOM 6019 O O . GLY B 1 215 ? -13.43 -18.516 20.125 1 78.94 215 GLY B O 1
ATOM 6020 N N . ARG B 1 216 ? -13.766 -18.453 17.953 1 86.5 216 ARG B N 1
ATOM 6021 C CA . ARG B 1 216 ? -12.68 -17.484 17.812 1 86.5 216 ARG B CA 1
ATOM 6022 C C . ARG B 1 216 ? -13.227 -16.094 17.516 1 86.5 216 ARG B C 1
ATOM 6024 O O . ARG B 1 216 ? -12.469 -15.125 17.438 1 86.5 216 ARG B O 1
ATOM 6031 N N . GLY B 1 217 ? -14.531 -15.938 17.438 1 8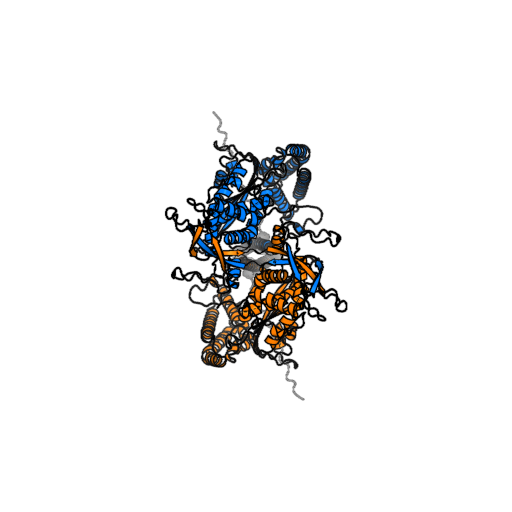6.25 217 GLY B N 1
ATOM 6032 C CA . GLY B 1 217 ? -15.164 -14.625 17.328 1 86.25 217 GLY B CA 1
ATOM 6033 C C . GLY B 1 217 ? -15.086 -14.047 15.93 1 86.25 217 GLY B C 1
ATOM 6034 O O . GLY B 1 217 ? -15.578 -12.938 15.68 1 86.25 217 GLY B O 1
ATOM 6035 N N . VAL B 1 218 ? -14.359 -14.633 15.039 1 90.56 218 VAL B N 1
ATOM 6036 C CA . VAL B 1 218 ? -14.258 -14.195 13.648 1 90.56 218 VAL B CA 1
ATOM 6037 C C . VAL B 1 218 ? -14.594 -15.359 12.711 1 90.56 218 VAL B C 1
ATOM 6039 O O . VAL B 1 218 ? -14.297 -16.516 13.016 1 90.56 218 VAL B O 1
ATOM 6042 N N . GLU B 1 219 ? -15.203 -15.023 11.664 1 90.75 219 GLU B N 1
ATOM 6043 C CA . GLU B 1 219 ? -15.547 -16.047 10.688 1 90.75 219 GLU B CA 1
ATOM 6044 C C . GLU B 1 219 ? -14.383 -16.312 9.734 1 90.75 219 GLU B C 1
ATOM 6046 O O . GLU B 1 219 ? -13.469 -15.492 9.617 1 90.75 219 GLU B O 1
ATOM 6051 N N . THR B 1 220 ? -14.508 -17.453 9.109 1 90.62 220 THR B N 1
ATOM 6052 C CA . THR B 1 220 ? -13.445 -17.891 8.211 1 90.62 220 THR B CA 1
ATOM 6053 C C . THR B 1 220 ? -13.281 -16.922 7.051 1 90.62 220 THR B C 1
ATOM 6055 O O . THR B 1 220 ? -12.156 -16.625 6.641 1 90.62 220 THR B O 1
ATOM 6058 N N . GLY B 1 221 ? -14.359 -16.422 6.598 1 91.31 221 GLY B N 1
ATOM 6059 C CA . GLY B 1 221 ? -14.312 -15.508 5.465 1 91.31 221 GLY B CA 1
ATOM 6060 C C . GLY B 1 221 ? -13.484 -14.266 5.734 1 91.31 221 GLY B C 1
ATOM 6061 O O . GLY B 1 221 ? -12.812 -13.758 4.836 1 91.31 221 GLY B O 1
ATOM 6062 N N . LEU B 1 222 ? -13.547 -13.797 6.941 1 93.38 222 LEU B N 1
ATOM 6063 C CA . LEU B 1 222 ? -12.797 -12.594 7.305 1 93.38 222 LEU B CA 1
ATOM 6064 C C . LEU B 1 222 ? -11.297 -12.859 7.262 1 93.38 222 LEU B C 1
ATOM 6066 O O . LEU B 1 222 ? -10.531 -12.039 6.754 1 93.38 222 LEU B O 1
ATOM 6070 N N . ILE B 1 223 ? -10.898 -13.969 7.742 1 94.31 223 ILE B N 1
ATOM 6071 C CA . ILE B 1 223 ? -9.477 -14.297 7.801 1 94.31 223 ILE B CA 1
ATOM 6072 C C . ILE B 1 223 ? -8.953 -14.57 6.395 1 94.31 223 ILE B C 1
ATOM 6074 O O . ILE B 1 223 ? -7.824 -14.195 6.062 1 94.31 223 ILE B O 1
ATOM 6078 N N . ILE B 1 224 ? -9.734 -15.188 5.559 1 95.38 224 ILE B N 1
ATOM 6079 C CA . ILE B 1 224 ? -9.336 -15.445 4.18 1 95.38 224 ILE B CA 1
ATOM 6080 C C . ILE B 1 224 ? -9.188 -14.117 3.432 1 95.38 224 ILE B C 1
ATOM 6082 O O . ILE B 1 224 ? -8.273 -13.945 2.629 1 95.38 224 ILE B O 1
ATOM 6086 N N . GLU B 1 225 ? -10.086 -13.242 3.721 1 93.75 225 GLU B N 1
ATOM 6087 C CA . GLU B 1 225 ? -9.977 -11.922 3.117 1 93.75 225 GLU B CA 1
ATOM 6088 C C . GLU B 1 225 ? -8.703 -11.211 3.572 1 93.75 225 GLU B C 1
ATOM 6090 O O . GLU B 1 225 ? -8.023 -10.57 2.77 1 93.75 225 GLU B O 1
ATOM 6095 N N . ALA B 1 226 ? -8.438 -11.32 4.824 1 94.31 226 ALA B N 1
ATOM 6096 C CA . ALA B 1 226 ? -7.203 -10.75 5.348 1 94.31 226 ALA B CA 1
ATOM 6097 C C . ALA B 1 226 ? -5.984 -11.352 4.66 1 94.31 226 ALA B C 1
ATOM 6099 O O . ALA B 1 226 ? -5.039 -10.641 4.316 1 94.31 226 ALA B O 1
ATOM 6100 N N . ALA B 1 227 ? -6.043 -12.641 4.422 1 95.56 227 ALA B N 1
ATOM 6101 C CA . ALA B 1 227 ? -4.949 -13.336 3.74 1 95.56 227 ALA B CA 1
ATOM 6102 C C . ALA B 1 227 ? -4.797 -12.844 2.305 1 95.56 227 ALA B C 1
ATOM 6104 O O . ALA B 1 227 ? -3.684 -12.578 1.846 1 95.56 227 ALA B O 1
ATOM 6105 N N . ALA B 1 228 ? -5.883 -12.742 1.646 1 93.25 228 ALA B N 1
ATOM 6106 C CA . ALA B 1 228 ? -5.863 -12.273 0.262 1 93.25 228 ALA B CA 1
ATOM 6107 C C . ALA B 1 228 ? -5.301 -10.852 0.17 1 93.25 228 ALA B C 1
ATOM 6109 O O . ALA B 1 228 ? -4.484 -10.562 -0.707 1 93.25 228 ALA B O 1
ATOM 6110 N N . GLN B 1 229 ? -5.73 -10.031 1.063 1 90.56 229 GLN B N 1
ATOM 6111 C CA . GLN B 1 229 ? -5.25 -8.648 1.05 1 90.56 229 GLN B CA 1
ATOM 6112 C C . GLN B 1 229 ? -3.762 -8.586 1.379 1 90.56 229 GLN B C 1
ATOM 6114 O O . GLN B 1 229 ? -3.012 -7.848 0.737 1 90.56 229 GLN B O 1
ATOM 6119 N N . LYS B 1 230 ? -3.346 -9.32 2.316 1 91.25 230 LYS B N 1
ATOM 6120 C CA . LYS B 1 230 ? -1.954 -9.273 2.76 1 91.25 230 LYS B CA 1
ATOM 6121 C C . LYS B 1 230 ? -1.028 -9.914 1.727 1 91.25 230 LYS B C 1
ATOM 6123 O O . LYS B 1 230 ? -0.017 -9.32 1.343 1 91.25 230 LYS B O 1
ATOM 6128 N N . PHE B 1 231 ? -1.434 -11.094 1.228 1 93.19 231 PHE B N 1
ATOM 6129 C CA . PHE B 1 231 ? -0.474 -11.891 0.469 1 93.19 231 PHE B CA 1
ATOM 6130 C C . PHE B 1 231 ? -0.704 -11.734 -1.028 1 93.19 231 PHE B C 1
ATOM 6132 O O . PHE B 1 231 ? 0.229 -11.867 -1.823 1 93.19 231 PHE B O 1
ATOM 6139 N N . PHE B 1 232 ? -1.855 -11.602 -1.462 1 91.25 232 PHE B N 1
ATOM 6140 C CA . PHE B 1 232 ? -2.146 -11.453 -2.883 1 91.25 232 PHE B CA 1
ATOM 6141 C C . PHE B 1 232 ? -2.041 -9.992 -3.309 1 91.25 232 PHE B C 1
ATOM 6143 O O . PHE B 1 232 ? -1.395 -9.68 -4.309 1 91.25 232 PHE B O 1
ATOM 6150 N N . GLU B 1 233 ? -2.609 -9.117 -2.5 1 87.56 233 GLU B N 1
ATOM 6151 C CA . GLU B 1 233 ? -2.615 -7.703 -2.854 1 87.56 233 GLU B CA 1
ATOM 6152 C C . GLU B 1 233 ? -1.468 -6.961 -2.176 1 87.56 233 GLU B C 1
ATOM 6154 O O . GLU B 1 233 ? -1.262 -5.77 -2.422 1 87.56 233 GLU B O 1
ATOM 6159 N N . SER B 1 234 ? -0.749 -7.59 -1.322 1 86.12 234 SER B N 1
ATOM 6160 C CA . SER B 1 234 ? 0.439 -7.059 -0.661 1 86.12 234 SER B CA 1
ATOM 6161 C C . SER B 1 234 ? 0.1 -5.836 0.183 1 86.12 234 SER B C 1
ATOM 6163 O O . SER B 1 234 ? 0.806 -4.824 0.131 1 86.12 234 SER B O 1
ATOM 6165 N N . THR B 1 235 ? -0.998 -5.887 0.867 1 83.75 235 THR B N 1
ATOM 6166 C CA . THR B 1 235 ? -1.389 -4.836 1.801 1 83.75 235 THR B CA 1
ATOM 6167 C C . THR B 1 235 ? -1.111 -5.262 3.24 1 83.75 235 THR B C 1
ATOM 6169 O O . THR B 1 235 ? -1.488 -6.359 3.652 1 83.75 235 THR B O 1
ATOM 6172 N N . ALA B 1 236 ? -0.519 -4.402 3.969 1 82.38 236 ALA B N 1
ATOM 6173 C CA . ALA B 1 236 ? -0.174 -4.719 5.352 1 82.38 236 ALA B CA 1
ATOM 6174 C C . ALA B 1 236 ? -1.427 -4.859 6.211 1 82.38 236 ALA B C 1
ATOM 6176 O O . ALA B 1 236 ? -2.439 -4.203 5.957 1 82.38 236 ALA B O 1
ATOM 6177 N N . ILE B 1 237 ? -1.364 -5.66 7.238 1 86.56 237 ILE B N 1
ATOM 6178 C CA . ILE B 1 237 ? -2.496 -5.953 8.109 1 86.56 237 ILE B CA 1
ATOM 6179 C C . ILE B 1 237 ? -2.869 -4.711 8.914 1 86.56 237 ILE B C 1
ATOM 6181 O O . ILE B 1 237 ? -4.035 -4.523 9.273 1 86.56 237 ILE B O 1
ATOM 6185 N N . TYR B 1 238 ? -1.935 -3.84 9.188 1 83.19 238 TYR B N 1
ATOM 6186 C CA . TYR B 1 238 ? -2.246 -2.656 9.977 1 83.19 238 TYR B CA 1
ATOM 6187 C C . TYR B 1 238 ? -3.219 -1.744 9.242 1 83.19 238 TYR B C 1
ATOM 6189 O O . TYR B 1 238 ? -3.992 -1.017 9.867 1 83.19 238 TYR B O 1
ATOM 6197 N N . ARG B 1 239 ? -3.15 -1.735 7.961 1 82.38 239 ARG B N 1
ATOM 6198 C CA . ARG B 1 239 ? -4.102 -0.946 7.184 1 82.38 239 ARG B CA 1
ATOM 6199 C C . ARG B 1 239 ? -5.52 -1.473 7.355 1 82.38 239 ARG B C 1
ATOM 6201 O O . ARG B 1 239 ? -6.473 -0.694 7.418 1 82.38 239 ARG B O 1
ATOM 6208 N N . MET B 1 240 ? -5.586 -2.75 7.387 1 86.69 240 MET B N 1
ATOM 6209 C CA . MET B 1 240 ? -6.887 -3.359 7.648 1 86.69 240 MET B CA 1
ATOM 6210 C C . MET B 1 240 ? -7.387 -2.998 9.047 1 86.69 240 MET B C 1
ATOM 6212 O O . MET B 1 240 ? -8.562 -2.688 9.227 1 86.69 240 MET B O 1
ATOM 6216 N N . GLU B 1 241 ? -6.508 -3.072 9.953 1 88.62 241 GLU B N 1
ATOM 6217 C CA . GLU B 1 241 ? -6.844 -2.691 11.32 1 88.62 241 GLU B CA 1
ATOM 6218 C C . GLU B 1 241 ? -7.359 -1.257 11.383 1 88.62 241 GLU B C 1
ATOM 6220 O O . GLU B 1 241 ? -8.352 -0.977 12.055 1 88.62 241 GLU B O 1
ATOM 6225 N N . ARG B 1 242 ? -6.699 -0.368 10.664 1 83.56 242 ARG B N 1
ATOM 6226 C CA . ARG B 1 242 ? -7.102 1.034 10.633 1 83.56 242 ARG B CA 1
ATOM 6227 C C . ARG B 1 242 ? -8.484 1.191 10 1 83.56 242 ARG B C 1
ATOM 6229 O O . ARG B 1 242 ? -9.297 1.988 10.469 1 83.56 242 ARG B O 1
ATOM 6236 N N . ARG B 1 243 ? -8.695 0.481 8.969 1 84.69 243 ARG B N 1
ATOM 6237 C CA . ARG B 1 243 ? -10 0.52 8.312 1 84.69 243 ARG B CA 1
ATOM 6238 C C . ARG B 1 243 ? -11.109 0.087 9.266 1 84.69 243 ARG B C 1
ATOM 6240 O O . ARG B 1 243 ? -12.18 0.698 9.297 1 84.69 243 ARG B O 1
ATOM 6247 N N . PHE B 1 244 ? -10.859 -0.967 10.031 1 86.81 244 PHE B N 1
ATOM 6248 C CA . PHE B 1 244 ? -11.836 -1.449 11 1 86.81 244 PHE B CA 1
ATOM 6249 C C . PHE B 1 244 ? -12.039 -0.43 12.117 1 86.81 244 PHE B C 1
ATOM 6251 O O . PHE B 1 244 ? -13.18 -0.153 12.508 1 86.81 244 PHE B O 1
ATOM 6258 N N . ALA B 1 245 ? -10.953 0.146 12.516 1 84.56 245 ALA B N 1
ATOM 6259 C CA . ALA B 1 245 ? -11.039 1.149 13.578 1 84.56 245 ALA B CA 1
ATOM 6260 C C . ALA B 1 245 ? -11.859 2.355 13.133 1 84.56 245 ALA B C 1
ATOM 6262 O O . ALA B 1 245 ? -12.609 2.932 13.922 1 84.56 245 ALA B O 1
ATOM 6263 N N . ASN B 1 246 ? -11.703 2.68 11.875 1 82.56 246 ASN B N 1
ATOM 6264 C CA . ASN B 1 246 ? -12.453 3.807 11.328 1 82.56 246 ASN B CA 1
ATOM 6265 C C . ASN B 1 246 ? -13.945 3.488 11.219 1 82.56 246 ASN B C 1
ATOM 6267 O O . ASN B 1 246 ? -14.758 4.383 10.992 1 82.56 246 ASN B O 1
ATOM 6271 N N . ASN B 1 247 ? -14.305 2.283 11.367 1 80.69 247 ASN B N 1
ATOM 6272 C CA . ASN B 1 247 ? -15.703 1.868 11.406 1 80.69 247 ASN B CA 1
ATOM 6273 C C . ASN B 1 247 ? -16.109 1.415 12.805 1 80.69 247 ASN B C 1
ATOM 6275 O O . ASN B 1 247 ? -17.078 0.676 12.961 1 80.69 247 ASN B O 1
ATOM 6279 N N . ASN B 1 248 ? -15.305 1.768 13.789 1 81.25 248 ASN B N 1
ATOM 6280 C CA . ASN B 1 248 ? -15.539 1.511 15.203 1 81.25 248 ASN B CA 1
ATOM 6281 C C . ASN B 1 248 ? -15.492 0.018 15.523 1 81.25 248 ASN B C 1
ATOM 6283 O O . ASN B 1 248 ? -16.25 -0.465 16.375 1 81.25 248 ASN B O 1
ATOM 6287 N N . ILE B 1 249 ? -14.773 -0.682 14.734 1 84.88 249 ILE B N 1
ATOM 6288 C CA . ILE B 1 249 ? -14.555 -2.104 14.984 1 84.88 249 ILE B CA 1
ATOM 6289 C C . ILE B 1 249 ? -13.156 -2.322 15.547 1 84.88 249 ILE B C 1
ATOM 6291 O O . ILE B 1 249 ? -12.164 -1.939 14.93 1 84.88 249 ILE B O 1
ATOM 6295 N N . ASP B 1 250 ? -13.172 -2.867 16.672 1 83.56 250 ASP B N 1
ATOM 6296 C CA . ASP B 1 250 ? -11.891 -3.094 17.328 1 83.56 250 ASP B CA 1
ATOM 6297 C C . ASP B 1 250 ? -11.375 -4.508 17.062 1 83.56 250 ASP B C 1
ATOM 6299 O O . ASP B 1 250 ? -11.781 -5.461 17.719 1 83.56 250 ASP B O 1
ATOM 6303 N N . LEU B 1 251 ? -10.617 -4.742 16.156 1 88.06 251 LEU B N 1
ATOM 6304 C CA . LEU B 1 251 ? -9.945 -5.988 15.805 1 88.06 251 LEU B CA 1
ATOM 6305 C C . LEU B 1 251 ? -8.453 -5.758 15.594 1 88.06 251 LEU B C 1
ATOM 6307 O O . LEU B 1 251 ? -8.023 -5.41 14.492 1 88.06 251 LEU B O 1
ATOM 6311 N N . PRO B 1 252 ? -7.715 -6 16.641 1 89.31 252 PRO B N 1
ATOM 6312 C CA . PRO B 1 252 ? -6.277 -5.73 16.562 1 89.31 252 PRO B CA 1
ATOM 6313 C C . PRO B 1 252 ? -5.562 -6.617 15.555 1 89.31 252 PRO B C 1
ATOM 6315 O O . PRO B 1 252 ? -5.996 -7.742 15.297 1 89.31 252 PRO B O 1
ATOM 6318 N N . ARG B 1 253 ? -4.488 -6.148 15.016 1 88.94 253 ARG B N 1
ATOM 6319 C CA . ARG B 1 253 ? -3.709 -6.867 14.016 1 88.94 253 ARG B CA 1
ATOM 6320 C C . ARG B 1 253 ? -3.146 -8.164 14.586 1 88.94 253 ARG B C 1
ATOM 6322 O O . ARG B 1 253 ? -2.994 -9.148 13.859 1 88.94 253 ARG B O 1
ATOM 6329 N N . GLN B 1 254 ? -2.895 -8.219 15.867 1 86.94 254 GLN B N 1
ATOM 6330 C CA . GLN B 1 254 ? -2.398 -9.438 16.5 1 86.94 254 GLN B CA 1
ATOM 6331 C C . GLN B 1 254 ? -3.434 -10.555 16.438 1 86.94 254 GLN B C 1
ATOM 6333 O O . GLN B 1 254 ? -3.088 -11.719 16.203 1 86.94 254 GLN B O 1
ATOM 6338 N N . THR B 1 255 ? -4.688 -10.148 16.672 1 90.06 255 THR B N 1
ATOM 6339 C CA . THR B 1 255 ? -5.773 -11.117 16.594 1 90.06 255 THR B CA 1
ATOM 6340 C C . THR B 1 255 ? -5.906 -11.664 15.172 1 90.06 255 THR B C 1
ATOM 6342 O O . THR B 1 255 ? -6.055 -12.867 14.977 1 90.06 255 THR B O 1
ATOM 6345 N N . ILE B 1 256 ? -5.793 -10.805 14.219 1 92.44 256 ILE B N 1
ATOM 6346 C CA . ILE B 1 256 ? -5.867 -11.219 12.82 1 92.44 256 ILE B CA 1
ATOM 6347 C C . ILE B 1 256 ? -4.699 -12.156 12.5 1 92.44 256 ILE B C 1
ATOM 6349 O O . ILE B 1 256 ? -4.891 -13.203 11.883 1 92.44 256 ILE B O 1
ATOM 6353 N N . GLY B 1 257 ? -3.5 -11.812 12.945 1 91.25 257 GLY B N 1
ATOM 6354 C CA . GLY B 1 257 ? -2.318 -12.625 12.719 1 91.25 257 GLY B CA 1
ATOM 6355 C C . GLY B 1 257 ? -2.428 -14.016 13.312 1 91.25 257 GLY B C 1
ATOM 6356 O O . GLY B 1 257 ? -2.084 -15.008 12.664 1 91.25 257 GLY B O 1
ATOM 6357 N N . ARG B 1 258 ? -2.922 -14.086 14.5 1 92.5 258 ARG B N 1
ATOM 6358 C CA . ARG B 1 258 ? -3.084 -15.367 15.18 1 92.5 258 ARG B CA 1
ATOM 6359 C C . ARG B 1 258 ? -4.07 -16.266 14.43 1 92.5 258 ARG B C 1
ATOM 6361 O O . ARG B 1 258 ? -3.869 -17.469 14.336 1 92.5 258 ARG B O 1
ATOM 6368 N N . ASN B 1 259 ? -5.098 -15.656 14.016 1 94.5 259 ASN B N 1
ATOM 6369 C CA . ASN B 1 259 ? -6.102 -16.438 13.297 1 94.5 259 ASN B CA 1
ATOM 6370 C C . ASN B 1 259 ? -5.598 -16.844 11.914 1 94.5 259 ASN B C 1
ATOM 6372 O O . ASN B 1 259 ? -5.957 -17.922 11.414 1 94.5 259 ASN B O 1
ATOM 6376 N N . LEU B 1 260 ? -4.766 -16.031 11.289 1 95.5 260 LEU B N 1
ATOM 6377 C CA . LEU B 1 260 ? -4.117 -16.438 10.047 1 95.5 260 LEU B CA 1
ATOM 6378 C C . LEU B 1 260 ? -3.252 -17.672 10.25 1 95.5 260 LEU B C 1
ATOM 6380 O O . LEU B 1 260 ? -3.295 -18.609 9.445 1 95.5 260 LEU B O 1
ATOM 6384 N N . ALA B 1 261 ? -2.504 -17.672 11.312 1 95.31 261 ALA B N 1
ATOM 6385 C CA . ALA B 1 261 ? -1.67 -18.812 11.656 1 95.31 261 ALA B CA 1
ATOM 6386 C C . ALA B 1 261 ? -2.521 -20.062 11.898 1 95.31 261 ALA B C 1
ATOM 6388 O O . ALA B 1 261 ? -2.178 -21.156 11.445 1 95.31 261 ALA B O 1
ATOM 6389 N N . HIS B 1 262 ? -3.586 -19.828 12.547 1 95.5 262 HIS B N 1
ATOM 6390 C CA . HIS B 1 262 ? -4.492 -20.938 12.852 1 95.5 262 HIS B CA 1
ATOM 6391 C C . HIS B 1 262 ? -5.039 -21.562 11.57 1 95.5 262 HIS B C 1
ATOM 6393 O O . HIS B 1 262 ? -5.012 -22.781 11.414 1 95.5 262 HIS B O 1
ATOM 6399 N N . VAL B 1 263 ? -5.527 -20.75 10.68 1 95.88 263 VAL B N 1
ATOM 6400 C CA . VAL B 1 263 ? -6.102 -21.234 9.43 1 95.88 263 VAL B CA 1
ATOM 6401 C C . VAL B 1 263 ? -5.016 -21.906 8.594 1 95.88 263 VAL B C 1
ATOM 6403 O O . VAL B 1 263 ? -5.273 -22.906 7.918 1 95.88 263 VAL B O 1
ATOM 6406 N N . SER B 1 264 ? -3.814 -21.359 8.609 1 96.5 264 SER B N 1
ATOM 6407 C CA . SER B 1 264 ? -2.711 -21.875 7.809 1 96.5 264 SER B CA 1
ATOM 6408 C C . SER B 1 264 ? -2.422 -23.344 8.156 1 96.5 264 SER B C 1
ATOM 6410 O O . SER B 1 264 ? -1.984 -24.109 7.301 1 96.5 264 SER B O 1
ATOM 6412 N N . ARG B 1 265 ? -2.674 -23.797 9.352 1 94.94 265 ARG B N 1
ATOM 6413 C CA . ARG B 1 265 ? -2.451 -25.172 9.781 1 94.94 265 ARG B CA 1
ATOM 6414 C C . ARG B 1 265 ? -3.34 -26.141 9.008 1 94.94 265 ARG B C 1
ATOM 6416 O O . ARG B 1 265 ? -2.936 -27.266 8.719 1 94.94 265 ARG B O 1
ATOM 6423 N N . PHE B 1 266 ? -4.496 -25.672 8.703 1 94.62 266 PHE B N 1
ATOM 6424 C CA . PHE B 1 266 ? -5.43 -26.5 7.961 1 94.62 266 PHE B CA 1
ATOM 6425 C C . PHE B 1 266 ? -5.102 -26.484 6.473 1 94.62 266 PHE B C 1
ATOM 6427 O O . PHE B 1 266 ? -5.543 -27.359 5.723 1 94.62 266 PHE B O 1
ATOM 6434 N N . LEU B 1 267 ? -4.352 -25.469 6.027 1 96.81 267 LEU B N 1
ATOM 6435 C CA . LEU B 1 267 ? -4.02 -25.328 4.613 1 96.81 267 LEU B CA 1
ATOM 6436 C C . LEU B 1 267 ? -2.697 -26.016 4.297 1 96.81 267 LEU B C 1
ATOM 6438 O O . LEU B 1 267 ? -2.396 -26.297 3.129 1 96.81 267 LEU B O 1
ATOM 6442 N N . ARG B 1 268 ? -1.92 -26.359 5.289 1 96.25 268 ARG B N 1
ATOM 6443 C CA . ARG B 1 268 ? -0.594 -26.938 5.129 1 96.25 268 ARG B CA 1
ATOM 6444 C C . ARG B 1 268 ? -0.663 -28.25 4.336 1 96.25 268 ARG B C 1
ATOM 6446 O O . ARG B 1 268 ? 0.109 -28.453 3.396 1 96.25 268 ARG B O 1
ATOM 6453 N N . PRO B 1 269 ? -1.648 -29.109 4.656 1 96.81 269 PRO B N 1
ATOM 6454 C CA . PRO B 1 269 ? -1.727 -30.359 3.895 1 96.81 269 PRO B CA 1
ATOM 6455 C C . PRO B 1 269 ? -2.016 -30.125 2.412 1 96.81 269 PRO B C 1
ATOM 6457 O O . PRO B 1 269 ? -1.572 -30.906 1.565 1 96.81 269 PRO B O 1
ATOM 6460 N N . VAL B 1 270 ? -2.748 -29.156 2.129 1 97.44 270 VAL B N 1
ATOM 6461 C CA . VAL B 1 270 ? -3.01 -28.828 0.732 1 97.44 270 VAL B CA 1
ATOM 6462 C C . VAL B 1 270 ? -1.71 -28.406 0.046 1 97.44 270 VAL B C 1
ATOM 6464 O O . VAL B 1 270 ? -1.445 -28.812 -1.09 1 97.44 270 VAL B O 1
ATOM 6467 N N . GLY B 1 271 ? -0.929 -27.641 0.726 1 97.44 271 GLY B N 1
ATOM 6468 C CA . GLY B 1 271 ? 0.388 -27.266 0.227 1 97.44 271 GLY B CA 1
ATOM 6469 C C . GLY B 1 271 ? 1.287 -28.469 -0.01 1 97.44 271 GLY B C 1
ATOM 6470 O O . GLY B 1 271 ? 2.008 -28.531 -1.009 1 97.44 271 GLY B O 1
ATOM 6471 N N . GLU B 1 272 ? 1.214 -29.391 0.863 1 95.94 272 GLU B N 1
ATOM 6472 C CA . GLU B 1 272 ? 2.016 -30.609 0.737 1 95.94 272 GLU B CA 1
ATOM 6473 C C . GLU B 1 272 ? 1.576 -31.438 -0.468 1 95.94 272 GLU B C 1
ATOM 6475 O O . GLU B 1 272 ? 2.406 -32.062 -1.133 1 95.94 272 GLU B O 1
ATOM 6480 N N . ALA B 1 273 ? 0.314 -31.422 -0.671 1 97.12 273 ALA B N 1
ATOM 6481 C CA . ALA B 1 273 ? -0.186 -32.094 -1.862 1 97.12 273 ALA B CA 1
ATOM 6482 C C . ALA B 1 273 ? 0.35 -31.438 -3.133 1 97.12 273 ALA B C 1
ATOM 6484 O O . ALA B 1 273 ? 0.662 -32.125 -4.109 1 97.12 273 ALA B O 1
ATOM 6485 N N . LEU B 1 274 ? 0.432 -30.172 -3.131 1 97.5 274 LEU B N 1
ATOM 6486 C CA . LEU B 1 274 ? 1.006 -29.453 -4.262 1 97.5 274 LEU B CA 1
ATOM 6487 C C . LEU B 1 274 ? 2.477 -29.812 -4.445 1 97.5 274 LEU B C 1
ATOM 6489 O O . LEU B 1 274 ? 2.945 -29.969 -5.574 1 97.5 274 LEU B O 1
ATOM 6493 N N . LEU B 1 275 ? 3.18 -29.938 -3.352 1 96.5 275 LEU B N 1
ATOM 6494 C CA . LEU B 1 275 ? 4.582 -30.328 -3.404 1 96.5 275 LEU B CA 1
ATOM 6495 C C . LEU B 1 275 ? 4.738 -31.719 -4.016 1 96.5 275 LEU B C 1
ATOM 6497 O O . LEU B 1 275 ? 5.641 -31.953 -4.82 1 96.5 275 LEU B O 1
ATOM 6501 N N . GLU B 1 276 ? 3.865 -32.562 -3.666 1 95.19 276 GLU B N 1
ATOM 6502 C CA . GLU B 1 276 ? 3.902 -33.906 -4.23 1 95.19 276 GLU B CA 1
ATOM 6503 C C . GLU B 1 276 ? 3.658 -33.906 -5.734 1 95.19 276 GLU B C 1
ATOM 6505 O O . GLU B 1 276 ? 4.297 -34.625 -6.484 1 95.19 276 GLU B O 1
ATOM 6510 N N . HIS B 1 277 ? 2.773 -33.094 -6.082 1 95.56 277 HIS B N 1
ATOM 6511 C CA . HIS B 1 277 ? 2.533 -32.906 -7.508 1 95.56 277 HIS B CA 1
ATOM 6512 C C . HIS B 1 277 ? 3.791 -32.406 -8.219 1 95.56 277 HIS B C 1
ATOM 6514 O O . HIS B 1 277 ? 4.141 -32.938 -9.289 1 95.56 277 HIS B O 1
ATOM 6520 N N . ILE B 1 278 ? 4.469 -31.5 -7.656 1 96.19 278 ILE B N 1
ATOM 6521 C CA . ILE B 1 278 ? 5.68 -30.938 -8.234 1 96.19 278 ILE B CA 1
ATOM 6522 C C . ILE B 1 278 ? 6.766 -32 -8.305 1 96.19 278 ILE B C 1
ATOM 6524 O O . ILE B 1 278 ? 7.449 -32.125 -9.328 1 96.19 278 ILE B O 1
ATOM 6528 N N . ARG B 1 279 ? 6.859 -32.812 -7.301 1 93.62 279 ARG B N 1
ATOM 6529 C CA . ARG B 1 279 ? 7.887 -33.844 -7.184 1 93.62 279 ARG B CA 1
ATOM 6530 C C . ARG B 1 279 ? 7.668 -34.969 -8.203 1 93.62 279 ARG B C 1
ATOM 6532 O O . ARG B 1 279 ? 8.586 -35.719 -8.508 1 93.62 279 ARG B O 1
ATOM 6539 N N . SER B 1 280 ? 6.543 -35.031 -8.688 1 91.94 280 SER B N 1
ATOM 6540 C CA . SER B 1 280 ? 6.223 -36.094 -9.641 1 91.94 280 SER B CA 1
ATOM 6541 C C . SER B 1 280 ? 6.621 -35.688 -11.062 1 91.94 280 SER B C 1
ATOM 6543 O O . SER B 1 280 ? 6.578 -36.5 -11.977 1 91.94 280 SER B O 1
ATOM 6545 N N . GLY B 1 281 ? 7.055 -34.469 -11.211 1 90.69 281 GLY B N 1
ATOM 6546 C CA . GLY B 1 281 ? 7.48 -34 -12.516 1 90.69 281 GLY B CA 1
ATOM 6547 C C . GLY B 1 281 ? 8.938 -34.312 -12.82 1 90.69 281 GLY B C 1
ATOM 6548 O O . GLY B 1 281 ? 9.617 -34.969 -12.016 1 90.69 281 GLY B O 1
ATOM 6549 N N . SER B 1 282 ? 9.422 -33.844 -14.023 1 91.19 282 SER B N 1
ATOM 6550 C CA . SER B 1 282 ? 10.781 -34.156 -14.445 1 91.19 282 SER B CA 1
ATOM 6551 C C . SER B 1 282 ? 11.672 -32.906 -14.336 1 91.19 282 SER B C 1
ATOM 6553 O O . SER B 1 282 ? 12.891 -33.031 -14.156 1 91.19 282 SER B O 1
ATOM 6555 N N . VAL B 1 283 ? 11.086 -31.781 -14.492 1 94.25 283 VAL B N 1
ATOM 6556 C CA . VAL B 1 283 ? 11.859 -30.547 -14.508 1 94.25 283 VAL B CA 1
ATOM 6557 C C . VAL B 1 283 ? 11.281 -29.578 -13.484 1 94.25 283 VAL B C 1
ATOM 6559 O O . VAL B 1 283 ? 10.07 -29.344 -13.445 1 94.25 283 VAL B O 1
ATOM 6562 N N . VAL B 1 284 ? 12.156 -29 -12.664 1 95.5 284 VAL B N 1
ATOM 6563 C CA . VAL B 1 284 ? 11.688 -28.031 -11.672 1 95.5 284 VAL B CA 1
ATOM 6564 C C . VAL B 1 284 ? 12.625 -26.828 -11.633 1 95.5 284 VAL B C 1
ATOM 6566 O O . VAL B 1 284 ? 13.797 -26.938 -12 1 95.5 284 VAL B O 1
ATOM 6569 N N . HIS B 1 285 ? 12.055 -25.734 -11.305 1 96.88 285 HIS B N 1
ATOM 6570 C CA . HIS B 1 285 ? 12.789 -24.484 -11.086 1 96.88 285 HIS B CA 1
ATOM 6571 C C . HIS B 1 285 ? 12.883 -24.156 -9.602 1 96.88 285 HIS B C 1
ATOM 6573 O O . HIS B 1 285 ? 11.914 -24.344 -8.859 1 96.88 285 HIS B O 1
ATOM 6579 N N . MET B 1 286 ? 14.008 -23.734 -9.148 1 95.69 286 MET B N 1
ATOM 6580 C CA . MET B 1 286 ? 14.148 -23.359 -7.738 1 95.69 286 MET B CA 1
ATOM 6581 C C . MET B 1 286 ? 14.844 -22.016 -7.598 1 95.69 286 MET B C 1
ATOM 6583 O O . MET B 1 286 ? 15.672 -21.641 -8.438 1 95.69 286 MET B O 1
ATOM 6587 N N . ASP B 1 287 ? 14.445 -21.297 -6.664 1 94.88 287 ASP B N 1
ATOM 6588 C CA . ASP B 1 287 ? 15.047 -20.016 -6.281 1 94.88 287 ASP B CA 1
ATOM 6589 C C . ASP B 1 287 ? 14.797 -19.719 -4.805 1 94.88 287 ASP B C 1
ATOM 6591 O O . ASP B 1 287 ? 13.992 -20.391 -4.156 1 94.88 287 ASP B O 1
ATOM 6595 N N . GLU B 1 288 ? 15.648 -18.906 -4.203 1 93.56 288 GLU B N 1
ATOM 6596 C CA . GLU B 1 288 ? 15.477 -18.5 -2.812 1 93.56 288 GLU B CA 1
ATOM 6597 C C . GLU B 1 288 ? 15.602 -16.984 -2.662 1 93.56 288 GLU B C 1
ATOM 6599 O O . GLU B 1 288 ? 16.281 -16.328 -3.455 1 93.56 288 GLU B O 1
ATOM 6604 N N . THR B 1 289 ? 14.875 -16.422 -1.761 1 92.69 289 THR B N 1
ATOM 6605 C CA . THR B 1 289 ? 14.914 -14.992 -1.49 1 92.69 289 THR B CA 1
ATOM 6606 C C . THR B 1 289 ? 14.977 -14.727 0.011 1 92.69 289 THR B C 1
ATOM 6608 O O . THR B 1 289 ? 14.336 -15.422 0.798 1 92.69 289 THR B O 1
ATOM 6611 N N . PRO B 1 290 ? 15.781 -13.828 0.425 1 91.94 290 PRO B N 1
ATOM 6612 C CA . PRO B 1 290 ? 15.867 -13.5 1.85 1 91.94 290 PRO B CA 1
ATOM 6613 C C . PRO B 1 290 ? 14.625 -12.789 2.371 1 91.94 290 PRO B C 1
ATOM 6615 O O . PRO B 1 290 ? 13.961 -12.062 1.62 1 91.94 290 PRO B O 1
ATOM 6618 N N . LEU B 1 291 ? 14.305 -13.047 3.553 1 90 291 LEU B N 1
ATOM 6619 C CA . LEU B 1 291 ? 13.188 -12.43 4.25 1 90 291 LEU B CA 1
ATOM 6620 C C . LEU B 1 291 ? 13.617 -11.898 5.609 1 90 291 LEU B C 1
ATOM 6622 O O . LEU B 1 291 ? 14.266 -12.609 6.383 1 90 291 LEU B O 1
ATOM 6626 N N . ARG B 1 292 ? 13.281 -10.648 5.895 1 88.25 292 ARG B N 1
ATOM 6627 C CA . ARG B 1 292 ? 13.594 -10.039 7.188 1 88.25 292 ARG B CA 1
ATOM 6628 C C . ARG B 1 292 ? 12.633 -10.531 8.266 1 88.25 292 ARG B C 1
ATOM 6630 O O . ARG B 1 292 ? 11.422 -10.539 8.07 1 88.25 292 ARG B O 1
ATOM 6637 N N . ILE B 1 293 ? 13.195 -11.008 9.367 1 87 293 ILE B N 1
ATOM 6638 C CA . ILE B 1 293 ? 12.414 -11.484 10.5 1 87 293 ILE B CA 1
ATOM 6639 C C . ILE B 1 293 ? 12.586 -10.539 11.68 1 87 293 ILE B C 1
ATOM 6641 O O . ILE B 1 293 ? 13.711 -10.234 12.086 1 87 293 ILE B O 1
ATOM 6645 N N . GLN B 1 294 ? 11.391 -10.086 12.133 1 78.69 294 GLN B N 1
ATOM 6646 C CA . GLN B 1 294 ? 11.461 -9.203 13.289 1 78.69 294 GLN B CA 1
ATOM 6647 C C . GLN B 1 294 ? 11.82 -9.984 14.555 1 78.69 294 GLN B C 1
ATOM 6649 O O . GLN B 1 294 ? 11.391 -11.125 14.734 1 78.69 294 GLN B O 1
ATOM 6654 N N . ALA B 1 295 ? 12.906 -9.617 15.172 1 63.91 295 ALA B N 1
ATOM 6655 C CA . ALA B 1 295 ? 13.266 -10.219 16.453 1 63.91 295 ALA B CA 1
ATOM 6656 C C . ALA B 1 295 ? 12.883 -9.297 17.625 1 63.91 295 ALA B C 1
ATOM 6658 O O . ALA B 1 295 ? 13.664 -8.438 18.016 1 63.91 295 ALA B O 1
ATOM 6659 N N . PRO B 1 296 ? 11.555 -9.508 18 1 58.75 296 PRO B N 1
ATOM 6660 C CA . PRO B 1 296 ? 11.133 -8.602 19.078 1 58.75 296 PRO B CA 1
ATOM 6661 C C . PRO B 1 296 ? 12.055 -8.648 20.297 1 58.75 296 PRO B C 1
ATOM 6663 O O . PRO B 1 296 ? 12.453 -9.734 20.719 1 58.75 296 PRO B O 1
ATOM 6666 N N . GLY B 1 297 ? 12.57 -7.562 20.844 1 53.53 297 GLY B N 1
ATOM 6667 C CA . GLY B 1 297 ? 13.344 -7.426 22.078 1 53.53 297 GLY B CA 1
ATOM 6668 C C . GLY B 1 297 ? 14.812 -7.125 21.812 1 53.53 297 GLY B C 1
ATOM 6669 O O . GLY B 1 297 ? 15.492 -6.555 22.672 1 53.53 297 GLY B O 1
ATOM 6670 N N . THR B 1 298 ? 15.328 -7.719 20.797 1 54.31 298 THR B N 1
ATOM 6671 C CA . THR B 1 298 ? 16.766 -7.582 20.656 1 54.31 298 THR B CA 1
ATOM 6672 C C . THR B 1 298 ? 17.109 -6.367 19.797 1 54.31 298 THR B C 1
ATOM 6674 O O . THR B 1 298 ? 18.266 -5.934 19.75 1 54.31 298 THR B O 1
ATOM 6677 N N . GLY B 1 299 ? 16.109 -5.617 19.406 1 60.91 299 GLY B N 1
ATOM 6678 C CA . GLY B 1 299 ? 16.312 -4.449 18.562 1 60.91 299 GLY B CA 1
ATOM 6679 C C . GLY B 1 299 ? 16.906 -4.793 17.219 1 60.91 299 GLY B C 1
ATOM 6680 O O . GLY B 1 299 ? 17.156 -3.902 16.391 1 60.91 299 GLY B O 1
ATOM 6681 N N . LYS B 1 300 ? 17.375 -6.098 17.016 1 65.25 300 LYS B N 1
ATOM 6682 C CA . LYS B 1 300 ? 18.016 -6.492 15.773 1 65.25 300 LYS B CA 1
ATOM 6683 C C . LYS B 1 300 ? 17.078 -7.352 14.922 1 65.25 300 LYS B C 1
ATOM 6685 O O . LYS B 1 300 ? 16.078 -7.863 15.422 1 65.25 300 LYS B O 1
ATOM 6690 N N . SER B 1 301 ? 17.141 -7.266 13.609 1 76.62 301 SER B N 1
ATOM 6691 C CA . SER B 1 301 ? 16.359 -8.102 12.695 1 76.62 301 SER B CA 1
ATOM 6692 C C . SER B 1 301 ? 17.188 -9.297 12.219 1 76.62 301 SER B C 1
ATOM 6694 O O . SER B 1 301 ? 18.406 -9.195 12.047 1 76.62 301 SER B O 1
ATOM 6696 N N . ASP B 1 302 ? 16.562 -10.492 12.344 1 82.5 302 ASP B N 1
ATOM 6697 C CA . ASP B 1 302 ? 17.141 -11.703 11.766 1 82.5 302 ASP B CA 1
ATOM 6698 C C . ASP B 1 302 ? 16.781 -11.828 10.289 1 82.5 302 ASP B C 1
ATOM 6700 O O . ASP B 1 302 ? 15.906 -11.109 9.789 1 82.5 302 ASP B O 1
ATOM 6704 N N . THR B 1 303 ? 17.672 -12.625 9.617 1 87.81 303 THR B N 1
ATOM 6705 C CA . THR B 1 303 ? 17.375 -12.859 8.211 1 87.81 303 THR B CA 1
ATOM 6706 C C . THR B 1 303 ? 17.047 -14.328 7.961 1 87.81 303 THR B C 1
ATOM 6708 O O . THR B 1 303 ? 17.75 -15.219 8.43 1 87.81 303 THR B O 1
ATOM 6711 N N . GLY B 1 304 ? 15.891 -14.602 7.434 1 91.44 304 GLY B N 1
ATOM 6712 C CA . GLY B 1 304 ? 15.5 -15.914 6.945 1 91.44 304 GLY B CA 1
ATOM 6713 C C . GLY B 1 304 ? 15.359 -15.977 5.438 1 91.44 304 GLY B C 1
ATOM 6714 O O . GLY B 1 304 ? 15.641 -15 4.742 1 91.44 304 GLY B O 1
ATOM 6715 N N . TYR B 1 305 ? 15.055 -17.297 4.957 1 93.94 305 TYR B N 1
ATOM 6716 C CA . TYR B 1 305 ? 14.969 -17.453 3.512 1 93.94 305 TYR B CA 1
ATOM 6717 C C . TYR B 1 305 ? 13.703 -18.188 3.117 1 93.94 305 TYR B C 1
ATOM 6719 O O . TYR B 1 305 ? 13.305 -19.156 3.783 1 93.94 305 TYR B O 1
ATOM 6727 N N . LEU B 1 306 ? 13.07 -17.672 2.098 1 95.12 306 LEU B N 1
ATOM 6728 C CA . LEU B 1 306 ? 11.961 -18.375 1.459 1 95.12 306 LEU B CA 1
ATOM 6729 C C . LEU B 1 306 ? 12.43 -19.094 0.205 1 95.12 306 LEU B C 1
ATOM 6731 O O . LEU B 1 306 ? 12.93 -18.469 -0.732 1 95.12 306 LEU B O 1
ATOM 6735 N N . TRP B 1 307 ? 12.305 -20.406 0.241 1 95.81 307 TRP B N 1
ATOM 6736 C CA . TRP B 1 307 ? 12.656 -21.25 -0.9 1 95.81 307 TRP B CA 1
ATOM 6737 C C . TRP B 1 307 ? 11.43 -21.516 -1.767 1 95.81 307 TRP B C 1
ATOM 6739 O O . TRP B 1 307 ? 10.352 -21.812 -1.249 1 95.81 307 TRP B O 1
ATOM 6749 N N . ALA B 1 308 ? 11.602 -21.359 -3.027 1 96.69 308 ALA B N 1
ATOM 6750 C CA . ALA B 1 308 ? 10.5 -21.625 -3.949 1 96.69 308 ALA B CA 1
ATOM 6751 C C . ALA B 1 308 ? 10.867 -22.703 -4.953 1 96.69 308 ALA B C 1
ATOM 6753 O O . ALA B 1 308 ? 12 -22.766 -5.438 1 96.69 308 ALA B O 1
ATOM 6754 N N . ILE B 1 309 ? 10 -23.641 -5.168 1 96.88 309 ILE B N 1
ATOM 6755 C CA . ILE B 1 309 ? 10.117 -24.688 -6.184 1 96.88 309 ILE B CA 1
ATOM 6756 C C . ILE B 1 309 ? 8.906 -24.641 -7.109 1 96.88 309 ILE B C 1
ATOM 6758 O O . ILE B 1 309 ? 7.762 -24.625 -6.648 1 96.88 309 ILE B O 1
ATOM 6762 N N . CYS B 1 310 ? 9.164 -24.578 -8.367 1 97.38 310 CYS B N 1
ATOM 6763 C CA . CYS B 1 310 ? 8.078 -24.375 -9.328 1 97.38 310 CYS B CA 1
ATOM 6764 C C . CYS B 1 310 ? 8.148 -25.422 -10.445 1 97.38 310 CYS B C 1
ATOM 6766 O O . CYS B 1 310 ? 9.234 -25.719 -10.938 1 97.38 310 CYS B O 1
ATOM 6768 N N . ARG B 1 311 ? 7.074 -26 -10.758 1 96.94 311 ARG B N 1
ATOM 6769 C CA . ARG B 1 311 ? 6.895 -26.844 -11.938 1 96.94 311 ARG B CA 1
ATOM 6770 C C . ARG B 1 311 ? 5.98 -26.172 -12.953 1 96.94 311 ARG B C 1
ATOM 6772 O O . ARG B 1 311 ? 4.801 -25.938 -12.688 1 96.94 311 ARG B O 1
ATOM 6779 N N . ASP B 1 312 ? 6.504 -25.766 -13.984 1 95.19 312 ASP B N 1
ATOM 6780 C CA . ASP B 1 312 ? 5.754 -25.141 -15.07 1 95.19 312 ASP B CA 1
ATOM 6781 C C . ASP B 1 312 ? 6.148 -25.719 -16.422 1 95.19 312 ASP B C 1
ATOM 6783 O O . ASP B 1 312 ? 7.188 -25.359 -16.984 1 95.19 312 ASP B O 1
ATOM 6787 N N . GLU B 1 313 ? 5.359 -26.547 -16.938 1 92.88 313 GLU B N 1
ATOM 6788 C CA . GLU B 1 313 ? 5.641 -27.25 -18.172 1 92.88 313 GLU B CA 1
ATOM 6789 C C . GLU B 1 313 ? 4.723 -26.766 -19.297 1 92.88 313 GLU B C 1
ATOM 6791 O O . GLU B 1 313 ? 4.648 -27.391 -20.359 1 92.88 313 GLU B O 1
ATOM 6796 N N . ARG B 1 314 ? 4.035 -25.766 -19.172 1 90.81 314 ARG B N 1
ATOM 6797 C CA . ARG B 1 314 ? 2.969 -25.312 -20.062 1 90.81 314 ARG B CA 1
ATOM 6798 C C . ARG B 1 314 ? 3.523 -24.938 -21.422 1 90.81 314 ARG B C 1
ATOM 6800 O O . ARG B 1 314 ? 2.812 -25 -22.438 1 90.81 314 ARG B O 1
ATOM 6807 N N . ARG B 1 315 ? 4.773 -24.531 -21.422 1 90.5 315 ARG B N 1
ATOM 6808 C CA . ARG B 1 315 ? 5.34 -24.031 -22.672 1 90.5 315 ARG B CA 1
ATOM 6809 C C . ARG B 1 315 ? 5.504 -25.156 -23.688 1 90.5 315 ARG B C 1
ATOM 6811 O O . ARG B 1 315 ? 5.512 -24.922 -24.891 1 90.5 315 ARG B O 1
ATOM 6818 N N . TRP B 1 316 ? 5.695 -26.406 -23.266 1 92.25 316 TRP B N 1
ATOM 6819 C CA . TRP B 1 316 ? 5.844 -27.516 -24.203 1 92.25 316 TRP B CA 1
ATOM 6820 C C . TRP B 1 316 ? 4.734 -28.547 -24 1 92.25 316 TRP B C 1
ATOM 6822 O O . TRP B 1 316 ? 4.551 -29.438 -24.844 1 92.25 316 TRP B O 1
ATOM 6832 N N . ASN B 1 317 ? 4.059 -28.453 -22.875 1 91.69 317 ASN B N 1
ATOM 6833 C CA . ASN B 1 317 ? 2.91 -29.297 -22.562 1 91.69 317 ASN B CA 1
ATOM 6834 C C . ASN B 1 317 ? 1.761 -28.484 -21.984 1 91.69 317 ASN B C 1
ATOM 6836 O O . ASN B 1 317 ? 1.589 -28.422 -20.766 1 91.69 317 ASN B O 1
ATOM 6840 N N . PRO B 1 318 ? 0.925 -27.969 -22.797 1 87.12 318 PRO B N 1
ATOM 6841 C CA . PRO B 1 318 ? -0.111 -27.016 -22.359 1 87.12 318 PRO B CA 1
ATOM 6842 C C . PRO B 1 318 ? -1.142 -27.672 -21.438 1 87.12 318 PRO B C 1
ATOM 6844 O O . PRO B 1 318 ? -1.856 -26.969 -20.719 1 87.12 318 PRO B O 1
ATOM 6847 N N . ASP B 1 319 ? -1.226 -28.922 -21.359 1 88.44 319 ASP B N 1
ATOM 6848 C CA . ASP B 1 319 ? -2.264 -29.609 -20.594 1 88.44 319 ASP B CA 1
ATOM 6849 C C . ASP B 1 319 ? -1.813 -29.859 -19.156 1 88.44 319 ASP B C 1
ATOM 6851 O O . ASP B 1 319 ? -2.59 -30.344 -18.328 1 88.44 319 ASP B O 1
ATOM 6855 N N . THR B 1 320 ? -0.632 -29.531 -18.891 1 91.38 320 THR B N 1
ATOM 6856 C CA . THR B 1 320 ? -0.125 -29.75 -17.547 1 91.38 320 THR B CA 1
ATOM 6857 C C . THR B 1 320 ? -0.469 -28.578 -16.641 1 91.38 320 THR B C 1
ATOM 6859 O O . THR B 1 320 ? -0.684 -27.453 -17.109 1 91.38 320 THR B O 1
ATOM 6862 N N . HIS B 1 321 ? -0.607 -28.859 -15.375 1 94.88 321 HIS B N 1
ATOM 6863 C CA . HIS B 1 321 ? -0.941 -27.828 -14.391 1 94.88 321 HIS B CA 1
ATOM 6864 C C . HIS B 1 321 ? 0.306 -27.344 -13.664 1 94.88 321 HIS B C 1
ATOM 6866 O O . HIS B 1 321 ? 0.984 -28.125 -12.984 1 94.88 321 HIS B O 1
ATOM 6872 N N . PRO B 1 322 ? 0.542 -26.078 -13.82 1 96.88 322 PRO B N 1
ATOM 6873 C CA . PRO B 1 322 ? 1.691 -25.531 -13.094 1 96.88 322 PRO B CA 1
ATOM 6874 C C . PRO B 1 322 ? 1.435 -25.406 -11.594 1 96.88 322 PRO B C 1
ATOM 6876 O O . PRO B 1 322 ? 0.28 -25.344 -11.164 1 96.88 322 PRO B O 1
ATOM 6879 N N . ALA B 1 323 ? 2.473 -25.469 -10.828 1 97.75 323 ALA B N 1
ATOM 6880 C CA . ALA B 1 323 ? 2.375 -25.344 -9.375 1 97.75 323 ALA B CA 1
ATOM 6881 C C . ALA B 1 323 ? 3.672 -24.797 -8.781 1 97.75 323 ALA B C 1
ATOM 6883 O O . ALA B 1 323 ? 4.742 -24.953 -9.375 1 97.75 323 ALA B O 1
ATOM 6884 N N . VAL B 1 324 ? 3.551 -24.141 -7.711 1 98.12 324 VAL B N 1
ATOM 6885 C CA . VAL B 1 324 ? 4.707 -23.625 -6.992 1 98.12 324 VAL B CA 1
ATOM 6886 C C . VAL B 1 324 ? 4.559 -23.906 -5.5 1 98.12 324 VAL B C 1
ATOM 6888 O O . VAL B 1 324 ? 3.443 -23.953 -4.98 1 98.12 324 VAL B O 1
ATOM 6891 N N . TYR B 1 325 ? 5.594 -24.188 -4.836 1 98.06 325 TYR B N 1
ATOM 6892 C CA . TYR B 1 325 ? 5.648 -24.453 -3.402 1 98.06 325 TYR B CA 1
ATOM 6893 C C . TYR B 1 325 ? 6.723 -23.594 -2.734 1 98.06 325 TYR B C 1
ATOM 6895 O O . TYR B 1 325 ? 7.828 -23.453 -3.264 1 98.06 325 TYR B O 1
ATOM 6903 N N . TYR B 1 326 ? 6.332 -23 -1.687 1 97.81 326 TYR B N 1
ATOM 6904 C CA . TYR B 1 326 ? 7.266 -22.172 -0.918 1 97.81 326 TYR B CA 1
ATOM 6905 C C . TYR B 1 326 ? 7.559 -22.812 0.435 1 97.81 326 TYR B C 1
ATOM 6907 O O . TYR B 1 326 ? 6.664 -23.359 1.077 1 97.81 326 TYR B O 1
ATOM 6915 N N . GLU B 1 327 ? 8.781 -22.734 0.85 1 96.44 327 GLU B N 1
ATOM 6916 C CA . GLU B 1 327 ? 9.219 -23.188 2.162 1 96.44 327 GLU B CA 1
ATOM 6917 C C . GLU B 1 327 ? 10.117 -22.156 2.842 1 96.44 327 GLU B C 1
ATOM 6919 O O . GLU B 1 327 ? 10.977 -21.562 2.199 1 96.44 327 GLU B O 1
ATOM 6924 N N . TYR B 1 328 ? 9.766 -22 4.129 1 95.56 328 TYR B N 1
ATOM 6925 C CA . TYR B 1 328 ? 10.617 -21.094 4.906 1 95.56 328 TYR B CA 1
ATOM 6926 C C . TYR B 1 328 ? 11.703 -21.875 5.633 1 95.56 328 TYR B C 1
ATOM 6928 O O . TYR B 1 328 ? 11.453 -22.969 6.168 1 95.56 328 TYR B O 1
ATOM 6936 N N . ALA B 1 329 ? 12.922 -21.266 5.566 1 94.88 329 ALA B N 1
ATOM 6937 C CA . ALA B 1 329 ? 14.047 -21.781 6.332 1 94.88 329 ALA B CA 1
ATOM 6938 C C . ALA B 1 329 ? 14.891 -20.656 6.918 1 94.88 329 ALA B C 1
ATOM 6940 O O . ALA B 1 329 ? 15.086 -19.625 6.273 1 94.88 329 ALA B O 1
ATOM 6941 N N . PRO B 1 330 ? 15.344 -20.844 8.141 1 90.75 330 PRO B N 1
ATOM 6942 C CA . PRO B 1 330 ? 16.156 -19.812 8.781 1 90.75 330 PRO B CA 1
ATOM 6943 C C . PRO B 1 330 ? 17.547 -19.672 8.148 1 90.75 330 PRO B C 1
ATOM 6945 O O . PRO B 1 330 ? 18.219 -18.656 8.352 1 90.75 330 PRO B O 1
ATOM 6948 N N . THR B 1 331 ? 17.938 -20.688 7.41 1 88.5 331 THR B N 1
ATOM 6949 C CA . THR B 1 331 ? 19.266 -20.656 6.809 1 88.5 331 THR B CA 1
ATOM 6950 C C . THR B 1 331 ? 19.188 -20.828 5.297 1 88.5 331 THR B C 1
ATOM 6952 O O . THR B 1 331 ? 18.188 -21.328 4.777 1 88.5 331 THR B O 1
ATOM 6955 N N . ARG B 1 332 ? 20.297 -20.359 4.711 1 88.81 332 ARG B N 1
ATOM 6956 C CA . ARG B 1 332 ? 20.406 -20.516 3.264 1 88.81 332 ARG B CA 1
ATOM 6957 C C . ARG B 1 332 ? 21.156 -21.781 2.898 1 88.81 332 ARG B C 1
ATOM 6959 O O . ARG B 1 332 ? 21.703 -21.906 1.798 1 88.81 332 ARG B O 1
ATOM 6966 N N . ALA B 1 333 ? 21.172 -22.703 3.74 1 88.75 333 ALA B N 1
ATOM 6967 C CA . ALA B 1 333 ? 21.953 -23.922 3.555 1 88.75 333 ALA B CA 1
ATOM 6968 C C . ALA B 1 333 ? 21.312 -24.828 2.504 1 88.75 333 ALA B C 1
ATOM 6970 O O . ALA B 1 333 ? 20.078 -24.922 2.428 1 88.75 333 ALA B O 1
ATOM 6971 N N . GLY B 1 334 ? 22.109 -25.547 1.758 1 87.19 334 GLY B N 1
ATOM 6972 C CA . GLY B 1 334 ? 21.656 -26.438 0.704 1 87.19 334 GLY B CA 1
ATOM 6973 C C . GLY B 1 334 ? 20.844 -27.609 1.224 1 87.19 334 GLY B C 1
ATOM 6974 O O . GLY B 1 334 ? 20.109 -28.25 0.465 1 87.19 334 GLY B O 1
ATOM 6975 N N . GLU B 1 335 ? 20.922 -27.812 2.457 1 88.25 335 GLU B N 1
ATOM 6976 C CA . GLU B 1 335 ? 20.188 -28.906 3.072 1 88.25 335 GLU B CA 1
ATOM 6977 C C . GLU B 1 335 ? 18.688 -28.734 2.883 1 88.25 335 GLU B C 1
ATOM 6979 O O . GLU B 1 335 ? 17.938 -29.719 2.807 1 88.25 335 GLU B O 1
ATOM 6984 N N . VAL B 1 336 ? 18.297 -27.562 2.83 1 91.19 336 VAL B N 1
ATOM 6985 C CA . VAL B 1 336 ? 16.875 -27.266 2.674 1 91.19 336 VAL B CA 1
ATOM 6986 C C . VAL B 1 336 ? 16.391 -27.766 1.31 1 91.19 336 VAL B C 1
ATOM 6988 O O . VAL B 1 336 ? 15.375 -28.453 1.214 1 91.19 336 VAL B O 1
ATOM 6991 N N . ALA B 1 337 ? 17.109 -27.453 0.282 1 90.44 337 ALA B N 1
ATOM 6992 C CA . ALA B 1 337 ? 16.766 -27.906 -1.065 1 90.44 337 ALA B CA 1
ATOM 6993 C C . ALA B 1 337 ? 16.797 -29.422 -1.159 1 90.44 337 ALA B C 1
ATOM 6995 O O . ALA B 1 337 ? 15.938 -30.031 -1.81 1 90.44 337 ALA B O 1
ATOM 6996 N N . GLU B 1 338 ? 17.766 -29.984 -0.493 1 88.56 338 GLU B N 1
ATOM 6997 C CA . GLU B 1 338 ? 17.891 -31.438 -0.498 1 88.56 338 GLU B CA 1
ATOM 6998 C C . GLU B 1 338 ? 16.672 -32.094 0.147 1 88.56 338 GLU B C 1
ATOM 7000 O O . GLU B 1 338 ? 16.125 -33.062 -0.388 1 88.56 338 GLU B O 1
ATOM 7005 N N . ARG B 1 339 ? 16.297 -31.578 1.173 1 88.62 339 ARG B N 1
ATOM 7006 C CA . ARG B 1 339 ? 15.141 -32.125 1.885 1 88.62 339 ARG B CA 1
ATOM 7007 C C . ARG B 1 339 ? 13.875 -32 1.047 1 88.62 339 ARG B C 1
ATOM 7009 O O . ARG B 1 339 ? 13.055 -32.906 1.013 1 88.62 339 ARG B O 1
ATOM 7016 N N . LEU B 1 340 ? 13.719 -30.922 0.395 1 90.56 340 LEU B N 1
ATOM 7017 C CA . LEU B 1 340 ? 12.523 -30.656 -0.398 1 90.56 340 LEU B CA 1
ATOM 7018 C C . LEU B 1 340 ? 12.461 -31.578 -1.61 1 90.56 340 LEU B C 1
ATOM 7020 O O . LEU B 1 340 ? 11.367 -31.938 -2.061 1 90.56 340 LEU B O 1
ATOM 7024 N N . LEU B 1 341 ? 13.586 -31.984 -2.111 1 89.94 341 LEU B N 1
ATOM 7025 C CA . LEU B 1 341 ? 13.609 -32.75 -3.363 1 89.94 341 LEU B CA 1
ATOM 7026 C C . LEU B 1 341 ? 13.898 -34.219 -3.105 1 89.94 341 LEU B C 1
ATOM 7028 O O . LEU B 1 341 ? 13.93 -35 -4.043 1 89.94 341 LEU B O 1
ATOM 7032 N N . THR B 1 342 ? 14.125 -34.5 -1.9 1 83.12 342 THR B N 1
ATOM 7033 C CA . THR B 1 342 ? 14.383 -35.906 -1.563 1 83.12 342 THR B CA 1
ATOM 7034 C C . THR B 1 342 ? 13.195 -36.781 -1.966 1 83.12 342 THR B C 1
ATOM 7036 O O . THR B 1 342 ? 12.047 -36.438 -1.691 1 83.12 342 THR B O 1
ATOM 7039 N N . GLY B 1 343 ? 13.5 -37.875 -2.604 1 78.38 343 GLY B N 1
ATOM 7040 C CA . GLY B 1 343 ? 12.469 -38.812 -2.998 1 78.38 343 GLY B CA 1
ATOM 7041 C C . GLY B 1 343 ? 11.727 -38.406 -4.254 1 78.38 343 GLY B C 1
ATOM 7042 O O . GLY B 1 343 ? 10.734 -39.031 -4.625 1 78.38 343 GLY B O 1
ATOM 7043 N N . SER B 1 344 ? 12.234 -37.406 -4.953 1 86.31 344 SER B N 1
ATOM 7044 C CA . SER B 1 344 ? 11.555 -36.906 -6.141 1 86.31 344 SER B CA 1
ATOM 7045 C C . SER B 1 344 ? 12.039 -37.594 -7.398 1 86.31 344 SER B C 1
ATOM 7047 O O . SER B 1 344 ? 13.039 -38.344 -7.363 1 86.31 344 SER B O 1
ATOM 7049 N N . LEU B 1 345 ? 11.266 -37.5 -8.414 1 84.88 345 LEU B N 1
ATOM 7050 C CA . LEU B 1 345 ? 11.594 -38.062 -9.711 1 84.88 345 LEU B CA 1
ATOM 7051 C C . LEU B 1 345 ? 12.172 -37 -10.633 1 84.88 345 LEU B C 1
ATOM 7053 O O . LEU B 1 345 ? 12.18 -37.156 -11.859 1 84.88 345 LEU B O 1
ATOM 7057 N N . ILE B 1 346 ? 12.68 -36.031 -10.047 1 90.25 346 ILE B N 1
ATOM 7058 C CA . ILE B 1 346 ? 13.141 -34.875 -10.812 1 90.25 346 ILE B CA 1
ATOM 7059 C C . ILE B 1 346 ? 14.477 -35.188 -11.469 1 90.25 346 ILE B C 1
ATOM 7061 O O . ILE B 1 346 ? 15.391 -35.719 -10.82 1 90.25 346 ILE B O 1
ATOM 7065 N N . GLU B 1 347 ? 14.539 -34.875 -12.688 1 91.62 347 GLU B N 1
ATOM 7066 C CA . GLU B 1 347 ? 15.75 -35.125 -13.461 1 91.62 347 GLU B CA 1
ATOM 7067 C C . GLU B 1 347 ? 16.594 -33.875 -13.609 1 91.62 347 GLU B C 1
ATOM 7069 O O . GLU B 1 347 ? 17.828 -33.938 -13.555 1 91.62 347 GLU B O 1
ATOM 7074 N N . TYR B 1 348 ? 15.875 -32.812 -13.852 1 94.69 348 TYR B N 1
ATOM 7075 C CA . TYR B 1 348 ? 16.578 -31.578 -14.133 1 94.69 348 TYR B CA 1
ATOM 7076 C C . TYR B 1 348 ? 16.188 -30.484 -13.133 1 94.69 348 TYR B C 1
ATOM 7078 O O . TYR B 1 348 ? 15 -30.328 -12.82 1 94.69 348 TYR B O 1
ATOM 7086 N N . LEU B 1 349 ? 17.141 -29.781 -12.594 1 94.31 349 LEU B N 1
ATOM 7087 C CA . LEU B 1 349 ? 16.922 -28.656 -11.688 1 94.31 349 LEU B CA 1
ATOM 7088 C C . LEU B 1 349 ? 17.469 -27.375 -12.297 1 94.31 349 LEU B C 1
ATOM 7090 O O . LEU B 1 349 ? 18.672 -27.25 -12.531 1 94.31 349 LEU B O 1
ATOM 7094 N N . GLN B 1 350 ? 16.609 -26.516 -12.547 1 95.44 350 GLN B N 1
ATOM 7095 C CA . GLN B 1 350 ? 17.016 -25.219 -13.109 1 95.44 350 GLN B CA 1
ATOM 7096 C C . GLN B 1 350 ? 17.156 -24.172 -12.023 1 95.44 350 GLN B C 1
ATOM 7098 O O . GLN B 1 350 ? 16.234 -23.938 -11.25 1 95.44 350 GLN B O 1
ATOM 7103 N N . THR B 1 351 ? 18.297 -23.516 -11.914 1 94.44 351 THR B N 1
ATOM 7104 C CA . THR B 1 351 ? 18.594 -22.531 -10.883 1 94.44 351 THR B CA 1
ATOM 7105 C C . THR B 1 351 ? 19.422 -21.391 -11.445 1 94.44 351 THR B C 1
ATOM 7107 O O . THR B 1 351 ? 19.828 -21.422 -12.609 1 94.44 351 THR B O 1
ATOM 7110 N N . ASP B 1 352 ? 19.672 -20.359 -10.633 1 89.44 352 ASP B N 1
ATOM 7111 C CA . ASP B 1 352 ? 20.469 -19.219 -11.039 1 89.44 352 ASP B CA 1
ATOM 7112 C C . ASP B 1 352 ? 21.953 -19.453 -10.789 1 89.44 352 ASP B C 1
ATOM 7114 O O . ASP B 1 352 ? 22.797 -18.656 -11.18 1 89.44 352 ASP B O 1
ATOM 7118 N N . GLY B 1 353 ? 22.375 -20.531 -10.148 1 85.38 353 GLY B N 1
ATOM 7119 C CA . GLY B 1 353 ? 23.781 -20.875 -9.992 1 85.38 353 GLY B CA 1
ATOM 7120 C C . GLY B 1 353 ? 24.266 -20.781 -8.555 1 85.38 353 GLY B C 1
ATOM 7121 O O . GLY B 1 353 ? 25.469 -20.719 -8.297 1 85.38 353 GLY B O 1
ATOM 7122 N N . TYR B 1 354 ? 23.375 -20.672 -7.66 1 85.56 354 TYR B N 1
ATOM 7123 C CA . TYR B 1 354 ? 23.766 -20.672 -6.254 1 85.56 354 TYR B CA 1
ATOM 7124 C C . TYR B 1 354 ? 24.438 -21.984 -5.859 1 85.56 354 TYR B C 1
ATOM 7126 O O . TYR B 1 354 ? 23.922 -23.062 -6.168 1 85.56 354 TYR B O 1
ATOM 7134 N N . ALA B 1 355 ? 25.5 -21.891 -5.199 1 82 355 ALA B N 1
ATOM 7135 C CA . ALA B 1 355 ? 26.359 -23.031 -4.883 1 82 355 ALA B CA 1
ATOM 7136 C C . ALA B 1 355 ? 25.656 -23.984 -3.916 1 82 355 ALA B C 1
ATOM 7138 O O . ALA B 1 355 ? 26.031 -25.156 -3.82 1 82 355 ALA B O 1
ATOM 7139 N N . GLY B 1 356 ? 24.703 -23.516 -3.191 1 83.19 356 GLY B N 1
ATOM 7140 C CA . GLY B 1 356 ? 23.984 -24.344 -2.244 1 83.19 356 GLY B CA 1
ATOM 7141 C C . GLY B 1 356 ? 23.266 -25.5 -2.9 1 83.19 356 GLY B C 1
ATOM 7142 O O . GLY B 1 356 ? 23 -26.516 -2.254 1 83.19 356 GLY B O 1
ATOM 7143 N N . TYR B 1 357 ? 23.047 -25.406 -4.176 1 87.75 357 TYR B N 1
ATOM 7144 C CA . TYR B 1 357 ? 22.328 -26.453 -4.891 1 87.75 357 TYR B CA 1
ATOM 7145 C C . TYR B 1 357 ? 23.266 -27.562 -5.34 1 87.75 357 TYR B C 1
ATOM 7147 O O . TYR B 1 357 ? 22.828 -28.609 -5.812 1 87.75 357 TYR B O 1
ATOM 7155 N N . ASN B 1 358 ? 24.562 -27.406 -5.219 1 83.69 358 ASN B N 1
ATOM 7156 C CA . ASN B 1 358 ? 25.562 -28.328 -5.75 1 83.69 358 ASN B CA 1
ATOM 7157 C C . ASN B 1 358 ? 25.453 -29.703 -5.094 1 83.69 358 ASN B C 1
ATOM 7159 O O . ASN B 1 358 ? 25.781 -30.719 -5.711 1 83.69 358 ASN B O 1
ATOM 7163 N N . ARG B 1 359 ? 24.969 -29.688 -3.963 1 81.75 359 ARG B N 1
ATOM 7164 C CA . ARG B 1 359 ? 24.812 -30.938 -3.24 1 81.75 359 ARG B CA 1
ATOM 7165 C C . ARG B 1 359 ? 23.797 -31.859 -3.939 1 81.75 359 ARG B C 1
ATOM 7167 O O . ARG B 1 359 ? 23.844 -33.062 -3.775 1 81.75 359 ARG B O 1
ATOM 7174 N N . LEU B 1 360 ? 22.984 -31.312 -4.664 1 83.12 360 LEU B N 1
ATOM 7175 C CA . LEU B 1 360 ? 21.906 -32.062 -5.312 1 83.12 360 LEU B CA 1
ATOM 7176 C C . LEU B 1 360 ? 22.406 -32.719 -6.59 1 83.12 360 LEU B C 1
ATOM 7178 O O . LEU B 1 360 ? 21.734 -33.594 -7.129 1 83.12 360 LEU B O 1
ATOM 7182 N N . PHE B 1 361 ? 23.547 -32.281 -7.02 1 79.81 361 PHE B N 1
ATOM 7183 C CA . PHE B 1 361 ? 24.047 -32.781 -8.297 1 79.81 361 PHE B CA 1
ATOM 7184 C C . PHE B 1 361 ? 25.062 -33.906 -8.086 1 79.81 361 PHE B C 1
ATOM 7186 O O . PHE B 1 361 ? 25.469 -34.562 -9.039 1 79.81 361 PHE B O 1
ATOM 7193 N N . LYS B 1 362 ? 25.516 -34.031 -6.93 1 75 362 LYS B N 1
ATOM 7194 C CA . LYS B 1 362 ? 26.5 -35.062 -6.637 1 75 362 LYS B CA 1
ATOM 7195 C C . LYS B 1 362 ? 25.828 -36.375 -6.27 1 75 362 LYS B C 1
ATOM 7197 O O . LYS B 1 362 ? 24.734 -36.406 -5.699 1 75 362 LYS B O 1
ATOM 7202 N N . THR B 1 363 ? 26.25 -37.5 -6.922 1 64.31 363 THR B N 1
ATOM 7203 C CA . THR B 1 363 ? 25.688 -38.844 -6.754 1 64.31 363 THR B CA 1
ATOM 7204 C C . THR B 1 363 ? 25.969 -39.375 -5.348 1 64.31 363 THR B C 1
ATOM 7206 O O . THR B 1 363 ? 27.125 -39.5 -4.953 1 64.31 363 THR B O 1
ATOM 7209 N N . ASP B 1 364 ? 25.594 -38.719 -4.316 1 52.44 364 ASP B N 1
ATOM 7210 C CA . ASP B 1 364 ? 25.953 -39.438 -3.092 1 52.44 364 ASP B CA 1
ATOM 7211 C C . ASP B 1 364 ? 24.922 -40.5 -2.752 1 52.44 364 ASP B C 1
ATOM 7213 O O . ASP B 1 364 ? 24.828 -40.938 -1.604 1 52.44 364 ASP B O 1
ATOM 7217 N N . GLY B 1 365 ? 24.531 -41.438 -3.59 1 49.62 365 GLY B N 1
ATOM 7218 C CA . GLY B 1 365 ? 23.891 -42.688 -3.32 1 49.62 365 GLY B CA 1
ATOM 7219 C C . GLY B 1 365 ? 22.375 -42.594 -3.236 1 49.62 365 GLY B C 1
ATOM 7220 O O . GLY B 1 365 ? 21.656 -43.469 -3.697 1 49.62 365 GLY B O 1
ATOM 7221 N N . THR B 1 366 ? 21.75 -41.75 -2.383 1 51.97 366 THR B N 1
ATOM 7222 C CA . THR B 1 366 ? 20.328 -41.906 -2.039 1 51.97 366 THR B CA 1
ATOM 7223 C C . THR B 1 366 ? 19.453 -41.25 -3.102 1 51.97 366 THR B C 1
ATOM 7225 O O . THR B 1 366 ? 18.312 -41.656 -3.316 1 51.97 366 THR B O 1
ATOM 7228 N N . ASN B 1 367 ? 19.859 -40.094 -3.662 1 57.88 367 ASN B N 1
ATOM 7229 C CA . ASN B 1 367 ? 19.031 -39.406 -4.66 1 57.88 367 ASN B CA 1
ATOM 7230 C C . ASN B 1 367 ? 19.656 -39.5 -6.055 1 57.88 367 ASN B C 1
ATOM 7232 O O . ASN B 1 367 ? 20.875 -39.562 -6.195 1 57.88 367 ASN B O 1
ATOM 7236 N N . HIS B 1 368 ? 18.891 -40 -6.957 1 67.31 368 HIS B N 1
ATOM 7237 C CA . HIS B 1 368 ? 19.359 -39.906 -8.336 1 67.31 368 HIS B CA 1
ATOM 7238 C C . HIS B 1 368 ? 19.859 -38.5 -8.648 1 67.31 368 HIS B C 1
ATOM 7240 O O . HIS B 1 368 ? 19.203 -37.5 -8.344 1 67.31 368 HIS B O 1
ATOM 7246 N N . PRO B 1 369 ? 20.984 -38.438 -8.945 1 80.81 369 PRO B N 1
ATOM 7247 C CA . PRO B 1 369 ? 21.594 -37.125 -9.195 1 80.81 369 PRO B CA 1
ATOM 7248 C C . PRO B 1 369 ? 20.828 -36.312 -10.242 1 80.81 369 PRO B C 1
ATOM 7250 O O . PRO B 1 369 ? 20.422 -36.844 -11.273 1 80.81 369 PRO B O 1
ATOM 7253 N N . MET B 1 370 ? 20.531 -35.188 -9.852 1 88.69 370 MET B N 1
ATOM 7254 C CA . MET B 1 370 ? 19.844 -34.25 -10.758 1 88.69 370 MET B CA 1
ATOM 7255 C C . MET B 1 370 ? 20.844 -33.531 -11.648 1 88.69 370 MET B C 1
ATOM 7257 O O . MET B 1 370 ? 22.016 -33.406 -11.281 1 88.69 370 MET B O 1
ATOM 7261 N N . THR B 1 371 ? 20.453 -33.219 -12.812 1 92.31 371 THR B N 1
ATOM 7262 C CA . THR B 1 371 ? 21.281 -32.438 -13.727 1 92.31 371 THR B CA 1
ATOM 7263 C C . THR B 1 371 ? 21.031 -30.953 -13.57 1 92.31 371 THR B C 1
ATOM 7265 O O . THR B 1 371 ? 19.875 -30.516 -13.523 1 92.31 371 THR B O 1
ATOM 7268 N N . SER B 1 372 ? 22.047 -30.25 -13.461 1 92.94 372 SER B N 1
ATOM 7269 C CA . SER B 1 372 ? 21.953 -28.812 -13.25 1 92.94 372 SER B CA 1
ATOM 7270 C C . SER B 1 372 ? 21.719 -28.078 -14.562 1 92.94 372 SER B C 1
ATOM 7272 O O . SER B 1 372 ? 22.375 -28.344 -15.562 1 92.94 372 SER B O 1
ATOM 7274 N N . VAL B 1 373 ? 20.766 -27.25 -14.594 1 95.44 373 VAL B N 1
ATOM 7275 C CA . VAL B 1 373 ? 20.484 -26.359 -15.711 1 95.44 373 VAL B CA 1
ATOM 7276 C C . VAL B 1 373 ? 20.594 -24.906 -15.25 1 95.44 373 VAL B C 1
ATOM 7278 O O . VAL B 1 373 ? 19.969 -24.516 -14.266 1 95.44 373 VAL B O 1
ATOM 7281 N N . ARG B 1 374 ? 21.328 -24.141 -15.953 1 95.19 374 ARG B N 1
ATOM 7282 C CA . ARG B 1 374 ? 21.594 -22.766 -15.516 1 95.19 374 ARG B CA 1
ATOM 7283 C C . ARG B 1 374 ? 20.844 -21.766 -16.375 1 95.19 374 ARG B C 1
ATOM 7285 O O . ARG B 1 374 ? 20.281 -22.141 -17.422 1 95.19 374 ARG B O 1
ATOM 7292 N N . CYS B 1 375 ? 20.797 -20.516 -15.961 1 95.44 375 CYS B N 1
ATOM 7293 C CA . CYS B 1 375 ? 19.938 -19.484 -16.531 1 95.44 375 CYS B CA 1
ATOM 7294 C C . CYS B 1 375 ? 20.734 -18.531 -17.406 1 95.44 375 CYS B C 1
ATOM 7296 O O . CYS B 1 375 ? 21.625 -17.828 -16.906 1 95.44 375 CYS B O 1
ATOM 7298 N N . TRP B 1 376 ? 20.375 -18.375 -18.656 1 95.81 376 TRP B N 1
ATOM 7299 C CA . TRP B 1 376 ? 21.047 -17.484 -19.594 1 95.81 376 TRP B CA 1
ATOM 7300 C C . TRP B 1 376 ? 20.719 -16.031 -19.281 1 95.81 376 TRP B C 1
ATOM 7302 O O . TRP B 1 376 ? 21.469 -15.125 -19.672 1 95.81 376 TRP B O 1
ATOM 7312 N N . ALA B 1 377 ? 19.625 -15.812 -18.656 1 93.81 377 ALA B N 1
ATOM 7313 C CA . ALA B 1 377 ? 19.312 -14.438 -18.266 1 93.81 377 ALA B CA 1
ATOM 7314 C C . ALA B 1 377 ? 20.359 -13.875 -17.328 1 93.81 377 ALA B C 1
ATOM 7316 O O . ALA B 1 377 ? 20.719 -12.695 -17.422 1 93.81 377 ALA B O 1
ATOM 7317 N N . HIS B 1 378 ? 20.859 -14.695 -16.469 1 92.56 378 HIS B N 1
ATOM 7318 C CA . HIS B 1 378 ? 21.875 -14.258 -15.531 1 92.56 378 HIS B CA 1
ATOM 7319 C C . HIS B 1 378 ? 23.219 -14.039 -16.234 1 92.56 378 HIS B C 1
ATOM 7321 O O . HIS B 1 378 ? 23.953 -13.102 -15.914 1 92.56 378 HIS B O 1
ATOM 7327 N N . ALA B 1 379 ? 23.469 -14.867 -17.125 1 93.88 379 ALA B N 1
ATOM 7328 C CA . ALA B 1 379 ? 24.672 -14.688 -17.938 1 93.88 379 ALA B CA 1
ATOM 7329 C C . ALA B 1 379 ? 24.594 -13.398 -18.75 1 93.88 379 ALA B C 1
ATOM 7331 O O . ALA B 1 379 ? 25.562 -12.633 -18.812 1 93.88 379 ALA B O 1
ATOM 7332 N N . ARG B 1 380 ? 23.5 -13.211 -19.312 1 94.12 380 ARG B N 1
ATOM 7333 C CA . ARG B 1 380 ? 23.266 -12 -20.078 1 94.12 380 ARG B CA 1
ATOM 7334 C C . ARG B 1 380 ? 23.5 -10.75 -19.234 1 94.12 380 ARG B C 1
ATOM 7336 O O . ARG B 1 380 ? 24.109 -9.781 -19.688 1 94.12 380 ARG B O 1
ATOM 7343 N N . ARG B 1 381 ? 23 -10.789 -18.047 1 90.5 381 ARG B N 1
ATOM 7344 C CA . ARG B 1 381 ? 23.125 -9.648 -17.141 1 90.5 381 ARG B CA 1
ATOM 7345 C C . ARG B 1 381 ? 24.594 -9.336 -16.859 1 90.5 381 ARG B C 1
ATOM 7347 O O . ARG B 1 381 ? 24.984 -8.172 -16.812 1 90.5 381 ARG B O 1
ATOM 7354 N N . LYS B 1 382 ? 25.359 -10.305 -16.688 1 91.38 382 LYS B N 1
ATOM 7355 C CA . LYS B 1 382 ? 26.781 -10.117 -16.422 1 91.38 382 LYS B CA 1
ATOM 7356 C C . LYS B 1 382 ? 27.484 -9.438 -17.594 1 91.38 382 LYS B C 1
ATOM 7358 O O . LYS B 1 382 ? 28.312 -8.555 -17.406 1 91.38 382 LYS B O 1
ATOM 7363 N N . PHE B 1 383 ? 27.141 -9.828 -18.766 1 93.12 383 PHE B N 1
ATOM 7364 C CA . PHE B 1 383 ? 27.734 -9.211 -19.953 1 93.12 383 PHE B CA 1
ATOM 7365 C C . PHE B 1 383 ? 27.203 -7.801 -20.141 1 93.12 383 PHE B C 1
ATOM 7367 O O . PHE B 1 383 ? 27.922 -6.93 -20.656 1 93.12 383 PHE B O 1
ATOM 7374 N N . HIS B 1 384 ? 26.016 -7.617 -19.75 1 90.19 384 HIS B N 1
ATOM 7375 C CA . HIS B 1 384 ? 25.453 -6.273 -19.797 1 90.19 384 HIS B CA 1
ATOM 7376 C C . HIS B 1 384 ? 26.203 -5.324 -18.875 1 90.19 384 HIS B C 1
ATOM 7378 O O . HIS B 1 384 ? 26.516 -4.195 -19.25 1 90.19 384 HIS B O 1
ATOM 7384 N N . GLU B 1 385 ? 26.438 -5.812 -17.734 1 86.94 385 GLU B N 1
ATOM 7385 C CA . GLU B 1 385 ? 27.203 -5.02 -16.781 1 86.94 385 GLU B CA 1
ATOM 7386 C C . GLU B 1 385 ? 28.625 -4.766 -17.281 1 86.94 385 GLU B C 1
ATOM 7388 O O . GLU B 1 385 ? 29.156 -3.664 -17.109 1 86.94 385 GLU B O 1
ATOM 7393 N N . ALA B 1 386 ? 29.156 -5.719 -17.875 1 87.31 386 ALA B N 1
ATOM 7394 C CA . ALA B 1 386 ? 30.5 -5.582 -18.438 1 87.31 386 ALA B CA 1
ATOM 7395 C C . ALA B 1 386 ? 30.516 -4.57 -19.578 1 87.31 386 ALA B C 1
ATOM 7397 O O . ALA B 1 386 ? 31.453 -3.775 -19.703 1 87.31 386 ALA B O 1
ATOM 7398 N N . LEU B 1 387 ? 29.562 -4.609 -20.344 1 88.06 387 LEU B N 1
ATOM 7399 C CA . LEU B 1 387 ? 29.453 -3.672 -21.453 1 88.06 387 LEU B CA 1
ATOM 7400 C C . LEU B 1 387 ? 29.328 -2.24 -20.953 1 88.06 387 LEU B C 1
ATOM 7402 O O . LEU B 1 387 ? 29.969 -1.327 -21.484 1 88.06 387 LEU B O 1
ATOM 7406 N N . LYS B 1 388 ? 28.547 -2.104 -19.953 1 82.06 388 LYS B N 1
ATOM 7407 C CA . LYS B 1 388 ? 28.359 -0.782 -19.359 1 82.06 388 LYS B CA 1
ATOM 7408 C C . LYS B 1 388 ? 29.641 -0.273 -18.719 1 82.06 388 LYS B C 1
ATOM 7410 O O . LYS B 1 388 ? 29.953 0.916 -18.812 1 82.06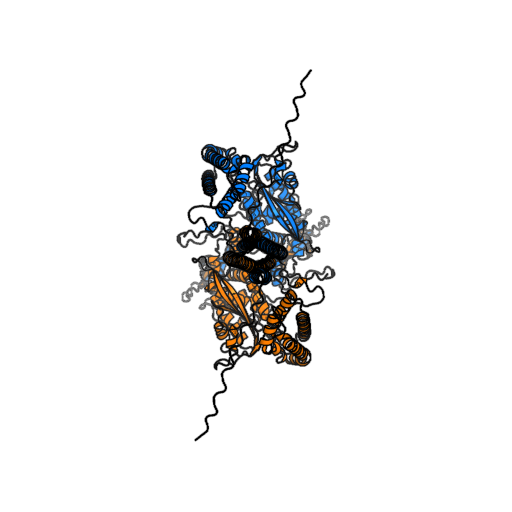 388 LYS B O 1
ATOM 7415 N N . ALA B 1 389 ? 30.375 -1.185 -18.188 1 78.69 389 ALA B N 1
ATOM 7416 C CA . ALA B 1 389 ? 31.578 -0.807 -17.438 1 78.69 389 ALA B CA 1
ATOM 7417 C C . ALA B 1 389 ? 32.75 -0.603 -18.375 1 78.69 389 ALA B C 1
ATOM 7419 O O . ALA B 1 389 ? 33.562 0.318 -18.188 1 78.69 389 ALA B O 1
ATOM 7420 N N . THR B 1 390 ? 32.938 -1.404 -19.406 1 78.56 390 THR B N 1
ATOM 7421 C CA . THR B 1 390 ? 34.188 -1.419 -20.172 1 78.56 390 THR B CA 1
ATOM 7422 C C . THR B 1 390 ? 33.938 -0.989 -21.625 1 78.56 390 THR B C 1
ATOM 7424 O O . THR B 1 390 ? 34.875 -0.617 -22.328 1 78.56 390 THR B O 1
ATOM 7427 N N . GLY B 1 391 ? 32.719 -1.068 -22.062 1 80.75 391 GLY B N 1
ATOM 7428 C CA . GLY B 1 391 ? 32.438 -0.815 -23.469 1 80.75 391 GLY B CA 1
ATOM 7429 C C . GLY B 1 391 ? 33.031 -1.843 -24.391 1 80.75 391 GLY B C 1
ATOM 7430 O O . GLY B 1 391 ? 33.281 -1.562 -25.578 1 80.75 391 GLY B O 1
ATOM 7431 N N . SER B 1 392 ? 33.375 -2.906 -23.969 1 85.56 392 SER B N 1
ATOM 7432 C CA . SER B 1 392 ? 34.062 -3.967 -24.703 1 85.56 392 SER B CA 1
ATOM 7433 C C . SER B 1 392 ? 33.219 -4.441 -25.891 1 85.56 392 SER B C 1
ATOM 7435 O O . SER B 1 392 ? 32.031 -4.664 -25.75 1 85.56 392 SER B O 1
ATOM 7437 N N . SER B 1 393 ? 33.844 -4.645 -27 1 88.12 393 SER B N 1
ATOM 7438 C CA . SER B 1 393 ? 33.188 -5.129 -28.203 1 88.12 393 SER B CA 1
ATOM 7439 C C . SER B 1 393 ? 32.781 -6.594 -28.078 1 88.12 393 SER B C 1
ATOM 7441 O O . SER B 1 393 ? 31.766 -7.023 -28.625 1 88.12 393 SER B O 1
ATOM 7443 N N . LEU B 1 394 ? 33.594 -7.316 -27.359 1 90.75 394 LEU B N 1
ATOM 7444 C CA . LEU B 1 394 ? 33.25 -8.719 -27.125 1 90.75 394 LEU B CA 1
ATOM 7445 C C . LEU B 1 394 ? 31.953 -8.852 -26.344 1 90.75 394 LEU B C 1
ATOM 7447 O O . LEU B 1 394 ? 31.094 -9.672 -26.672 1 90.75 394 LEU B O 1
ATOM 7451 N N . ALA B 1 395 ? 31.828 -8.07 -25.328 1 92.38 395 ALA B N 1
ATOM 7452 C CA . ALA B 1 395 ? 30.609 -8.086 -24.516 1 92.38 395 ALA B CA 1
ATOM 7453 C C . ALA B 1 395 ? 29.375 -7.766 -25.359 1 92.38 395 ALA B C 1
ATOM 7455 O O . ALA B 1 395 ? 28.328 -8.398 -25.203 1 92.38 395 ALA B O 1
ATOM 7456 N N . GLY B 1 396 ? 29.5 -6.898 -26.219 1 92.38 396 GLY B N 1
ATOM 7457 C CA . GLY B 1 396 ? 28.406 -6.559 -27.125 1 92.38 396 GLY B CA 1
ATOM 7458 C C . GLY B 1 396 ? 28.062 -7.676 -28.094 1 92.38 396 GLY B C 1
ATOM 7459 O O . GLY B 1 396 ? 26.875 -7.945 -28.344 1 92.38 396 GLY B O 1
ATOM 7460 N N . ARG B 1 397 ? 29.094 -8.266 -28.594 1 92.88 397 ARG B N 1
ATOM 7461 C CA . ARG B 1 397 ? 28.875 -9.375 -29.516 1 92.88 397 ARG B CA 1
ATOM 7462 C C . ARG B 1 397 ? 28.188 -10.539 -28.828 1 92.88 397 ARG B C 1
ATOM 7464 O O . ARG B 1 397 ? 27.25 -11.133 -29.391 1 92.88 397 ARG B O 1
ATOM 7471 N N . VAL B 1 398 ? 28.609 -10.844 -27.688 1 94.44 398 VAL B N 1
ATOM 7472 C CA . VAL B 1 398 ? 28.016 -11.945 -26.938 1 94.44 398 VAL B CA 1
ATOM 7473 C C . VAL B 1 398 ? 26.562 -11.617 -26.609 1 94.44 398 VAL B C 1
ATOM 7475 O O . VAL B 1 398 ? 25.688 -12.469 -26.719 1 94.44 398 VAL B O 1
ATOM 7478 N N . ARG B 1 399 ? 26.297 -10.453 -26.203 1 94.31 399 ARG B N 1
ATOM 7479 C CA . ARG B 1 399 ? 24.938 -10.016 -25.906 1 94.31 399 ARG B CA 1
ATOM 7480 C C . ARG B 1 399 ? 24.047 -10.156 -27.141 1 94.31 399 ARG B C 1
ATOM 7482 O O . ARG B 1 399 ? 22.891 -10.578 -27.031 1 94.31 399 ARG B O 1
ATOM 7489 N N . SER B 1 400 ? 24.594 -9.758 -28.234 1 93.94 400 SER B N 1
ATOM 7490 C CA . SER B 1 400 ? 23.844 -9.875 -29.484 1 93.94 400 SER B CA 1
ATOM 7491 C C . SER B 1 400 ? 23.531 -11.336 -29.812 1 93.94 400 SER B C 1
ATOM 7493 O O . SER B 1 400 ? 22.453 -11.656 -30.281 1 93.94 400 SER B O 1
ATOM 7495 N N . LYS B 1 401 ? 24.453 -12.18 -29.578 1 96.19 401 LYS B N 1
ATOM 7496 C CA . LYS B 1 401 ? 24.25 -13.602 -29.812 1 96.19 401 LYS B CA 1
ATOM 7497 C C . LYS B 1 401 ? 23.219 -14.18 -28.859 1 96.19 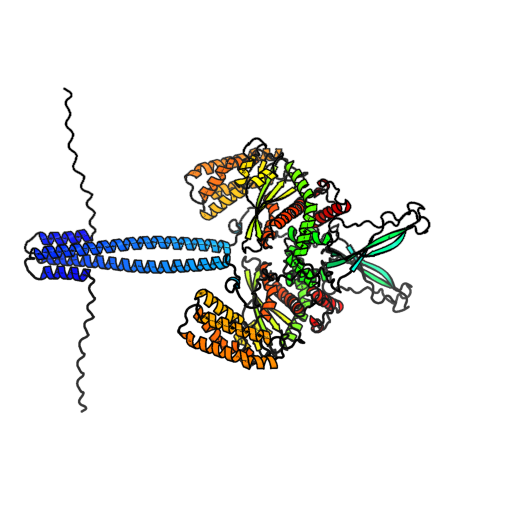401 LYS B C 1
ATOM 7499 O O . LYS B 1 401 ? 22.406 -15.023 -29.25 1 96.19 401 LYS B O 1
ATOM 7504 N N . ILE B 1 402 ? 23.281 -13.75 -27.641 1 95.94 402 ILE B N 1
ATOM 7505 C CA . ILE B 1 402 ? 22.281 -14.18 -26.672 1 95.94 402 ILE B CA 1
ATOM 7506 C C . ILE B 1 402 ? 20.891 -13.727 -27.125 1 95.94 402 ILE B C 1
ATOM 7508 O O . ILE B 1 402 ? 19.922 -14.469 -27 1 95.94 402 ILE B O 1
ATOM 7512 N N . LYS B 1 403 ? 20.812 -12.555 -27.625 1 94.81 403 LYS B N 1
ATOM 7513 C CA . LYS B 1 403 ? 19.547 -12.047 -28.156 1 94.81 403 LYS B CA 1
ATOM 7514 C C . LYS B 1 403 ? 19 -12.953 -29.266 1 94.81 403 LYS B C 1
ATOM 7516 O O . LYS B 1 403 ? 17.797 -13.195 -29.344 1 94.81 403 LYS B O 1
ATOM 7521 N N . LYS B 1 404 ? 19.891 -13.383 -30.031 1 95.44 404 LYS B N 1
ATOM 7522 C CA . LYS B 1 404 ? 19.484 -14.305 -31.094 1 95.44 404 LYS B CA 1
ATOM 7523 C C . LYS B 1 404 ? 18.938 -15.609 -30.516 1 95.44 404 LYS B C 1
ATOM 7525 O O . LYS B 1 404 ? 17.969 -16.156 -31.047 1 95.44 404 LYS B O 1
ATOM 7530 N N . LEU B 1 405 ? 19.547 -16.094 -29.5 1 96.69 405 LEU B N 1
ATOM 7531 C CA . LEU B 1 405 ? 19.062 -17.297 -28.828 1 96.69 405 LEU B CA 1
ATOM 7532 C C . LEU B 1 405 ? 17.625 -17.109 -28.344 1 96.69 405 LEU B C 1
ATOM 7534 O O . LEU B 1 405 ? 16.781 -18 -28.531 1 96.69 405 LEU B O 1
ATOM 7538 N N . TYR B 1 406 ? 17.359 -16.031 -27.75 1 95.62 406 TYR B N 1
ATOM 7539 C CA . TYR B 1 406 ? 16.031 -15.758 -27.203 1 95.62 406 TYR B CA 1
ATOM 7540 C C . TYR B 1 406 ? 15.016 -15.594 -28.328 1 95.62 406 TYR B C 1
ATOM 7542 O O . TYR B 1 406 ? 13.836 -15.914 -28.156 1 95.62 406 TYR B O 1
ATOM 7550 N N . LYS B 1 407 ? 15.43 -15.055 -29.484 1 94.81 407 LYS B N 1
ATOM 7551 C CA . LYS B 1 407 ? 14.547 -14.992 -30.641 1 94.81 407 LYS B CA 1
ATOM 7552 C C . LYS B 1 407 ? 14.133 -16.391 -31.094 1 94.81 407 LYS B C 1
ATOM 7554 O O . LYS B 1 407 ? 12.969 -16.625 -31.422 1 94.81 407 LYS B O 1
ATOM 7559 N N . ILE B 1 408 ? 15.086 -17.203 -31.094 1 96.19 408 ILE B N 1
ATOM 7560 C CA . ILE B 1 408 ? 14.812 -18.594 -31.469 1 96.19 408 ILE B CA 1
ATOM 7561 C C . ILE B 1 408 ? 13.836 -19.203 -30.453 1 96.19 408 ILE B C 1
ATOM 7563 O O . ILE B 1 408 ? 12.906 -19.922 -30.844 1 96.19 408 ILE B O 1
ATOM 7567 N N . GLU B 1 409 ? 14.031 -18.922 -29.234 1 95.44 409 GLU B N 1
ATOM 7568 C CA . GLU B 1 409 ? 13.156 -19.453 -28.188 1 95.44 409 GLU B CA 1
ATOM 7569 C C . GLU B 1 409 ? 11.727 -18.969 -28.375 1 95.44 409 GLU B C 1
ATOM 7571 O O . GLU B 1 409 ? 10.773 -19.688 -28.062 1 95.44 409 GLU B O 1
ATOM 7576 N N . LYS B 1 410 ? 11.555 -17.766 -28.797 1 93.5 410 LYS B N 1
ATOM 7577 C CA . LYS B 1 410 ? 10.219 -17.234 -29.062 1 93.5 410 LYS B CA 1
ATOM 7578 C C . LYS B 1 410 ? 9.508 -18.031 -30.141 1 93.5 410 LYS B C 1
ATOM 7580 O O . LYS B 1 410 ? 8.305 -18.281 -30.047 1 93.5 410 LYS B O 1
ATOM 7585 N N . THR B 1 411 ? 10.289 -18.484 -31.062 1 92.69 411 THR B N 1
ATOM 7586 C CA . THR B 1 411 ? 9.711 -19.281 -32.125 1 92.69 411 THR B CA 1
ATOM 7587 C C . THR B 1 411 ? 9.406 -20.703 -31.672 1 92.69 411 THR B C 1
ATOM 7589 O O . THR B 1 411 ? 8.492 -21.344 -32.188 1 92.69 411 THR B O 1
ATOM 7592 N N . ALA B 1 412 ? 10.109 -21.125 -30.75 1 92.88 412 ALA B N 1
ATOM 7593 C CA . ALA B 1 412 ? 9.969 -22.484 -30.266 1 92.88 412 ALA B CA 1
ATOM 7594 C C . ALA B 1 412 ? 8.906 -22.578 -29.172 1 92.88 412 ALA B C 1
ATOM 7596 O O . ALA B 1 412 ? 8.531 -23.672 -28.75 1 92.88 412 ALA B O 1
ATOM 7597 N N . SER B 1 413 ? 8.391 -21.453 -28.812 1 89.94 413 SER B N 1
ATOM 7598 C CA . SER B 1 413 ? 7.418 -21.422 -27.734 1 89.94 413 SER B CA 1
ATOM 7599 C C . SER B 1 413 ? 6.098 -22.062 -28.156 1 89.94 413 SER B C 1
ATOM 7601 O O . SER B 1 413 ? 5.598 -21.781 -29.25 1 89.94 413 SER B O 1
ATOM 7603 N N . GLY B 1 414 ? 5.57 -23 -27.328 1 90 414 GLY B N 1
ATOM 7604 C CA . GLY B 1 414 ? 4.285 -23.609 -27.609 1 90 414 GLY B CA 1
ATOM 7605 C C . GLY B 1 414 ? 4.398 -24.906 -28.391 1 90 414 GLY B C 1
ATOM 7606 O O . GLY B 1 414 ? 3.396 -25.578 -28.625 1 90 414 GLY B O 1
ATOM 7607 N N . LEU B 1 415 ? 5.621 -25.219 -28.766 1 94.31 415 LEU B N 1
ATOM 7608 C CA . LEU B 1 415 ? 5.848 -26.453 -29.5 1 94.31 415 LEU B CA 1
ATOM 7609 C C . LEU B 1 415 ? 6.156 -27.609 -28.562 1 94.31 415 LEU B C 1
ATOM 7611 O O . LEU B 1 415 ? 6.621 -27.391 -27.438 1 94.31 415 LEU B O 1
ATOM 7615 N N . PRO B 1 416 ? 5.836 -28.828 -29.047 1 95.5 416 PRO B N 1
ATOM 7616 C CA . PRO B 1 416 ? 6.168 -29.984 -28.219 1 95.5 416 PRO B CA 1
ATOM 7617 C C . PRO B 1 416 ? 7.672 -30.125 -27.984 1 95.5 416 PRO B C 1
ATOM 7619 O O . PRO B 1 416 ? 8.477 -29.562 -28.734 1 95.5 416 PRO B O 1
ATOM 7622 N N . ALA B 1 417 ? 8.016 -30.859 -26.984 1 95.62 417 ALA B N 1
ATOM 7623 C CA . ALA B 1 417 ? 9.398 -31 -26.531 1 95.62 417 ALA B CA 1
ATOM 7624 C C . ALA B 1 417 ? 10.297 -31.5 -27.672 1 95.62 417 ALA B C 1
ATOM 7626 O O . ALA B 1 417 ? 11.422 -31.016 -27.828 1 95.62 417 ALA B O 1
ATOM 7627 N N . GLU B 1 418 ? 9.789 -32.344 -28.438 1 95.88 418 GLU B N 1
ATOM 7628 C CA . GLU B 1 418 ? 10.586 -32.938 -29.516 1 95.88 418 GLU B CA 1
ATOM 7629 C C . GLU B 1 418 ? 10.867 -31.891 -30.609 1 95.88 418 GLU B C 1
ATOM 7631 O O . GLU B 1 418 ? 11.977 -31.828 -31.141 1 95.88 418 GLU B O 1
ATOM 7636 N N . ALA B 1 419 ? 9.922 -31.125 -30.891 1 96.69 419 ALA B N 1
ATOM 7637 C CA . ALA B 1 419 ? 10.086 -30.078 -31.891 1 96.69 419 ALA B CA 1
ATOM 7638 C C . ALA B 1 419 ? 11.047 -29 -31.391 1 96.69 419 ALA B C 1
ATOM 7640 O O . ALA B 1 419 ? 11.859 -28.484 -32.156 1 96.69 419 ALA B O 1
ATOM 7641 N N . ARG B 1 420 ? 10.922 -28.688 -30.188 1 96.62 420 ARG B N 1
ATOM 7642 C CA . ARG B 1 420 ? 11.828 -27.719 -29.578 1 96.62 420 ARG B CA 1
ATOM 7643 C C . ARG B 1 420 ? 13.273 -28.203 -29.656 1 96.62 420 ARG B C 1
ATOM 7645 O O . ARG B 1 420 ? 14.172 -27.422 -29.984 1 96.62 420 ARG B O 1
ATOM 7652 N N . LEU B 1 421 ? 13.414 -29.453 -29.359 1 96.69 421 LEU B N 1
ATOM 7653 C CA . LEU B 1 421 ? 14.75 -30.047 -29.391 1 96.69 421 LEU B CA 1
ATOM 7654 C C . LEU B 1 421 ? 15.359 -29.938 -30.797 1 96.69 421 LEU B C 1
ATOM 7656 O O . LEU B 1 421 ? 16.531 -29.594 -30.938 1 96.69 421 LEU B O 1
ATOM 7660 N N . ALA B 1 422 ? 14.594 -30.219 -31.75 1 97 422 ALA B N 1
ATOM 7661 C CA . ALA B 1 422 ? 15.07 -30.188 -33.125 1 97 422 ALA B CA 1
ATOM 7662 C C . ALA B 1 422 ? 15.477 -28.766 -33.531 1 97 422 ALA B C 1
ATOM 7664 O O . ALA B 1 422 ? 16.547 -28.562 -34.125 1 97 422 ALA B O 1
ATOM 7665 N N . ILE B 1 423 ? 14.727 -27.844 -33.219 1 96.75 423 ILE B N 1
ATOM 7666 C CA . ILE B 1 423 ? 14.992 -26.453 -33.562 1 96.75 423 ILE B CA 1
ATOM 7667 C C . ILE B 1 423 ? 16.266 -25.984 -32.844 1 96.75 423 ILE B C 1
ATOM 7669 O O . ILE B 1 423 ? 17.109 -25.328 -33.438 1 96.75 423 ILE B O 1
ATOM 7673 N N . ARG B 1 424 ? 16.375 -26.375 -31.641 1 97.25 424 ARG B N 1
ATOM 7674 C CA . ARG B 1 424 ? 17.516 -25.938 -30.828 1 97.25 424 ARG B CA 1
ATOM 7675 C C . ARG B 1 424 ? 18.812 -26.578 -31.312 1 97.25 424 ARG B C 1
ATOM 7677 O O . ARG B 1 424 ? 19.859 -25.922 -31.344 1 97.25 424 ARG B O 1
ATOM 7684 N N . GLN B 1 425 ? 18.719 -27.75 -31.703 1 96.25 425 GLN B N 1
ATOM 7685 C CA . GLN B 1 425 ? 19.891 -28.438 -32.219 1 96.25 425 GLN B CA 1
ATOM 7686 C C . GLN B 1 425 ? 20.359 -27.828 -33.531 1 96.25 425 GLN B C 1
ATOM 7688 O O . GLN B 1 425 ? 21.547 -27.75 -33.812 1 96.25 425 GLN B O 1
ATOM 7693 N N . GLU B 1 426 ? 19.484 -27.375 -34.25 1 96.19 426 GLU B N 1
ATOM 7694 C CA . GLU B 1 426 ? 19.781 -26.828 -35.562 1 96.19 426 GLU B CA 1
ATOM 7695 C C . GLU B 1 426 ? 20.219 -25.375 -35.469 1 96.19 426 GLU B C 1
ATOM 7697 O O . GLU B 1 426 ? 21.156 -24.953 -36.156 1 96.19 426 GLU B O 1
ATOM 7702 N N . GLN B 1 427 ? 19.578 -24.703 -34.656 1 97 427 GLN B N 1
ATOM 7703 C CA . GLN B 1 427 ? 19.766 -23.25 -34.719 1 97 427 GLN B CA 1
ATOM 7704 C C . GLN B 1 427 ? 20.531 -22.734 -33.5 1 97 427 GLN B C 1
ATOM 7706 O O . GLN B 1 427 ? 21.406 -21.891 -33.625 1 97 427 GLN B O 1
ATOM 7711 N N . SER B 1 428 ? 20.203 -23.203 -32.312 1 97.38 428 SER B N 1
ATOM 7712 C CA . SER B 1 428 ? 20.781 -22.656 -31.094 1 97.38 428 SER B CA 1
ATOM 7713 C C . SER B 1 428 ? 22.172 -23.234 -30.828 1 97.38 428 SER B C 1
ATOM 7715 O O . SER B 1 428 ? 23.062 -22.516 -30.375 1 97.38 428 SER B O 1
ATOM 7717 N N . LEU B 1 429 ? 22.375 -24.453 -31.094 1 97 429 LEU B N 1
ATOM 7718 C CA . LEU B 1 429 ? 23.625 -25.125 -30.781 1 97 429 LEU B CA 1
ATOM 7719 C C . LEU B 1 429 ? 24.797 -24.438 -31.469 1 97 429 LEU B C 1
ATOM 7721 O O . LEU B 1 429 ? 25.828 -24.188 -30.859 1 97 429 LEU B O 1
ATOM 7725 N N . PRO B 1 430 ? 24.688 -24.109 -32.75 1 97.06 430 PRO B N 1
ATOM 7726 C CA . PRO B 1 430 ? 25.797 -23.422 -33.406 1 97.06 430 PRO B CA 1
ATOM 7727 C C . PRO B 1 430 ? 26.109 -22.078 -32.781 1 97.06 430 PRO B C 1
ATOM 7729 O O . PRO B 1 430 ? 27.281 -21.672 -32.719 1 97.06 430 PRO B O 1
ATOM 7732 N N . ILE B 1 431 ? 25.125 -21.422 -32.406 1 97.31 431 ILE B N 1
ATOM 7733 C CA . ILE B 1 431 ? 25.328 -20.125 -31.766 1 97.31 431 ILE B CA 1
ATOM 7734 C C . ILE B 1 431 ? 26.078 -20.297 -30.453 1 97.31 431 ILE B C 1
ATOM 7736 O O . ILE B 1 431 ? 26.984 -19.531 -30.125 1 97.31 431 ILE B O 1
ATOM 7740 N N . LEU B 1 432 ? 25.734 -21.344 -29.703 1 97.69 432 LEU B N 1
ATOM 7741 C CA . LEU B 1 432 ? 26.391 -21.625 -28.422 1 97.69 432 LEU B CA 1
ATOM 7742 C C . LEU B 1 432 ? 27.859 -21.984 -28.625 1 97.69 432 LEU B C 1
ATOM 7744 O O . LEU B 1 432 ? 28.719 -21.562 -27.859 1 97.69 432 LEU B O 1
ATOM 7748 N N . ASP B 1 433 ? 28.094 -22.688 -29.625 1 96.44 433 ASP B N 1
ATOM 7749 C CA . ASP B 1 433 ? 29.469 -23.047 -29.938 1 96.44 433 ASP B CA 1
ATOM 7750 C C . ASP B 1 433 ? 30.297 -21.812 -30.281 1 96.44 433 ASP B C 1
ATOM 7752 O O . ASP B 1 433 ? 31.453 -21.703 -29.875 1 96.44 433 ASP B O 1
ATOM 7756 N N . ASP B 1 434 ? 29.688 -20.969 -30.984 1 96.38 434 ASP B N 1
ATOM 7757 C CA . ASP B 1 434 ? 30.344 -19.719 -31.344 1 96.38 434 ASP B CA 1
ATOM 7758 C C . ASP B 1 434 ? 30.656 -18.891 -30.094 1 96.38 434 ASP B C 1
ATOM 7760 O O . ASP B 1 434 ? 31.734 -18.297 -29.984 1 96.38 434 ASP B O 1
ATOM 7764 N N . ILE B 1 435 ? 29.734 -18.828 -29.234 1 97.06 435 ILE B N 1
ATOM 7765 C CA . ILE B 1 435 ? 29.906 -18.078 -28 1 97.06 435 ILE B CA 1
ATOM 7766 C C . ILE B 1 435 ? 31.062 -18.672 -27.188 1 97.06 435 ILE B C 1
ATOM 7768 O O . ILE B 1 435 ? 31.938 -17.953 -26.719 1 97.06 435 ILE B O 1
ATOM 7772 N N . ARG B 1 436 ? 31.016 -19.953 -27.062 1 96.25 436 ARG B N 1
ATOM 7773 C CA . ARG B 1 436 ? 32.062 -20.625 -26.297 1 96.25 436 ARG B CA 1
ATOM 7774 C C . ARG B 1 436 ? 33.438 -20.359 -26.891 1 96.25 436 ARG B C 1
ATOM 7776 O O . ARG B 1 436 ? 34.375 -20.078 -26.156 1 96.25 436 ARG B O 1
ATOM 7783 N N . ALA B 1 437 ? 33.562 -20.391 -28.188 1 95.75 437 ALA B N 1
ATOM 7784 C CA . ALA B 1 437 ? 34.812 -20.156 -28.875 1 95.75 437 ALA B CA 1
ATOM 7785 C C . ALA B 1 437 ? 35.312 -18.719 -28.625 1 95.75 437 ALA B C 1
ATOM 7787 O O . ALA B 1 437 ? 36.5 -18.5 -28.344 1 95.75 437 ALA B O 1
ATOM 7788 N N . ASP B 1 438 ? 34.406 -17.828 -28.734 1 95.06 438 ASP B N 1
ATOM 7789 C CA . ASP B 1 438 ? 34.75 -16.422 -28.5 1 95.06 438 ASP B CA 1
ATOM 7790 C C . ASP B 1 438 ? 35.25 -16.203 -27.078 1 95.06 438 ASP B C 1
ATOM 7792 O O . ASP B 1 438 ? 36.219 -15.469 -26.875 1 95.06 438 ASP B O 1
ATOM 7796 N N . LEU B 1 439 ? 34.625 -16.875 -26.172 1 96.06 439 LEU B N 1
ATOM 7797 C CA . LEU B 1 439 ? 34.938 -16.656 -24.766 1 96.06 439 LEU B CA 1
ATOM 7798 C C . LEU B 1 439 ? 36.281 -17.312 -24.422 1 96.06 439 LEU B C 1
ATOM 7800 O O . LEU B 1 439 ? 37.094 -16.75 -23.672 1 96.06 439 LEU B O 1
ATOM 7804 N N . LEU B 1 440 ? 36.531 -18.453 -24.969 1 94.62 440 LEU B N 1
ATOM 7805 C CA . LEU B 1 440 ? 37.781 -19.156 -24.703 1 94.62 440 LEU B CA 1
ATOM 7806 C C . LEU B 1 440 ? 38.969 -18.359 -25.25 1 94.62 440 LEU B C 1
ATOM 7808 O O . LEU B 1 440 ? 40.031 -18.312 -24.609 1 94.62 440 LEU B O 1
ATOM 7812 N N . ARG B 1 441 ? 38.75 -17.688 -26.344 1 92.69 441 ARG B N 1
ATOM 7813 C CA . ARG B 1 441 ? 39.812 -16.891 -26.953 1 92.69 441 ARG B CA 1
ATOM 7814 C C . ARG B 1 441 ? 40.125 -15.648 -26.109 1 92.69 441 ARG B C 1
ATOM 7816 O O . ARG B 1 441 ? 41.25 -15.203 -26.031 1 92.69 441 ARG B O 1
ATOM 7823 N N . ALA B 1 442 ? 39.125 -15.164 -25.547 1 91.94 442 ALA B N 1
ATOM 7824 C CA . ALA B 1 442 ? 39.25 -13.891 -24.844 1 91.94 442 ALA B CA 1
ATOM 7825 C C . ALA B 1 442 ? 39.562 -14.102 -23.375 1 91.94 442 ALA B C 1
ATOM 7827 O O . ALA B 1 442 ? 39.906 -13.156 -22.656 1 91.94 442 ALA B O 1
ATOM 7828 N N . GLU B 1 443 ? 39.5 -15.305 -22.844 1 89.75 443 GLU B N 1
ATOM 7829 C CA . GLU B 1 443 ? 39.594 -15.617 -21.422 1 89.75 443 GLU B CA 1
ATOM 7830 C C . GLU B 1 443 ? 40.875 -15.102 -20.812 1 89.75 443 GLU B C 1
ATOM 7832 O O . GLU B 1 443 ? 40.875 -14.508 -19.734 1 89.75 443 GLU B O 1
ATOM 7837 N N . ASP B 1 444 ? 41.938 -15.172 -21.578 1 87.25 444 ASP B N 1
ATOM 7838 C CA . ASP B 1 444 ? 43.25 -14.844 -21.031 1 87.25 444 ASP B CA 1
ATOM 7839 C C . ASP B 1 444 ? 43.5 -13.336 -21.078 1 87.25 444 ASP B C 1
ATOM 7841 O O . ASP B 1 444 ? 44.281 -12.805 -20.281 1 87.25 444 ASP B O 1
ATOM 7845 N N . GLN B 1 445 ? 42.875 -12.688 -21.953 1 86.31 445 GLN B N 1
ATOM 7846 C CA . GLN B 1 445 ? 43.156 -11.273 -22.156 1 86.31 445 GLN B CA 1
ATOM 7847 C C . GLN B 1 445 ? 42.156 -10.398 -21.406 1 86.31 445 GLN B C 1
ATOM 7849 O O . GLN B 1 445 ? 42.406 -9.195 -21.219 1 86.31 445 GLN B O 1
ATOM 7854 N N . ALA B 1 446 ? 41.125 -11.07 -20.969 1 86.81 446 ALA B N 1
ATOM 7855 C CA . ALA B 1 446 ? 40.062 -10.266 -20.359 1 86.81 446 ALA B CA 1
ATOM 7856 C C . ALA B 1 446 ? 40.406 -9.883 -18.938 1 86.81 446 ALA B C 1
ATOM 7858 O O . ALA B 1 446 ? 41.156 -10.609 -18.25 1 86.81 446 ALA B O 1
ATOM 7859 N N . HIS B 1 447 ? 40.031 -8.672 -18.562 1 83.69 447 HIS B N 1
ATOM 7860 C CA . HIS B 1 447 ? 40.25 -8.188 -17.203 1 83.69 447 HIS B CA 1
ATOM 7861 C C . HIS B 1 447 ? 39 -7.531 -16.641 1 83.69 447 HIS B C 1
ATOM 7863 O O . HIS B 1 447 ? 38.031 -7.258 -17.391 1 83.69 447 HIS B O 1
ATOM 7869 N N . GLY B 1 448 ? 38.969 -7.445 -15.32 1 85.06 448 GLY B N 1
ATOM 7870 C CA . GLY B 1 448 ? 37.875 -6.715 -14.656 1 85.06 448 GLY B CA 1
ATOM 7871 C C . GLY B 1 448 ? 36.531 -7.395 -14.773 1 85.06 448 GLY B C 1
ATOM 7872 O O . GLY B 1 448 ? 36.406 -8.594 -14.523 1 85.06 448 GLY B O 1
ATOM 7873 N N . GLU B 1 449 ? 35.562 -6.562 -15.102 1 87.31 449 GLU B N 1
ATOM 7874 C CA . GLU B 1 449 ? 34.188 -7.035 -15.172 1 87.31 449 GLU B CA 1
ATOM 7875 C C . GLU B 1 449 ? 34 -8.008 -16.328 1 87.31 449 GLU B C 1
ATOM 7877 O O . GLU B 1 449 ? 33.219 -8.953 -16.234 1 87.31 449 GLU B O 1
ATOM 7882 N N . LEU B 1 450 ? 34.719 -7.742 -17.344 1 90.06 450 LEU B N 1
ATOM 7883 C CA . LEU B 1 450 ? 34.656 -8.641 -18.484 1 90.06 450 LEU B CA 1
ATOM 7884 C C . LEU B 1 450 ? 35.156 -10.031 -18.141 1 90.06 450 LEU B C 1
ATOM 7886 O O . LEU B 1 450 ? 34.562 -11.039 -18.531 1 90.06 450 LEU B O 1
ATOM 7890 N N . LYS B 1 451 ? 36.188 -10.086 -17.422 1 90.94 451 LYS B N 1
ATOM 7891 C CA . LYS B 1 451 ? 36.75 -11.367 -16.984 1 90.94 451 LYS B CA 1
ATOM 7892 C C . LYS B 1 451 ? 35.75 -12.117 -16.094 1 90.94 451 LYS B C 1
ATOM 7894 O O . LYS B 1 451 ? 35.594 -13.328 -16.219 1 90.94 451 LYS B O 1
ATOM 7899 N N . LYS B 1 452 ? 35.188 -11.391 -15.242 1 91.44 452 LYS B N 1
ATOM 7900 C CA . LYS B 1 452 ? 34.188 -12.008 -14.359 1 91.44 452 LYS B CA 1
ATOM 7901 C C . LYS B 1 452 ? 33.031 -12.617 -15.164 1 91.44 452 LYS B C 1
ATOM 7903 O O . LYS B 1 452 ? 32.594 -13.727 -14.859 1 91.44 452 LYS B O 1
ATOM 7908 N N . ALA B 1 453 ? 32.531 -11.906 -16.141 1 93.81 453 ALA B N 1
ATOM 7909 C CA . ALA B 1 453 ? 31.453 -12.383 -16.984 1 93.81 453 ALA B CA 1
ATOM 7910 C C . ALA B 1 453 ? 31.875 -13.625 -17.766 1 93.81 453 ALA B C 1
ATOM 7912 O O . ALA B 1 453 ? 31.125 -14.594 -17.859 1 93.81 453 ALA B O 1
ATOM 7913 N N . ILE B 1 454 ? 33.062 -13.555 -18.234 1 94.75 454 ILE B N 1
ATOM 7914 C CA . ILE B 1 454 ? 33.594 -14.664 -19.016 1 94.75 454 ILE B CA 1
ATOM 7915 C C . ILE B 1 454 ? 33.75 -15.891 -18.125 1 94.75 454 ILE B C 1
ATOM 7917 O O . ILE B 1 454 ? 33.312 -16.984 -18.469 1 94.75 454 ILE B O 1
ATOM 7921 N N . ASN B 1 455 ? 34.312 -15.703 -17.016 1 93.5 455 ASN B N 1
ATOM 7922 C CA . ASN B 1 455 ? 34.531 -16.812 -16.078 1 93.5 455 ASN B CA 1
ATOM 7923 C C . ASN B 1 455 ? 33.219 -17.422 -15.617 1 93.5 455 ASN B C 1
ATOM 7925 O O . ASN B 1 455 ? 33.094 -18.641 -15.539 1 93.5 455 ASN B O 1
ATOM 7929 N N . TYR B 1 456 ? 32.281 -16.609 -15.328 1 93.56 456 TYR B N 1
ATOM 7930 C CA . TYR B 1 456 ? 30.969 -17.094 -14.914 1 93.56 456 TYR B CA 1
ATOM 7931 C C . TYR B 1 456 ? 30.359 -18 -15.969 1 93.56 456 TYR B C 1
ATOM 7933 O O . TYR B 1 456 ? 29.875 -19.094 -15.656 1 93.56 456 TYR B O 1
ATOM 7941 N N . THR B 1 457 ? 30.406 -17.516 -17.156 1 95.31 457 THR B N 1
ATOM 7942 C CA . THR B 1 457 ? 29.75 -18.219 -18.266 1 95.31 457 THR B CA 1
ATOM 7943 C C . THR B 1 457 ? 30.5 -19.5 -18.609 1 95.31 457 THR B C 1
ATOM 7945 O O . THR B 1 457 ? 29.891 -20.547 -18.812 1 95.31 457 THR B O 1
ATOM 7948 N N . LEU B 1 458 ? 31.781 -19.422 -18.625 1 95.31 458 LEU B N 1
ATOM 7949 C CA . LEU B 1 458 ? 32.594 -20.594 -19 1 95.31 458 LEU B CA 1
ATOM 7950 C C . LEU B 1 458 ? 32.5 -21.672 -17.922 1 95.31 458 LEU B C 1
ATOM 7952 O O . LEU B 1 458 ? 32.406 -22.859 -18.234 1 95.31 458 LEU B O 1
ATOM 7956 N N . ASN B 1 459 ? 32.5 -21.297 -16.688 1 92.38 459 ASN B N 1
ATOM 7957 C CA . ASN B 1 459 ? 32.438 -22.25 -15.594 1 92.38 459 ASN B CA 1
ATOM 7958 C C . ASN B 1 459 ? 31.094 -22.969 -15.578 1 92.38 459 ASN B C 1
ATOM 7960 O O . ASN B 1 459 ? 31 -24.125 -15.148 1 92.38 459 ASN B O 1
ATOM 7964 N N . ALA B 1 460 ? 30.062 -22.344 -16.047 1 93.06 460 ALA B N 1
ATOM 7965 C CA . ALA B 1 460 ? 28.719 -22.906 -16.031 1 93.06 460 ALA B CA 1
ATOM 7966 C C . ALA B 1 460 ? 28.266 -23.328 -17.422 1 93.06 460 ALA B C 1
ATOM 7968 O O . ALA B 1 460 ? 27.094 -23.578 -17.656 1 93.06 460 ALA B O 1
ATOM 7969 N N . PHE B 1 461 ? 29.141 -23.344 -18.344 1 95.31 461 PHE B N 1
ATOM 7970 C CA . PHE B 1 461 ? 28.75 -23.453 -19.75 1 95.31 461 PHE B CA 1
ATOM 7971 C C . PHE B 1 461 ? 28.031 -24.781 -20.016 1 95.31 461 PHE B C 1
ATOM 7973 O O . PHE B 1 461 ? 27.062 -24.828 -20.766 1 95.31 461 PHE B O 1
ATOM 7980 N N . ASP B 1 462 ? 28.484 -25.844 -19.406 1 93.5 462 ASP B N 1
ATOM 7981 C CA . ASP B 1 462 ? 27.859 -27.141 -19.609 1 93.5 462 ASP B CA 1
ATOM 7982 C C . ASP B 1 462 ? 26.406 -27.125 -19.125 1 93.5 462 ASP B C 1
ATOM 7984 O O . ASP B 1 462 ? 25.516 -27.688 -19.781 1 93.5 462 ASP B O 1
ATOM 7988 N N . ALA B 1 463 ? 26.219 -26.531 -18.062 1 94.56 463 ALA B N 1
ATOM 7989 C CA . ALA B 1 463 ? 24.875 -26.422 -17.531 1 94.56 463 ALA B CA 1
ATOM 7990 C C . ALA B 1 463 ? 24.047 -25.422 -18.344 1 94.56 463 ALA B C 1
ATOM 7992 O O . ALA B 1 463 ? 22.828 -25.594 -18.484 1 94.56 463 ALA B O 1
ATOM 7993 N N . LEU B 1 464 ? 24.625 -24.391 -18.906 1 96.19 464 LEU B N 1
ATOM 7994 C CA . LEU B 1 464 ? 23.953 -23.391 -19.719 1 96.19 464 LEU B CA 1
ATOM 7995 C C . LEU B 1 464 ? 23.516 -23.984 -21.062 1 96.19 464 LEU B C 1
ATOM 7997 O O . LEU B 1 464 ? 22.5 -23.578 -21.609 1 96.19 464 LEU B O 1
ATOM 8001 N N . ARG B 1 465 ? 24.219 -24.891 -21.578 1 95.75 465 ARG B N 1
ATOM 8002 C CA . ARG B 1 465 ? 23.922 -25.453 -22.891 1 95.75 465 ARG B CA 1
ATOM 8003 C C . ARG B 1 465 ? 22.953 -26.625 -22.781 1 95.75 465 ARG B C 1
ATOM 8005 O O . ARG B 1 465 ? 22.484 -27.141 -23.797 1 95.75 465 ARG B O 1
ATOM 8012 N N . CYS B 1 466 ? 22.609 -27.031 -21.625 1 94.94 466 CYS B N 1
ATOM 8013 C CA . CYS B 1 466 ? 21.781 -28.203 -21.375 1 94.94 466 CYS B CA 1
ATOM 8014 C C . CYS B 1 466 ? 20.438 -28.094 -22.078 1 94.94 466 CYS B C 1
ATOM 8016 O O . CYS B 1 466 ? 19.891 -29.094 -22.562 1 94.94 466 CYS B O 1
ATOM 8018 N N . PHE B 1 467 ? 19.875 -26.922 -22.188 1 95.94 467 PHE B N 1
ATOM 8019 C CA . PHE B 1 467 ? 18.531 -26.719 -22.688 1 95.94 467 PHE B CA 1
ATOM 8020 C C . PHE B 1 467 ? 18.422 -27.125 -24.156 1 95.94 467 PHE B C 1
ATOM 8022 O O . PHE B 1 467 ? 17.328 -27.359 -24.672 1 95.94 467 PHE B O 1
ATOM 8029 N N . VAL B 1 468 ? 19.562 -27.266 -24.859 1 96.38 468 VAL B N 1
ATOM 8030 C CA . VAL B 1 468 ? 19.547 -27.609 -26.266 1 96.38 468 VAL B CA 1
ATOM 8031 C C . VAL B 1 468 ? 19.469 -29.125 -26.438 1 96.38 468 VAL B C 1
ATOM 8033 O O . VAL B 1 468 ? 19.188 -29.609 -27.531 1 96.38 468 VAL B O 1
ATOM 8036 N N . PHE B 1 469 ? 19.656 -29.828 -25.344 1 95.81 469 PHE B N 1
ATOM 8037 C CA . PHE B 1 469 ? 19.703 -31.281 -25.453 1 95.81 469 PHE B CA 1
ATOM 8038 C C . PHE B 1 469 ? 18.422 -31.922 -24.906 1 95.81 469 PHE B C 1
ATOM 8040 O O . PHE B 1 469 ? 18.25 -33.125 -24.969 1 95.81 469 PHE B O 1
ATOM 8047 N N . ASP B 1 470 ? 17.625 -31.188 -24.359 1 96 470 ASP B N 1
ATOM 8048 C CA . ASP B 1 470 ? 16.328 -31.641 -23.875 1 96 470 ASP B CA 1
ATOM 8049 C C . ASP B 1 470 ? 15.258 -30.562 -24.062 1 96 470 ASP B C 1
ATOM 8051 O O . ASP B 1 470 ? 15.32 -29.5 -23.422 1 96 470 ASP B O 1
ATOM 8055 N N . GLY B 1 471 ? 14.266 -30.859 -24.828 1 95.75 471 GLY B N 1
ATOM 8056 C CA . GLY B 1 471 ? 13.242 -29.906 -25.203 1 95.75 471 GLY B CA 1
ATOM 8057 C C . GLY B 1 471 ? 12.328 -29.531 -24.047 1 95.75 471 GLY B C 1
ATOM 8058 O O . GLY B 1 471 ? 11.555 -28.578 -24.141 1 95.75 471 GLY B O 1
ATOM 8059 N N . ARG B 1 472 ? 12.438 -30.203 -22.938 1 95 472 ARG B N 1
ATOM 8060 C CA . ARG B 1 472 ? 11.602 -29.938 -21.781 1 95 472 ARG B CA 1
ATOM 8061 C C . ARG B 1 472 ? 12.18 -28.797 -20.938 1 95 472 ARG B C 1
ATOM 8063 O O . ARG B 1 472 ? 11.492 -28.234 -20.094 1 95 472 ARG B O 1
ATOM 8070 N N . LEU B 1 473 ? 13.359 -28.406 -21.219 1 96.31 473 LEU B N 1
ATOM 8071 C CA . LEU B 1 473 ? 14.07 -27.422 -20.422 1 96.31 473 LEU B CA 1
ATOM 8072 C C . LEU B 1 473 ? 13.836 -26 -20.953 1 96.31 473 LEU B C 1
ATOM 8074 O O . LEU B 1 473 ? 13.383 -25.844 -22.078 1 96.31 473 LEU B O 1
ATOM 8078 N N . GLU B 1 474 ? 14.008 -25.016 -20.094 1 95.69 474 GLU B N 1
ATOM 8079 C CA . GLU B 1 474 ? 13.906 -23.609 -20.469 1 95.69 474 GLU B CA 1
ATOM 8080 C C . GLU B 1 474 ? 15.273 -22.953 -20.531 1 95.69 474 GLU B C 1
ATOM 8082 O O . GLU B 1 474 ? 16.219 -23.406 -19.891 1 95.69 474 GLU B O 1
ATOM 8087 N N . ILE B 1 475 ? 15.344 -21.906 -21.297 1 95.81 475 ILE B N 1
ATOM 8088 C CA . ILE B 1 475 ? 16.609 -21.203 -21.5 1 95.81 475 ILE B CA 1
ATOM 8089 C C . ILE B 1 475 ? 16.953 -20.391 -20.25 1 95.81 475 ILE B C 1
ATOM 8091 O O . ILE B 1 475 ? 18.125 -20.094 -20 1 95.81 475 ILE B O 1
ATOM 8095 N N . ASP B 1 476 ? 15.898 -20.141 -19.562 1 95.19 476 ASP B N 1
ATOM 8096 C CA . ASP B 1 476 ? 16.125 -19.312 -18.375 1 95.19 476 ASP B CA 1
ATOM 8097 C C . ASP B 1 476 ? 15.281 -19.797 -17.203 1 95.19 476 ASP B C 1
ATOM 8099 O O . ASP B 1 476 ? 14.531 -20.766 -17.328 1 95.19 476 ASP B O 1
ATOM 8103 N N . ASN B 1 477 ? 15.555 -19.172 -16.016 1 95 477 ASN B N 1
ATOM 8104 C CA . ASN B 1 477 ? 14.844 -19.516 -14.781 1 95 477 ASN B CA 1
ATOM 8105 C C . ASN B 1 477 ? 13.711 -18.531 -14.5 1 95 477 ASN B C 1
ATOM 8107 O O . ASN B 1 477 ? 13.359 -18.297 -13.344 1 95 477 ASN B O 1
ATOM 8111 N N . ASN B 1 478 ? 13.117 -17.938 -15.523 1 90.44 478 ASN B N 1
ATOM 8112 C CA . ASN B 1 478 ? 12.117 -16.875 -15.414 1 90.44 478 ASN B CA 1
ATOM 8113 C C . ASN B 1 478 ? 10.828 -17.391 -14.781 1 90.44 478 ASN B C 1
ATOM 8115 O O . ASN B 1 478 ? 10.148 -16.656 -14.062 1 90.44 478 ASN B O 1
ATOM 8119 N N . PRO B 1 479 ? 10.43 -18.656 -15.031 1 92.94 479 PRO B N 1
ATOM 8120 C CA . PRO B 1 479 ? 9.195 -19.141 -14.406 1 92.94 479 PRO B CA 1
ATOM 8121 C C . PRO B 1 479 ? 9.203 -18.984 -12.891 1 92.94 479 PRO B C 1
ATOM 8123 O O . PRO B 1 479 ? 8.188 -18.578 -12.305 1 92.94 479 PRO B O 1
ATOM 8126 N N . ILE B 1 480 ? 10.328 -19.266 -12.266 1 94.94 480 ILE B N 1
ATOM 8127 C CA . ILE B 1 480 ? 10.375 -19.156 -10.812 1 94.94 480 ILE B CA 1
ATOM 8128 C C . ILE B 1 480 ? 10.484 -17.688 -10.406 1 94.94 480 ILE B C 1
ATOM 8130 O O . ILE B 1 480 ? 9.984 -17.281 -9.359 1 94.94 480 ILE B O 1
ATOM 8134 N N . GLU B 1 481 ? 11.156 -16.906 -11.234 1 90.44 481 GLU B N 1
ATOM 8135 C CA . GLU B 1 481 ? 11.273 -15.484 -10.953 1 90.44 481 GLU B CA 1
ATOM 8136 C C . GLU B 1 481 ? 9.898 -14.812 -10.922 1 90.44 481 GLU B C 1
ATOM 8138 O O . GLU B 1 481 ? 9.648 -13.93 -10.102 1 90.44 481 GLU B O 1
ATOM 8143 N N . ARG B 1 482 ? 9.055 -15.227 -11.766 1 90.62 482 ARG B N 1
ATOM 8144 C CA . ARG B 1 482 ? 7.691 -14.719 -11.789 1 90.62 482 ARG B CA 1
ATOM 8145 C C . ARG B 1 482 ? 6.949 -15.07 -10.508 1 90.62 482 ARG B C 1
ATOM 8147 O O . ARG B 1 482 ? 6.152 -14.273 -10.008 1 90.62 482 ARG B O 1
ATOM 8154 N N . CYS B 1 483 ? 7.242 -16.188 -10.016 1 93.88 483 CYS B N 1
ATOM 8155 C CA . CYS B 1 483 ? 6.602 -16.641 -8.789 1 93.88 483 CYS B CA 1
ATOM 8156 C C . CYS B 1 483 ? 7.094 -15.859 -7.586 1 93.88 483 CYS B C 1
ATOM 8158 O O . CYS B 1 483 ? 6.457 -15.867 -6.531 1 93.88 483 CYS B O 1
ATOM 8160 N N . MET B 1 484 ? 8.195 -15.195 -7.738 1 93.56 484 MET B N 1
ATOM 8161 C CA . MET B 1 484 ? 8.781 -14.469 -6.617 1 93.56 484 MET B CA 1
ATOM 8162 C C . MET B 1 484 ? 8.305 -13.023 -6.594 1 93.56 484 MET B C 1
ATOM 8164 O O . MET B 1 484 ? 8.57 -12.289 -5.637 1 93.56 484 MET B O 1
ATOM 8168 N N . ARG B 1 485 ? 7.586 -12.688 -7.516 1 87.88 485 ARG B N 1
ATOM 8169 C CA . ARG B 1 485 ? 7.203 -11.289 -7.684 1 87.88 485 ARG B CA 1
ATOM 8170 C C . ARG B 1 485 ? 6.305 -10.82 -6.543 1 87.88 485 ARG B C 1
ATOM 8172 O O . ARG B 1 485 ? 6.48 -9.719 -6.016 1 87.88 485 ARG B O 1
ATOM 8179 N N . LEU B 1 486 ? 5.348 -11.578 -6.184 1 87.69 486 LEU B N 1
ATOM 8180 C CA . LEU B 1 486 ? 4.434 -11.211 -5.109 1 87.69 486 LEU B CA 1
ATOM 8181 C C . LEU B 1 486 ? 5.184 -11.055 -3.791 1 87.69 486 LEU B C 1
ATOM 8183 O O . LEU B 1 486 ? 4.883 -10.148 -3.002 1 87.69 486 LEU B O 1
ATOM 8187 N N . ILE B 1 487 ? 6.09 -11.898 -3.609 1 90 487 ILE B N 1
ATOM 8188 C CA . ILE B 1 487 ? 6.875 -11.836 -2.379 1 90 487 ILE B CA 1
ATOM 8189 C C . ILE B 1 487 ? 7.711 -10.562 -2.361 1 90 487 ILE B C 1
ATOM 8191 O O . ILE B 1 487 ? 7.82 -9.898 -1.328 1 90 487 ILE B O 1
ATOM 8195 N N . ALA B 1 488 ? 8.305 -10.242 -3.492 1 86.88 488 ALA B N 1
ATOM 8196 C CA . ALA B 1 488 ? 9.086 -9.016 -3.602 1 86.88 488 ALA B CA 1
ATOM 8197 C C . ALA B 1 488 ? 8.234 -7.789 -3.289 1 86.88 488 ALA B C 1
ATOM 8199 O O . ALA B 1 488 ? 8.688 -6.867 -2.609 1 86.88 488 ALA B O 1
ATOM 8200 N N . LEU B 1 489 ? 7.047 -7.824 -3.697 1 82.31 489 LEU B N 1
ATOM 8201 C CA . LEU B 1 489 ? 6.121 -6.723 -3.449 1 82.31 489 LEU B CA 1
ATOM 8202 C C . LEU B 1 489 ? 5.758 -6.641 -1.97 1 82.31 489 LEU B C 1
ATOM 8204 O O . LEU B 1 489 ? 5.68 -5.551 -1.404 1 82.31 489 LEU B O 1
ATOM 8208 N N . ALA B 1 490 ? 5.512 -7.754 -1.436 1 82.94 490 ALA B N 1
ATOM 8209 C CA . ALA B 1 490 ? 5.172 -7.793 -0.016 1 82.94 490 ALA B CA 1
ATOM 8210 C C . ALA B 1 490 ? 6.324 -7.266 0.838 1 82.94 490 ALA B C 1
ATOM 8212 O O . ALA B 1 490 ? 6.098 -6.582 1.84 1 82.94 490 ALA B O 1
ATOM 8213 N N . LYS B 1 491 ? 7.516 -7.605 0.448 1 80.88 491 LYS B N 1
ATOM 8214 C CA . LYS B 1 491 ? 8.695 -7.152 1.182 1 80.88 491 LYS B CA 1
ATOM 8215 C C . LYS B 1 491 ? 8.82 -5.633 1.138 1 80.88 491 LYS B C 1
ATOM 8217 O O . LYS B 1 491 ? 9.258 -5.012 2.107 1 80.88 491 LYS B O 1
ATOM 8222 N N . LYS B 1 492 ? 8.422 -5.059 0.081 1 74.81 492 LYS B N 1
ATOM 8223 C CA . LYS B 1 492 ? 8.484 -3.611 -0.09 1 74.81 492 LYS B CA 1
ATOM 8224 C C . LYS B 1 492 ? 7.453 -2.91 0.787 1 74.81 492 LYS B C 1
ATOM 8226 O O . LYS B 1 492 ? 7.707 -1.82 1.306 1 74.81 492 LYS B O 1
ATOM 8231 N N . ASN B 1 493 ? 6.34 -3.561 0.967 1 71.75 493 ASN B N 1
ATOM 8232 C CA . ASN B 1 493 ? 5.211 -2.912 1.628 1 71.75 493 ASN B CA 1
ATOM 8233 C C . ASN B 1 493 ? 5.094 -3.346 3.086 1 71.75 493 ASN B C 1
ATOM 8235 O O . ASN B 1 493 ? 4.133 -2.984 3.77 1 71.75 493 ASN B O 1
ATOM 8239 N N . SER B 1 494 ? 5.969 -4.168 3.48 1 72 494 SER B N 1
ATOM 8240 C CA . SER B 1 494 ? 5.914 -4.664 4.852 1 72 494 SER B CA 1
ATOM 8241 C C . SER B 1 494 ? 7.273 -4.551 5.535 1 72 494 SER B C 1
ATOM 8243 O O . SER B 1 494 ? 8.305 -4.43 4.867 1 72 494 SER B O 1
ATOM 8245 N N . ILE B 1 495 ? 7.254 -4.59 6.82 1 64.94 495 ILE B N 1
ATOM 8246 C CA . ILE B 1 495 ? 8.484 -4.52 7.602 1 64.94 495 ILE B CA 1
ATOM 8247 C C . ILE B 1 495 ? 9.086 -5.914 7.738 1 64.94 495 ILE B C 1
ATOM 8249 O O . ILE B 1 495 ? 10.203 -6.066 8.242 1 64.94 495 ILE B O 1
ATOM 8253 N N . GLY B 1 496 ? 8.547 -6.867 7.148 1 76.75 496 GLY B N 1
ATOM 8254 C CA . GLY B 1 496 ? 9.016 -8.234 7.293 1 76.75 496 GLY B CA 1
ATOM 8255 C C . GLY B 1 496 ? 8.07 -9.109 8.094 1 76.75 496 GLY B C 1
ATOM 8256 O O . GLY B 1 496 ? 6.938 -8.703 8.383 1 76.75 496 GLY B O 1
ATOM 8257 N N . ALA B 1 497 ? 8.539 -10.359 8.32 1 82.25 497 ALA B N 1
ATOM 8258 C CA . ALA B 1 497 ? 7.738 -11.273 9.133 1 82.25 497 ALA B CA 1
ATOM 8259 C C . ALA B 1 497 ? 7.988 -11.047 10.625 1 82.25 497 ALA B C 1
ATOM 8261 O O . ALA B 1 497 ? 9.117 -10.773 11.031 1 82.25 497 ALA B O 1
ATOM 8262 N N . GLY B 1 498 ? 6.961 -11.109 11.367 1 78.94 498 GLY B N 1
ATOM 8263 C CA . GLY B 1 498 ? 7.039 -10.828 12.797 1 78.94 498 GLY B CA 1
ATOM 8264 C C . GLY B 1 498 ? 7.82 -11.875 13.57 1 78.94 498 GLY B C 1
ATOM 8265 O O . GLY B 1 498 ? 8.32 -11.602 14.656 1 78.94 498 GLY B O 1
ATOM 8266 N N . SER B 1 499 ? 7.879 -13.094 13.086 1 84.38 499 SER B N 1
ATOM 8267 C CA . SER B 1 499 ? 8.578 -14.219 13.703 1 84.38 499 SER B CA 1
ATOM 8268 C C . SER B 1 499 ? 8.875 -15.305 12.68 1 84.38 499 SER B C 1
ATOM 8270 O O . SER B 1 499 ? 8.43 -15.234 11.539 1 84.38 499 SER B O 1
ATOM 8272 N N . HIS B 1 500 ? 9.688 -16.297 13.148 1 87.75 500 HIS B N 1
ATOM 8273 C CA . HIS B 1 500 ? 9.961 -17.438 12.289 1 87.75 500 HIS B CA 1
ATOM 8274 C C . HIS B 1 500 ? 8.688 -18.219 11.977 1 87.75 500 HIS B C 1
ATOM 8276 O O . HIS B 1 500 ? 8.5 -18.703 10.859 1 87.75 500 HIS B O 1
ATOM 8282 N N . GLU B 1 501 ? 7.871 -18.281 12.922 1 89.06 501 GLU B N 1
ATOM 8283 C CA . GLU B 1 501 ? 6.594 -18.953 12.719 1 89.06 501 GLU B CA 1
ATOM 8284 C C . GLU B 1 501 ? 5.715 -18.203 11.727 1 89.06 501 GLU B C 1
ATOM 8286 O O . GLU B 1 501 ? 5.016 -18.812 10.922 1 89.06 501 GLU B O 1
ATOM 8291 N N . ALA B 1 502 ? 5.754 -16.906 11.852 1 89.94 502 ALA B N 1
ATOM 8292 C CA . ALA B 1 502 ? 4.988 -16.078 10.922 1 89.94 502 ALA B CA 1
ATOM 8293 C C . ALA B 1 502 ? 5.48 -16.266 9.484 1 89.94 502 ALA B C 1
ATOM 8295 O O . ALA B 1 502 ? 4.684 -16.25 8.547 1 89.94 502 ALA B O 1
ATOM 8296 N N . ALA B 1 503 ? 6.758 -16.453 9.383 1 92.88 503 ALA B N 1
ATOM 8297 C CA . ALA B 1 503 ? 7.336 -16.672 8.062 1 92.88 503 ALA B CA 1
ATOM 8298 C C . ALA B 1 503 ? 6.848 -17.969 7.445 1 92.88 503 ALA B C 1
ATOM 8300 O O . ALA B 1 503 ? 6.668 -18.062 6.227 1 92.88 503 ALA B O 1
ATOM 8301 N N . LYS B 1 504 ? 6.691 -18.969 8.266 1 95.25 504 LYS B N 1
ATOM 8302 C CA . LYS B 1 504 ? 6.129 -20.234 7.793 1 95.25 504 LYS B CA 1
ATOM 8303 C C . LYS B 1 504 ? 4.707 -20.031 7.277 1 95.25 504 LYS B C 1
ATOM 8305 O O . LYS B 1 504 ? 4.309 -20.656 6.285 1 95.25 504 LYS B O 1
ATOM 8310 N N . VAL B 1 505 ? 3.961 -19.219 7.957 1 95.56 505 VAL B N 1
ATOM 8311 C CA . VAL B 1 505 ? 2.602 -18.891 7.539 1 95.56 505 VAL B CA 1
ATOM 8312 C C . VAL B 1 505 ? 2.629 -18.219 6.168 1 95.56 505 VAL B C 1
ATOM 8314 O O . VAL B 1 505 ? 1.814 -18.531 5.297 1 95.56 505 VAL B O 1
ATOM 8317 N N . TRP B 1 506 ? 3.58 -17.328 5.934 1 94.88 506 TRP B N 1
ATOM 8318 C CA . TRP B 1 506 ? 3.754 -16.688 4.637 1 94.88 506 TRP B CA 1
ATOM 8319 C C . TRP B 1 506 ? 3.904 -17.734 3.527 1 94.88 506 TRP B C 1
ATOM 8321 O O . TRP B 1 506 ? 3.232 -17.641 2.496 1 94.88 506 TRP B O 1
ATOM 8331 N N . ALA B 1 507 ? 4.758 -18.656 3.809 1 97 507 ALA B N 1
ATOM 8332 C CA . ALA B 1 507 ? 5.078 -19.672 2.807 1 97 507 ALA B CA 1
ATOM 8333 C C . ALA B 1 507 ? 3.832 -20.453 2.402 1 97 507 ALA B C 1
ATOM 8335 O O . ALA B 1 507 ? 3.609 -20.703 1.217 1 97 507 ALA B O 1
ATOM 8336 N N . ILE B 1 508 ? 3.051 -20.812 3.338 1 97.56 508 ILE B N 1
ATOM 8337 C CA . ILE B 1 508 ? 1.858 -21.609 3.084 1 97.56 508 ILE B CA 1
ATOM 8338 C C . ILE B 1 508 ? 0.879 -20.812 2.221 1 97.56 508 ILE B C 1
ATOM 8340 O O . ILE B 1 508 ? 0.392 -21.312 1.204 1 97.56 508 ILE B O 1
ATOM 8344 N N . PHE B 1 509 ? 0.602 -19.625 2.592 1 97.44 509 PHE B N 1
ATOM 8345 C CA . PHE B 1 509 ? -0.359 -18.812 1.855 1 97.44 509 PHE B CA 1
ATOM 8346 C C . PHE B 1 509 ? 0.158 -18.5 0.457 1 97.44 509 PHE B C 1
ATOM 8348 O O . PHE B 1 509 ? -0.595 -18.547 -0.517 1 97.44 509 PHE B O 1
ATOM 8355 N N . TYR B 1 510 ? 1.402 -18.141 0.327 1 97.25 510 TYR B N 1
ATOM 8356 C CA . TYR B 1 510 ? 1.947 -17.844 -0.993 1 97.25 510 TYR B CA 1
ATOM 8357 C C . TYR B 1 510 ? 1.897 -19.078 -1.892 1 97.25 510 TYR B C 1
ATOM 8359 O O . TYR B 1 510 ? 1.687 -18.969 -3.102 1 97.25 510 TYR B O 1
ATOM 8367 N N . THR B 1 511 ? 2.164 -20.25 -1.305 1 98.38 511 THR B N 1
ATOM 8368 C CA . THR B 1 511 ? 2.074 -21.484 -2.066 1 98.38 511 THR B CA 1
ATOM 8369 C C . THR B 1 511 ? 0.705 -21.625 -2.727 1 98.38 511 THR B C 1
ATOM 8371 O O . THR B 1 511 ? 0.613 -21.875 -3.93 1 98.38 511 THR B O 1
ATOM 8374 N N . LEU B 1 512 ? -0.314 -21.422 -1.973 1 98.19 512 LEU B N 1
ATOM 8375 C CA . LEU B 1 512 ? -1.671 -21.578 -2.482 1 98.19 512 LEU B CA 1
ATOM 8376 C C . LEU B 1 512 ? -2.035 -20.453 -3.432 1 98.19 512 LEU B C 1
ATOM 8378 O O . LEU B 1 512 ? -2.572 -20.688 -4.516 1 98.19 512 LEU B O 1
ATOM 8382 N N . ILE B 1 513 ? -1.745 -19.25 -3.096 1 96.88 513 ILE B N 1
ATOM 8383 C CA . ILE B 1 513 ? -2.127 -18.062 -3.855 1 96.88 513 ILE B CA 1
ATOM 8384 C C . ILE B 1 513 ? -1.415 -18.062 -5.207 1 96.88 513 ILE B C 1
ATOM 8386 O O . ILE B 1 513 ? -2.049 -17.906 -6.25 1 96.88 513 ILE B O 1
ATOM 8390 N N . GLU B 1 514 ? -0.139 -18.266 -5.211 1 96.94 514 GLU B N 1
ATOM 8391 C CA . GLU B 1 514 ? 0.626 -18.219 -6.453 1 96.94 514 GLU B CA 1
ATOM 8392 C C . GLU B 1 514 ? 0.271 -19.391 -7.359 1 96.94 514 GLU B C 1
ATOM 8394 O O . GLU B 1 514 ? 0.258 -19.266 -8.586 1 96.94 514 GLU B O 1
ATOM 8399 N N . SER B 1 515 ? 0.07 -20.594 -6.773 1 97.88 515 SER B N 1
ATOM 8400 C CA . SER B 1 515 ? -0.36 -21.734 -7.578 1 97.88 515 SER B CA 1
ATOM 8401 C C . SER B 1 515 ? -1.711 -21.469 -8.234 1 97.88 515 SER B C 1
ATOM 8403 O O . SER B 1 515 ? -1.939 -21.859 -9.383 1 97.88 515 SER B O 1
ATOM 8405 N N . ALA B 1 516 ? -2.607 -20.844 -7.465 1 96.69 516 ALA B N 1
ATOM 8406 C CA . ALA B 1 516 ? -3.893 -20.469 -8.047 1 96.69 516 ALA B CA 1
ATOM 8407 C C . ALA B 1 516 ? -3.703 -19.5 -9.211 1 96.69 516 ALA B C 1
ATOM 8409 O O . ALA B 1 516 ? -4.305 -19.672 -10.273 1 96.69 516 ALA B O 1
ATOM 8410 N N . ARG B 1 517 ? -2.895 -18.547 -9.055 1 93.44 517 ARG B N 1
ATOM 8411 C CA . ARG B 1 517 ? -2.623 -17.547 -10.094 1 93.44 517 ARG B CA 1
ATOM 8412 C C . ARG B 1 517 ? -2.055 -18.203 -11.344 1 93.44 517 ARG B C 1
ATOM 8414 O O . ARG B 1 517 ? -2.457 -17.875 -12.461 1 93.44 517 ARG B O 1
ATOM 8421 N N . LEU B 1 518 ? -1.134 -19.094 -11.141 1 94.5 518 LEU B N 1
ATOM 8422 C CA . LEU B 1 518 ? -0.505 -19.797 -12.25 1 94.5 518 LEU B CA 1
ATOM 8423 C C . LEU B 1 518 ? -1.543 -20.562 -13.07 1 94.5 518 LEU B C 1
ATOM 8425 O O . LEU B 1 518 ? -1.379 -20.734 -14.281 1 94.5 518 LEU B O 1
ATOM 8429 N N . ASN B 1 519 ? -2.553 -20.984 -12.391 1 94.94 519 ASN B N 1
ATOM 8430 C CA . ASN B 1 519 ? -3.602 -21.75 -13.055 1 94.94 519 ASN B CA 1
ATOM 8431 C C . ASN B 1 519 ? -4.773 -20.859 -13.461 1 94.94 519 ASN B C 1
ATOM 8433 O O . ASN B 1 519 ? -5.871 -21.344 -13.727 1 94.94 519 ASN B O 1
ATOM 8437 N N . ARG B 1 520 ? -4.676 -19.547 -13.383 1 91.44 520 ARG B N 1
ATOM 8438 C CA . ARG B 1 520 ? -5.652 -18.547 -13.805 1 91.44 520 ARG B CA 1
ATOM 8439 C C . ARG B 1 520 ? -6.93 -18.656 -12.977 1 91.44 520 ARG B C 1
ATOM 8441 O O . ARG B 1 520 ? -8.039 -18.609 -13.523 1 91.44 520 ARG B O 1
ATOM 8448 N N . VAL B 1 521 ? -6.754 -18.938 -11.781 1 93.31 521 VAL B N 1
ATOM 8449 C CA . VAL B 1 521 ? -7.844 -18.953 -10.812 1 93.31 521 VAL B CA 1
ATOM 8450 C C . VAL B 1 521 ? -7.668 -17.797 -9.836 1 93.31 521 VAL B C 1
ATOM 8452 O O . VAL B 1 521 ? -6.562 -17.531 -9.352 1 93.31 521 VAL B O 1
ATOM 8455 N N . ASN B 1 522 ? -8.742 -17.078 -9.578 1 91.94 522 ASN B N 1
ATOM 8456 C CA . ASN B 1 522 ? -8.703 -16.016 -8.586 1 91.94 522 ASN B CA 1
ATOM 8457 C C . ASN B 1 522 ? -8.312 -16.547 -7.207 1 91.94 522 ASN B C 1
ATOM 8459 O O . ASN B 1 522 ? -9.016 -17.391 -6.641 1 91.94 522 ASN B O 1
ATOM 8463 N N . PRO B 1 523 ? -7.199 -16.062 -6.727 1 94.19 523 PRO B N 1
ATOM 8464 C CA . PRO B 1 523 ? -6.707 -16.609 -5.461 1 94.19 523 PRO B CA 1
ATOM 8465 C C . PRO B 1 523 ? -7.707 -16.453 -4.32 1 94.19 523 PRO B C 1
ATOM 8467 O O . PRO B 1 523 ? -7.805 -17.328 -3.453 1 94.19 523 PRO B O 1
ATOM 8470 N N . ARG B 1 524 ? -8.445 -15.367 -4.301 1 91.62 524 ARG B N 1
ATOM 8471 C CA . ARG B 1 524 ? -9.453 -15.156 -3.264 1 91.62 524 ARG B CA 1
ATOM 8472 C C . ARG B 1 524 ? -10.531 -16.234 -3.316 1 91.62 524 ARG B C 1
ATOM 8474 O O . ARG B 1 524 ? -10.867 -16.828 -2.293 1 91.62 524 ARG B O 1
ATOM 8481 N N . ALA B 1 525 ? -11.023 -16.438 -4.457 1 91.5 525 ALA B N 1
ATOM 8482 C CA . ALA B 1 525 ? -12.055 -17.453 -4.652 1 91.5 525 ALA B CA 1
ATOM 8483 C C . ALA B 1 525 ? -11.508 -18.844 -4.32 1 91.5 525 ALA B C 1
ATOM 8485 O O . ALA B 1 525 ? -12.203 -19.656 -3.693 1 91.5 525 ALA B O 1
ATOM 8486 N N . TYR B 1 526 ? -10.344 -19.094 -4.746 1 96 526 TYR B N 1
ATOM 8487 C CA . TYR B 1 526 ? -9.719 -20.391 -4.504 1 96 526 TYR B CA 1
ATOM 8488 C C . TYR B 1 526 ? -9.57 -20.656 -3.01 1 96 526 TYR B C 1
ATOM 8490 O O . TYR B 1 526 ? -9.945 -21.719 -2.521 1 96 526 TYR B O 1
ATOM 8498 N N . LEU B 1 527 ? -8.969 -19.672 -2.23 1 96.56 527 LEU B N 1
ATOM 8499 C CA . LEU B 1 527 ? -8.781 -19.828 -0.793 1 96.56 527 LEU B CA 1
ATOM 8500 C C . LEU B 1 527 ? -10.117 -20.062 -0.092 1 96.56 527 LEU B C 1
ATOM 8502 O O . LEU B 1 527 ? -10.219 -20.922 0.79 1 96.56 527 LEU B O 1
ATOM 8506 N N . ASN B 1 528 ? -11.109 -19.297 -0.493 1 93.62 528 ASN B N 1
ATOM 8507 C CA . ASN B 1 528 ? -12.438 -19.484 0.087 1 93.62 528 ASN B CA 1
ATOM 8508 C C . ASN B 1 528 ? -12.984 -20.891 -0.188 1 93.62 528 ASN B C 1
ATOM 8510 O O . ASN B 1 528 ? -13.516 -21.531 0.712 1 93.62 528 ASN B O 1
ATOM 8514 N N . TRP B 1 529 ? -12.836 -21.312 -1.378 1 95.19 529 TRP B N 1
ATOM 8515 C CA . TRP B 1 529 ? -13.312 -22.641 -1.771 1 95.19 529 TRP B CA 1
ATOM 8516 C C . TRP B 1 529 ? -12.633 -23.734 -0.96 1 95.19 529 TRP B C 1
ATOM 8518 O O . TRP B 1 529 ? -13.289 -24.641 -0.45 1 95.19 529 TRP B O 1
ATOM 8528 N N . VAL B 1 530 ? -11.312 -23.672 -0.838 1 96.5 530 VAL B N 1
ATOM 8529 C CA . VAL B 1 530 ? -10.539 -24.672 -0.122 1 96.5 530 VAL B CA 1
ATOM 8530 C C . VAL B 1 530 ? -10.992 -24.734 1.335 1 96.5 530 VAL B C 1
ATOM 8532 O O . VAL B 1 530 ? -11.258 -25.812 1.861 1 96.5 530 VAL B O 1
ATOM 8535 N N . VAL B 1 531 ? -11.102 -23.578 1.974 1 94.31 531 VAL B N 1
ATOM 8536 C CA . VAL B 1 531 ? -11.453 -23.516 3.389 1 94.31 531 VAL B CA 1
ATOM 8537 C C . VAL B 1 531 ? -12.891 -24 3.588 1 94.31 531 VAL B C 1
ATOM 8539 O O . VAL B 1 531 ? -13.188 -24.703 4.555 1 94.31 531 VAL B O 1
ATOM 8542 N N . GLU B 1 532 ? -13.758 -23.625 2.684 1 90.94 532 GLU B N 1
ATOM 8543 C CA . GLU B 1 532 ? -15.148 -24.062 2.758 1 90.94 532 GLU B CA 1
ATOM 8544 C C . GLU B 1 532 ? -15.258 -25.578 2.633 1 90.94 532 GLU B C 1
ATOM 8546 O O . GLU B 1 532 ? -16.031 -26.203 3.35 1 90.94 532 GLU B O 1
ATOM 8551 N N . GLU B 1 533 ? -14.516 -26.125 1.705 1 93.12 533 GLU B N 1
ATOM 8552 C CA . GLU B 1 533 ? -14.523 -27.578 1.511 1 93.12 533 GLU B CA 1
ATOM 8553 C C . GLU B 1 533 ? -13.977 -28.297 2.734 1 93.12 533 GLU B C 1
ATOM 8555 O O . GLU B 1 533 ? -14.5 -29.344 3.133 1 93.12 533 GLU B O 1
ATOM 8560 N N . ILE B 1 534 ? -12.93 -27.766 3.312 1 93.38 534 ILE B N 1
ATOM 8561 C CA . ILE B 1 534 ? -12.359 -28.359 4.52 1 93.38 534 ILE B CA 1
ATOM 8562 C C . ILE B 1 534 ? -13.375 -28.266 5.66 1 93.38 534 ILE B C 1
ATOM 8564 O O . ILE B 1 534 ? -13.547 -29.219 6.422 1 93.38 534 ILE B O 1
ATOM 8568 N N . GLU B 1 535 ? -14.023 -27.094 5.738 1 88.19 535 GLU B N 1
ATOM 8569 C CA . GLU B 1 535 ? -15.031 -26.891 6.777 1 88.19 535 GLU B CA 1
ATOM 8570 C C . GLU B 1 535 ? -16.203 -27.844 6.605 1 88.19 535 GLU B C 1
ATOM 8572 O O . GLU B 1 535 ? -16.672 -28.453 7.574 1 88.19 535 GLU B O 1
ATOM 8577 N N . ARG B 1 536 ? -16.672 -27.984 5.441 1 84.62 536 ARG B N 1
ATOM 8578 C CA . ARG B 1 536 ? -17.812 -28.828 5.137 1 84.62 536 ARG B CA 1
ATOM 8579 C C . ARG B 1 536 ? -17.5 -30.297 5.449 1 84.62 536 ARG B C 1
ATOM 8581 O O . ARG B 1 536 ? -18.359 -31.031 5.914 1 84.62 536 ARG B O 1
ATOM 8588 N N . SER B 1 537 ? -16.25 -30.688 5.266 1 88.06 537 SER B N 1
ATOM 8589 C CA . SER B 1 537 ? -15.859 -32.094 5.461 1 88.06 537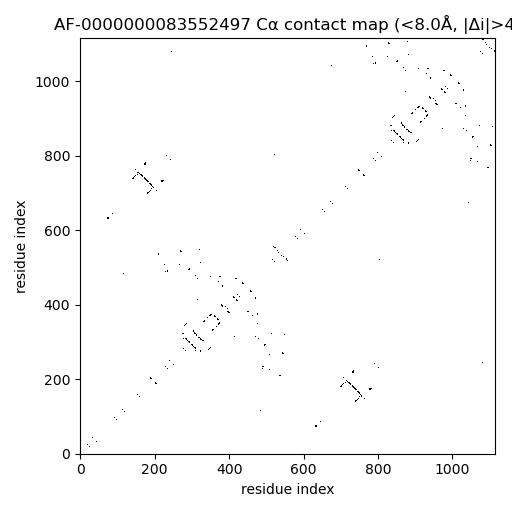 SER B CA 1
ATOM 8590 C C . SER B 1 537 ? -15.422 -32.344 6.898 1 88.06 537 SER B C 1
ATOM 8592 O O . SER B 1 537 ? -15.141 -33.469 7.277 1 88.06 537 SER B O 1
ATOM 8594 N N . GLY B 1 538 ? -15.383 -31.312 7.676 1 85 538 GLY B N 1
ATOM 8595 C CA . GLY B 1 538 ? -14.898 -31.453 9.039 1 85 538 GLY B CA 1
ATOM 8596 C C . GLY B 1 538 ? -13.43 -31.828 9.117 1 85 538 GLY B C 1
ATOM 8597 O O . GLY B 1 538 ? -13.008 -32.5 10.047 1 85 538 GLY B O 1
ATOM 8598 N N . GLY B 1 539 ? -12.773 -31.562 8.039 1 83.31 539 GLY B N 1
ATOM 8599 C CA . GLY B 1 539 ? -11.352 -31.828 8.023 1 83.31 539 GLY B CA 1
ATOM 8600 C C . GLY B 1 539 ? -11.008 -33.156 7.363 1 83.31 539 GLY B C 1
ATOM 8601 O O . GLY B 1 539 ? -9.828 -33.469 7.148 1 83.31 539 GLY B O 1
ATOM 8602 N N . GLU B 1 540 ? -12.039 -33.938 7.094 1 87.88 540 GLU B N 1
ATOM 8603 C CA . GLU B 1 540 ? -11.805 -35.25 6.508 1 87.88 540 GLU B CA 1
ATOM 8604 C C . GLU B 1 540 ? -11.922 -35.219 4.984 1 87.88 540 GLU B C 1
ATOM 8606 O O . GLU B 1 540 ? -12.969 -35.531 4.426 1 87.88 540 GLU B O 1
ATOM 8611 N N . ILE B 1 541 ? -10.984 -34.656 4.305 1 89.69 541 ILE B N 1
ATOM 8612 C CA . ILE B 1 541 ? -11 -34.531 2.852 1 89.69 541 ILE B CA 1
ATOM 8613 C C . ILE B 1 541 ? -9.633 -34.906 2.283 1 89.69 541 ILE B C 1
ATOM 8615 O O . ILE B 1 541 ? -8.609 -34.719 2.945 1 89.69 541 ILE B O 1
ATOM 8619 N N . ASP B 1 542 ? -9.742 -35.531 1.149 1 93.06 542 ASP B N 1
ATOM 8620 C CA . ASP B 1 542 ? -8.5 -35.719 0.399 1 93.06 542 ASP B CA 1
ATOM 8621 C C . ASP B 1 542 ? -7.984 -34.406 -0.144 1 93.06 542 ASP B C 1
ATOM 8623 O O . ASP B 1 542 ? -8.57 -33.812 -1.062 1 93.06 542 ASP B O 1
ATOM 8627 N N . HIS B 1 543 ? -6.91 -34.031 0.391 1 93.5 543 HIS B N 1
ATOM 8628 C CA . HIS B 1 543 ? -6.359 -32.719 0.071 1 93.5 543 HIS B CA 1
ATOM 8629 C C . HIS B 1 543 ? -5.945 -32.625 -1.395 1 93.5 543 HIS B C 1
ATOM 8631 O O . HIS B 1 543 ? -5.836 -31.531 -1.952 1 93.5 543 HIS B O 1
ATOM 8637 N N . GLY B 1 544 ? -5.688 -33.75 -2.053 1 93.75 544 GLY B N 1
ATOM 8638 C CA . GLY B 1 544 ? -5.367 -33.781 -3.469 1 93.75 544 GLY B CA 1
ATOM 8639 C C . GLY B 1 544 ? -6.5 -33.312 -4.352 1 93.75 544 GLY B C 1
ATOM 8640 O O . GLY B 1 544 ? -6.277 -32.938 -5.508 1 93.75 544 GLY B O 1
ATOM 8641 N N . LEU B 1 545 ? -7.668 -33.25 -3.801 1 94.88 545 LEU B N 1
ATOM 8642 C CA . LEU B 1 545 ? -8.836 -32.812 -4.555 1 94.88 545 LEU B CA 1
ATOM 8643 C C . LEU B 1 545 ? -9.008 -31.297 -4.465 1 94.88 545 LEU B C 1
ATOM 8645 O O . LEU B 1 545 ? -9.844 -30.719 -5.16 1 94.88 545 LEU B O 1
ATOM 8649 N N . LEU B 1 546 ? -8.172 -30.703 -3.664 1 96.81 546 LEU B N 1
ATOM 8650 C CA . LEU B 1 546 ? -8.305 -29.266 -3.438 1 96.81 546 LEU B CA 1
ATOM 8651 C C . LEU B 1 546 ? -7.227 -28.484 -4.188 1 96.81 546 LEU B C 1
ATOM 8653 O O . LEU B 1 546 ? -6.773 -27.438 -3.725 1 96.81 546 LEU B O 1
ATOM 8657 N N . MET B 1 547 ? -6.848 -29.031 -5.32 1 97.38 547 MET B N 1
ATOM 8658 C CA . MET B 1 547 ? -5.855 -28.375 -6.16 1 97.38 547 MET B CA 1
ATOM 8659 C C . MET B 1 547 ? -6.484 -27.203 -6.922 1 97.38 547 MET B C 1
ATOM 8661 O O . MET B 1 547 ? -7.688 -27.203 -7.176 1 97.38 547 MET B O 1
ATOM 8665 N N . PRO B 1 548 ? -5.707 -26.188 -7.25 1 96.38 548 PRO B N 1
ATOM 8666 C CA . PRO B 1 548 ? -6.246 -25 -7.926 1 96.38 548 PRO B CA 1
ATOM 8667 C C . PRO B 1 548 ? -7.008 -25.344 -9.203 1 96.38 548 PRO B C 1
ATOM 8669 O O . PRO B 1 548 ? -8.008 -24.703 -9.523 1 96.38 548 PRO B O 1
ATOM 8672 N N . TRP B 1 549 ? -6.574 -26.359 -9.945 1 95.38 549 TRP B N 1
ATOM 8673 C CA . TRP B 1 549 ? -7.195 -26.688 -11.227 1 95.38 549 TRP B CA 1
ATOM 8674 C C . TRP B 1 549 ? -8.516 -27.422 -11.023 1 95.38 549 TRP B C 1
ATOM 8676 O O . TRP B 1 549 ? -9.258 -27.656 -11.977 1 95.38 549 TRP B O 1
ATOM 8686 N N . HIS B 1 550 ? -8.891 -27.75 -9.812 1 94.75 550 HIS B N 1
ATOM 8687 C CA . HIS B 1 550 ? -10.18 -28.359 -9.5 1 94.75 550 HIS B CA 1
ATOM 8688 C C . HIS B 1 550 ? -11.164 -27.312 -8.992 1 94.75 550 HIS B C 1
ATOM 8690 O O . HIS B 1 550 ? -12.336 -27.609 -8.766 1 94.75 550 HIS B O 1
ATOM 8696 N N . CYS B 1 551 ? -10.742 -26.094 -8.742 1 93.75 551 CYS B N 1
ATOM 8697 C CA . CYS B 1 551 ? -11.602 -25.047 -8.211 1 93.75 551 CYS B CA 1
ATOM 8698 C C . CYS B 1 551 ? -12.68 -24.656 -9.211 1 93.75 551 CYS B C 1
ATOM 8700 O O . CYS B 1 551 ? -12.375 -24.266 -10.336 1 93.75 551 CYS B O 1
ATOM 8702 N N . PRO B 1 552 ? -13.914 -24.719 -8.859 1 89.19 552 PRO B N 1
ATOM 8703 C CA . PRO B 1 552 ? -15.016 -24.453 -9.789 1 89.19 552 PRO B CA 1
ATOM 8704 C C . PRO B 1 552 ? -15.281 -22.953 -9.984 1 89.19 552 PRO B C 1
ATOM 8706 O O . PRO B 1 552 ? -15.945 -22.562 -10.953 1 89.19 552 PRO B O 1
ATOM 8709 N N . VAL B 1 553 ? -14.852 -22.109 -9.117 1 81.88 553 VAL B N 1
ATOM 8710 C CA . VAL B 1 553 ? -15.211 -20.688 -9.148 1 81.88 553 VAL B CA 1
ATOM 8711 C C . VAL B 1 553 ? -13.961 -19.844 -9.375 1 81.88 553 VAL B C 1
ATOM 8713 O O . VAL B 1 553 ? -12.844 -20.312 -9.156 1 81.88 553 VAL B O 1
ATOM 8716 N N . GLY B 1 554 ? -14.172 -18.656 -9.875 1 77.88 554 GLY B N 1
ATOM 8717 C CA . GLY B 1 554 ? -13.117 -17.656 -9.922 1 77.88 554 GLY B CA 1
ATOM 8718 C C . GLY B 1 554 ? -12.203 -17.812 -11.117 1 77.88 554 GLY B C 1
ATOM 8719 O O . GLY B 1 554 ? -11.023 -17.469 -11.062 1 77.88 554 GLY B O 1
ATOM 8720 N N . ARG B 1 555 ? -12.641 -18.422 -12.117 1 80.75 555 ARG B N 1
ATOM 8721 C CA . ARG B 1 555 ? -11.805 -18.578 -13.305 1 80.75 555 ARG B CA 1
ATOM 8722 C C . ARG B 1 555 ? -11.586 -17.234 -14.008 1 80.75 555 ARG B C 1
ATOM 8724 O O . ARG B 1 555 ? -12.516 -16.438 -14.117 1 80.75 555 ARG B O 1
ATOM 8731 N N . LEU B 1 556 ? -10.328 -16.969 -14.234 1 80.38 556 LEU B N 1
ATOM 8732 C CA . LEU B 1 556 ? -9.969 -15.719 -14.883 1 80.38 556 LEU B CA 1
ATOM 8733 C C . LEU B 1 556 ? -9.992 -15.867 -16.406 1 80.38 556 LEU B C 1
ATOM 8735 O O . LEU B 1 556 ? -9.578 -16.906 -16.938 1 80.38 556 LEU B O 1
ATOM 8739 N N . ASP B 1 557 ? -10.594 -14.805 -17.016 1 69.31 557 ASP B N 1
ATOM 8740 C CA . ASP B 1 557 ? -10.695 -14.82 -18.469 1 69.31 557 ASP B CA 1
ATOM 8741 C C . ASP B 1 557 ? -9.328 -14.594 -19.125 1 69.31 557 ASP B C 1
ATOM 8743 O O . ASP B 1 557 ? -8.445 -13.969 -18.516 1 69.31 557 ASP B O 1
ATOM 8747 N N . ASP B 1 558 ? -9.07 -15.289 -20.328 1 61.91 558 ASP B N 1
ATOM 8748 C CA . ASP B 1 558 ? -7.844 -15.148 -21.094 1 61.91 558 ASP B CA 1
ATOM 8749 C C . ASP B 1 558 ? -7.703 -13.727 -21.641 1 61.91 558 ASP B C 1
ATOM 8751 O O . ASP B 1 558 ? -8.695 -13.086 -21.984 1 61.91 558 ASP B O 1
#

Solvent-accessible surface area (backbone atoms only — not comparable to full-atom values): 61422 Å² total; per-residue (Å²): 135,80,79,76,75,79,79,76,80,80,77,78,82,80,75,75,78,78,73,82,60,48,77,62,48,52,50,47,49,50,44,50,50,55,62,68,66,48,77,52,61,51,72,68,53,53,53,51,41,50,51,46,46,50,48,49,52,51,54,46,52,51,44,49,50,49,36,52,53,39,51,52,50,42,53,52,48,49,51,49,44,49,50,50,48,49,51,46,46,48,49,40,35,71,68,71,40,79,81,61,80,63,74,76,72,80,82,79,86,81,80,77,61,82,52,50,81,86,57,67,70,67,76,76,68,79,70,70,84,63,76,87,64,77,78,76,71,45,87,84,52,53,75,45,78,46,79,39,63,41,93,70,52,49,29,90,83,81,61,44,59,41,36,76,76,44,76,44,73,47,81,55,23,40,35,50,42,72,61,47,67,33,35,36,30,46,28,39,23,29,26,30,45,61,80,65,69,57,66,82,55,66,68,46,59,29,74,82,73,62,56,83,44,57,92,63,49,39,36,62,62,34,49,52,48,51,47,37,38,34,60,73,66,33,38,49,57,62,59,54,30,50,55,34,47,60,68,48,35,85,56,56,49,65,59,53,50,51,49,45,50,56,54,40,63,72,46,41,57,40,47,50,40,50,43,51,56,48,35,68,34,48,55,38,27,44,51,72,45,78,39,47,23,41,36,87,88,71,85,46,71,45,67,29,27,42,36,37,42,25,26,72,51,44,54,43,37,70,86,53,80,41,40,41,38,41,43,58,36,72,55,84,54,35,64,57,60,46,61,73,49,57,91,42,60,45,45,36,42,29,28,85,68,64,70,44,56,53,69,49,47,45,68,75,76,85,51,77,47,26,42,64,30,32,27,49,62,61,49,48,50,37,30,50,51,17,28,73,73,67,63,42,67,65,34,49,51,50,50,54,51,51,51,51,46,53,53,52,46,62,69,38,56,69,35,43,33,69,57,30,23,52,50,24,53,67,56,41,46,57,54,52,52,50,50,50,51,55,44,63,70,40,57,81,75,43,56,70,55,48,30,51,33,45,50,55,44,62,75,40,36,72,28,51,54,41,37,43,77,35,32,83,51,56,65,47,51,55,76,41,53,61,68,43,46,54,56,56,48,28,53,73,55,38,90,48,29,70,29,74,68,48,37,43,40,49,19,50,52,48,19,54,37,52,21,14,47,68,59,41,25,25,39,61,48,42,54,50,50,47,52,48,52,38,31,75,43,67,65,69,65,70,43,75,67,62,40,58,88,61,52,90,54,44,71,53,79,133,134,81,76,77,75,79,81,75,80,80,75,77,82,77,74,73,79,76,71,79,59,50,76,61,47,52,50,47,50,49,44,52,51,55,62,66,66,48,79,50,60,52,71,66,53,52,52,51,41,49,50,45,45,48,48,48,52,50,53,45,52,50,43,50,49,49,36,53,53,40,50,52,49,42,53,52,48,49,50,49,43,49,51,50,49,49,50,47,47,48,49,40,34,71,68,70,39,78,80,61,79,62,75,75,74,80,81,81,83,84,82,75,62,80,50,49,80,85,56,65,70,68,73,76,66,78,68,71,84,64,77,87,64,80,77,75,71,43,85,86,52,53,75,44,77,47,78,38,63,42,93,69,52,52,28,90,81,81,60,44,60,41,36,77,76,41,77,47,72,47,79,54,22,39,36,52,43,71,62,47,68,32,35,37,30,45,28,38,25,30,27,30,45,61,80,68,68,56,66,82,57,65,69,46,61,30,75,82,72,64,57,82,46,58,91,62,50,40,35,62,64,33,49,51,49,51,46,36,38,34,60,73,65,32,38,51,58,61,59,54,29,50,55,34,44,61,69,46,34,84,56,56,49,66,60,55,51,52,50,44,48,55,54,40,64,72,46,41,58,39,47,50,40,50,42,51,57,48,35,68,34,48,56,37,27,44,52,71,45,79,39,48,22,42,37,87,87,71,85,48,72,45,66,28,26,42,36,38,41,28,26,72,52,44,55,44,37,71,87,53,79,40,40,41,36,42,42,58,36,72,56,84,55,35,63,57,60,46,62,73,50,58,91,42,60,46,43,34,41,30,28,87,68,63,71,44,56,54,70,50,46,45,68,74,79,84,50,75,45,27,42,64,30,33,25,49,62,60,49,47,49,37,30,48,51,19,26,72,72,68,62,40,66,64,36,50,51,52,50,52,52,51,50,50,48,54,53,52,47,63,70,38,57,69,34,43,33,68,56,29,22,53,51,25,53,67,58,43,45,58,54,51,53,51,50,52,54,54,44,65,69,40,54,82,76,43,57,70,56,48,29,52,32,45,50,54,44,62,76,40,36,72,28,50,53,42,38,41,77,35,32,82,50,57,66,44,50,56,75,41,52,61,67,43,46,54,56,55,47,28,52,73,55,38,93,50,29,71,29,74,69,48,37,43,40,50,19,48,52,47,19,54,37,52,20,13,48,67,59,41,24,26,38,60,48,42,53,49,50,49,52,49,53,38,32,75,44,67,65,67,64,68,43,74,68,62,40,58,88,62,52,88,55,42,71,51,79,134